Protein AF-A0A7C5YUN8-F1 (afdb_monomer_lite)

Foldseek 3Di:
DVVVVVVPPDDDDDDDDPDPDPDPDDDDDPPQAAAEEEELQVQQPDFFAQDAFFPLPAFDPPDALLSLLLSQQVLQLVLLLLLQVLLVAHHYDYHHDPPQSVVVVCVQCPPPHPCVSYDYHYQHDPVSVLVVCLVSAQAAEEAELQAQFSQLLRLLCCLLPRHGYGYDPHPCCCVRCVRGPHPHYCPVVDDYNLVSLVVSLVPPLLVVRAQLQEAEAFDTNVSSVCSVVSNDRGHHWGRALSSNCSSRSHRYGHFACFQAADKPSCNPDHGCSRNVSVLSSLVSSLVVCPLAAHEYEEAHPQCQIRDPHSNNPHDHHSLLRRLSVQLSLQLSRYFYEAFHIPSGSFTDHCLSHQLPGDADLADQADFQDFPVVCVVVVLDPVLAGDAFAEEAEEAADQLYCRCLSRLCVPQVVFPCQQVFAHEYAHQLLCCNRRVVSVVCCSVSHHPRYHYEHYEQANGHHQQVSHDPSNLVNSLVSRQSSCRRYVYQAYLEYENRPVFADDLVSVVSSCSRNVQEYEYAPRHHPDDPQADDQQYTYHYAAPDAPPPDPDLVVNLVVVVVSQVVQCVRPPGGHHAHYHYDYSHHPVSVVVSQVVNCVVCVVRNYDHDHSSVRSVNSSSNNVHDQAWDKDWRDKPDAQEDEAFDKDKTKIKMAGQTRDWAAWQQKWKKKDKDAPVPPDLDARCPVPGIDTDTHRHTAHGSGMDMDIDIDTHHNDFHKMKMWMDMAGPPGHGSDNDDNDIDIGIYGYHYDDDDDDDDDDDDDDDDDDYDDDDDDDDDDDDDDDDDDDDDDDDDDDDDDDDDDDDDDDDPDDDAFAFDPDWDFAFFFQEWDAELQGWIKTFGQQAIKTWDQDPPRDPPDIDMDGDAVVQAALHSHFNEWDYDNQRKIKTAGAQSAIWIQDPVGIDGDAVVNADQHSHFQYWDAFPLRWIWTQGQQAIWIHPVHDIDGDHPVHDPQPHRHWAYWEAFPQGWIWTQHAQFAIWIAHNVRPDIDHDAVVQVQQHSGWAYWDAEPLGWIWTFGQQRAIWIDPPPGIDGDAPRRAQQQHRHFHEWDAEPQGKIWTQHDDDPRAAIWIAPPVVSDIDGDAVVSPDQHSRFNYWDHSDHQWIWTGGRGIIIIGGDPPPPDDDDDDDDDDDDDDDDDDDDDDDDDPPDDDPDDPPPPPDDDDDDDDDDDDDDDDDDDDDDDDDDDDDDDDDDDDDDDDDDDDDDDDDDDDDDDDDDDDYDDDDDDDDDDDDDDDDDDDDDDDDDDDDDDYDDDDDDDDDDDDD

Sequence (1262 aa):
MALLLAALIAWPALGETPTPGPTPSPSPTPEEKVLYTFDLQGAFLDHGTFAAPLSPEQPVPGKTYGDLLDDYDLTLFVATLQGIVNRAGPRLYVYHAAGVDDFWLQTFQSPGEWLSDYTLVPLPDLNALLETFRTEVSGTVVWDERVPATLNVATTIAGVENLAVVRRGSALYETITRVLPVRVDLSDRFSGKAEAYRWAIQEYLQAGRCNPRLLAYIEDGWPAVLYGRRELTRGVPSVFSRDYLVQNRAFVFDLSPWADEAPVDDPSQPLGQDRAVLEEILAAARQQAGTEMIAIWGFVPWWQKYSNSTGAGGNHEPVEGEWEVVWLASSYGAYFTGSMGDIFGLDMANASVHRFAPFPESVPRPASPTPDELQERGYLEGSRVAPKTYLLYYMGDFDFAQPLYTLMPELWSSEKRGELPLAWGINPETIETFPDIVSYLLRTRSRNDFFVAPDSGAGYLNPEALPSELRESWRRHNLEYYRRLGLSITGFLLNGKGGEVPDEVVDLYRTFSPDGITFNWHHLVGPWPRLQGNTPLTAFPHYGLGQSDALEVWVEQVDRAYGEYREAHGEGPVFLTLRCVYTSPDFLVELTEALRQAHPERDYQVVDPYTFFALMRRELGGKDEPRATFLRPMLPGQATSGETLPLTLAVRNDGWEVWPAHEVGLGFNILPEDQAGEDPPGATGEALFLPLFEDVPPGGVYTFTFLLGAPVRPGTYVLRYDLLRQPWQWFYQEGNFWKVERMEVRAVPAPGMSIEPPTLPSWPTPAPFGPQGLPMPPQQPSPETPAAGTPSPTPSPTPPMTATLPTGWDLPPLVRQGLAGRAVWAIARDALGRIWFGGEQGAAAFIPHSDFTPADDEWRIYTPDDGLPNQWITAIAADERGGVWFGSQGGGAAYLDENGWTLYTERDGLASNWIRDIAIDPQGLVWFATSKGVSVFSGSAWQTFSSSNSPLPRDVVSAIAIDKAGNRWLATEGGGVVFLSADEREWRTYTTADGLGDDFVLALAVDPAGRVWAGTWRGGLSVFDGSGWTTYRSENSGLAANWVQALAADSQGRIWCGTYGLPGAGLSVLTPETGQWLRFGLADGLPSENISALAAIRPGEVWVGTEMGAIRYLEPLLLFAPPVSPTAMPTPHPTTDREHIISYRGGGEFAPALSAGQGFAPPLQATSTPTRLPSPTRGTPTPTPSRLPSPTPPVTASPTPPPSTTPTPSPTPSPTRTPTATPTHTSTPTPSPTGTPPTATPTRTNTPTGTPPTATPTRTNT

pLDDT: mean 77.44, std 23.94, range [22.16, 98.69]

Structure (mmCIF, N/CA/C/O backbone):
data_AF-A0A7C5YUN8-F1
#
_entry.id   AF-A0A7C5YUN8-F1
#
loop_
_atom_site.group_PDB
_atom_site.id
_atom_site.type_symbol
_atom_site.label_atom_id
_atom_site.label_alt_id
_atom_site.label_comp_id
_atom_site.label_asym_id
_atom_site.label_entity_id
_atom_site.label_seq_id
_atom_site.pdbx_PDB_ins_code
_atom_site.Cartn_x
_atom_site.Cartn_y
_atom_site.Cartn_z
_atom_site.occupancy
_atom_site.B_iso_or_equiv
_atom_site.auth_seq_id
_atom_site.auth_comp_id
_atom_site.auth_asym_id
_atom_site.auth_atom_id
_atom_site.pdbx_PDB_model_num
ATOM 1 N N . MET A 1 1 ? -42.443 -46.861 5.199 1.00 44.38 1 MET A N 1
ATOM 2 C CA . MET A 1 1 ? -43.396 -45.910 4.578 1.00 44.38 1 MET A CA 1
ATOM 3 C C . MET A 1 1 ? -44.221 -45.133 5.600 1.00 44.38 1 MET A C 1
ATOM 5 O O . MET A 1 1 ? -44.099 -43.923 5.576 1.00 44.38 1 MET A O 1
ATOM 9 N N . ALA A 1 2 ? -44.981 -45.745 6.523 1.00 29.80 2 ALA A N 1
ATOM 10 C CA . ALA A 1 2 ? -45.785 -44.976 7.499 1.00 29.80 2 ALA A CA 1
ATOM 11 C C . ALA A 1 2 ? -44.978 -43.954 8.342 1.00 29.80 2 ALA A C 1
ATOM 13 O O . ALA A 1 2 ? -45.456 -42.855 8.591 1.00 29.80 2 ALA A O 1
ATOM 14 N N . LEU A 1 3 ? -43.726 -44.271 8.697 1.00 31.55 3 LEU A N 1
ATOM 15 C CA . LEU A 1 3 ? -42.807 -43.355 9.399 1.00 31.55 3 LEU A CA 1
ATOM 16 C C . LEU A 1 3 ? -42.212 -42.225 8.531 1.00 31.55 3 LEU A C 1
ATOM 18 O O . LEU A 1 3 ? -41.578 -41.331 9.071 1.00 31.55 3 LEU A O 1
ATOM 22 N N . LEU A 1 4 ? -42.416 -42.240 7.209 1.00 32.12 4 LEU A N 1
ATOM 23 C CA . LEU A 1 4 ? -41.872 -41.239 6.276 1.00 32.12 4 LEU A CA 1
ATOM 24 C C . LEU A 1 4 ? -42.876 -40.123 5.925 1.00 32.12 4 LEU A C 1
ATOM 26 O O . LEU A 1 4 ? -42.485 -39.135 5.318 1.00 32.12 4 LEU A O 1
ATOM 30 N N . LEU A 1 5 ? -44.146 -40.241 6.342 1.00 33.75 5 LEU A N 1
ATOM 31 C CA . LEU A 1 5 ? -45.125 -39.142 6.275 1.00 33.75 5 LEU A CA 1
ATOM 32 C C . LEU A 1 5 ? -45.172 -38.288 7.558 1.00 33.75 5 LEU A C 1
ATOM 34 O O . LEU A 1 5 ? -45.787 -37.228 7.557 1.00 33.75 5 LEU A O 1
ATOM 38 N N . ALA A 1 6 ? -44.525 -38.720 8.646 1.00 30.25 6 ALA A N 1
ATOM 39 C CA . ALA A 1 6 ? -44.546 -38.001 9.924 1.00 30.25 6 ALA A CA 1
ATOM 40 C C . ALA A 1 6 ? -43.621 -36.765 9.957 1.00 30.25 6 ALA A C 1
ATOM 42 O O . ALA A 1 6 ? -43.833 -35.867 10.764 1.00 30.25 6 ALA A O 1
ATOM 43 N N . ALA A 1 7 ? -42.615 -36.701 9.077 1.00 32.97 7 ALA A N 1
ATOM 44 C CA . ALA A 1 7 ? -41.585 -35.656 9.070 1.00 32.97 7 ALA A CA 1
ATOM 45 C C . ALA A 1 7 ? -41.937 -34.406 8.229 1.00 32.97 7 ALA A C 1
ATOM 47 O O . ALA A 1 7 ? -41.096 -33.531 8.062 1.00 32.97 7 ALA A O 1
ATOM 48 N N . LEU A 1 8 ? -43.156 -34.324 7.679 1.00 34.03 8 LEU A N 1
ATOM 49 C CA . LEU A 1 8 ? -43.574 -33.280 6.725 1.00 34.03 8 LEU A CA 1
ATOM 50 C C . LEU A 1 8 ? -44.776 -32.435 7.192 1.00 34.03 8 LEU A C 1
ATOM 52 O O . LEU A 1 8 ? -45.302 -31.640 6.419 1.00 34.03 8 LEU A O 1
ATOM 56 N N . ILE A 1 9 ? -45.234 -32.601 8.441 1.00 37.66 9 ILE A N 1
ATOM 57 C CA . ILE A 1 9 ? -46.443 -31.937 8.974 1.00 37.66 9 ILE A CA 1
ATOM 58 C C . ILE A 1 9 ? -46.185 -31.390 10.394 1.00 37.66 9 ILE A C 1
ATOM 60 O O . ILE A 1 9 ? -46.927 -31.668 11.333 1.00 37.66 9 ILE A O 1
ATOM 64 N N . ALA A 1 10 ? -45.092 -30.639 10.567 1.00 30.14 10 ALA A N 1
ATOM 65 C CA . ALA A 1 10 ? -44.695 -30.067 11.860 1.00 30.14 10 ALA A CA 1
ATOM 66 C C . ALA A 1 10 ? -43.955 -28.717 11.726 1.00 30.14 10 ALA A C 1
ATOM 68 O O . ALA A 1 10 ? -42.858 -28.556 12.250 1.00 30.14 10 ALA A O 1
ATOM 69 N N . TRP A 1 11 ? -44.551 -27.740 11.029 1.00 28.27 11 TRP A N 1
ATOM 70 C CA . TRP A 1 11 ? -44.032 -26.363 10.989 1.00 28.27 11 TRP A CA 1
ATOM 71 C C . TRP A 1 11 ? -45.154 -25.304 11.028 1.00 28.27 11 TRP A C 1
ATOM 73 O O . TRP A 1 11 ? -45.611 -24.844 9.981 1.00 28.27 11 TRP A O 1
ATOM 83 N N . PRO A 1 12 ? -45.626 -24.900 12.223 1.00 35.53 12 PRO A N 1
ATOM 84 C CA . PRO A 1 12 ? -46.302 -23.621 12.416 1.00 35.53 12 PRO A CA 1
ATOM 85 C C . PRO A 1 12 ? -45.226 -22.521 12.538 1.00 35.53 12 PRO A C 1
ATOM 87 O O . PRO A 1 12 ? -44.374 -22.571 13.414 1.00 35.53 12 PRO A O 1
ATOM 90 N N . ALA A 1 13 ? -45.120 -21.584 11.599 1.00 28.77 13 ALA A N 1
ATOM 91 C CA . ALA A 1 13 ? -46.024 -20.438 11.471 1.00 28.77 13 ALA A CA 1
ATOM 92 C C . ALA A 1 13 ? -45.892 -19.416 12.623 1.00 28.77 13 ALA A C 1
ATOM 94 O O . ALA A 1 13 ? -46.842 -19.169 13.361 1.00 28.77 13 ALA A O 1
ATOM 95 N N . LEU A 1 14 ? -44.729 -18.762 12.705 1.00 28.94 14 LEU A N 1
ATOM 96 C CA . LEU A 1 14 ? -44.677 -17.336 13.031 1.00 28.94 14 LEU A CA 1
ATOM 97 C C . LEU A 1 14 ? -44.489 -16.584 11.715 1.00 28.94 14 LEU A C 1
ATOM 99 O O . LEU A 1 14 ? -43.434 -16.665 11.093 1.00 28.94 14 LEU A O 1
ATOM 103 N N . GLY A 1 15 ? -45.549 -15.918 11.268 1.00 27.45 15 GLY A N 1
ATOM 104 C CA . GLY A 1 15 ? -45.495 -14.990 10.152 1.00 27.45 15 GLY A CA 1
ATOM 105 C C . GLY A 1 15 ? -45.781 -13.595 10.669 1.00 27.45 15 GLY A C 1
ATOM 106 O O . GLY A 1 15 ? -46.930 -13.297 10.987 1.00 27.45 15 GLY A O 1
ATOM 107 N N . GLU A 1 16 ? -44.762 -12.746 10.710 1.00 30.27 16 GLU A N 1
ATOM 108 C CA . GLU A 1 16 ? -44.980 -11.309 10.591 1.00 30.27 16 GLU A CA 1
ATOM 109 C C . GLU A 1 16 ? -44.769 -10.932 9.126 1.00 30.27 16 GLU A C 1
ATOM 111 O O . GLU A 1 16 ? -43.847 -11.406 8.459 1.00 30.27 16 GLU A O 1
ATOM 116 N N . THR A 1 17 ? -45.696 -10.146 8.587 1.00 30.98 17 THR A N 1
ATOM 117 C CA . THR A 1 17 ? -45.611 -9.647 7.215 1.00 30.98 17 THR A CA 1
ATOM 118 C C . THR A 1 17 ? -44.390 -8.746 7.073 1.00 30.98 17 THR A C 1
ATOM 120 O O . THR A 1 17 ? -44.207 -7.900 7.952 1.00 30.98 17 THR A O 1
ATOM 123 N N . PRO A 1 18 ? -43.624 -8.813 5.967 1.00 32.72 18 PRO A N 1
ATOM 124 C CA . PRO A 1 18 ? -42.700 -7.733 5.661 1.00 32.72 18 PRO A CA 1
ATOM 125 C C . PRO A 1 18 ? -43.510 -6.436 5.600 1.00 32.72 18 PRO A C 1
ATOM 127 O O . PRO A 1 18 ? -44.479 -6.328 4.840 1.00 32.72 18 PRO A O 1
ATOM 130 N N . THR A 1 19 ? -43.143 -5.464 6.431 1.00 30.58 19 THR A N 1
ATOM 131 C CA . THR A 1 19 ? -43.605 -4.090 6.259 1.00 30.58 19 THR A CA 1
ATOM 132 C C . THR A 1 19 ? -43.270 -3.645 4.835 1.00 30.58 19 THR A C 1
ATOM 134 O O . THR A 1 19 ? -42.242 -4.063 4.293 1.00 30.58 19 THR A O 1
ATOM 137 N N . PRO A 1 20 ? -44.100 -2.797 4.200 1.00 32.53 20 PRO A N 1
ATOM 138 C CA . PRO A 1 20 ? -43.671 -2.119 2.990 1.00 32.53 20 PRO A CA 1
ATOM 139 C C . PRO A 1 20 ? -42.342 -1.428 3.295 1.00 32.53 20 PRO A C 1
ATOM 141 O O . PRO A 1 20 ? -42.271 -0.628 4.233 1.00 32.53 20 PRO A O 1
ATOM 144 N N . GLY A 1 21 ? -41.293 -1.766 2.539 1.00 35.16 21 GLY A N 1
ATOM 145 C CA . GLY A 1 21 ? -40.048 -1.008 2.593 1.00 35.16 21 GLY A CA 1
ATOM 146 C C . GLY A 1 21 ? -40.360 0.471 2.351 1.00 35.16 21 GLY A C 1
ATOM 147 O O . GLY A 1 21 ? -41.340 0.762 1.651 1.00 35.16 21 GLY A O 1
ATOM 148 N N . PRO A 1 22 ? -39.594 1.406 2.941 1.00 31.12 22 PRO A N 1
ATOM 149 C CA . PRO A 1 22 ? -39.848 2.824 2.746 1.00 31.12 22 PRO A CA 1
ATOM 150 C C . PRO A 1 22 ? -39.942 3.106 1.247 1.00 31.12 22 PRO A C 1
ATOM 152 O O . PRO A 1 22 ? -39.036 2.758 0.488 1.00 31.12 22 PRO A O 1
ATOM 155 N N . THR A 1 23 ? -41.070 3.690 0.823 1.00 31.70 23 THR A N 1
ATOM 156 C CA . THR A 1 23 ? -41.245 4.208 -0.540 1.00 31.70 23 THR A CA 1
ATOM 157 C C . THR A 1 23 ? -39.982 4.981 -0.898 1.00 31.70 23 THR A C 1
ATOM 159 O O . THR A 1 23 ? -39.580 5.796 -0.062 1.00 31.70 23 THR A O 1
ATOM 162 N N . PRO A 1 24 ? -39.349 4.753 -2.065 1.00 30.81 24 PRO A N 1
ATOM 163 C CA . PRO A 1 24 ? -38.146 5.490 -2.419 1.00 30.81 24 PRO A CA 1
ATOM 164 C C . PRO A 1 24 ? -38.450 6.981 -2.306 1.00 30.81 24 PRO A C 1
ATOM 166 O O . PRO A 1 24 ? -39.345 7.491 -2.988 1.00 30.81 24 PRO A O 1
ATOM 169 N N . SER A 1 25 ? -37.750 7.653 -1.389 1.00 31.17 25 SER A N 1
ATOM 170 C CA . SER A 1 25 ? -37.807 9.106 -1.277 1.00 31.17 25 SER A CA 1
ATOM 171 C C . SER A 1 25 ? -37.494 9.714 -2.646 1.00 31.17 25 SER A C 1
ATOM 173 O O . SER A 1 25 ? -36.729 9.113 -3.409 1.00 31.17 25 SER A O 1
ATOM 175 N N . PRO A 1 26 ? -38.055 10.892 -2.982 1.00 31.31 26 PRO A N 1
ATOM 176 C CA . PRO A 1 26 ? -37.576 11.631 -4.144 1.00 31.31 26 PRO A CA 1
ATOM 177 C C . PRO A 1 26 ? -36.053 11.753 -4.043 1.00 31.31 26 PRO A C 1
ATOM 179 O O . PRO A 1 26 ? -35.548 12.001 -2.946 1.00 31.31 26 PRO A O 1
ATOM 182 N N . SER A 1 27 ? -35.355 11.514 -5.160 1.00 28.34 27 SER A N 1
ATOM 183 C CA . SER A 1 27 ? -33.894 11.411 -5.213 1.00 28.34 27 SER A CA 1
ATOM 184 C C . SER A 1 27 ? -33.249 12.507 -4.365 1.00 28.34 27 SER A C 1
ATOM 186 O O . SER A 1 27 ? -33.599 13.675 -4.576 1.00 28.34 27 SER A O 1
ATOM 188 N N . PRO A 1 28 ? -32.369 12.168 -3.404 1.00 33.22 28 PRO A N 1
ATOM 189 C CA . PRO A 1 28 ? -31.820 13.168 -2.508 1.00 33.22 28 PRO A CA 1
ATOM 190 C C . PRO A 1 28 ? -31.133 14.258 -3.329 1.00 33.22 28 PRO A C 1
ATOM 192 O O . PRO A 1 28 ? -30.323 13.983 -4.216 1.00 33.22 28 PRO A O 1
ATOM 195 N N . THR A 1 29 ? -31.464 15.512 -3.018 1.00 37.72 29 THR A N 1
ATOM 196 C CA . THR A 1 29 ? -30.542 16.625 -3.266 1.00 37.72 29 THR A CA 1
ATOM 197 C C . THR A 1 29 ? -29.178 16.231 -2.705 1.00 37.72 29 THR A C 1
ATOM 199 O O . THR A 1 29 ? -29.185 15.645 -1.621 1.00 37.72 29 THR A O 1
ATOM 202 N N . PRO A 1 30 ? -28.050 16.527 -3.383 1.00 43.78 30 PRO A N 1
ATOM 203 C CA . PRO A 1 30 ? -26.729 16.092 -2.935 1.00 43.78 30 PRO A CA 1
ATOM 204 C C . PRO A 1 30 ? -26.551 16.369 -1.444 1.00 43.78 30 PRO A C 1
ATOM 206 O O . PRO A 1 30 ? -26.612 17.527 -1.028 1.00 43.78 30 PRO A O 1
ATOM 209 N N . GLU A 1 31 ? -26.436 15.308 -0.642 1.00 56.66 31 GLU A N 1
ATOM 210 C CA . GLU A 1 31 ? -26.288 15.468 0.799 1.00 56.66 31 GLU A CA 1
ATOM 211 C C . GLU A 1 31 ? -24.934 16.124 1.057 1.00 56.66 31 GLU A C 1
ATOM 213 O O . GLU A 1 31 ? -23.894 15.659 0.585 1.00 56.66 31 GLU A O 1
ATOM 218 N N . GLU A 1 32 ? -24.974 17.255 1.755 1.00 70.62 32 GLU A N 1
ATOM 219 C CA . GLU A 1 32 ? -23.793 18.016 2.132 1.00 70.62 32 GLU A CA 1
ATOM 220 C C . GLU A 1 32 ? -22.887 17.103 2.966 1.00 70.62 32 GLU A C 1
ATOM 222 O O . GLU A 1 32 ? -23.286 16.619 4.029 1.00 70.62 32 GLU A O 1
ATOM 227 N N . LYS A 1 33 ? -21.684 16.805 2.458 1.00 90.56 33 LYS A N 1
ATOM 228 C CA . LYS A 1 33 ? -20.722 15.942 3.148 1.00 90.56 33 LYS A CA 1
ATOM 229 C C . LYS A 1 33 ? -20.240 16.667 4.406 1.00 90.56 33 LYS A C 1
ATOM 231 O O . LYS A 1 33 ? -19.332 17.488 4.343 1.00 90.56 33 LYS A O 1
ATOM 236 N N . VAL A 1 34 ? -20.864 16.393 5.547 1.00 95.62 34 VAL A N 1
ATOM 237 C CA . VAL A 1 34 ? -20.498 17.003 6.832 1.00 95.62 34 VAL A CA 1
ATOM 238 C C . VAL A 1 34 ? -19.637 16.042 7.640 1.00 95.62 34 VAL A C 1
ATOM 240 O O . VAL A 1 34 ? -20.075 14.943 7.985 1.00 95.62 34 VAL A O 1
ATOM 243 N N . LEU A 1 35 ? -18.432 16.495 7.987 1.00 97.62 35 LEU A N 1
ATOM 244 C CA . LEU A 1 35 ? -17.575 15.853 8.977 1.00 97.62 35 LEU A CA 1
ATOM 245 C C . LEU A 1 35 ? -17.609 16.711 10.242 1.00 97.62 35 LEU A C 1
ATOM 247 O O . LEU A 1 35 ? -17.059 17.812 10.286 1.00 97.62 35 LEU A O 1
ATOM 251 N N . TYR A 1 36 ? -18.298 16.229 11.272 1.00 98.50 36 TYR A N 1
ATOM 252 C CA . TYR A 1 36 ? -18.296 16.902 12.563 1.00 98.50 36 TYR A CA 1
ATOM 253 C C . TYR A 1 36 ? -16.930 16.731 13.227 1.00 98.50 36 TYR A C 1
ATOM 255 O O . TYR A 1 36 ? -16.348 15.649 13.157 1.00 98.50 36 TYR A O 1
ATOM 263 N N . THR A 1 37 ? -16.428 17.770 13.890 1.00 98.12 37 THR A N 1
ATOM 264 C CA . THR A 1 37 ? -15.172 17.705 14.650 1.00 98.12 37 THR A CA 1
ATOM 265 C C . THR A 1 37 ? -15.428 17.929 16.139 1.00 98.12 37 THR A C 1
ATOM 267 O O . THR A 1 37 ? -16.293 18.722 16.513 1.00 98.12 37 THR A O 1
ATOM 270 N N . PHE A 1 38 ? -14.709 17.210 17.000 1.00 97.25 38 PHE A N 1
ATOM 271 C CA . PHE A 1 38 ? -14.805 17.330 18.458 1.00 97.25 38 PHE A CA 1
ATOM 272 C C . PHE A 1 38 ? -13.402 17.383 19.072 1.00 97.25 38 PHE A C 1
ATOM 274 O O . PHE A 1 38 ? -12.520 16.637 18.650 1.00 97.25 38 PHE A O 1
ATOM 281 N N . ASP A 1 39 ? -13.185 18.276 20.036 1.00 93.94 39 ASP A N 1
ATOM 282 C CA . ASP A 1 39 ? -11.865 18.549 20.615 1.00 93.94 39 ASP A CA 1
ATOM 283 C C . ASP A 1 39 ? -11.693 17.871 21.985 1.00 93.94 39 ASP A C 1
ATOM 285 O O . ASP A 1 39 ? -12.474 18.095 22.913 1.00 93.94 39 ASP A O 1
ATOM 289 N N . LEU A 1 40 ? -10.660 17.033 22.088 1.00 90.62 40 LEU A N 1
ATOM 290 C CA . LEU A 1 40 ? -10.177 16.368 23.296 1.00 90.62 40 LEU A CA 1
ATOM 291 C C . LEU A 1 40 ? -8.681 16.630 23.557 1.00 90.62 40 LEU A C 1
ATOM 293 O O . LEU A 1 40 ? -8.128 16.037 24.481 1.00 90.62 40 LEU A O 1
ATOM 297 N N . GLN A 1 41 ? -8.020 17.555 22.846 1.00 84.88 41 GLN A N 1
ATOM 298 C CA . GLN A 1 41 ? -6.612 17.903 23.115 1.00 84.88 41 GLN A CA 1
ATOM 299 C C . GLN A 1 41 ? -6.439 18.410 24.563 1.00 84.88 41 GLN A C 1
ATOM 301 O O . GLN A 1 41 ? -5.472 18.092 25.248 1.00 84.88 41 GLN A O 1
ATOM 306 N N . GLY A 1 42 ? -7.444 19.112 25.103 1.00 76.69 42 GLY A N 1
ATOM 307 C CA . GLY A 1 42 ? -7.487 19.527 26.513 1.00 76.69 42 GLY A CA 1
ATOM 308 C C . GLY A 1 42 ? -7.652 18.393 27.546 1.00 76.69 42 GLY A C 1
ATOM 309 O O . GLY A 1 42 ? -7.506 18.646 28.747 1.00 76.69 42 GLY A O 1
ATOM 310 N N . ALA A 1 43 ? -7.958 17.166 27.115 1.00 72.88 43 ALA A N 1
ATOM 311 C CA . ALA A 1 43 ? -8.004 15.960 27.948 1.00 72.88 43 ALA A CA 1
ATOM 312 C C . ALA A 1 43 ? -6.665 15.192 27.948 1.00 72.88 43 ALA A C 1
ATOM 314 O O . ALA A 1 43 ? -6.388 14.445 28.887 1.00 72.88 43 ALA A O 1
ATOM 315 N N . PHE A 1 44 ? -5.808 15.411 26.943 1.00 68.12 44 PHE A N 1
ATOM 316 C CA . PHE A 1 44 ? -4.553 14.684 26.753 1.00 68.12 44 PHE A CA 1
ATOM 317 C C . PHE A 1 44 ? -3.351 15.647 26.721 1.00 68.12 44 PHE A C 1
ATOM 319 O O . PHE A 1 44 ? -2.989 16.192 25.686 1.00 68.12 44 PHE A O 1
ATOM 326 N N . LEU A 1 45 ? -2.724 15.876 27.882 1.00 59.12 45 LEU A N 1
ATOM 327 C CA . LEU A 1 45 ? -1.741 16.960 28.081 1.00 59.12 45 LEU A CA 1
ATOM 328 C C . LEU A 1 45 ? -0.256 16.526 28.102 1.00 59.12 45 LEU A C 1
ATOM 330 O O . LEU A 1 45 ? 0.600 17.344 28.433 1.00 59.12 45 LEU A O 1
ATOM 334 N N . ASP A 1 46 ? 0.060 15.262 27.804 1.00 58.41 46 ASP A N 1
ATOM 335 C CA . ASP A 1 46 ? 1.411 14.677 27.932 1.00 58.41 46 ASP A CA 1
ATOM 336 C C . ASP A 1 46 ? 1.826 13.924 26.654 1.00 58.41 46 ASP A C 1
ATOM 338 O O . ASP A 1 46 ? 1.960 12.703 26.640 1.00 58.41 46 ASP A O 1
ATOM 342 N N . HIS A 1 47 ? 1.980 14.664 25.553 1.00 53.91 47 HIS A N 1
ATOM 343 C CA . HIS A 1 47 ? 2.478 14.116 24.289 1.00 53.91 47 HIS A CA 1
ATOM 344 C C . HIS A 1 47 ? 3.992 13.859 24.342 1.00 53.91 47 HIS A C 1
ATOM 346 O O . HIS A 1 47 ? 4.765 14.738 24.729 1.00 53.91 47 HIS A O 1
ATOM 352 N N . GLY A 1 48 ? 4.427 12.695 23.853 1.00 49.34 48 GLY A N 1
ATOM 353 C CA . GLY A 1 48 ? 5.817 12.462 23.437 1.00 49.34 48 GLY A CA 1
ATOM 354 C C . GLY A 1 48 ? 6.847 12.262 24.555 1.00 49.34 48 GLY A C 1
ATOM 355 O O . GLY A 1 48 ? 8.047 12.260 24.281 1.00 49.34 48 GLY A O 1
ATOM 356 N N . THR A 1 49 ? 6.429 12.068 25.808 1.00 49.84 49 THR A N 1
ATOM 357 C CA . THR A 1 49 ? 7.339 11.597 26.860 1.00 49.84 49 THR A CA 1
ATOM 358 C C . THR A 1 49 ? 7.440 10.067 26.814 1.00 49.84 49 THR A C 1
ATOM 360 O O . THR A 1 49 ? 6.459 9.349 27.013 1.00 49.84 49 THR A O 1
ATOM 363 N N . PHE A 1 50 ? 8.638 9.521 26.574 1.00 46.06 50 PHE A N 1
ATOM 364 C CA . PHE A 1 50 ? 8.867 8.083 26.778 1.00 46.06 50 PHE A CA 1
ATOM 365 C C . PHE A 1 50 ? 8.560 7.740 28.243 1.00 46.06 50 PHE A C 1
ATOM 367 O O . PHE A 1 50 ? 8.994 8.479 29.128 1.00 46.06 50 PHE A O 1
ATOM 374 N N . ALA A 1 51 ? 7.805 6.661 28.486 1.00 50.91 51 ALA A N 1
ATOM 375 C CA . ALA A 1 51 ? 7.127 6.372 29.755 1.00 50.91 51 ALA A CA 1
ATOM 376 C C . ALA A 1 51 ? 8.023 6.547 31.002 1.00 50.91 51 ALA A C 1
ATOM 378 O O . ALA A 1 51 ? 8.749 5.642 31.420 1.00 50.91 51 ALA A O 1
ATOM 379 N N . ALA A 1 52 ? 7.964 7.736 31.607 1.00 46.78 52 ALA A N 1
ATOM 380 C CA . ALA A 1 52 ? 8.753 8.073 32.781 1.00 46.78 52 ALA A CA 1
ATOM 381 C C . ALA A 1 52 ? 8.178 7.356 34.016 1.00 46.78 52 ALA A C 1
ATOM 383 O O . ALA A 1 52 ? 6.956 7.316 34.180 1.00 46.78 52 ALA A O 1
ATOM 384 N N . PRO A 1 53 ? 9.022 6.805 34.911 1.00 45.06 53 PRO A N 1
ATOM 385 C CA . PRO A 1 53 ? 8.546 6.041 36.058 1.00 45.06 53 PRO A CA 1
ATOM 386 C C . PRO A 1 53 ? 7.627 6.881 36.946 1.00 45.06 53 PRO A C 1
ATOM 388 O O . PRO A 1 53 ? 7.969 8.006 37.322 1.00 45.06 53 PRO A O 1
ATOM 391 N N . LEU A 1 54 ? 6.467 6.305 37.279 1.00 50.62 54 LEU A N 1
ATOM 392 C CA . LEU A 1 54 ? 5.381 6.947 38.018 1.00 50.62 54 LEU A CA 1
ATOM 393 C C . LEU A 1 54 ? 5.890 7.568 39.327 1.00 50.62 54 LEU A C 1
ATOM 395 O O . LEU A 1 54 ? 6.097 6.877 40.323 1.00 50.62 54 LEU A O 1
ATOM 399 N N . SER A 1 55 ? 6.065 8.891 39.336 1.00 51.22 55 SER A N 1
ATOM 400 C CA . SER A 1 55 ? 6.280 9.665 40.559 1.00 51.22 55 SER A CA 1
ATOM 401 C C . SER A 1 55 ? 4.926 9.815 41.266 1.00 51.22 55 SER A C 1
ATOM 403 O O . SER A 1 55 ? 4.100 10.585 40.772 1.00 51.22 55 SER A O 1
ATOM 405 N N . PRO A 1 56 ? 4.641 9.127 42.393 1.00 56.00 56 PRO A N 1
ATOM 406 C CA . PRO A 1 56 ? 3.263 8.971 42.891 1.00 56.00 56 PRO A CA 1
ATOM 407 C C . PRO A 1 56 ? 2.632 10.245 43.483 1.00 56.00 56 PRO A C 1
ATOM 409 O O . PRO A 1 56 ? 1.556 10.206 44.078 1.00 56.00 56 PRO A O 1
ATOM 412 N N . GLU A 1 57 ? 3.328 11.379 43.403 1.00 60.50 57 GLU A N 1
ATOM 413 C CA . GLU A 1 57 ? 3.051 12.564 44.212 1.00 60.50 57 GLU A CA 1
ATOM 414 C C . GLU A 1 57 ? 2.336 13.688 43.446 1.00 60.50 57 GLU A C 1
ATOM 416 O O . GLU A 1 57 ? 1.681 14.512 44.090 1.00 60.50 57 GLU A O 1
ATOM 421 N N . GLN A 1 58 ? 2.416 13.742 42.104 1.00 69.06 58 GLN A N 1
ATOM 422 C CA . GLN A 1 58 ? 1.763 14.785 41.290 1.00 69.06 58 GLN A CA 1
ATOM 423 C C . GLN A 1 58 ? 1.268 14.256 39.922 1.00 69.06 58 GLN A C 1
ATOM 425 O O . GLN A 1 58 ? 2.074 13.698 39.178 1.00 69.06 58 GLN A O 1
ATOM 430 N N . PRO A 1 59 ? -0.019 14.456 39.558 1.00 73.50 59 PRO A N 1
ATOM 431 C CA . PRO A 1 59 ? -0.518 14.249 38.193 1.00 73.50 59 PRO A CA 1
ATOM 432 C C . PRO A 1 59 ? 0.020 15.315 37.220 1.00 73.50 59 PRO A C 1
ATOM 434 O O . PRO A 1 59 ? 0.637 16.294 37.650 1.00 73.50 59 PRO A O 1
ATOM 437 N N . VAL A 1 60 ? -0.242 15.148 35.915 1.00 74.12 60 VAL A N 1
ATOM 438 C CA . VAL A 1 60 ? 0.168 16.112 34.871 1.00 74.12 60 VAL A CA 1
ATOM 439 C C . VAL A 1 60 ? -0.198 17.573 35.221 1.00 74.12 60 VAL A C 1
ATOM 441 O O . VAL A 1 60 ? -1.286 17.827 35.756 1.00 74.12 60 VAL A O 1
ATOM 444 N N . PRO A 1 61 ? 0.685 18.559 34.943 1.00 72.81 61 PRO A N 1
ATOM 445 C CA . PRO A 1 61 ? 0.524 19.927 35.434 1.00 72.81 61 PRO A CA 1
ATOM 446 C C . PRO A 1 61 ? -0.819 20.576 35.068 1.00 72.81 61 PRO A C 1
ATOM 448 O O . PRO A 1 61 ? -1.112 20.835 33.906 1.00 72.81 61 PRO A O 1
ATOM 451 N N . GLY A 1 62 ? -1.612 20.905 36.091 1.00 76.50 62 GLY A N 1
ATOM 452 C CA . GLY A 1 62 ? -2.892 21.608 35.948 1.00 76.50 62 GLY A CA 1
ATOM 453 C C . GLY A 1 62 ? -4.141 20.726 36.047 1.00 76.50 62 GLY A C 1
ATOM 454 O O . GLY A 1 62 ? -5.225 21.279 36.221 1.00 76.50 62 GLY A O 1
ATOM 455 N N . LYS A 1 63 ? -4.008 19.393 36.018 1.00 83.62 63 LYS A N 1
ATOM 456 C CA . LYS A 1 63 ? -5.103 18.443 36.293 1.00 83.62 63 LYS A CA 1
ATOM 457 C C . LYS A 1 63 ? -5.040 17.938 37.738 1.00 83.62 63 LYS A C 1
ATOM 459 O O . LYS A 1 63 ? -3.989 17.948 38.378 1.00 83.62 63 LYS A O 1
ATOM 464 N N . THR A 1 64 ? -6.158 17.444 38.259 1.00 88.69 64 THR A N 1
ATOM 465 C CA . THR A 1 64 ? -6.206 16.554 39.426 1.00 88.69 64 THR A CA 1
ATOM 466 C C . THR A 1 64 ? -6.563 15.133 38.988 1.00 88.69 64 THR A C 1
ATOM 468 O O . THR A 1 64 ? -7.082 14.923 37.897 1.00 88.69 64 THR A O 1
ATOM 471 N N . TYR A 1 65 ? -6.370 14.145 39.867 1.00 87.56 65 TYR A N 1
ATOM 472 C CA . TYR A 1 65 ? -6.846 12.772 39.639 1.00 87.56 65 TYR A CA 1
ATOM 473 C C . TYR A 1 65 ? -8.371 12.659 39.415 1.00 87.56 65 TYR A C 1
ATOM 475 O O . TYR A 1 65 ? -8.829 11.637 38.919 1.00 87.56 65 TYR A O 1
ATOM 483 N N . GLY A 1 66 ? -9.159 13.676 39.795 1.00 90.88 66 GLY A N 1
ATOM 484 C CA . GLY A 1 66 ? -10.581 13.748 39.450 1.00 90.88 66 GLY A CA 1
ATOM 485 C C . GLY A 1 66 ? -10.786 14.161 37.994 1.00 90.88 66 GLY A C 1
ATOM 486 O O . GLY A 1 66 ? -11.494 13.474 37.268 1.00 90.88 66 GLY A O 1
ATOM 487 N N . ASP A 1 67 ? -10.095 15.217 37.555 1.00 89.88 67 ASP A N 1
ATOM 488 C CA . ASP A 1 67 ? -10.160 15.690 36.168 1.00 89.88 67 ASP A CA 1
ATOM 489 C C . ASP A 1 67 ? -9.690 14.597 35.194 1.00 89.88 67 ASP A C 1
ATOM 491 O O . ASP A 1 67 ? -10.378 14.335 34.219 1.00 89.88 67 ASP A O 1
ATOM 495 N N . LEU A 1 68 ? -8.601 13.877 35.510 1.00 88.38 68 LEU A N 1
ATOM 496 C CA . LEU A 1 68 ? -8.103 12.757 34.691 1.00 88.38 68 LEU A CA 1
ATOM 497 C C . LEU A 1 68 ? -9.106 11.597 34.553 1.00 88.38 68 LEU A C 1
ATOM 499 O O . LEU A 1 68 ? -9.129 10.913 33.531 1.00 88.38 68 LEU A O 1
ATOM 503 N N . LEU A 1 69 ? -9.941 11.369 35.571 1.00 91.81 69 LEU A N 1
ATOM 504 C CA . LEU A 1 69 ? -10.974 10.334 35.546 1.00 91.81 69 LEU A CA 1
ATOM 505 C C . LEU A 1 69 ? -12.204 10.776 34.732 1.00 91.81 69 LEU A C 1
ATOM 507 O O . LEU A 1 69 ? -12.776 9.965 34.003 1.00 91.81 69 LEU A O 1
ATOM 511 N N . ASP A 1 70 ? -12.583 12.054 34.819 1.00 92.06 70 ASP A N 1
ATOM 512 C CA . ASP A 1 70 ? -13.649 12.636 33.995 1.00 92.06 70 ASP A CA 1
ATOM 513 C C . ASP A 1 70 ? -13.209 12.782 32.516 1.00 92.06 70 ASP A C 1
ATOM 515 O O . ASP A 1 70 ? -14.009 12.523 31.615 1.00 92.06 70 ASP A O 1
ATOM 519 N N . ASP A 1 71 ? -11.933 13.100 32.254 1.00 91.12 71 ASP A N 1
ATOM 520 C CA . ASP A 1 71 ? -11.290 13.085 30.926 1.00 91.12 71 ASP A CA 1
ATOM 521 C C . ASP A 1 71 ? -11.335 11.678 30.294 1.00 91.12 71 ASP A C 1
ATOM 523 O O . ASP A 1 71 ? -11.670 11.522 29.114 1.00 91.12 71 ASP A O 1
ATOM 527 N N . TYR A 1 72 ? -11.024 10.640 31.083 1.00 91.62 72 TYR A N 1
ATOM 528 C CA . TYR A 1 72 ? -11.064 9.236 30.659 1.00 91.62 72 TYR A CA 1
ATOM 529 C C . TYR A 1 72 ? -12.492 8.782 30.321 1.00 91.62 72 TYR A C 1
ATOM 531 O O . TYR A 1 72 ? -12.724 8.215 29.251 1.00 91.62 72 TYR A O 1
ATOM 539 N N . ASP A 1 73 ? -13.468 9.085 31.184 1.00 94.75 73 ASP A N 1
ATOM 540 C CA . ASP A 1 73 ? -14.882 8.782 30.931 1.00 94.75 73 ASP A CA 1
ATOM 541 C C . ASP A 1 73 ? -15.427 9.508 29.692 1.00 94.75 73 ASP A C 1
ATOM 543 O O . ASP A 1 73 ? -16.180 8.913 28.913 1.00 94.75 73 ASP A O 1
ATOM 547 N N . LEU A 1 74 ? -15.059 10.783 29.502 1.00 95.19 74 LEU A N 1
ATOM 548 C CA . LEU A 1 74 ? -15.465 11.564 28.336 1.00 95.19 74 LEU A CA 1
ATOM 549 C C . LEU A 1 74 ? -14.907 10.935 27.063 1.00 95.19 74 LEU A C 1
ATOM 551 O O . LEU A 1 74 ? -15.665 10.639 26.142 1.00 95.19 74 LEU A O 1
ATOM 555 N N . THR A 1 75 ? -13.600 10.681 27.031 1.00 93.75 75 THR A N 1
ATOM 556 C CA . THR A 1 75 ? -12.920 10.105 25.867 1.00 93.75 75 THR A CA 1
ATOM 557 C C . THR A 1 75 ? -13.487 8.736 25.506 1.00 93.75 75 THR A C 1
ATOM 559 O O . THR A 1 75 ? -13.753 8.467 24.336 1.00 93.75 75 THR A O 1
ATOM 562 N N . LEU A 1 76 ? -13.756 7.887 26.500 1.00 95.56 76 LEU A N 1
ATOM 563 C CA . LEU A 1 76 ? -14.353 6.568 26.295 1.00 95.56 76 LEU A CA 1
ATOM 564 C C . LEU A 1 76 ? -15.748 6.657 25.664 1.00 95.56 76 LEU A C 1
ATOM 566 O O . LEU A 1 76 ? -16.070 5.898 24.740 1.00 95.56 76 LEU A O 1
ATOM 570 N N . PHE A 1 77 ? -16.572 7.595 26.132 1.00 97.56 77 PHE A N 1
ATOM 571 C CA . PHE A 1 77 ? -17.865 7.859 25.515 1.00 97.56 77 PHE A CA 1
ATOM 572 C C . PHE A 1 77 ? -17.702 8.364 24.071 1.00 97.56 77 PHE A C 1
ATOM 574 O O . PHE A 1 77 ? -18.378 7.856 23.177 1.00 97.56 77 PHE A O 1
ATOM 581 N N . VAL A 1 78 ? -16.786 9.307 23.819 1.00 97.56 78 VAL A N 1
ATOM 582 C CA . VAL A 1 78 ? -16.555 9.886 22.483 1.00 97.56 78 VAL A CA 1
ATOM 583 C C . VAL A 1 78 ? -16.015 8.855 21.488 1.00 97.56 78 VAL A C 1
ATOM 585 O O . VAL A 1 78 ? -16.584 8.731 20.409 1.00 97.56 78 VAL A O 1
ATOM 588 N N . ALA A 1 79 ? -14.993 8.069 21.833 1.00 96.38 79 ALA A N 1
ATOM 589 C CA . ALA A 1 79 ? -14.415 7.059 20.940 1.00 96.38 79 ALA A CA 1
ATOM 590 C C . ALA A 1 79 ? -15.425 5.946 20.600 1.00 96.38 79 ALA A C 1
ATOM 592 O O . ALA A 1 79 ? -15.568 5.536 19.445 1.00 96.38 79 ALA A O 1
ATOM 593 N N . THR A 1 80 ? -16.204 5.486 21.588 1.00 98.12 80 THR A N 1
ATOM 594 C CA . THR A 1 80 ? -17.236 4.461 21.344 1.00 98.12 80 THR A CA 1
ATOM 595 C C . THR A 1 80 ? -18.446 5.020 20.587 1.00 98.12 80 THR A C 1
ATOM 597 O O . THR A 1 80 ? -19.024 4.312 19.764 1.00 98.12 80 THR A O 1
ATOM 600 N N . LEU A 1 81 ? -18.791 6.300 20.765 1.00 98.38 81 LEU A N 1
ATOM 601 C CA . LEU A 1 81 ? -19.745 7.016 19.911 1.00 98.38 81 LEU A CA 1
ATOM 602 C C . LEU A 1 81 ? -19.232 7.139 18.466 1.00 98.38 81 LEU A C 1
ATOM 604 O O . LEU A 1 81 ? -19.967 6.811 17.532 1.00 98.38 81 LEU A O 1
ATOM 608 N N . GLN A 1 82 ? -17.979 7.565 18.284 1.00 98.31 82 GLN A N 1
ATOM 609 C CA . GLN A 1 82 ? -17.318 7.754 16.990 1.00 98.31 82 GLN A CA 1
ATOM 610 C C . GLN A 1 82 ? -17.382 6.473 16.151 1.00 98.31 82 GLN A C 1
ATOM 612 O O . GLN A 1 82 ? -17.862 6.503 15.017 1.00 98.31 82 GLN A O 1
ATOM 617 N N . GLY A 1 83 ? -17.031 5.327 16.741 1.00 98.00 83 GLY A N 1
ATOM 618 C CA . GLY A 1 83 ? -17.127 4.025 16.079 1.00 98.00 83 GLY A CA 1
ATOM 619 C C . GLY A 1 83 ? -18.545 3.612 15.657 1.00 98.00 83 GLY A C 1
ATOM 620 O O . GLY A 1 83 ? -18.709 2.879 14.681 1.00 98.00 83 GLY A O 1
ATOM 621 N N . ILE A 1 84 ? -19.593 4.080 16.347 1.00 98.50 84 ILE A N 1
ATOM 622 C CA . ILE A 1 84 ? -20.988 3.821 15.949 1.00 98.50 84 ILE A CA 1
ATOM 623 C C . ILE A 1 84 ? -21.368 4.688 14.745 1.00 98.50 84 ILE A C 1
ATOM 625 O O . ILE A 1 84 ? -21.866 4.153 13.751 1.00 98.50 84 ILE A O 1
ATOM 629 N N . VAL A 1 85 ? -21.129 6.002 14.823 1.00 98.06 85 VAL A N 1
ATOM 630 C CA . VAL A 1 85 ? -21.601 6.974 13.818 1.00 98.06 85 VAL A CA 1
ATOM 631 C C . VAL A 1 85 ? -20.781 6.933 12.529 1.00 98.06 85 VAL A C 1
ATOM 633 O O . VAL A 1 85 ? -21.338 7.089 11.445 1.00 98.06 85 VAL A O 1
ATOM 636 N N . ASN A 1 86 ? -19.487 6.605 12.614 1.00 97.94 86 ASN A N 1
ATOM 637 C CA . ASN A 1 86 ? -18.626 6.435 11.443 1.00 97.94 86 ASN A CA 1
ATOM 638 C C . ASN A 1 86 ? -18.857 5.109 10.699 1.00 97.94 86 ASN A C 1
ATOM 640 O O . ASN A 1 86 ? -18.158 4.819 9.734 1.00 97.94 86 ASN A O 1
ATOM 644 N N . ARG A 1 87 ? -19.789 4.234 11.107 1.00 95.12 87 ARG A N 1
ATOM 645 C CA . ARG A 1 87 ? -19.874 2.876 10.526 1.00 95.12 87 ARG A CA 1
ATOM 646 C C . ARG A 1 87 ? -20.256 2.828 9.039 1.00 95.12 87 ARG A C 1
ATOM 648 O O . ARG A 1 87 ? -19.952 1.835 8.385 1.00 95.12 87 ARG A O 1
ATOM 655 N N . ALA A 1 88 ? -20.885 3.872 8.503 1.00 91.81 88 ALA A N 1
ATOM 656 C CA . ALA A 1 88 ? -21.258 3.963 7.086 1.00 91.81 88 ALA A CA 1
ATOM 657 C C . ALA A 1 88 ? -20.369 4.914 6.253 1.00 91.81 88 ALA A C 1
ATOM 659 O O . ALA A 1 88 ? -20.549 4.996 5.042 1.00 91.81 88 ALA A O 1
ATOM 660 N N . GLY A 1 89 ? -19.443 5.637 6.888 1.00 94.50 89 GLY A N 1
ATOM 661 C CA . GLY A 1 89 ? -18.599 6.664 6.271 1.00 94.50 89 GLY A CA 1
ATOM 662 C C . GLY A 1 89 ? -18.149 7.710 7.303 1.00 94.50 89 GLY A C 1
ATOM 663 O O . GLY A 1 89 ? -18.669 7.706 8.421 1.00 94.50 89 GLY A O 1
ATOM 664 N N . PRO A 1 90 ? -17.222 8.624 6.960 1.00 96.19 90 PRO A N 1
ATOM 665 C CA . PRO A 1 90 ? -16.783 9.698 7.854 1.00 96.19 90 PRO A CA 1
ATOM 666 C C . PRO A 1 90 ? -17.940 10.594 8.315 1.00 96.19 90 PRO A C 1
ATOM 668 O O . PRO A 1 90 ? -18.658 11.159 7.487 1.00 96.19 90 PRO A O 1
ATOM 671 N N . ARG A 1 91 ? -18.113 10.732 9.635 1.00 96.50 91 ARG A N 1
ATOM 672 C CA . ARG A 1 91 ? -19.152 11.562 10.271 1.00 96.50 91 ARG A CA 1
ATOM 673 C C . ARG A 1 91 ? -18.653 12.331 11.492 1.00 96.50 91 ARG A C 1
ATOM 675 O O . ARG A 1 91 ? -19.080 13.465 11.681 1.00 96.50 91 ARG A O 1
ATOM 682 N N . LEU A 1 92 ? -17.761 11.750 12.292 1.00 98.19 92 LEU A N 1
ATOM 683 C CA . LEU A 1 92 ? -17.130 12.369 13.458 1.00 98.19 92 LEU A CA 1
ATOM 684 C C . LEU A 1 92 ? -15.609 12.161 13.423 1.00 98.19 92 LEU A C 1
ATOM 686 O O . LEU A 1 92 ? -15.133 11.025 13.368 1.00 98.19 92 LEU A O 1
ATOM 690 N N . TYR A 1 93 ? -14.865 13.259 13.496 1.00 97.75 93 TYR A N 1
ATOM 691 C CA . TYR A 1 93 ? -13.416 13.315 13.680 1.00 97.75 93 TYR A CA 1
ATOM 692 C C . TYR A 1 93 ? -13.098 13.890 15.067 1.00 97.75 93 TYR A C 1
ATOM 694 O O . TYR A 1 93 ? -13.816 14.766 15.558 1.00 97.75 93 TYR A O 1
ATOM 702 N N . VAL A 1 94 ? -12.039 13.401 15.701 1.00 95.69 94 VAL A N 1
ATOM 703 C CA . VAL A 1 94 ? -11.637 13.768 17.063 1.00 95.69 94 VAL A CA 1
ATOM 704 C C . VAL A 1 94 ? -10.232 14.353 17.024 1.00 95.69 94 VAL A C 1
ATOM 706 O O . VAL A 1 94 ? -9.316 13.707 16.527 1.00 95.69 94 VAL A O 1
ATOM 709 N N . TYR A 1 95 ? -10.056 15.550 17.576 1.00 91.94 95 TYR A N 1
ATOM 710 C CA . TYR A 1 95 ? -8.730 16.081 17.878 1.00 91.94 95 TYR A CA 1
ATOM 711 C C . TYR A 1 95 ? -8.290 15.555 19.249 1.00 91.94 95 TYR A C 1
ATOM 713 O O . TYR A 1 95 ? -9.005 15.722 20.235 1.00 91.94 95 TYR A O 1
ATOM 721 N N . HIS A 1 96 ? -7.132 14.912 19.304 1.00 84.88 96 HIS A N 1
ATOM 722 C CA . HIS A 1 96 ? -6.572 14.201 20.453 1.00 84.88 96 HIS A CA 1
ATOM 723 C C . HIS A 1 96 ? -5.112 14.613 20.692 1.00 84.88 96 HIS A C 1
ATOM 725 O O . HIS A 1 96 ? -4.767 15.053 21.786 1.00 84.88 96 HIS A O 1
ATOM 731 N N . ALA A 1 97 ? -4.277 14.496 19.660 1.00 81.25 97 ALA A N 1
ATOM 732 C CA . ALA A 1 97 ? -2.855 14.785 19.668 1.00 81.25 97 ALA A CA 1
ATOM 733 C C . ALA A 1 97 ? -2.570 16.047 18.842 1.00 81.25 97 ALA A C 1
ATOM 735 O O . ALA A 1 97 ? -2.672 16.056 17.610 1.00 81.25 97 ALA A O 1
ATOM 736 N N . ALA A 1 98 ? -2.216 17.130 19.537 1.00 80.75 98 ALA A N 1
ATOM 737 C CA . ALA A 1 98 ? -2.019 18.442 18.930 1.00 80.75 98 ALA A CA 1
ATOM 738 C C . ALA A 1 98 ? -0.912 18.415 17.868 1.00 80.75 98 ALA A C 1
ATOM 740 O O . ALA A 1 98 ? 0.218 18.014 18.140 1.00 80.75 98 ALA A O 1
ATOM 741 N N . GLY A 1 99 ? -1.240 18.848 16.647 1.00 83.25 99 GLY A N 1
ATOM 742 C CA . GLY A 1 99 ? -0.320 18.798 15.507 1.00 83.25 99 GLY A CA 1
ATOM 743 C C . GLY A 1 99 ? -0.256 17.453 14.770 1.00 83.25 99 GLY A C 1
ATOM 744 O O . GLY A 1 99 ? 0.271 17.431 13.664 1.00 83.25 99 GLY A O 1
ATOM 745 N N . VAL A 1 100 ? -0.830 16.366 15.306 1.00 88.06 100 VAL A N 1
ATOM 746 C CA . VAL A 1 100 ? -0.919 15.058 14.625 1.00 88.06 100 VAL A CA 1
ATOM 747 C C . VAL A 1 100 ? -2.244 14.934 13.875 1.00 88.06 100 VAL A C 1
ATOM 749 O O . VAL A 1 100 ? -2.244 14.858 12.646 1.00 88.06 100 VAL A O 1
ATOM 752 N N . ASP A 1 101 ? -3.385 14.985 14.576 1.00 91.12 101 ASP A N 1
ATOM 753 C CA . ASP A 1 101 ? -4.696 14.907 13.906 1.00 91.12 101 ASP A CA 1
ATOM 754 C C . ASP A 1 101 ? -4.925 16.153 13.029 1.00 91.12 101 ASP A C 1
ATOM 756 O O . ASP A 1 101 ? -5.485 16.080 11.936 1.00 91.12 101 ASP A O 1
ATOM 760 N N . ASP A 1 102 ? -4.412 17.303 13.479 1.00 90.62 102 ASP A N 1
ATOM 761 C CA . ASP A 1 102 ? -4.372 18.550 12.713 1.00 90.62 102 ASP A CA 1
ATOM 762 C C . ASP A 1 102 ? -3.644 18.384 11.373 1.00 90.62 102 ASP A C 1
ATOM 764 O O . ASP A 1 102 ? -4.146 18.838 10.344 1.00 90.62 102 ASP A O 1
ATOM 768 N N . PHE A 1 103 ? -2.481 17.723 11.371 1.00 93.88 103 PHE A N 1
ATOM 769 C CA . PHE A 1 103 ? -1.682 17.489 10.168 1.00 93.88 103 PHE A CA 1
ATOM 770 C C . PHE A 1 103 ? -2.407 16.566 9.190 1.00 93.88 103 PHE A C 1
ATOM 772 O O . PHE A 1 103 ? -2.512 16.896 8.005 1.00 93.88 103 PHE A O 1
ATOM 779 N N . TRP A 1 104 ? -2.957 15.444 9.664 1.00 95.69 104 TRP A N 1
ATOM 780 C CA . TRP A 1 104 ? -3.662 14.505 8.791 1.00 95.69 104 TRP A CA 1
ATOM 781 C C . TRP A 1 104 ? -4.963 15.087 8.240 1.00 95.69 104 TRP A C 1
ATOM 783 O O . TRP A 1 104 ? -5.207 14.990 7.037 1.00 95.69 104 TRP A O 1
ATOM 793 N N . LEU A 1 105 ? -5.774 15.757 9.065 1.00 96.25 105 LEU A N 1
ATOM 794 C CA . LEU A 1 105 ? -7.017 16.369 8.597 1.00 96.25 105 LEU A CA 1
ATOM 795 C C . LEU A 1 105 ? -6.756 17.511 7.605 1.00 96.25 105 LEU A C 1
ATOM 797 O O . LEU A 1 105 ? -7.407 17.561 6.565 1.00 96.25 105 LEU A O 1
ATOM 801 N N . GLN A 1 106 ? -5.787 18.395 7.870 1.00 95.69 106 GLN A N 1
ATOM 802 C CA . GLN A 1 106 ? -5.435 19.473 6.933 1.00 95.69 106 GLN A CA 1
ATOM 803 C C . GLN A 1 106 ? -4.824 18.928 5.633 1.00 95.69 106 GLN A C 1
ATOM 805 O O . GLN A 1 106 ? -5.106 19.454 4.552 1.00 95.69 106 GLN A O 1
ATOM 810 N N . THR A 1 107 ? -4.036 17.849 5.712 1.00 96.38 107 THR A N 1
ATOM 811 C CA . THR A 1 107 ? -3.511 17.153 4.529 1.00 96.38 107 THR A CA 1
ATOM 812 C C . THR A 1 107 ? -4.661 16.628 3.677 1.00 96.38 107 THR A C 1
ATOM 814 O O . THR A 1 107 ? -4.769 17.005 2.515 1.00 96.38 107 THR A O 1
ATOM 817 N N . PHE A 1 108 ? -5.575 15.835 4.241 1.00 97.06 108 PHE A N 1
ATOM 818 C CA . PHE A 1 108 ? -6.624 15.183 3.453 1.00 97.06 108 PHE A CA 1
ATOM 819 C C . PHE A 1 108 ? -7.823 16.079 3.100 1.00 97.06 108 PHE A C 1
ATOM 821 O O . PHE A 1 108 ? -8.581 15.737 2.192 1.00 97.06 108 PHE A O 1
ATOM 828 N N . GLN A 1 109 ? -7.984 17.243 3.743 1.00 95.31 109 GLN A N 1
ATOM 829 C CA . GLN A 1 109 ? -8.943 18.278 3.326 1.00 95.31 109 GLN A CA 1
ATOM 830 C C . GLN A 1 109 ? -8.369 19.245 2.265 1.00 95.31 109 GLN A C 1
ATOM 832 O O . GLN A 1 109 ? -9.101 20.082 1.732 1.00 95.31 109 GLN A O 1
ATOM 837 N N . SER A 1 110 ? -7.072 19.169 1.942 1.00 94.62 110 SER A N 1
ATOM 838 C CA . SER A 1 110 ? -6.451 20.057 0.948 1.00 94.62 110 SER A CA 1
ATOM 839 C C . SER A 1 110 ? -7.044 19.858 -0.462 1.00 94.62 110 SER A C 1
ATOM 841 O O . SER A 1 110 ? -7.487 18.758 -0.787 1.00 94.62 110 SER A O 1
ATOM 843 N N . PRO A 1 111 ? -7.070 20.883 -1.341 1.00 93.12 111 PRO A N 1
ATOM 844 C CA . PRO A 1 111 ? -7.722 20.785 -2.652 1.00 93.12 111 PRO A CA 1
ATOM 845 C C . PRO A 1 111 ? -7.223 19.602 -3.496 1.00 93.12 111 PRO A C 1
ATOM 847 O O . PRO A 1 111 ? -6.033 19.510 -3.794 1.00 93.12 111 PRO A O 1
ATOM 850 N N . GLY A 1 112 ? -8.146 18.721 -3.896 1.00 87.44 112 GLY A N 1
ATOM 851 C CA . GLY A 1 112 ? -7.852 17.495 -4.650 1.00 87.44 112 GLY A CA 1
ATOM 852 C C . GLY A 1 112 ? -7.676 16.232 -3.796 1.00 87.44 112 GLY A C 1
ATOM 853 O O . GLY A 1 112 ? -7.611 15.142 -4.357 1.00 87.44 112 GLY A O 1
ATOM 854 N N . GLU A 1 113 ? -7.636 16.349 -2.466 1.00 93.75 113 GLU A N 1
ATOM 855 C CA . GLU A 1 113 ? -7.575 15.209 -1.542 1.00 93.75 113 GLU A CA 1
ATOM 856 C C . GLU A 1 113 ? -8.972 14.720 -1.119 1.00 93.75 113 GLU A C 1
ATOM 858 O O . GLU A 1 113 ? -9.991 15.388 -1.322 1.00 93.75 113 GLU A O 1
ATOM 863 N N . TRP A 1 114 ? -9.038 13.513 -0.553 1.00 94.56 114 TRP A N 1
ATOM 864 C CA . TRP A 1 114 ? -10.286 12.747 -0.431 1.00 94.56 114 TRP A CA 1
ATOM 865 C C . TRP A 1 114 ? -11.331 13.326 0.546 1.00 94.56 114 TRP A C 1
ATOM 867 O O . TRP A 1 114 ? -12.518 13.019 0.407 1.00 94.56 114 TRP A O 1
ATOM 877 N N . LEU A 1 115 ? -10.926 14.198 1.481 1.00 95.44 115 LEU A N 1
ATOM 878 C CA . LEU A 1 115 ? -11.828 14.950 2.364 1.00 95.44 115 LEU A CA 1
ATOM 879 C C . LEU A 1 115 ? -12.088 16.395 1.893 1.00 95.44 115 LEU A C 1
ATOM 881 O O . LEU A 1 115 ? -12.777 17.135 2.589 1.00 95.44 115 LEU A O 1
ATOM 885 N N . SER A 1 116 ? -11.596 16.823 0.725 1.00 95.25 116 SER A N 1
ATOM 886 C CA . SER A 1 116 ? -11.733 18.223 0.268 1.00 95.25 116 SER A CA 1
ATOM 887 C C . SER A 1 116 ? -13.179 18.686 0.019 1.00 95.25 116 SER A C 1
ATOM 889 O O . SER A 1 116 ? -13.481 19.864 0.201 1.00 95.25 116 SER A O 1
ATOM 891 N N . ASP A 1 117 ? -14.096 17.764 -0.296 1.00 93.38 117 ASP A N 1
ATOM 892 C CA . ASP A 1 117 ? -15.542 18.037 -0.376 1.00 93.38 117 ASP A CA 1
ATOM 893 C C . ASP A 1 117 ? -16.230 18.159 1.005 1.00 93.38 117 ASP A C 1
ATOM 895 O O . ASP A 1 117 ? -17.413 18.504 1.067 1.00 93.38 117 ASP A O 1
ATOM 899 N N . TYR A 1 118 ? -15.561 17.802 2.111 1.00 95.12 118 TYR A N 1
ATOM 900 C CA . TYR A 1 118 ? -16.196 17.758 3.431 1.00 95.12 118 TYR A CA 1
ATOM 901 C C . TYR A 1 118 ? -16.204 19.125 4.124 1.00 95.12 118 TYR A C 1
ATOM 903 O O . TYR A 1 118 ? -15.169 19.745 4.390 1.00 95.12 118 TYR A O 1
ATOM 911 N N . THR A 1 119 ? -17.405 19.551 4.512 1.00 96.12 119 THR A N 1
ATOM 912 C CA . THR A 1 119 ? -17.624 20.707 5.383 1.00 96.12 119 THR A CA 1
ATOM 913 C C . THR A 1 119 ? -17.369 20.301 6.832 1.00 96.12 119 THR A C 1
ATOM 915 O O . THR A 1 119 ? -18.086 19.464 7.387 1.00 96.12 119 THR A O 1
ATOM 918 N N . LEU A 1 120 ? -16.342 20.894 7.449 1.00 97.00 120 LEU A N 1
ATOM 919 C CA . LEU A 1 120 ? -16.017 20.669 8.858 1.00 97.00 120 LEU A CA 1
ATOM 920 C C . LEU A 1 120 ? -16.978 21.448 9.765 1.00 97.00 120 LEU A C 1
ATOM 922 O O . LEU A 1 120 ? -17.119 22.664 9.621 1.00 97.00 120 LEU A O 1
ATOM 926 N N . VAL A 1 121 ? -17.614 20.764 10.719 1.00 98.06 121 VAL A N 1
ATOM 927 C CA . VAL A 1 121 ? -18.565 21.379 11.664 1.00 98.06 121 VAL A CA 1
ATOM 928 C C . VAL A 1 121 ? -18.136 21.104 13.112 1.00 98.06 121 VAL A C 1
ATOM 930 O O . VAL A 1 121 ? -18.363 19.999 13.609 1.00 98.06 121 VAL A O 1
ATOM 933 N N . PRO A 1 122 ? -17.535 22.082 13.818 1.00 97.94 122 PRO A N 1
ATOM 934 C CA . PRO A 1 122 ? -17.067 21.883 15.185 1.00 97.94 122 PRO A CA 1
ATOM 935 C C . PRO A 1 122 ? -18.226 21.787 16.183 1.00 97.94 122 PRO A C 1
ATOM 937 O O . PRO A 1 122 ? -19.134 22.622 16.203 1.00 97.94 122 PRO A O 1
ATOM 940 N N . LEU A 1 123 ? -18.164 20.775 17.045 1.00 98.25 123 LEU A N 1
ATOM 941 C CA . LEU A 1 123 ? -19.101 20.516 18.135 1.00 98.25 123 LEU A CA 1
ATOM 942 C C . LEU A 1 123 ? -18.463 20.974 19.462 1.00 98.25 123 LEU A C 1
ATOM 944 O O . LEU A 1 123 ? -17.507 20.349 19.913 1.00 98.25 123 LEU A O 1
ATOM 948 N N . PRO A 1 124 ? -18.953 22.058 20.097 1.00 95.69 124 PRO A N 1
ATOM 949 C CA . PRO A 1 124 ? -18.223 22.738 21.174 1.00 95.69 124 PRO A CA 1
ATOM 950 C C . PRO A 1 124 ? -18.301 22.062 22.551 1.00 95.69 124 PRO A C 1
ATOM 952 O O . PRO A 1 124 ? -17.504 22.398 23.422 1.00 95.69 124 PRO A O 1
ATOM 955 N N . ASP A 1 125 ? -19.270 21.171 22.786 1.00 95.25 125 ASP A N 1
ATOM 956 C CA . ASP A 1 125 ? -19.417 20.455 24.058 1.00 95.25 125 ASP A CA 1
ATOM 957 C C . ASP A 1 125 ? -20.226 19.147 23.921 1.00 95.25 125 ASP A C 1
ATOM 959 O O . ASP A 1 125 ? -20.831 18.856 22.884 1.00 95.25 125 ASP A O 1
ATOM 963 N N . LEU A 1 126 ? -20.240 18.347 24.995 1.00 95.56 126 LEU A N 1
ATOM 964 C CA . LEU A 1 126 ? -20.922 17.049 25.070 1.00 95.56 126 LEU A CA 1
ATOM 965 C C . LEU A 1 126 ? -22.438 17.126 24.791 1.00 95.56 126 LEU A C 1
ATOM 967 O O . LEU A 1 126 ? -23.006 16.163 24.281 1.00 95.56 126 LEU A O 1
ATOM 971 N N . ASN A 1 127 ? -23.115 18.238 25.091 1.00 96.25 127 ASN A N 1
ATOM 972 C CA . ASN A 1 127 ? -24.536 18.401 24.768 1.00 96.25 127 ASN A CA 1
ATOM 973 C C . ASN A 1 127 ? -24.727 18.576 23.262 1.00 96.25 127 ASN A C 1
ATOM 975 O O . ASN A 1 127 ? -25.617 17.939 22.711 1.00 96.25 127 ASN A O 1
ATOM 979 N N . ALA A 1 128 ? -23.881 19.361 22.586 1.00 97.88 128 ALA A N 1
ATOM 980 C CA . ALA A 1 128 ? -23.919 19.479 21.126 1.00 97.88 128 ALA A CA 1
ATOM 981 C C . ALA A 1 128 ? -23.656 18.119 20.450 1.00 97.88 128 ALA A C 1
ATOM 983 O O . ALA A 1 128 ? -24.394 17.713 19.553 1.00 97.88 128 ALA A O 1
ATOM 984 N N . LEU A 1 129 ? -22.664 17.374 20.947 1.00 97.62 129 LEU A N 1
ATOM 985 C CA . LEU A 1 129 ? -22.348 16.016 20.498 1.00 97.62 129 LEU A CA 1
ATOM 986 C C . LEU A 1 129 ? -23.535 15.047 20.671 1.00 97.62 129 LEU A C 1
ATOM 988 O O . LEU A 1 129 ? -23.892 14.318 19.742 1.00 97.62 129 LEU A O 1
ATOM 992 N N . LEU A 1 130 ? -24.193 15.079 21.834 1.00 97.69 130 LEU A N 1
ATOM 993 C CA . LEU A 1 130 ? -25.402 14.300 22.108 1.00 97.69 130 LEU A CA 1
ATOM 994 C C . LEU A 1 130 ? -26.592 14.745 21.241 1.00 97.69 130 LEU A C 1
ATOM 996 O O . LEU A 1 130 ? -27.316 13.896 20.728 1.00 97.69 130 LEU A O 1
ATOM 1000 N N . GLU A 1 131 ? -26.822 16.045 21.059 1.00 96.81 131 GLU A N 1
ATOM 1001 C CA . GLU A 1 131 ? -27.951 16.562 20.277 1.00 96.81 131 GLU A CA 1
ATOM 1002 C C . GLU A 1 131 ? -27.856 16.203 18.790 1.00 96.81 131 GLU A C 1
ATOM 1004 O O . GLU A 1 131 ? -28.893 15.854 18.212 1.00 96.81 131 GLU A O 1
ATOM 1009 N N . THR A 1 132 ? -26.642 16.209 18.221 1.00 97.75 132 THR A N 1
ATOM 1010 C CA . THR A 1 132 ? -26.354 15.770 16.846 1.00 97.75 132 THR A CA 1
ATOM 1011 C C . THR A 1 132 ? -26.583 14.266 16.667 1.00 97.75 132 THR A C 1
ATOM 1013 O O . THR A 1 132 ? -27.354 13.875 15.795 1.00 97.75 132 THR A O 1
ATOM 1016 N N . PHE A 1 133 ? -25.972 13.404 17.491 1.00 97.19 133 PHE A N 1
ATOM 1017 C CA . PHE A 1 133 ? -25.904 11.960 17.197 1.00 97.19 133 PHE A CA 1
ATOM 1018 C C . PHE A 1 133 ? -26.926 11.066 17.927 1.00 97.19 133 PHE A C 1
ATOM 1020 O O . PHE A 1 133 ? -27.013 9.869 17.645 1.00 97.19 133 PHE A O 1
ATOM 1027 N N . ARG A 1 134 ? -27.755 11.603 18.835 1.00 95.12 134 ARG A N 1
ATOM 1028 C CA . ARG A 1 134 ? -28.748 10.829 19.627 1.00 95.12 134 ARG A CA 1
ATOM 1029 C C . ARG A 1 134 ? -29.743 9.967 18.841 1.00 95.12 134 ARG A C 1
ATOM 1031 O O . ARG A 1 134 ? -30.358 9.086 19.432 1.00 95.12 134 ARG A O 1
ATOM 1038 N N . THR A 1 135 ? -29.958 10.231 17.553 1.00 94.06 135 THR A N 1
ATOM 1039 C CA . THR A 1 135 ? -30.843 9.426 16.688 1.00 94.06 135 THR A CA 1
ATOM 1040 C C . THR A 1 135 ? -30.128 8.277 15.978 1.00 94.06 135 THR A C 1
ATOM 1042 O O . THR A 1 135 ? -30.794 7.412 15.420 1.00 94.06 135 THR A O 1
ATOM 1045 N N . GLU A 1 136 ? -28.796 8.255 16.007 1.00 93.62 136 GLU A N 1
ATOM 1046 C CA . GLU A 1 136 ? -27.947 7.261 15.333 1.00 93.62 136 GLU A CA 1
ATOM 1047 C C . GLU A 1 136 ? -27.413 6.195 16.313 1.00 93.62 136 GLU A C 1
ATOM 1049 O O . GLU A 1 136 ? -26.941 5.134 15.907 1.00 93.62 136 GLU A O 1
ATOM 1054 N N . VAL A 1 137 ? -27.555 6.444 17.619 1.00 95.00 137 VAL A N 1
ATOM 1055 C CA . VAL A 1 137 ? -27.141 5.562 18.719 1.00 95.00 137 VAL A CA 1
ATOM 1056 C C . VAL A 1 137 ? -28.371 4.955 19.399 1.00 95.00 137 VAL A C 1
ATOM 1058 O O . VAL A 1 137 ? -29.344 5.645 19.693 1.00 95.00 137 VAL A O 1
ATOM 1061 N N . SER A 1 138 ? -28.345 3.652 19.688 1.00 96.88 138 SER A N 1
ATOM 1062 C CA . SER A 1 138 ? -29.511 2.921 20.219 1.00 96.88 138 SER A CA 1
ATOM 1063 C C . SER A 1 138 ? -29.730 3.095 21.732 1.00 96.88 138 SER A C 1
ATOM 1065 O O . SER A 1 138 ? -30.808 2.769 22.249 1.00 96.88 138 SER A O 1
ATOM 1067 N N . GLY A 1 139 ? -28.731 3.626 22.439 1.00 97.88 139 GLY A N 1
ATOM 1068 C CA . GLY A 1 139 ? -28.731 3.916 23.873 1.00 97.88 139 GLY A CA 1
ATOM 1069 C C . GLY A 1 139 ? -27.321 3.814 24.457 1.00 97.88 139 GLY A C 1
ATOM 1070 O O . GLY A 1 139 ? -26.340 4.039 23.750 1.00 97.88 139 GLY A O 1
ATOM 1071 N N . THR A 1 140 ? -27.214 3.446 25.732 1.00 98.50 140 THR A N 1
ATOM 1072 C CA . THR A 1 140 ? -25.927 3.240 26.420 1.00 98.50 140 THR A CA 1
ATOM 1073 C C . THR A 1 140 ? -25.756 1.826 26.973 1.00 98.50 140 THR A C 1
ATOM 1075 O O . THR A 1 140 ? -26.734 1.142 27.300 1.00 98.50 140 THR A O 1
ATOM 1078 N N . VAL A 1 141 ? -24.494 1.405 27.087 1.00 98.62 141 VAL A N 1
ATOM 1079 C CA . VAL A 1 141 ? -24.053 0.238 27.861 1.00 98.62 141 VAL A CA 1
ATOM 1080 C C . VAL A 1 141 ? -23.196 0.714 29.034 1.00 98.62 141 VAL A C 1
ATOM 1082 O O . VAL A 1 141 ? -22.269 1.505 28.861 1.00 98.62 141 VAL A O 1
ATOM 1085 N N . VAL A 1 142 ? -23.534 0.254 30.238 1.00 98.44 142 VAL A N 1
ATOM 1086 C CA . VAL A 1 142 ? -22.883 0.672 31.486 1.00 98.44 142 VAL A CA 1
ATOM 1087 C C . VAL A 1 142 ? -21.902 -0.399 31.957 1.00 98.44 142 VAL A C 1
ATOM 1089 O O . VAL A 1 142 ? -22.269 -1.573 32.029 1.00 98.44 142 VAL A O 1
ATOM 1092 N N . TRP A 1 143 ? -20.676 0.008 32.295 1.00 97.81 143 TRP A N 1
ATOM 1093 C CA . TRP A 1 143 ? -19.623 -0.862 32.839 1.00 97.81 143 TRP A CA 1
ATOM 1094 C C . TRP A 1 143 ? -19.245 -0.497 34.284 1.00 97.81 143 TRP A C 1
ATOM 1096 O O . TRP A 1 143 ? -19.608 0.572 34.780 1.00 97.81 143 TRP A O 1
ATOM 1106 N N . ASP A 1 144 ? -18.541 -1.402 34.964 1.00 93.19 144 ASP A N 1
ATOM 1107 C CA . ASP A 1 144 ? -18.334 -1.403 36.413 1.00 93.19 144 ASP A CA 1
ATOM 1108 C C . ASP A 1 144 ? -16.841 -1.431 36.779 1.00 93.19 144 ASP A C 1
ATOM 1110 O O . ASP A 1 144 ? -16.148 -2.420 36.545 1.00 93.19 144 ASP A O 1
ATOM 1114 N N . GLU A 1 145 ? -16.346 -0.366 37.411 1.00 92.75 145 GLU A N 1
ATOM 1115 C CA . GLU A 1 145 ? -14.946 -0.245 37.851 1.00 92.75 145 GLU A CA 1
ATOM 1116 C C . GLU A 1 145 ? -14.518 -1.293 38.891 1.00 92.75 145 GLU A C 1
ATOM 1118 O O . GLU A 1 145 ? -13.326 -1.525 39.081 1.00 92.75 145 GLU A O 1
ATOM 1123 N N . ARG A 1 146 ? -15.474 -1.970 39.544 1.00 91.38 146 ARG A N 1
ATOM 1124 C CA . ARG A 1 146 ? -15.193 -3.080 40.471 1.00 91.38 146 ARG A CA 1
ATOM 1125 C C . ARG A 1 146 ? -14.760 -4.357 39.752 1.00 91.38 146 ARG A C 1
ATOM 1127 O O . ARG A 1 146 ? -14.146 -5.215 40.378 1.00 91.38 146 ARG A O 1
ATOM 1134 N N . VAL A 1 147 ? -15.078 -4.485 38.461 1.00 94.62 147 VAL A N 1
ATOM 1135 C CA . VAL A 1 147 ? -14.603 -5.556 37.574 1.00 94.62 147 VAL A CA 1
ATOM 1136 C C . VAL A 1 147 ? -14.153 -4.898 36.258 1.00 94.62 147 VAL A C 1
ATOM 1138 O O . VAL A 1 147 ? -14.931 -4.870 35.299 1.00 94.62 147 VAL A O 1
ATOM 1141 N N . PRO A 1 148 ? -12.919 -4.351 36.200 1.00 94.19 148 PRO A N 1
ATOM 1142 C CA . PRO A 1 148 ? -12.404 -3.549 35.081 1.00 94.19 148 PRO A CA 1
ATOM 1143 C C . PRO A 1 148 ? -12.655 -4.124 33.682 1.00 94.19 148 PRO A C 1
ATOM 1145 O O . PRO A 1 148 ? -13.057 -3.392 32.777 1.00 94.19 148 PRO A O 1
ATOM 1148 N N . ALA A 1 149 ? -12.539 -5.444 33.526 1.00 96.12 149 ALA A N 1
ATOM 1149 C CA . ALA A 1 149 ? -12.835 -6.195 32.303 1.00 96.12 149 ALA A CA 1
ATOM 1150 C C . ALA A 1 149 ? -14.235 -5.955 31.709 1.00 96.12 149 ALA A C 1
ATOM 1152 O O . ALA A 1 149 ? -14.444 -6.137 30.506 1.00 96.12 149 ALA A O 1
ATOM 1153 N N . THR A 1 150 ? -15.204 -5.506 32.514 1.00 98.00 150 THR A N 1
ATOM 1154 C CA . THR A 1 150 ? -16.529 -5.119 32.011 1.00 98.00 150 THR A CA 1
ATOM 1155 C C . THR A 1 150 ? -16.472 -3.958 31.018 1.00 98.00 150 THR A C 1
ATOM 1157 O O . THR A 1 150 ? -17.374 -3.863 30.190 1.00 98.00 150 THR A O 1
ATOM 1160 N N . LEU A 1 151 ? -15.408 -3.143 31.005 1.00 97.81 151 LEU A N 1
ATOM 1161 C CA . LEU A 1 151 ? -15.158 -2.138 29.967 1.00 97.81 151 LEU A CA 1
ATOM 1162 C C . LEU A 1 151 ? -14.990 -2.767 28.573 1.00 97.81 151 LEU A C 1
ATOM 1164 O O . LEU A 1 151 ? -15.587 -2.318 27.592 1.00 97.81 151 LEU A O 1
ATOM 1168 N N . ASN A 1 152 ? -14.201 -3.833 28.471 1.00 97.81 152 ASN A N 1
ATOM 1169 C CA . ASN A 1 152 ? -13.933 -4.508 27.202 1.00 97.81 152 ASN A CA 1
ATOM 1170 C C . ASN A 1 152 ? -15.143 -5.331 26.733 1.00 97.81 152 ASN A C 1
ATOM 1172 O O . ASN A 1 152 ? -15.501 -5.311 25.550 1.00 97.81 152 ASN A O 1
ATOM 1176 N N . VAL A 1 153 ? -15.878 -5.926 27.676 1.00 98.56 153 VAL A N 1
ATOM 1177 C CA . VAL A 1 153 ? -17.200 -6.512 27.410 1.00 98.56 153 VAL A CA 1
ATOM 1178 C C . VAL A 1 153 ? -18.188 -5.443 26.911 1.00 98.56 153 VAL A C 1
ATOM 1180 O O . VAL A 1 153 ? -18.851 -5.653 25.896 1.00 98.56 153 VAL A O 1
ATOM 1183 N N . ALA A 1 154 ? -18.243 -4.265 27.542 1.00 98.69 154 ALA A N 1
ATOM 1184 C CA . ALA A 1 154 ? -19.078 -3.144 27.104 1.00 98.69 154 ALA A CA 1
ATOM 1185 C C . ALA A 1 154 ? -18.665 -2.592 25.729 1.00 98.69 154 ALA A C 1
ATOM 1187 O O . ALA A 1 154 ? -19.532 -2.264 24.926 1.00 98.69 154 ALA A O 1
ATOM 1188 N N . THR A 1 155 ? -17.369 -2.557 25.407 1.00 98.56 155 THR A N 1
ATOM 1189 C CA . THR A 1 155 ? -16.867 -2.130 24.086 1.00 98.56 155 THR A CA 1
ATOM 1190 C C . THR A 1 155 ? -17.253 -3.134 22.989 1.00 98.56 155 THR A C 1
ATOM 1192 O O . THR A 1 155 ? -17.677 -2.741 21.902 1.00 98.56 155 THR A O 1
ATOM 1195 N N . THR A 1 156 ? -17.214 -4.436 23.291 1.00 98.69 156 THR A N 1
ATOM 1196 C CA . THR A 1 156 ? -17.728 -5.492 22.398 1.00 98.69 156 THR A CA 1
ATOM 1197 C C . THR A 1 156 ? -19.237 -5.324 22.159 1.00 98.69 156 THR A C 1
ATOM 1199 O O . THR A 1 156 ? -19.706 -5.357 21.018 1.00 98.69 156 THR A O 1
ATOM 1202 N N . ILE A 1 157 ? -20.008 -5.061 23.223 1.00 98.69 157 ILE A N 1
ATOM 1203 C CA . ILE A 1 157 ? -21.449 -4.764 23.145 1.00 98.69 157 ILE A CA 1
ATOM 1204 C C . ILE A 1 157 ? -21.715 -3.496 22.322 1.00 98.69 157 ILE A C 1
ATOM 1206 O O . ILE A 1 157 ? -22.631 -3.492 21.502 1.00 98.69 157 ILE A O 1
ATOM 1210 N N . ALA A 1 158 ? -20.912 -2.442 22.485 1.00 98.56 158 ALA A N 1
ATOM 1211 C CA . ALA A 1 158 ? -21.071 -1.174 21.776 1.00 98.56 158 ALA A CA 1
ATOM 1212 C C . ALA A 1 158 ? -21.052 -1.350 20.251 1.00 98.56 158 ALA A C 1
ATOM 1214 O O . ALA A 1 158 ? -21.903 -0.796 19.547 1.00 98.56 158 ALA A O 1
ATOM 1215 N N . GLY A 1 159 ? -20.136 -2.182 19.740 1.00 97.81 159 GLY A N 1
ATOM 1216 C CA . GLY A 1 159 ? -20.062 -2.490 18.313 1.00 97.81 159 GLY A CA 1
ATOM 1217 C C . GLY A 1 159 ? -21.220 -3.352 17.804 1.00 97.81 159 GLY A C 1
ATOM 1218 O O . GLY A 1 159 ? -21.734 -3.132 16.704 1.00 97.81 159 GLY A O 1
ATOM 1219 N N . VAL A 1 160 ? -21.664 -4.322 18.604 1.00 98.19 160 VAL A N 1
ATOM 1220 C CA . VAL A 1 160 ? -22.726 -5.263 18.215 1.00 98.19 160 VAL A CA 1
ATOM 1221 C C . VAL A 1 160 ? -24.128 -4.651 18.322 1.00 98.19 160 VAL A C 1
ATOM 1223 O O . VAL A 1 160 ? -24.969 -4.913 17.463 1.00 98.19 160 VAL A O 1
ATOM 1226 N N . GLU A 1 161 ? -24.386 -3.831 19.341 1.00 98.06 161 GLU A N 1
ATOM 1227 C CA . GLU A 1 161 ? -25.727 -3.346 19.711 1.00 98.06 161 GLU A CA 1
ATOM 1228 C C . GLU A 1 161 ? -25.919 -1.825 19.525 1.00 98.06 161 GLU A C 1
ATOM 1230 O O . GLU A 1 161 ? -27.001 -1.307 19.797 1.00 98.06 161 GLU A O 1
ATOM 1235 N N . ASN A 1 162 ? -24.910 -1.108 19.010 1.00 97.06 162 ASN A N 1
ATOM 1236 C CA . ASN A 1 162 ? -24.923 0.348 18.782 1.00 97.06 162 ASN A CA 1
ATOM 1237 C C . ASN A 1 162 ? -25.178 1.161 20.063 1.00 97.06 162 ASN A C 1
ATOM 1239 O O . ASN A 1 162 ? -26.012 2.072 20.081 1.00 97.06 162 ASN A O 1
ATOM 1243 N N . LEU A 1 163 ? -24.472 0.813 21.139 1.00 98.12 163 LEU A N 1
ATOM 1244 C CA . LEU A 1 163 ? -24.610 1.420 22.464 1.00 98.12 163 LEU A CA 1
ATOM 1245 C C . LEU A 1 163 ? -23.319 2.144 22.851 1.00 98.12 163 LEU A C 1
ATOM 1247 O O . LEU A 1 163 ? -22.276 1.508 22.915 1.00 98.12 163 LEU A O 1
ATOM 1251 N N . ALA A 1 164 ? -23.369 3.442 23.142 1.00 97.06 164 ALA A N 1
ATOM 1252 C CA . ALA A 1 164 ? -22.181 4.151 23.623 1.00 97.06 164 ALA A CA 1
ATOM 1253 C C . ALA A 1 164 ? -21.827 3.713 25.061 1.00 97.06 164 ALA A C 1
ATOM 1255 O O . ALA A 1 164 ? -22.722 3.407 25.858 1.00 97.06 164 ALA A O 1
ATOM 1256 N N . VAL A 1 165 ? -20.535 3.658 25.393 1.00 98.31 165 VAL A N 1
ATOM 1257 C CA . VAL A 1 165 ? -20.051 3.134 26.682 1.00 98.31 165 VAL A CA 1
ATOM 1258 C C . VAL A 1 165 ? -20.026 4.237 27.746 1.00 98.31 165 VAL A C 1
ATOM 1260 O O . VAL A 1 165 ? -19.594 5.353 27.472 1.00 98.31 165 VAL A O 1
ATOM 1263 N N . VAL A 1 166 ? -20.470 3.928 28.971 1.00 97.56 166 VAL A N 1
ATOM 1264 C CA . VAL A 1 166 ? -20.441 4.852 30.125 1.00 97.56 166 VAL A CA 1
ATOM 1265 C C . VAL A 1 166 ? -20.027 4.108 31.401 1.00 97.56 166 VAL A C 1
ATOM 1267 O O . VAL A 1 166 ? -20.541 3.022 31.675 1.00 97.56 166 VAL A O 1
ATOM 1270 N N . ARG A 1 167 ? -19.132 4.679 32.220 1.00 96.62 167 ARG A N 1
ATOM 1271 C CA . ARG A 1 167 ? -18.759 4.107 33.528 1.00 96.62 167 ARG A CA 1
ATOM 1272 C C . ARG A 1 167 ? -19.849 4.348 34.573 1.00 96.62 167 ARG A C 1
ATOM 1274 O O . ARG A 1 167 ? -20.366 5.461 34.715 1.00 96.62 167 ARG A O 1
ATOM 1281 N N . ARG A 1 168 ? -20.181 3.323 35.361 1.00 93.88 168 ARG A N 1
ATOM 1282 C CA . ARG A 1 168 ? -21.063 3.461 36.525 1.00 93.88 168 ARG A CA 1
ATOM 1283 C C . ARG A 1 168 ? -20.435 4.407 37.552 1.00 93.88 168 ARG A C 1
ATOM 1285 O O . ARG A 1 168 ? -19.355 4.140 38.056 1.00 93.88 168 ARG A O 1
ATOM 1292 N N . GLY A 1 169 ? -21.132 5.493 37.888 1.00 89.44 169 GLY A N 1
ATOM 1293 C CA . GLY A 1 169 ? -20.635 6.495 38.843 1.00 89.44 169 GLY A CA 1
ATOM 1294 C C . GLY A 1 169 ? -19.800 7.626 38.229 1.00 89.44 169 GLY A C 1
ATOM 1295 O O . GLY A 1 169 ? -19.338 8.486 38.974 1.00 89.44 169 GLY A O 1
ATOM 1296 N N . SER A 1 170 ? -19.655 7.668 36.899 1.00 94.00 170 SER A N 1
ATOM 1297 C CA . SER A 1 170 ? -19.113 8.827 36.176 1.00 94.00 170 SER A CA 1
ATOM 1298 C C . SER A 1 170 ? -19.883 10.119 36.480 1.00 94.00 170 SER A C 1
ATOM 1300 O O . SER A 1 170 ? -21.116 10.095 36.558 1.00 94.00 170 SER A O 1
ATOM 1302 N N . ALA A 1 171 ? -19.195 11.266 36.533 1.00 92.56 171 ALA A N 1
ATOM 1303 C CA . ALA A 1 171 ? -19.849 12.578 36.572 1.00 92.56 171 ALA A CA 1
ATOM 1304 C C . ALA A 1 171 ? -20.733 12.832 35.331 1.00 92.56 171 ALA A C 1
ATOM 1306 O O . ALA A 1 171 ? -21.721 13.568 35.398 1.00 92.56 171 ALA A O 1
ATOM 1307 N N . LEU A 1 172 ? -20.424 12.176 34.207 1.00 93.75 172 LEU A N 1
ATOM 1308 C CA . LEU A 1 172 ? -21.160 12.283 32.946 1.00 93.75 172 LEU A CA 1
ATOM 1309 C C . LEU A 1 172 ? -22.417 11.396 32.899 1.00 93.75 172 LEU A C 1
ATOM 1311 O O . LEU A 1 172 ? -23.267 11.591 32.026 1.00 93.75 172 LEU A O 1
ATOM 1315 N N . TYR A 1 173 ? -22.561 10.441 33.828 1.00 95.44 173 TYR A N 1
ATOM 1316 C CA . TYR A 1 173 ? -23.564 9.371 33.775 1.00 95.44 173 TYR A CA 1
ATOM 1317 C C . TYR A 1 173 ? -24.997 9.899 33.616 1.00 95.44 173 TYR A C 1
ATOM 1319 O O . TYR A 1 173 ? -25.695 9.526 32.674 1.00 95.44 173 TYR A O 1
ATOM 1327 N N . GLU A 1 174 ? -25.436 10.805 34.492 1.00 95.44 174 GLU A N 1
ATOM 1328 C CA . GLU A 1 174 ? -26.786 11.394 34.443 1.00 95.44 174 GLU A CA 1
ATOM 1329 C C . GLU A 1 174 ? -26.984 12.294 33.209 1.00 95.44 174 GLU A C 1
ATOM 1331 O O . GLU A 1 174 ? -28.072 12.341 32.635 1.00 95.44 174 GLU A O 1
ATOM 1336 N N . THR A 1 175 ? -25.934 12.989 32.759 1.00 95.38 175 THR A N 1
ATOM 1337 C CA . THR A 1 175 ? -25.985 13.860 31.572 1.00 95.38 175 THR A CA 1
ATOM 1338 C C . THR A 1 175 ? -26.238 13.048 30.306 1.00 95.38 175 THR A C 1
ATOM 1340 O O . THR A 1 175 ? -27.142 13.387 29.537 1.00 95.38 175 THR A O 1
ATOM 1343 N N . ILE A 1 176 ? -25.484 11.958 30.124 1.00 97.12 176 ILE A N 1
ATOM 1344 C CA . ILE A 1 176 ? -25.582 11.068 28.965 1.00 97.12 176 ILE A CA 1
ATOM 1345 C C . ILE A 1 176 ? -26.867 10.236 29.037 1.00 97.12 176 ILE A C 1
ATOM 1347 O O . ILE A 1 176 ? -27.650 10.243 28.089 1.00 97.12 176 ILE A O 1
ATOM 1351 N N . THR A 1 177 ? -27.131 9.541 30.150 1.00 96.06 177 THR A N 1
ATOM 1352 C CA . THR A 1 177 ? -28.236 8.559 30.232 1.00 96.06 177 THR A CA 1
ATOM 1353 C C . THR A 1 177 ? -29.633 9.187 30.188 1.00 96.06 177 THR A C 1
ATOM 1355 O O . THR A 1 177 ? -30.590 8.537 29.764 1.00 96.06 177 THR A O 1
ATOM 1358 N N . ARG A 1 178 ? -29.752 10.480 30.523 1.00 95.62 178 ARG A N 1
ATOM 1359 C CA . ARG A 1 178 ? -30.954 11.305 30.304 1.00 95.62 178 ARG A CA 1
ATOM 1360 C C . ARG A 1 178 ? -31.285 11.521 28.818 1.00 95.62 178 ARG A C 1
ATOM 1362 O O . ARG A 1 178 ? -32.440 11.803 28.502 1.00 95.62 178 ARG A O 1
ATOM 1369 N N . VAL A 1 179 ? -30.302 11.412 27.919 1.00 96.50 179 VAL A N 1
ATOM 1370 C CA . VAL A 1 179 ? -30.473 11.544 26.457 1.00 96.50 179 VAL A CA 1
ATOM 1371 C C . VAL A 1 179 ? -30.438 10.176 25.766 1.00 96.50 179 VAL A C 1
ATOM 1373 O O . VAL A 1 179 ? -31.287 9.896 24.922 1.00 96.50 179 VAL A O 1
ATOM 1376 N N . LEU A 1 180 ? -29.487 9.318 26.144 1.00 97.44 180 LEU A N 1
ATOM 1377 C CA . LEU A 1 180 ? -29.253 7.985 25.588 1.00 97.44 180 LEU A CA 1
ATOM 1378 C C . LEU A 1 180 ? -29.561 6.904 26.642 1.00 97.44 180 LEU A C 1
ATOM 1380 O O . LEU A 1 180 ? -28.698 6.599 27.471 1.00 97.44 180 LEU A O 1
ATOM 1384 N N . PRO A 1 181 ? -30.763 6.297 26.633 1.00 96.94 181 PRO A N 1
ATOM 1385 C CA . PRO A 1 181 ? -31.207 5.421 27.714 1.00 96.94 181 PRO A CA 1
ATOM 1386 C C . PRO A 1 181 ? -30.321 4.179 27.853 1.00 96.94 181 PRO A C 1
ATOM 1388 O O . PRO A 1 181 ? -29.940 3.565 26.853 1.00 96.94 181 PRO A O 1
ATOM 1391 N N . VAL A 1 182 ? -30.058 3.772 29.097 1.00 98.19 182 VAL A N 1
ATOM 1392 C CA . VAL A 1 182 ? -29.349 2.521 29.404 1.00 98.19 182 VAL A CA 1
ATOM 1393 C C . VAL A 1 182 ? -30.130 1.341 28.827 1.00 98.19 182 VAL A C 1
ATOM 1395 O O . VAL A 1 182 ? -31.319 1.171 29.109 1.00 98.19 182 VAL A O 1
ATOM 1398 N N . ARG A 1 183 ? -29.465 0.532 27.998 1.00 98.31 183 ARG A N 1
ATOM 1399 C CA . ARG A 1 183 ? -30.016 -0.706 27.419 1.00 98.31 183 ARG A CA 1
ATOM 1400 C C . ARG A 1 183 ? -29.439 -1.949 28.074 1.00 98.31 183 ARG A C 1
ATOM 1402 O O . ARG A 1 183 ? -30.169 -2.910 28.293 1.00 98.31 183 ARG A O 1
ATOM 1409 N N . VAL A 1 184 ? -28.152 -1.900 28.407 1.00 98.06 184 VAL A N 1
ATOM 1410 C CA . VAL A 1 184 ? -27.427 -2.958 29.108 1.00 98.06 184 VAL A CA 1
ATOM 1411 C C . VAL A 1 184 ? -26.686 -2.326 30.281 1.00 98.06 184 VAL A C 1
ATOM 1413 O O . VAL A 1 184 ? -25.975 -1.341 30.106 1.00 98.06 184 VAL A O 1
ATOM 1416 N N . ASP A 1 185 ? -26.851 -2.896 31.470 1.00 97.56 185 ASP A N 1
ATOM 1417 C CA . ASP A 1 185 ? -26.070 -2.548 32.655 1.00 97.56 185 ASP A CA 1
ATOM 1418 C C . ASP A 1 185 ? -25.275 -3.792 33.073 1.00 97.56 185 ASP A C 1
ATOM 1420 O O . ASP A 1 185 ? -25.850 -4.873 33.239 1.00 97.56 185 ASP A O 1
ATOM 1424 N N . LEU A 1 186 ? -23.949 -3.664 33.157 1.00 97.69 186 LEU A N 1
ATOM 1425 C CA . LEU A 1 186 ? -23.046 -4.713 33.639 1.00 97.69 186 LEU A CA 1
ATOM 1426 C C . LEU A 1 186 ? -22.700 -4.533 35.129 1.00 97.69 186 LEU A C 1
ATOM 1428 O O . LEU A 1 186 ? -22.009 -5.386 35.687 1.00 97.69 186 LEU A O 1
ATOM 1432 N N . SER A 1 187 ? -23.198 -3.469 35.777 1.00 92.19 187 SER A N 1
ATOM 1433 C CA . SER A 1 187 ? -23.013 -3.231 37.214 1.00 92.19 187 SER A CA 1
ATOM 1434 C C . SER A 1 187 ? -23.510 -4.418 38.039 1.00 92.19 187 SER A C 1
ATOM 1436 O O . SER A 1 187 ? -24.613 -4.912 37.806 1.00 92.19 187 SER A O 1
ATOM 1438 N N . ASP A 1 188 ? -22.709 -4.868 39.009 1.00 90.50 188 ASP A N 1
ATOM 1439 C CA . ASP A 1 188 ? -23.021 -6.003 39.900 1.00 90.50 188 ASP A CA 1
ATOM 1440 C C . ASP A 1 188 ? -23.288 -7.348 39.176 1.00 90.50 188 ASP A C 1
ATOM 1442 O O . ASP A 1 188 ? -23.725 -8.314 39.807 1.00 90.50 188 ASP A O 1
ATOM 1446 N N . ARG A 1 189 ? -23.033 -7.447 37.860 1.00 95.56 189 ARG A N 1
ATOM 1447 C CA . ARG A 1 189 ? -23.364 -8.636 37.053 1.00 95.56 189 ARG A CA 1
ATOM 1448 C C . ARG A 1 189 ? -22.380 -9.795 37.226 1.00 95.56 189 ARG A C 1
ATOM 1450 O O . ARG A 1 189 ? -22.778 -10.947 37.063 1.00 95.56 189 ARG A O 1
ATOM 1457 N N . PHE A 1 190 ? -21.120 -9.487 37.523 1.00 96.00 190 PHE A N 1
ATOM 1458 C CA . PHE A 1 190 ? -20.018 -10.444 37.609 1.00 96.00 190 PHE A CA 1
ATOM 1459 C C . PHE A 1 190 ? -19.221 -10.249 38.897 1.00 96.00 190 PHE A C 1
ATOM 1461 O O . PHE A 1 190 ? -19.146 -9.150 39.443 1.00 96.00 190 PHE A O 1
ATOM 1468 N N . SER A 1 191 ? -18.604 -11.332 39.355 1.00 91.06 191 SER A N 1
ATOM 1469 C CA . SER A 1 191 ? -17.757 -11.390 40.549 1.00 91.06 191 SER A CA 1
ATOM 1470 C C . SER A 1 191 ? -16.261 -11.230 40.263 1.00 91.06 191 SER A C 1
ATOM 1472 O O . SER A 1 191 ? -15.500 -10.940 41.184 1.00 91.06 191 SER A O 1
ATOM 1474 N N . GLY A 1 192 ? -15.841 -11.380 39.003 1.00 92.62 192 GLY A N 1
ATOM 1475 C CA . GLY A 1 192 ? -14.446 -11.234 38.593 1.00 92.62 192 GLY A CA 1
ATOM 1476 C C . GLY A 1 192 ? -14.214 -11.313 37.082 1.00 92.62 192 GLY A C 1
ATOM 1477 O O . GLY A 1 192 ? -15.111 -11.635 36.295 1.00 92.62 192 GLY A O 1
ATOM 1478 N N . LYS A 1 193 ? -12.969 -11.025 36.692 1.00 94.50 193 LYS A N 1
ATOM 1479 C CA . LYS A 1 193 ? -12.484 -10.856 35.310 1.00 94.50 193 LYS A CA 1
ATOM 1480 C C . LYS A 1 193 ? -12.834 -12.032 34.391 1.00 94.50 193 LYS A C 1
ATOM 1482 O O . LYS A 1 193 ? -13.474 -11.864 33.351 1.00 94.50 193 LYS A O 1
ATOM 1487 N N . ALA A 1 194 ? -12.494 -13.241 34.829 1.00 95.69 194 ALA A N 1
ATOM 1488 C CA . ALA A 1 194 ? -12.702 -14.474 34.075 1.00 95.69 194 ALA A CA 1
ATOM 1489 C C . ALA A 1 194 ? -14.182 -14.882 33.901 1.00 95.69 194 ALA A C 1
ATOM 1491 O O . ALA A 1 194 ? -14.495 -15.677 33.014 1.00 95.69 194 ALA A O 1
ATOM 1492 N N . GLU A 1 195 ? -15.098 -14.369 34.730 1.00 96.62 195 GLU A N 1
ATOM 1493 C CA . GLU A 1 195 ? -16.543 -14.600 34.592 1.00 96.62 195 GLU A CA 1
ATOM 1494 C C . GLU A 1 195 ? -17.126 -13.713 33.481 1.00 96.62 195 GLU A C 1
ATOM 1496 O O . GLU A 1 195 ? -17.823 -14.205 32.590 1.00 96.62 195 GLU A O 1
ATOM 1501 N N . ALA A 1 196 ? -16.763 -12.425 33.488 1.00 97.88 196 ALA A N 1
ATOM 1502 C CA . ALA A 1 196 ? -17.220 -11.441 32.509 1.00 97.88 196 ALA A CA 1
ATOM 1503 C C . ALA A 1 196 ? -16.809 -11.820 31.075 1.00 97.88 196 ALA A C 1
ATOM 1505 O O . ALA A 1 196 ? -17.646 -11.819 30.167 1.00 97.88 196 ALA A O 1
ATOM 1506 N N . TYR A 1 197 ? -15.545 -12.214 30.872 1.00 98.44 197 TYR A N 1
ATOM 1507 C CA . TYR A 1 197 ? -15.068 -12.630 29.551 1.00 98.44 197 TYR A CA 1
ATOM 1508 C C . TYR A 1 197 ? -15.678 -13.957 29.086 1.00 98.44 197 TYR A C 1
ATOM 1510 O O . TYR A 1 197 ? -16.101 -14.036 27.935 1.00 98.44 197 TYR A O 1
ATOM 1518 N N . ARG A 1 198 ? -15.825 -14.979 29.946 1.00 98.38 198 ARG A N 1
ATOM 1519 C CA . ARG A 1 198 ? -16.486 -16.240 29.546 1.00 98.38 198 ARG A CA 1
ATOM 1520 C C . ARG A 1 198 ? -17.945 -16.046 29.142 1.00 98.38 198 ARG A C 1
ATOM 1522 O O . ARG A 1 198 ? -18.396 -16.680 28.188 1.00 98.38 198 ARG A O 1
ATOM 1529 N N . TRP A 1 199 ? -18.667 -15.147 29.813 1.00 98.38 199 TRP A N 1
ATOM 1530 C CA . TRP A 1 199 ? -20.006 -14.746 29.380 1.00 98.38 199 TRP A CA 1
ATOM 1531 C C . TRP A 1 199 ? -19.973 -14.078 27.994 1.00 98.38 199 TRP A C 1
ATOM 1533 O O . TRP A 1 199 ? -20.730 -14.467 27.104 1.00 98.38 199 TRP A O 1
ATOM 1543 N N . ALA A 1 200 ? -19.048 -13.139 27.766 1.00 98.44 200 ALA A N 1
ATOM 1544 C CA . ALA A 1 200 ? -18.912 -12.462 26.477 1.00 98.44 200 ALA A CA 1
ATOM 1545 C C . ALA A 1 200 ? -18.537 -13.422 25.325 1.00 98.44 200 ALA A C 1
ATOM 1547 O O . ALA A 1 200 ? -19.097 -13.312 24.231 1.00 98.44 200 ALA A O 1
ATOM 1548 N N . ILE A 1 201 ? -17.643 -14.391 25.568 1.00 98.50 201 ILE A N 1
ATOM 1549 C CA . ILE A 1 201 ? -17.272 -15.438 24.600 1.00 98.50 201 ILE A CA 1
ATOM 1550 C C . ILE A 1 201 ? -18.522 -16.186 24.128 1.00 98.50 201 ILE A C 1
ATOM 1552 O O . ILE A 1 201 ? -18.715 -16.348 22.925 1.00 98.50 201 ILE A O 1
ATOM 1556 N N . GLN A 1 202 ? -19.389 -16.611 25.051 1.00 98.31 202 GLN A N 1
ATOM 1557 C CA . GLN A 1 202 ? -20.604 -17.361 24.718 1.00 98.31 202 GLN A CA 1
ATOM 1558 C C . GLN A 1 202 ? -21.614 -16.498 23.946 1.00 98.31 202 GLN A C 1
ATOM 1560 O O . GLN A 1 202 ? -22.134 -16.919 22.914 1.00 98.31 202 GLN A O 1
ATOM 1565 N N . GLU A 1 203 ? -21.864 -15.275 24.414 1.00 98.06 203 GLU A N 1
ATOM 1566 C CA . GLU A 1 203 ? -22.992 -14.447 23.957 1.00 98.06 203 GLU A CA 1
ATOM 1567 C C . GLU A 1 203 ? -22.700 -13.598 22.720 1.00 98.06 203 GLU A C 1
ATOM 1569 O O . GLU A 1 203 ? -23.641 -13.098 22.102 1.00 98.06 203 GLU A O 1
ATOM 1574 N N . TYR A 1 204 ? -21.425 -13.429 22.349 1.00 97.88 204 TYR A N 1
ATOM 1575 C CA . TYR A 1 204 ? -21.014 -12.604 21.207 1.00 97.88 204 TYR A CA 1
ATOM 1576 C C . TYR A 1 204 ? -20.121 -13.355 20.215 1.00 97.88 204 TYR A C 1
ATOM 1578 O O . TYR A 1 204 ? -20.430 -13.344 19.022 1.00 97.88 204 TYR A O 1
ATOM 1586 N N . LEU A 1 205 ? -19.067 -14.036 20.679 1.00 96.12 205 LEU A N 1
ATOM 1587 C CA . LEU A 1 205 ? -18.072 -14.676 19.804 1.00 96.12 205 LEU A CA 1
ATOM 1588 C C . LEU A 1 205 ? -18.541 -16.047 19.295 1.00 96.12 205 LEU A C 1
ATOM 1590 O O . LEU A 1 205 ? -18.680 -16.259 18.091 1.00 96.12 205 LEU A O 1
ATOM 1594 N N . GLN A 1 206 ? -18.893 -16.961 20.199 1.00 97.12 206 GLN A N 1
ATOM 1595 C CA . GLN A 1 206 ? -19.471 -18.265 19.855 1.00 97.12 206 GLN A CA 1
ATOM 1596 C C . GLN A 1 206 ? -20.868 -18.125 19.228 1.00 97.12 206 GLN A C 1
ATOM 1598 O O . GLN A 1 206 ? -21.220 -18.905 18.347 1.00 97.12 206 GLN A O 1
ATOM 1603 N N . ALA A 1 207 ? -21.627 -17.090 19.604 1.00 96.31 207 ALA A N 1
ATOM 1604 C CA . ALA A 1 207 ? -22.901 -16.736 18.977 1.00 96.31 207 ALA A CA 1
ATOM 1605 C C . ALA A 1 207 ? -22.774 -16.086 17.578 1.00 96.31 207 ALA A C 1
ATOM 1607 O O . ALA A 1 207 ? -23.795 -15.873 16.927 1.00 96.31 207 ALA A O 1
ATOM 1608 N N . GLY A 1 208 ? -21.562 -15.745 17.113 1.00 95.12 208 GLY A N 1
ATOM 1609 C CA . GLY A 1 208 ? -21.333 -15.146 15.790 1.00 95.12 208 GLY A CA 1
ATOM 1610 C C . GLY A 1 208 ? -21.916 -13.735 15.612 1.00 95.12 208 GLY A C 1
ATOM 1611 O O . GLY A 1 208 ? -22.320 -13.371 14.509 1.00 95.12 208 GLY A O 1
ATOM 1612 N N . ARG A 1 209 ? -22.014 -12.951 16.696 1.00 97.00 209 ARG A N 1
ATOM 1613 C CA . ARG A 1 209 ? -22.575 -11.584 16.693 1.00 97.00 209 ARG A CA 1
ATOM 1614 C C . ARG A 1 209 ? -21.509 -10.495 16.533 1.00 97.00 209 ARG A C 1
ATOM 1616 O O . ARG A 1 209 ? -21.818 -9.432 15.996 1.00 97.00 209 ARG A O 1
ATOM 1623 N N . CYS A 1 210 ? -20.285 -10.745 16.996 1.00 96.12 210 CYS A N 1
ATOM 1624 C CA . CYS A 1 210 ? -19.102 -9.924 16.712 1.00 96.12 210 CYS A CA 1
ATOM 1625 C C . CYS A 1 210 ? -18.307 -10.492 15.515 1.00 96.12 210 CYS A C 1
ATOM 1627 O O . CYS A 1 210 ? -18.629 -11.560 14.995 1.00 96.12 210 CYS A O 1
ATOM 1629 N N . ASN A 1 211 ? -17.287 -9.769 15.049 1.00 96.44 211 ASN A N 1
ATOM 1630 C CA . ASN A 1 211 ? -16.408 -10.198 13.961 1.00 96.44 211 ASN A CA 1
ATOM 1631 C C . ASN A 1 211 ? -15.358 -11.209 14.477 1.00 96.44 211 ASN A C 1
ATOM 1633 O O . ASN A 1 211 ? -14.452 -10.804 15.204 1.00 96.44 211 ASN A O 1
ATOM 1637 N N . PRO A 1 212 ? -15.401 -12.497 14.083 1.00 93.19 212 PRO A N 1
ATOM 1638 C CA . PRO A 1 212 ? -14.474 -13.509 14.598 1.00 93.19 212 PRO A CA 1
ATOM 1639 C C . PRO A 1 212 ? -13.045 -13.390 14.046 1.00 93.19 212 PRO A C 1
ATOM 1641 O O . PRO A 1 212 ? -12.155 -14.086 14.525 1.00 93.19 212 PRO A O 1
ATOM 1644 N N . ARG A 1 213 ? -12.818 -12.539 13.033 1.00 96.12 213 ARG A N 1
ATOM 1645 C CA . ARG A 1 213 ? -11.491 -12.272 12.452 1.00 96.12 213 ARG A CA 1
ATOM 1646 C C . ARG A 1 213 ? -10.839 -10.993 12.985 1.00 96.12 213 ARG A C 1
ATOM 1648 O O . ARG A 1 213 ? -9.737 -10.679 12.550 1.00 96.12 213 ARG A O 1
ATOM 1655 N N . LEU A 1 214 ? -11.502 -10.263 13.888 1.00 97.25 214 LEU A N 1
ATOM 1656 C CA . LEU A 1 214 ? -10.947 -9.084 14.553 1.00 97.25 214 LEU A CA 1
ATOM 1657 C C . LEU A 1 214 ? -11.166 -9.191 16.064 1.00 97.25 214 LEU A C 1
ATOM 1659 O O . LEU A 1 214 ? -12.246 -8.903 16.588 1.00 97.25 214 LEU A O 1
ATOM 1663 N N . LEU A 1 215 ? -10.110 -9.597 16.754 1.00 98.06 215 LEU A N 1
ATOM 1664 C CA . LEU A 1 215 ? -9.997 -9.488 18.200 1.00 98.06 215 LEU A CA 1
ATOM 1665 C C . LEU A 1 215 ? -9.273 -8.184 18.546 1.00 98.06 215 LEU A C 1
ATOM 1667 O O . LEU A 1 215 ? -8.654 -7.561 17.682 1.00 98.06 215 LEU A O 1
ATOM 1671 N N . ALA A 1 216 ? -9.318 -7.778 19.810 1.00 95.56 216 ALA A N 1
ATOM 1672 C CA . ALA A 1 216 ? -8.520 -6.659 20.278 1.00 95.56 216 ALA A CA 1
ATOM 1673 C C . ALA A 1 216 ? -8.006 -6.856 21.702 1.00 95.56 216 ALA A C 1
ATOM 1675 O O . ALA A 1 216 ? -8.807 -7.074 22.610 1.00 95.56 216 ALA A O 1
ATOM 1676 N N . TYR A 1 217 ? -6.691 -6.735 21.876 1.00 93.81 217 TYR A N 1
ATOM 1677 C CA . TYR A 1 217 ? -6.025 -6.677 23.172 1.00 93.81 217 TYR A CA 1
ATOM 1678 C C . TYR A 1 217 ? -5.830 -5.194 23.518 1.00 93.81 217 TYR A C 1
ATOM 1680 O O . TYR A 1 217 ? -4.858 -4.578 23.096 1.00 93.81 217 TYR A O 1
ATOM 1688 N N . ILE A 1 218 ? -6.758 -4.598 24.267 1.00 90.88 218 ILE A N 1
ATOM 1689 C CA . ILE A 1 218 ? -6.627 -3.216 24.764 1.00 90.88 218 ILE A CA 1
ATOM 1690 C C . ILE A 1 218 ? -6.931 -3.212 26.255 1.00 90.88 218 ILE A C 1
ATOM 1692 O O . ILE A 1 218 ? -7.931 -3.803 26.6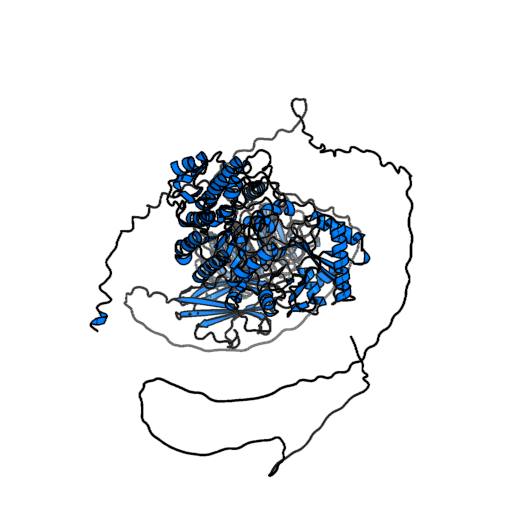62 1.00 90.88 218 ILE A O 1
ATOM 1696 N N . GLU A 1 219 ? -6.105 -2.514 27.039 1.00 88.75 219 GLU A N 1
ATOM 1697 C CA . GLU A 1 219 ? -6.251 -2.390 28.493 1.00 88.75 219 GLU A CA 1
ATOM 1698 C C . GLU A 1 219 ? -7.706 -2.135 28.923 1.00 88.75 219 GLU A C 1
ATOM 1700 O O . GLU A 1 219 ? -8.404 -1.299 28.349 1.00 88.75 219 GLU A O 1
ATOM 1705 N N . ASP A 1 220 ? -8.179 -2.882 29.916 1.00 92.44 220 ASP A N 1
ATOM 1706 C CA . ASP A 1 220 ? -9.517 -2.730 30.477 1.00 92.44 220 ASP A CA 1
ATOM 1707 C C . ASP A 1 220 ? -9.656 -1.496 31.397 1.00 92.44 220 ASP A C 1
ATOM 1709 O O . ASP A 1 220 ? -8.886 -0.543 31.325 1.00 92.44 220 ASP A O 1
ATOM 1713 N N . GLY A 1 221 ? -10.691 -1.453 32.244 1.00 92.81 221 GLY A N 1
ATOM 1714 C CA . GLY A 1 221 ? -10.991 -0.296 33.098 1.00 92.81 221 GLY A CA 1
ATOM 1715 C C . GLY A 1 221 ? -9.973 0.019 34.206 1.00 92.81 221 GLY A C 1
ATOM 1716 O O . GLY A 1 221 ? -10.288 0.797 35.108 1.00 92.81 221 GLY A O 1
ATOM 1717 N N . TRP A 1 222 ? -8.788 -0.594 34.196 1.00 91.38 222 TRP A N 1
ATOM 1718 C CA . TRP A 1 222 ? -7.761 -0.438 35.225 1.00 91.38 222 TRP A CA 1
ATOM 1719 C C . TRP A 1 222 ? -7.253 1.007 35.421 1.00 91.38 222 TRP A C 1
ATOM 1721 O O . TRP A 1 222 ? -7.123 1.404 36.583 1.00 91.38 222 TRP A O 1
ATOM 1731 N N . PRO A 1 223 ? -7.079 1.860 34.385 1.00 89.06 223 PRO A N 1
ATOM 1732 C CA . PRO A 1 223 ? -6.701 3.265 34.573 1.00 89.06 223 PRO A CA 1
ATOM 1733 C C . PRO A 1 223 ? -7.669 4.031 35.475 1.00 89.06 223 PRO A C 1
ATOM 1735 O O . PRO A 1 223 ? -7.233 4.767 36.356 1.00 89.06 223 PRO A O 1
ATOM 1738 N N . ALA A 1 224 ? -8.980 3.793 35.339 1.00 91.88 224 ALA A N 1
ATOM 1739 C CA . ALA A 1 224 ? -9.993 4.410 36.194 1.00 91.88 224 ALA A CA 1
ATOM 1740 C C . ALA A 1 224 ? -9.815 4.027 37.676 1.00 91.88 224 ALA A C 1
ATOM 1742 O O . ALA A 1 224 ? -9.944 4.874 38.565 1.00 91.88 224 ALA A O 1
ATOM 1743 N N . VAL A 1 225 ? -9.443 2.770 37.945 1.00 91.44 225 VAL A N 1
ATOM 1744 C CA . VAL A 1 225 ? -9.114 2.288 39.295 1.00 91.44 225 VAL A CA 1
ATOM 1745 C C . VAL A 1 225 ? -7.857 2.983 39.827 1.00 91.44 225 VAL A C 1
ATOM 1747 O O . VAL A 1 225 ? -7.854 3.443 40.971 1.00 91.44 225 VAL A O 1
ATOM 1750 N N . LEU A 1 226 ? -6.808 3.116 39.008 1.00 88.31 226 LEU A N 1
ATOM 1751 C CA . LEU A 1 226 ? -5.570 3.797 39.398 1.00 88.31 226 LEU A CA 1
ATOM 1752 C C . LEU A 1 226 ? -5.775 5.305 39.631 1.00 88.31 226 LEU A C 1
ATOM 1754 O O . LEU A 1 226 ? -5.226 5.841 40.594 1.00 88.31 226 LEU A O 1
ATOM 1758 N N . TYR A 1 227 ? -6.606 5.995 38.841 1.00 88.88 227 TYR A N 1
ATOM 1759 C CA . TYR A 1 227 ? -6.995 7.387 39.110 1.00 88.88 227 TYR A CA 1
ATOM 1760 C C . TYR A 1 227 ? -7.752 7.515 40.437 1.00 88.88 227 TYR A C 1
ATOM 1762 O O . TYR A 1 227 ? -7.412 8.363 41.266 1.00 88.88 227 TYR A O 1
ATOM 1770 N N . GLY A 1 228 ? -8.717 6.623 40.694 1.00 88.69 228 GLY A N 1
ATOM 1771 C CA . GLY A 1 228 ? -9.455 6.573 41.959 1.00 88.69 228 GLY A CA 1
ATOM 1772 C C . GLY A 1 228 ? -8.555 6.353 43.184 1.00 88.69 228 GLY A C 1
ATOM 1773 O O . GLY A 1 228 ? -8.790 6.944 44.242 1.00 88.69 228 GLY A O 1
ATOM 1774 N N . ARG A 1 229 ? -7.488 5.556 43.036 1.00 89.12 229 ARG A N 1
ATOM 1775 C CA . ARG A 1 229 ? -6.467 5.327 44.076 1.00 89.12 229 ARG A CA 1
ATOM 1776 C C . ARG A 1 229 ? -5.398 6.417 44.171 1.00 89.12 229 ARG A C 1
ATOM 1778 O O . ARG A 1 229 ? -4.789 6.542 45.231 1.00 89.12 229 ARG A O 1
ATOM 1785 N N . ARG A 1 230 ? -5.232 7.237 43.124 1.00 87.50 230 ARG A N 1
ATOM 1786 C CA . ARG A 1 230 ? -4.155 8.235 42.939 1.00 87.50 230 ARG A CA 1
ATOM 1787 C C . ARG A 1 230 ? -2.781 7.615 42.662 1.00 87.50 230 ARG A C 1
ATOM 1789 O O . ARG A 1 230 ? -1.773 8.061 43.198 1.00 87.50 230 ARG A O 1
ATOM 1796 N N . GLU A 1 231 ? -2.777 6.573 41.836 1.00 82.69 231 GLU A N 1
ATOM 1797 C CA . GLU A 1 231 ? -1.604 5.765 41.474 1.00 82.69 231 GLU A CA 1
ATOM 1798 C C . GLU A 1 231 ? -1.132 6.015 40.022 1.00 82.69 231 GLU A C 1
ATOM 1800 O O . GLU A 1 231 ? 0.049 5.846 39.736 1.00 82.69 231 GLU A O 1
ATOM 1805 N N . LEU A 1 232 ? -2.013 6.483 39.120 1.00 80.94 232 LEU A N 1
ATOM 1806 C CA . LEU A 1 232 ? -1.691 6.821 37.721 1.00 80.94 232 LEU A CA 1
ATOM 1807 C C . LEU A 1 232 ? -1.736 8.338 37.489 1.00 80.94 232 LEU A C 1
ATOM 1809 O O . LEU A 1 232 ? -2.779 8.966 37.662 1.00 80.94 232 LEU A O 1
ATOM 1813 N N . THR A 1 233 ? -0.612 8.926 37.078 1.00 76.44 233 THR A N 1
ATOM 1814 C CA . THR A 1 233 ? -0.436 10.385 36.935 1.00 76.44 233 THR A CA 1
ATOM 1815 C C . THR A 1 233 ? -0.682 10.932 35.524 1.00 76.44 233 THR A C 1
ATOM 1817 O O . THR A 1 233 ? -0.825 12.149 35.379 1.00 76.44 233 THR A O 1
ATOM 1820 N N . ARG A 1 234 ? -0.732 10.058 34.507 1.00 72.75 234 ARG A N 1
ATOM 1821 C CA . ARG A 1 234 ? -0.847 10.389 33.073 1.00 72.75 234 ARG A CA 1
ATOM 1822 C C . ARG A 1 234 ? -2.289 10.613 32.606 1.00 72.75 234 ARG A C 1
ATOM 1824 O O . ARG A 1 234 ? -3.218 10.126 33.242 1.00 72.75 234 ARG A O 1
ATOM 1831 N N . GLY A 1 235 ? -2.481 11.286 31.471 1.00 66.38 235 GLY A N 1
ATOM 1832 C CA . GLY A 1 235 ? -3.776 11.384 30.787 1.00 66.38 235 GLY A CA 1
ATOM 1833 C C . GLY A 1 235 ? -4.127 10.146 29.952 1.00 66.38 235 GLY A C 1
ATOM 1834 O O . GLY A 1 235 ? -3.292 9.648 29.210 1.00 66.38 235 GLY A O 1
ATOM 1835 N N . VAL A 1 236 ? -5.371 9.685 30.099 1.00 68.69 236 VAL A N 1
ATOM 1836 C CA . VAL A 1 236 ? -6.170 8.844 29.183 1.00 68.69 236 VAL A CA 1
ATOM 1837 C C . VAL A 1 236 ? -5.408 7.816 28.307 1.00 68.69 236 VAL A C 1
ATOM 1839 O O . VAL A 1 236 ? -5.408 7.936 27.082 1.00 68.69 236 VAL A O 1
ATOM 1842 N N . PRO A 1 237 ? -4.808 6.759 28.887 1.00 73.31 237 PRO A N 1
ATOM 1843 C CA . PRO A 1 237 ? -4.185 5.690 28.107 1.00 73.31 237 PRO A CA 1
ATOM 1844 C C . PRO A 1 237 ? -5.220 4.720 27.505 1.00 73.31 237 PRO A C 1
ATOM 1846 O O . PRO A 1 237 ? -6.178 4.328 28.174 1.00 73.31 237 PRO A O 1
ATOM 1849 N N . SER A 1 238 ? -4.970 4.252 26.276 1.00 74.75 238 SER A N 1
ATOM 1850 C CA . SER A 1 238 ? -5.622 3.071 25.671 1.00 74.75 238 SER A CA 1
ATOM 1851 C C . SER A 1 238 ? -7.157 3.174 25.481 1.00 74.75 238 SER A C 1
ATOM 1853 O O . SER A 1 238 ? -7.913 2.233 25.767 1.00 74.75 238 SER A O 1
ATOM 1855 N N . VAL A 1 239 ? -7.644 4.315 24.976 1.00 86.50 239 VAL A N 1
ATOM 1856 C CA . VAL A 1 239 ? -9.082 4.612 24.807 1.00 86.50 239 VAL A CA 1
ATOM 1857 C C . VAL A 1 239 ? -9.479 4.997 23.378 1.00 86.50 239 VAL A C 1
ATOM 1859 O O . VAL A 1 239 ? -10.533 4.551 22.917 1.00 86.50 239 VAL A O 1
ATOM 1862 N N . PHE A 1 240 ? -8.686 5.804 22.671 1.00 86.50 240 PHE A N 1
ATOM 1863 C CA . PHE A 1 240 ? -9.086 6.427 21.401 1.00 86.50 240 PHE A CA 1
ATOM 1864 C C . PHE A 1 240 ? -9.288 5.399 20.287 1.00 86.50 240 PHE A C 1
ATOM 1866 O O . PHE A 1 240 ? -10.311 5.422 19.601 1.00 86.50 240 PHE A O 1
ATOM 1873 N N . SER A 1 241 ? -8.390 4.417 20.193 1.00 87.62 241 SER A N 1
ATOM 1874 C CA . SER A 1 241 ? -8.420 3.371 19.162 1.00 87.62 241 SER A CA 1
ATOM 1875 C C . SER A 1 241 ? -9.595 2.380 19.281 1.00 87.62 241 SER A C 1
ATOM 1877 O O . SER A 1 241 ? -9.738 1.463 18.467 1.00 87.62 241 SER A O 1
ATOM 1879 N N . ARG A 1 242 ? -10.496 2.575 20.259 1.00 94.12 242 ARG A N 1
ATOM 1880 C CA . ARG A 1 242 ? -11.784 1.865 20.368 1.00 94.12 242 ARG A CA 1
ATOM 1881 C C . ARG A 1 242 ? -12.784 2.271 19.281 1.00 94.12 242 ARG A C 1
ATOM 1883 O O . ARG A 1 242 ? -13.743 1.527 19.063 1.00 94.12 242 ARG A O 1
ATOM 1890 N N . ASP A 1 243 ? -12.569 3.383 18.576 1.00 96.25 243 ASP A N 1
ATOM 1891 C CA . ASP A 1 243 ? -13.429 3.827 17.473 1.00 96.25 243 ASP A CA 1
ATOM 1892 C C . ASP A 1 243 ? -13.515 2.765 16.355 1.00 96.25 243 ASP A C 1
ATOM 1894 O O . ASP A 1 243 ? -14.603 2.286 16.019 1.00 96.25 243 ASP A O 1
ATOM 1898 N N . TYR A 1 244 ? -12.373 2.288 15.860 1.00 95.38 244 TYR A N 1
ATOM 1899 C CA . TYR A 1 244 ? -12.273 1.232 14.854 1.00 95.38 244 TYR A CA 1
ATOM 1900 C C . TYR A 1 244 ? -12.833 -0.105 15.360 1.00 95.38 244 TYR A C 1
ATOM 1902 O O . TYR A 1 244 ? -13.507 -0.825 14.616 1.00 95.38 244 TYR A O 1
ATOM 1910 N N . LEU A 1 245 ? -12.630 -0.432 16.639 1.00 95.88 245 LEU A N 1
ATOM 1911 C CA . LEU A 1 245 ? -13.140 -1.669 17.243 1.00 95.88 245 LEU A CA 1
ATOM 1912 C C . LEU A 1 245 ? -14.667 -1.713 17.279 1.00 95.88 245 LEU A C 1
ATOM 1914 O O . LEU A 1 245 ? -15.280 -2.700 16.862 1.00 95.88 245 LEU A O 1
ATOM 1918 N N . VAL A 1 246 ? -15.290 -0.628 17.739 1.00 98.19 246 VAL A N 1
ATOM 1919 C CA . VAL A 1 246 ? -16.748 -0.493 17.800 1.00 98.19 246 VAL A CA 1
ATOM 1920 C C . VAL A 1 246 ? -17.342 -0.434 16.392 1.00 98.19 246 VAL A C 1
ATOM 1922 O O . VAL A 1 246 ? -18.370 -1.065 16.125 1.00 98.19 246 VAL A O 1
ATOM 1925 N N . GLN A 1 247 ? -16.671 0.229 15.452 1.00 97.62 247 GLN A N 1
ATOM 1926 C CA . GLN A 1 247 ? -17.081 0.258 14.052 1.00 97.62 247 GLN A CA 1
ATOM 1927 C C . GLN A 1 247 ? -17.119 -1.151 13.433 1.00 97.62 247 GLN A C 1
ATOM 1929 O O . GLN A 1 247 ? -18.144 -1.543 12.870 1.00 97.62 247 GLN A O 1
ATOM 1934 N N . ASN A 1 248 ? -16.052 -1.939 13.606 1.00 96.75 248 ASN A N 1
ATOM 1935 C CA . ASN A 1 248 ? -15.896 -3.283 13.031 1.00 96.75 248 ASN A CA 1
ATOM 1936 C C . ASN A 1 248 ? -16.534 -4.422 13.843 1.00 96.75 248 ASN A C 1
ATOM 1938 O O . ASN A 1 248 ? -16.511 -5.569 13.392 1.00 96.75 248 ASN A O 1
ATOM 1942 N N . ARG A 1 249 ? -17.109 -4.130 15.017 1.00 97.81 249 ARG A N 1
ATOM 1943 C CA . ARG A 1 249 ? -17.645 -5.128 15.962 1.00 97.81 249 ARG A CA 1
ATOM 1944 C C . ARG A 1 249 ? -16.583 -6.126 16.438 1.00 97.81 249 ARG A C 1
ATOM 1946 O O . ARG A 1 249 ? -16.828 -7.331 16.422 1.00 97.81 249 ARG A O 1
ATOM 1953 N N . ALA A 1 250 ? -15.407 -5.639 16.819 1.00 97.88 250 ALA A N 1
ATOM 1954 C CA . ALA A 1 250 ? -14.342 -6.478 17.364 1.00 97.88 250 ALA A CA 1
ATOM 1955 C C . ALA A 1 250 ? -14.758 -7.175 18.674 1.00 97.88 250 ALA A C 1
ATOM 1957 O O . ALA A 1 250 ? -15.632 -6.686 19.396 1.00 97.88 250 ALA A O 1
ATOM 1958 N N . PHE A 1 251 ? -14.102 -8.289 19.006 1.00 98.50 251 PHE A N 1
ATOM 1959 C CA . PHE A 1 251 ? -14.155 -8.863 20.354 1.00 98.50 251 PHE A CA 1
ATOM 1960 C C . PHE A 1 251 ? -12.977 -8.343 21.185 1.00 98.50 251 PHE A C 1
ATOM 1962 O O . PHE A 1 251 ? -11.826 -8.658 20.885 1.00 98.50 251 PHE A O 1
ATOM 1969 N N . VAL A 1 252 ? -13.257 -7.541 22.212 1.00 97.69 252 VAL A N 1
ATOM 1970 C CA . VAL A 1 252 ? -12.231 -6.827 22.992 1.00 97.69 252 VAL A CA 1
ATOM 1971 C C . VAL A 1 252 ? -11.943 -7.555 24.303 1.00 97.69 252 VAL A C 1
ATOM 1973 O O . VAL A 1 252 ? -12.871 -7.964 25.005 1.00 97.69 252 VAL A O 1
ATOM 1976 N N . PHE A 1 253 ? -10.665 -7.694 24.646 1.00 96.44 253 PHE A N 1
ATOM 1977 C CA . PHE A 1 253 ? -10.184 -8.369 25.845 1.00 96.44 253 PHE A CA 1
ATOM 1978 C C . PHE A 1 253 ? -8.878 -7.758 26.375 1.00 96.44 253 PHE A C 1
ATOM 1980 O O . PHE A 1 253 ? -8.240 -6.936 25.725 1.00 96.44 253 PHE A O 1
ATOM 1987 N N . ASP A 1 254 ? -8.514 -8.175 27.585 1.00 94.38 254 ASP A N 1
ATOM 1988 C CA . ASP A 1 254 ? -7.279 -7.835 28.289 1.00 94.38 254 ASP A CA 1
ATOM 1989 C C . ASP A 1 254 ? -7.055 -8.905 29.364 1.00 94.38 254 ASP A C 1
ATOM 1991 O O . ASP A 1 254 ? -7.895 -9.046 30.258 1.00 94.38 254 ASP A O 1
ATOM 1995 N N . LEU A 1 255 ? -6.014 -9.730 29.225 1.00 94.94 255 LEU A N 1
ATOM 1996 C CA . LEU A 1 255 ? -5.800 -10.956 30.005 1.00 94.94 255 LEU A CA 1
ATOM 1997 C C . LEU A 1 255 ? -4.309 -11.289 30.080 1.00 94.94 255 LEU A C 1
ATOM 1999 O O . LEU A 1 255 ? -3.675 -11.419 29.036 1.00 94.94 255 LEU A O 1
ATOM 2003 N N . SER A 1 256 ? -3.773 -11.508 31.284 1.00 94.38 256 SER A N 1
ATOM 2004 C CA . SER A 1 256 ? -2.368 -11.906 31.451 1.00 94.38 256 SER A CA 1
ATOM 2005 C C . SER A 1 256 ? -2.019 -13.152 30.620 1.00 94.38 256 SER A C 1
ATOM 2007 O O . SER A 1 256 ? -2.737 -14.157 30.697 1.00 94.38 256 SER A O 1
ATOM 2009 N N . PRO A 1 257 ? -0.903 -13.141 29.865 1.00 93.38 257 PRO A N 1
ATOM 2010 C CA . PRO A 1 257 ? -0.435 -14.318 29.147 1.00 93.38 257 PRO A CA 1
ATOM 2011 C C . PRO A 1 257 ? 0.203 -15.363 30.081 1.00 93.38 257 PRO A C 1
ATOM 2013 O O . PRO A 1 257 ? 0.423 -16.495 29.649 1.00 93.38 257 PRO A O 1
ATOM 2016 N N . TRP A 1 258 ? 0.502 -15.025 31.338 1.00 94.56 258 TRP A N 1
ATOM 2017 C CA . TRP A 1 258 ? 1.291 -15.864 32.244 1.00 94.56 258 TRP A CA 1
ATOM 2018 C C . TRP A 1 258 ? 0.481 -16.964 32.943 1.00 94.56 258 TRP A C 1
ATOM 2020 O O . TRP A 1 258 ? -0.717 -16.829 33.201 1.00 94.56 258 TRP A O 1
ATOM 2030 N N . ALA A 1 259 ? 1.154 -18.075 33.260 1.00 94.06 259 ALA A N 1
ATOM 2031 C CA . ALA A 1 259 ? 0.551 -19.256 33.890 1.00 94.06 259 ALA A CA 1
ATOM 2032 C C . ALA A 1 259 ? 1.006 -19.478 35.346 1.00 94.06 259 ALA A C 1
ATOM 2034 O O . ALA A 1 259 ? 0.394 -20.252 36.084 1.00 94.06 259 ALA A O 1
ATOM 2035 N N . ASP A 1 260 ? 2.087 -18.814 35.743 1.00 94.81 260 ASP A N 1
ATOM 2036 C CA . ASP A 1 260 ? 2.851 -19.002 36.973 1.00 94.81 260 ASP A CA 1
ATOM 2037 C C . ASP A 1 260 ? 2.792 -17.801 37.934 1.00 94.81 260 ASP A C 1
ATOM 2039 O O . ASP A 1 260 ? 2.998 -17.987 39.137 1.00 94.81 260 ASP A O 1
ATOM 2043 N N . GLU A 1 261 ? 2.398 -16.615 37.456 1.00 93.31 261 GLU A N 1
ATOM 2044 C CA . GLU A 1 261 ? 1.992 -15.476 38.292 1.00 93.31 261 GLU A CA 1
ATOM 2045 C C . GLU A 1 261 ? 0.470 -15.229 38.290 1.00 93.31 261 GLU A C 1
ATOM 2047 O O . GLU A 1 261 ? -0.285 -15.788 37.489 1.00 93.31 261 GLU A O 1
ATOM 2052 N N . ALA A 1 262 ? 0.011 -14.400 39.233 1.00 91.44 262 ALA A N 1
ATOM 2053 C CA . ALA A 1 262 ? -1.333 -13.829 39.224 1.00 91.44 262 ALA A CA 1
ATOM 2054 C C . ALA A 1 262 ? -1.261 -12.388 38.681 1.00 91.44 262 ALA A C 1
ATOM 2056 O O . ALA A 1 262 ? -0.337 -11.662 39.055 1.00 91.44 262 ALA A O 1
ATOM 2057 N N . PRO A 1 263 ? -2.212 -11.957 37.833 1.00 91.81 263 PRO A N 1
ATOM 2058 C CA . PRO A 1 263 ? -2.242 -10.608 37.274 1.00 91.81 263 PRO A CA 1
ATOM 2059 C C . PRO A 1 263 ? -2.327 -9.512 38.346 1.00 91.81 263 PRO A C 1
ATOM 2061 O O . PRO A 1 263 ? -2.989 -9.666 39.368 1.00 91.81 263 PRO A O 1
ATOM 2064 N N . VAL A 1 264 ? -1.702 -8.362 38.086 1.00 86.88 264 VAL A N 1
ATOM 2065 C CA . VAL A 1 264 ? -1.609 -7.239 39.044 1.00 86.88 264 VAL A CA 1
ATOM 2066 C C . VAL A 1 264 ? -2.950 -6.513 39.240 1.00 86.88 264 VAL A C 1
ATOM 2068 O O . VAL A 1 264 ? -3.209 -5.966 40.313 1.00 86.88 264 VAL A O 1
ATOM 2071 N N . ASP A 1 265 ? -3.832 -6.559 38.239 1.00 88.50 265 ASP A N 1
ATOM 2072 C CA . ASP A 1 265 ? -5.210 -6.060 38.306 1.00 88.50 265 ASP A CA 1
ATOM 2073 C C . ASP A 1 265 ? -6.194 -7.016 39.001 1.00 88.50 265 ASP A C 1
ATOM 2075 O O . ASP A 1 265 ? -7.222 -6.568 39.511 1.00 88.50 265 ASP A O 1
ATOM 2079 N N . ASP A 1 266 ? -5.860 -8.305 39.102 1.00 91.44 266 ASP A N 1
ATOM 2080 C CA . ASP A 1 266 ? -6.596 -9.291 39.901 1.00 91.44 266 ASP A CA 1
ATOM 2081 C C . ASP A 1 266 ? -5.631 -10.261 40.615 1.00 91.44 266 ASP A C 1
ATOM 2083 O O . ASP A 1 266 ? -5.543 -11.441 40.269 1.00 91.44 266 ASP A O 1
ATOM 2087 N N . PRO A 1 267 ? -4.926 -9.811 41.671 1.00 90.88 267 PRO A N 1
ATOM 2088 C CA . PRO A 1 267 ? -3.986 -10.649 42.418 1.00 90.88 267 PRO A CA 1
ATOM 2089 C C . PRO A 1 267 ? -4.698 -11.690 43.306 1.00 90.88 267 PRO A C 1
ATOM 2091 O O . PRO A 1 267 ? -4.079 -12.287 44.190 1.00 90.88 267 PRO A O 1
ATOM 2094 N N . SER A 1 268 ? -6.013 -11.874 43.127 1.00 90.81 268 SER A N 1
ATOM 2095 C CA . SER A 1 268 ? -6.852 -12.806 43.881 1.00 90.81 268 SER A CA 1
ATOM 2096 C C . SER A 1 268 ? -7.229 -14.066 43.095 1.00 90.81 268 SER A C 1
ATOM 2098 O O . SER A 1 268 ? -7.631 -15.060 43.709 1.00 90.81 268 SER A O 1
ATOM 2100 N N . GLN A 1 269 ? -7.084 -14.054 41.764 1.00 92.00 269 GLN A N 1
ATOM 2101 C CA . GLN A 1 269 ? -7.426 -15.203 40.927 1.00 92.00 269 GLN A CA 1
ATOM 2102 C C . GLN A 1 269 ? -6.448 -16.386 41.091 1.00 92.00 269 GLN A C 1
ATOM 2104 O O . GLN A 1 269 ? -5.296 -16.212 41.497 1.00 92.00 269 GLN A O 1
ATOM 2109 N N . PRO A 1 270 ? -6.870 -17.617 40.744 1.00 95.06 270 PRO A N 1
ATOM 2110 C CA . PRO A 1 270 ? -5.958 -18.747 40.591 1.00 95.06 270 PRO A CA 1
ATOM 2111 C C . PRO A 1 270 ? -4.912 -18.488 39.496 1.00 95.06 270 PRO A C 1
ATOM 2113 O O . PRO A 1 270 ? -5.252 -17.962 38.438 1.00 95.06 270 PRO A O 1
ATOM 2116 N N . LEU A 1 271 ? -3.668 -18.926 39.723 1.00 96.00 271 LEU A N 1
ATOM 2117 C CA . LEU A 1 271 ? -2.573 -18.828 38.745 1.00 96.00 271 LEU A CA 1
ATOM 2118 C C . LEU A 1 271 ? -2.987 -19.402 37.379 1.00 96.00 271 LEU A C 1
ATOM 2120 O O . LEU A 1 271 ? -3.606 -20.470 37.313 1.00 96.00 271 LEU A O 1
ATOM 2124 N N . GLY A 1 272 ? -2.666 -18.675 36.306 1.00 94.94 272 GLY A N 1
ATOM 2125 C CA . GLY A 1 272 ? -3.003 -19.042 34.930 1.00 94.94 272 GLY A CA 1
ATOM 2126 C C . GLY A 1 272 ? -4.490 -18.987 34.562 1.00 94.94 272 GLY A C 1
ATOM 2127 O O . GLY A 1 272 ? -4.857 -19.471 33.490 1.00 94.94 272 GLY A O 1
ATOM 2128 N N . GLN A 1 273 ? -5.366 -18.416 35.400 1.00 96.62 273 GLN A N 1
ATOM 2129 C CA . GLN A 1 273 ? -6.784 -18.275 35.057 1.00 96.62 273 GLN A CA 1
ATOM 2130 C C . GLN A 1 273 ? -7.001 -17.319 33.872 1.00 96.62 273 GLN A C 1
ATOM 2132 O O . GLN A 1 273 ? -7.755 -17.680 32.966 1.00 96.62 273 GLN A O 1
ATOM 2137 N N . ASP A 1 274 ? -6.336 -16.161 33.843 1.00 96.38 274 ASP A N 1
ATOM 2138 C CA . ASP A 1 274 ? -6.381 -15.229 32.708 1.00 96.38 274 ASP A CA 1
ATOM 2139 C C . ASP A 1 274 ? -5.893 -15.898 31.409 1.00 96.38 274 ASP A C 1
ATOM 2141 O O . ASP A 1 274 ? -6.612 -15.891 30.408 1.00 96.38 274 ASP A O 1
ATOM 2145 N N . ARG A 1 275 ? -4.735 -16.575 31.448 1.00 96.19 275 ARG A N 1
ATOM 2146 C CA . ARG A 1 275 ? -4.168 -17.330 30.316 1.00 96.19 275 ARG A CA 1
ATOM 2147 C C . ARG A 1 275 ? -5.133 -18.389 29.772 1.00 96.19 275 ARG A C 1
ATOM 2149 O O . ARG A 1 275 ? -5.322 -18.479 28.561 1.00 96.19 275 ARG A O 1
ATOM 2156 N N . ALA A 1 276 ? -5.807 -19.139 30.644 1.00 97.75 276 ALA A N 1
ATOM 2157 C CA . ALA A 1 276 ? -6.813 -20.114 30.219 1.00 97.75 276 ALA A CA 1
ATOM 2158 C C . ALA A 1 276 ? -8.026 -19.455 29.526 1.00 97.75 276 ALA A C 1
ATOM 2160 O O . ALA A 1 276 ? -8.551 -20.003 28.559 1.00 97.75 276 ALA A O 1
ATOM 2161 N N . VAL A 1 277 ? -8.460 -18.269 29.972 1.00 98.25 277 VAL A N 1
ATOM 2162 C CA . VAL A 1 277 ? -9.533 -17.516 29.292 1.00 98.25 277 VAL A CA 1
ATOM 2163 C C . VAL A 1 277 ? -9.050 -16.943 27.955 1.00 98.25 277 VAL A C 1
ATOM 2165 O O . VAL A 1 277 ? -9.821 -16.910 26.999 1.00 98.25 277 VAL A O 1
ATOM 2168 N N . LEU A 1 278 ? -7.781 -16.547 27.848 1.00 98.06 278 LEU A N 1
ATOM 2169 C CA . LEU A 1 278 ? -7.192 -16.064 26.598 1.00 98.06 278 LEU A CA 1
ATOM 2170 C C . LEU A 1 278 ? -7.143 -17.180 25.540 1.00 98.06 278 LEU A C 1
ATOM 2172 O O . LEU A 1 278 ? -7.530 -16.968 24.391 1.00 98.06 278 LEU A O 1
ATOM 2176 N N . GLU A 1 279 ? -6.783 -18.397 25.950 1.00 98.44 279 GLU A N 1
ATOM 2177 C CA . GLU A 1 279 ? -6.884 -19.605 25.121 1.00 98.44 279 GLU A CA 1
ATOM 2178 C C . GLU A 1 279 ? -8.344 -19.933 24.736 1.00 98.44 279 GLU A C 1
ATOM 2180 O O . GLU A 1 279 ? -8.600 -20.305 23.590 1.00 98.44 279 GLU A O 1
ATOM 2185 N N . GLU A 1 280 ? -9.328 -19.725 25.625 1.00 98.56 280 GLU A N 1
ATOM 2186 C CA . GLU A 1 280 ? -10.760 -19.860 25.293 1.00 98.56 280 GLU A CA 1
ATOM 2187 C C . GLU A 1 280 ? -11.231 -18.836 24.236 1.00 98.56 280 GLU A C 1
ATOM 2189 O O . GLU A 1 280 ? -12.006 -19.200 23.346 1.00 98.56 280 GLU A O 1
ATOM 2194 N N . ILE A 1 281 ? -10.754 -17.582 24.284 1.00 98.62 281 ILE A N 1
ATOM 2195 C CA . ILE A 1 281 ? -11.054 -16.548 23.272 1.00 98.62 281 ILE A CA 1
ATOM 2196 C C . ILE A 1 281 ? -10.450 -16.938 21.922 1.00 98.62 281 ILE A C 1
ATOM 2198 O O . ILE A 1 281 ? -11.161 -16.975 20.916 1.00 98.62 281 ILE A O 1
ATOM 2202 N N . LEU A 1 282 ? -9.152 -17.254 21.895 1.00 98.50 282 LEU A N 1
ATOM 2203 C CA . LEU A 1 282 ? -8.430 -17.595 20.668 1.00 98.50 282 LEU A CA 1
ATOM 2204 C C . LEU A 1 282 ? -8.995 -18.864 20.014 1.00 98.50 282 LEU A C 1
ATOM 2206 O O . LEU A 1 282 ? -9.189 -18.892 18.797 1.00 98.50 282 LEU A O 1
ATOM 2210 N N . ALA A 1 283 ? -9.359 -19.878 20.805 1.00 98.25 283 ALA A N 1
ATOM 2211 C CA . ALA A 1 283 ? -10.026 -21.080 20.311 1.00 98.25 283 ALA A CA 1
ATOM 2212 C C . ALA A 1 283 ? -11.416 -20.784 19.718 1.00 98.25 283 ALA A C 1
ATOM 2214 O O . ALA A 1 283 ? -11.737 -21.280 18.635 1.00 98.25 283 ALA A O 1
ATOM 2215 N N . ALA A 1 284 ? -12.234 -19.959 20.383 1.00 98.25 284 ALA A N 1
ATOM 2216 C CA . ALA A 1 284 ? -13.560 -19.582 19.890 1.00 98.25 284 ALA A CA 1
ATOM 2217 C C . ALA A 1 284 ? -13.487 -18.741 18.600 1.00 98.25 284 ALA A C 1
ATOM 2219 O O . ALA A 1 284 ? -14.265 -18.965 17.670 1.00 98.25 284 ALA A O 1
ATOM 2220 N N . ALA A 1 285 ? -12.521 -17.824 18.512 1.00 98.06 285 ALA A N 1
ATOM 2221 C CA . ALA A 1 285 ? -12.246 -17.044 17.310 1.00 98.06 285 ALA A CA 1
ATOM 2222 C C . ALA A 1 285 ? -11.776 -17.941 16.155 1.00 98.06 285 ALA A C 1
ATOM 2224 O O . ALA A 1 285 ? -12.366 -17.916 15.074 1.00 98.06 285 ALA A O 1
ATOM 2225 N N . ARG A 1 286 ? -10.789 -18.816 16.402 1.00 96.00 286 ARG A N 1
ATOM 2226 C CA . ARG A 1 286 ? -10.271 -19.793 15.428 1.00 96.00 286 ARG A CA 1
ATOM 2227 C C . ARG A 1 286 ? -11.362 -20.716 14.891 1.00 96.00 286 ARG A C 1
ATOM 2229 O O . ARG A 1 286 ? -11.394 -20.973 13.687 1.00 96.00 286 ARG A O 1
ATOM 2236 N N . GLN A 1 287 ? -12.270 -21.178 15.754 1.00 96.19 287 GLN A N 1
ATOM 2237 C CA . GLN A 1 287 ? -13.402 -22.022 15.365 1.00 96.19 287 GLN A CA 1
ATOM 2238 C C . GLN A 1 287 ? -14.340 -21.314 14.373 1.00 96.19 287 GLN A C 1
ATOM 2240 O O . GLN A 1 287 ? -14.789 -21.941 13.415 1.00 96.19 287 GLN A O 1
ATOM 2245 N N . GLN A 1 288 ? -14.622 -20.026 14.583 1.00 94.19 288 GLN A N 1
ATOM 2246 C CA . GLN A 1 288 ? -15.506 -19.234 13.720 1.00 94.19 288 GLN A CA 1
ATOM 2247 C C . GLN A 1 288 ? -14.807 -18.724 12.446 1.00 94.19 288 GLN A C 1
ATOM 2249 O O . GLN A 1 288 ? -15.423 -18.655 11.385 1.00 94.19 288 GLN A O 1
ATOM 2254 N N . ALA A 1 289 ? -13.517 -18.388 12.523 1.00 93.94 289 ALA A N 1
ATOM 2255 C CA . ALA A 1 289 ? -12.722 -17.885 11.400 1.00 93.94 289 ALA A CA 1
ATOM 2256 C C . ALA A 1 289 ? -12.217 -18.989 10.442 1.00 93.94 289 ALA A C 1
ATOM 2258 O O . ALA A 1 289 ? -11.621 -18.686 9.408 1.00 93.94 289 ALA A O 1
ATOM 2259 N N . GLY A 1 290 ? -12.427 -20.273 10.759 1.00 93.75 290 GLY A N 1
ATOM 2260 C CA . GLY A 1 290 ? -12.070 -21.393 9.882 1.00 93.75 290 GLY A CA 1
ATOM 2261 C C . GLY A 1 290 ? -10.564 -21.455 9.620 1.00 93.75 290 GLY A C 1
ATOM 2262 O O . GLY A 1 290 ? -9.787 -21.580 10.562 1.00 93.75 290 GLY A O 1
ATOM 2263 N N . THR A 1 291 ? -10.147 -21.326 8.359 1.00 90.56 291 THR A N 1
ATOM 2264 C CA . THR A 1 291 ? -8.733 -21.279 7.937 1.00 90.56 291 THR A CA 1
ATOM 2265 C C . THR A 1 291 ? -8.157 -19.867 7.799 1.00 90.56 291 THR A C 1
ATOM 2267 O O . THR A 1 291 ? -6.975 -19.740 7.502 1.00 90.56 291 THR A O 1
ATOM 2270 N N . GLU A 1 292 ? -8.953 -18.807 7.948 1.00 93.69 292 GLU A N 1
ATOM 2271 C CA . GLU A 1 292 ? -8.524 -17.433 7.645 1.00 93.69 292 GLU A CA 1
ATOM 2272 C C . GLU A 1 292 ? -7.685 -16.816 8.774 1.00 93.69 292 GLU A C 1
ATOM 2274 O O . GLU A 1 292 ? -7.865 -17.155 9.945 1.00 93.69 292 GLU A O 1
ATOM 2279 N N . MET A 1 293 ? -6.778 -15.892 8.452 1.00 97.38 293 MET A N 1
ATOM 2280 C CA . MET A 1 293 ? -5.992 -15.206 9.484 1.00 97.38 293 MET A CA 1
ATOM 2281 C C . MET A 1 293 ? -6.889 -14.320 10.368 1.00 97.38 293 MET A C 1
ATOM 2283 O O . MET A 1 293 ? -7.906 -13.792 9.910 1.00 97.38 293 MET A O 1
ATOM 2287 N N . ILE A 1 294 ? -6.516 -14.176 11.641 1.00 98.25 294 ILE A N 1
ATOM 2288 C CA . ILE A 1 294 ? -7.220 -13.347 12.631 1.00 98.25 294 ILE A CA 1
ATOM 2289 C C . ILE A 1 294 ? -6.341 -12.142 12.979 1.00 98.25 294 ILE A C 1
ATOM 2291 O O . ILE A 1 294 ? -5.202 -12.322 13.398 1.00 98.25 294 ILE A O 1
ATOM 2295 N N . ALA A 1 295 ? -6.874 -10.931 12.849 1.00 97.12 295 ALA A N 1
ATOM 2296 C CA . ALA A 1 295 ? -6.225 -9.733 13.366 1.00 97.12 295 ALA A CA 1
ATOM 2297 C C . ALA A 1 295 ? -6.471 -9.610 14.878 1.00 97.12 295 ALA A C 1
ATOM 2299 O O . ALA A 1 295 ? -7.607 -9.762 15.342 1.00 97.12 295 ALA A O 1
ATOM 2300 N N . ILE A 1 296 ? -5.423 -9.293 15.635 1.00 96.31 296 ILE A N 1
ATOM 2301 C CA . ILE A 1 296 ? -5.495 -8.776 17.000 1.00 96.31 296 ILE A CA 1
ATOM 2302 C C . ILE A 1 296 ? -5.050 -7.319 16.953 1.00 96.31 296 ILE A C 1
ATOM 2304 O O . ILE A 1 296 ? -3.907 -7.012 16.629 1.00 96.31 296 ILE A O 1
ATOM 2308 N N . TRP A 1 297 ? -5.976 -6.422 17.263 1.00 93.38 297 TRP A N 1
ATOM 2309 C CA . TRP A 1 297 ? -5.712 -4.993 17.356 1.00 93.38 297 TRP A CA 1
ATOM 2310 C C . TRP A 1 297 ? -5.311 -4.602 18.781 1.00 93.38 297 TRP A C 1
ATOM 2312 O O . TRP A 1 297 ? -5.974 -5.022 19.729 1.00 93.38 297 TRP A O 1
ATOM 2322 N N . GLY A 1 298 ? -4.299 -3.755 18.955 1.00 89.19 298 GLY A N 1
ATOM 2323 C CA . GLY A 1 298 ? -3.790 -3.431 20.293 1.00 89.19 298 GLY A CA 1
ATOM 2324 C C . GLY A 1 298 ? -2.642 -4.361 20.703 1.00 89.19 298 GLY A C 1
ATOM 2325 O O . GLY A 1 298 ? -2.168 -5.154 19.895 1.00 89.19 298 GLY A O 1
ATOM 2326 N N . PHE A 1 299 ? -2.182 -4.282 21.952 1.00 86.81 299 PHE A N 1
ATOM 2327 C CA . PHE A 1 299 ? -0.991 -4.995 22.423 1.00 86.81 299 PHE A CA 1
ATOM 2328 C C . PHE A 1 299 ? -1.035 -5.249 23.936 1.00 86.81 299 PHE A C 1
ATOM 2330 O O . PHE A 1 299 ? -1.909 -4.739 24.639 1.00 86.81 299 PHE A O 1
ATOM 2337 N N . VAL A 1 300 ? -0.082 -6.030 24.454 1.00 85.88 300 VAL A N 1
ATOM 2338 C CA . VAL A 1 300 ? 0.047 -6.256 25.903 1.00 85.88 300 VAL A CA 1
ATOM 2339 C C . VAL A 1 300 ? 0.476 -4.952 26.607 1.00 85.88 300 VAL A C 1
ATOM 2341 O O . VAL A 1 300 ? 1.501 -4.381 26.230 1.00 85.88 300 VAL A O 1
ATOM 2344 N N . PRO A 1 301 ? -0.260 -4.458 27.628 1.00 83.19 301 PRO A N 1
ATOM 2345 C CA . PRO A 1 301 ? -0.001 -3.166 28.276 1.00 83.19 301 PRO A CA 1
ATOM 2346 C C . PRO A 1 301 ? 1.153 -3.259 29.292 1.00 83.19 301 PRO A C 1
ATOM 2348 O O . PRO A 1 301 ? 0.990 -2.980 30.481 1.00 83.19 301 PRO A O 1
ATOM 2351 N N . TRP A 1 302 ? 2.334 -3.676 28.825 1.00 80.38 302 TRP A N 1
ATOM 2352 C CA . TRP A 1 302 ? 3.471 -4.095 29.654 1.00 80.38 302 TRP A CA 1
ATOM 2353 C C . TRP A 1 302 ? 3.983 -3.029 30.632 1.00 80.38 302 TRP A C 1
ATOM 2355 O O . TRP A 1 302 ? 4.586 -3.381 31.645 1.00 80.38 302 TRP A O 1
ATOM 2365 N N . TRP A 1 303 ? 3.739 -1.743 30.362 1.00 76.75 303 TRP A N 1
ATOM 2366 C CA . TRP A 1 303 ? 4.139 -0.620 31.220 1.00 76.75 303 TRP A CA 1
ATOM 2367 C C . TRP A 1 303 ? 3.170 -0.354 32.392 1.00 76.75 303 TRP A C 1
ATOM 2369 O O . TRP A 1 303 ? 3.527 0.377 33.315 1.00 76.75 303 TRP A O 1
ATOM 2379 N N . GLN A 1 304 ? 1.980 -0.971 32.386 1.00 79.56 304 GLN A N 1
ATOM 2380 C CA . GLN A 1 304 ? 0.977 -0.907 33.462 1.00 79.56 304 GLN A CA 1
ATOM 2381 C C . GLN A 1 304 ? 0.718 -2.265 34.122 1.00 79.56 304 GLN A C 1
ATOM 2383 O O . GLN A 1 304 ? 0.461 -2.308 35.325 1.00 79.56 304 GLN A O 1
ATOM 2388 N N . LYS A 1 305 ? 0.738 -3.363 33.348 1.00 85.62 305 LYS A N 1
ATOM 2389 C CA . LYS A 1 305 ? 0.371 -4.719 33.791 1.00 85.62 305 LYS A CA 1
ATOM 2390 C C . LYS A 1 305 ? 1.223 -5.800 33.101 1.00 85.62 305 LYS A C 1
ATOM 2392 O O . LYS A 1 305 ? 1.736 -5.598 32.009 1.00 85.62 305 LYS A O 1
ATOM 2397 N N . TYR A 1 306 ? 1.335 -6.975 33.725 1.00 89.44 306 TYR A N 1
ATOM 2398 C CA . TYR A 1 306 ? 1.921 -8.221 33.167 1.00 89.44 306 TYR A CA 1
ATOM 2399 C C . TYR A 1 306 ? 3.410 -8.188 32.789 1.00 89.44 306 TYR A C 1
ATOM 2401 O O . TYR A 1 306 ? 3.900 -9.114 32.142 1.00 89.44 306 TYR A O 1
ATOM 2409 N N . SER A 1 307 ? 4.149 -7.171 33.230 1.00 88.38 307 SER A N 1
ATOM 2410 C CA . SER A 1 307 ? 5.611 -7.197 33.248 1.00 88.38 307 SER A CA 1
ATOM 2411 C C . SER A 1 307 ? 6.157 -6.493 34.493 1.00 88.38 307 SER A C 1
ATOM 2413 O O . SER A 1 307 ? 5.412 -5.859 35.244 1.00 88.38 307 SER A O 1
ATOM 2415 N N . ASN A 1 308 ? 7.462 -6.603 34.713 1.00 87.00 308 ASN A N 1
ATOM 2416 C CA . ASN A 1 308 ? 8.203 -5.901 35.754 1.00 87.00 308 ASN A CA 1
ATOM 2417 C C . ASN A 1 308 ? 8.589 -4.454 35.359 1.00 87.00 308 ASN A C 1
ATOM 2419 O O . ASN A 1 308 ? 9.083 -3.694 36.198 1.00 87.00 308 ASN A O 1
ATOM 2423 N N . SER A 1 309 ? 8.326 -4.058 34.106 1.00 80.12 309 SER A N 1
ATOM 2424 C CA . SER A 1 309 ? 8.674 -2.755 33.535 1.00 80.12 309 SER A CA 1
ATOM 2425 C C . SER A 1 309 ? 8.063 -1.596 34.322 1.00 80.12 309 SER A C 1
ATOM 2427 O O . SER A 1 309 ? 6.886 -1.622 34.668 1.00 80.12 309 SER A O 1
ATOM 2429 N N . THR A 1 310 ? 8.861 -0.561 34.600 1.00 65.81 310 THR A N 1
ATOM 2430 C CA . THR A 1 310 ? 8.410 0.774 35.061 1.00 65.81 310 THR A CA 1
ATOM 2431 C C . THR A 1 310 ? 7.515 0.800 36.324 1.00 65.81 310 THR A C 1
ATOM 2433 O O . THR A 1 310 ? 6.958 1.836 36.677 1.00 65.81 310 THR A O 1
ATOM 2436 N N . GLY A 1 311 ? 7.436 -0.305 37.076 1.00 67.75 311 GLY A N 1
ATOM 2437 C CA . GLY A 1 311 ? 6.572 -0.447 38.257 1.00 67.75 311 GLY A CA 1
ATOM 2438 C C . GLY A 1 311 ? 5.227 -1.147 38.013 1.00 67.75 311 GLY A C 1
ATOM 2439 O O . GLY A 1 311 ? 4.430 -1.220 38.944 1.00 67.75 311 GLY A O 1
ATOM 2440 N N . ALA A 1 312 ? 4.999 -1.711 36.821 1.00 78.19 312 ALA A N 1
ATOM 2441 C CA . ALA A 1 312 ? 3.800 -2.468 36.434 1.00 78.19 312 ALA A CA 1
ATOM 2442 C C . ALA A 1 312 ? 3.490 -3.695 37.321 1.00 78.19 312 ALA A C 1
ATOM 2444 O O . ALA A 1 312 ? 2.360 -4.175 37.339 1.00 78.19 312 ALA A O 1
ATOM 2445 N N . GLY A 1 313 ? 4.470 -4.189 38.087 1.00 81.75 313 GLY A N 1
ATOM 2446 C CA . GLY A 1 313 ? 4.260 -5.099 39.220 1.00 81.75 313 GLY A CA 1
ATOM 2447 C C . GLY A 1 313 ? 4.204 -6.600 38.910 1.00 81.75 313 GLY A C 1
ATOM 2448 O O . GLY A 1 313 ? 4.075 -7.384 39.850 1.00 81.75 313 GLY A O 1
ATOM 2449 N N . GLY A 1 314 ? 4.313 -7.005 37.641 1.00 87.19 314 GLY A N 1
ATOM 2450 C CA . GLY A 1 314 ? 4.549 -8.399 37.249 1.00 87.19 314 GLY A CA 1
ATOM 2451 C C . GLY A 1 314 ? 6.007 -8.822 37.471 1.00 87.19 314 GLY A C 1
ATOM 2452 O O . GLY A 1 314 ? 6.851 -8.012 37.861 1.00 87.19 314 GLY A O 1
ATOM 2453 N N . ASN A 1 315 ? 6.316 -10.095 37.228 1.00 91.31 315 ASN A N 1
ATOM 2454 C CA . ASN A 1 315 ? 7.650 -10.667 37.458 1.00 91.31 315 ASN A CA 1
ATOM 2455 C C . ASN A 1 315 ? 8.527 -10.726 36.191 1.00 91.31 315 ASN A C 1
ATOM 2457 O O . ASN A 1 315 ? 9.751 -10.628 36.301 1.00 91.31 315 ASN A O 1
ATOM 2461 N N . HIS A 1 316 ? 7.913 -10.866 35.014 1.00 90.88 316 HIS A N 1
ATOM 2462 C CA . HIS A 1 316 ? 8.578 -11.100 33.722 1.00 90.88 316 HIS A CA 1
ATOM 2463 C C . HIS A 1 316 ? 9.030 -9.803 33.035 1.00 90.88 316 HIS A C 1
ATOM 2465 O O . HIS A 1 316 ? 8.441 -8.746 33.262 1.00 90.88 316 HIS A O 1
ATOM 2471 N N . GLU A 1 317 ? 10.038 -9.865 32.165 1.00 89.69 317 GLU A N 1
ATOM 2472 C CA . GLU A 1 317 ? 10.492 -8.689 31.400 1.00 89.69 317 GLU A CA 1
ATOM 2473 C C . GLU A 1 317 ? 9.460 -8.290 30.315 1.00 89.69 317 GLU A C 1
ATOM 2475 O O . GLU A 1 317 ? 8.767 -9.157 29.776 1.00 89.69 317 GLU A O 1
ATOM 2480 N N . PRO A 1 318 ? 9.345 -7.006 29.917 1.00 84.38 318 PRO A N 1
ATOM 2481 C CA . PRO A 1 318 ? 8.337 -6.565 28.939 1.00 84.38 318 PRO A CA 1
ATOM 2482 C C . PRO A 1 318 ? 8.435 -7.282 27.578 1.00 84.38 318 PRO A C 1
ATOM 2484 O O . PRO A 1 318 ? 7.415 -7.699 27.031 1.00 84.38 318 PRO A O 1
ATOM 2487 N N . VAL A 1 319 ? 9.655 -7.511 27.075 1.00 85.62 319 VAL A N 1
ATOM 2488 C CA . VAL A 1 319 ? 9.909 -8.258 25.821 1.00 85.62 319 VAL A CA 1
ATOM 2489 C C . VAL A 1 319 ? 9.584 -9.755 25.968 1.00 85.62 319 VAL A C 1
ATOM 2491 O O . VAL A 1 319 ? 9.200 -10.418 25.009 1.00 85.62 319 VAL A O 1
ATOM 2494 N N . GLU A 1 320 ? 9.680 -10.302 27.182 1.00 88.56 320 GLU A N 1
ATOM 2495 C CA . GLU A 1 320 ? 9.272 -11.680 27.483 1.00 88.56 320 GLU A CA 1
ATOM 2496 C C . GLU A 1 320 ? 7.746 -11.826 27.347 1.00 88.56 320 GLU A C 1
ATOM 2498 O O . GLU A 1 320 ? 7.265 -12.782 26.738 1.00 88.56 320 GLU A O 1
ATOM 2503 N N . GLY A 1 321 ? 6.989 -10.841 27.852 1.00 88.50 321 GLY A N 1
ATOM 2504 C CA . GLY A 1 321 ? 5.524 -10.791 27.766 1.00 88.50 321 GLY A CA 1
ATOM 2505 C C . GLY A 1 321 ? 4.997 -10.573 26.351 1.00 88.50 321 GLY A C 1
ATOM 2506 O O . GLY A 1 321 ? 4.037 -11.233 25.951 1.00 88.50 321 GLY A O 1
ATOM 2507 N N . GLU A 1 322 ? 5.664 -9.718 25.573 1.00 88.44 322 GLU A N 1
ATOM 2508 C CA . GLU A 1 322 ? 5.475 -9.611 24.122 1.00 88.44 322 GLU A CA 1
ATOM 2509 C C . GLU A 1 322 ? 5.642 -10.982 23.451 1.00 88.44 322 GLU A C 1
ATOM 2511 O O . GLU A 1 322 ? 4.725 -11.481 22.795 1.00 88.44 322 GLU A O 1
ATOM 2516 N N . TRP A 1 323 ? 6.790 -11.637 23.639 1.00 90.44 323 TRP A N 1
ATOM 2517 C CA . TRP A 1 323 ? 7.068 -12.896 22.950 1.00 90.44 323 TRP A CA 1
ATOM 2518 C C . TRP A 1 323 ? 6.143 -14.031 23.399 1.00 90.44 323 TRP A C 1
ATOM 2520 O O . TRP A 1 323 ? 5.793 -14.879 22.575 1.00 90.44 323 TRP A O 1
ATOM 2530 N N . GLU A 1 324 ? 5.695 -14.049 24.657 1.00 92.81 324 GLU A N 1
ATOM 2531 C CA . GLU A 1 324 ? 4.698 -15.010 25.133 1.00 92.81 324 GLU A CA 1
ATOM 2532 C C . GLU A 1 324 ? 3.326 -14.785 24.480 1.00 92.81 324 GLU A C 1
ATOM 2534 O O . GLU A 1 324 ? 2.754 -15.743 23.948 1.00 92.81 324 GLU A O 1
ATOM 2539 N N . VAL A 1 325 ? 2.810 -13.546 24.456 1.00 92.56 325 VAL A N 1
ATOM 2540 C CA . VAL A 1 325 ? 1.483 -13.261 23.882 1.00 92.56 325 VAL A CA 1
ATOM 2541 C C . VAL A 1 325 ? 1.467 -13.417 22.359 1.00 92.56 325 VAL A C 1
ATOM 2543 O O . VAL A 1 325 ? 0.534 -14.015 21.816 1.00 92.56 325 VAL A O 1
ATOM 2546 N N . VAL A 1 326 ? 2.519 -12.972 21.663 1.00 93.94 326 VAL A N 1
ATOM 2547 C CA . VAL A 1 326 ? 2.642 -13.116 20.205 1.00 93.94 326 VAL A CA 1
ATOM 2548 C C . VAL A 1 326 ? 2.753 -14.590 19.826 1.00 93.94 326 VAL A C 1
ATOM 2550 O O . VAL A 1 326 ? 2.078 -15.032 18.897 1.00 93.94 326 VAL A O 1
ATOM 2553 N N . TRP A 1 327 ? 3.521 -15.395 20.570 1.00 94.81 327 TRP A N 1
ATOM 2554 C CA . TRP A 1 327 ? 3.582 -16.846 20.362 1.00 94.81 327 TRP A CA 1
ATOM 2555 C C . TRP A 1 327 ? 2.223 -17.521 20.562 1.00 94.81 327 TRP A C 1
ATOM 2557 O O . TRP A 1 327 ? 1.813 -18.345 19.742 1.00 94.81 327 TRP A O 1
ATOM 2567 N N . LEU A 1 328 ? 1.506 -17.162 21.632 1.00 95.25 328 LEU A N 1
ATOM 2568 C CA . LEU A 1 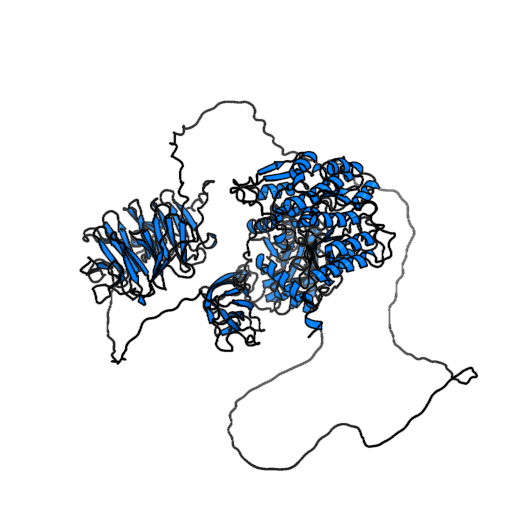328 ? 0.179 -17.703 21.901 1.00 95.25 328 LEU A CA 1
ATOM 2569 C C . LEU A 1 328 ? -0.796 -17.367 20.760 1.00 95.25 328 LEU A C 1
ATOM 2571 O O . LEU A 1 328 ? -1.411 -18.280 20.212 1.00 95.25 328 LEU A O 1
ATOM 2575 N N . ALA A 1 329 ? -0.889 -16.101 20.344 1.00 96.75 329 ALA A N 1
ATOM 2576 C CA . ALA A 1 329 ? -1.737 -15.667 19.230 1.00 96.75 329 ALA A CA 1
ATOM 2577 C C . ALA A 1 329 ? -1.396 -16.400 17.918 1.00 96.75 329 ALA A C 1
ATOM 2579 O O . ALA A 1 329 ? -2.280 -16.942 17.246 1.00 96.75 329 ALA A O 1
ATOM 2580 N N . SER A 1 330 ? -0.101 -16.503 17.610 1.00 96.69 330 SER A N 1
ATOM 2581 C CA . SER A 1 330 ? 0.413 -17.190 16.419 1.00 96.69 330 SER A CA 1
ATOM 2582 C C . SER A 1 330 ? -0.009 -18.662 16.375 1.00 96.69 330 SER A C 1
ATOM 2584 O O . SER A 1 330 ? -0.379 -19.160 15.311 1.00 96.69 330 SER A O 1
ATOM 2586 N N . SER A 1 331 ? -0.062 -19.341 17.530 1.00 96.69 331 SER A N 1
ATOM 2587 C CA . SER A 1 331 ? -0.510 -20.742 17.625 1.00 96.69 331 SER A CA 1
ATOM 2588 C C . SER A 1 331 ? -1.984 -20.975 17.249 1.00 96.69 331 SER A C 1
ATOM 2590 O O . SER A 1 331 ? -2.367 -22.097 16.923 1.00 96.69 331 SER A O 1
ATOM 2592 N N . TYR A 1 332 ? -2.793 -19.912 17.181 1.00 97.62 332 TYR A N 1
ATOM 2593 C CA . TYR A 1 332 ? -4.167 -19.926 16.664 1.00 97.62 332 TYR A CA 1
ATOM 2594 C C . TYR A 1 332 ? -4.298 -19.229 15.297 1.00 97.62 332 TYR A C 1
ATOM 2596 O O . TYR A 1 332 ? -5.411 -18.940 14.854 1.00 97.62 332 TYR A O 1
ATOM 2604 N N . GLY A 1 333 ? -3.193 -18.955 14.596 1.00 97.00 333 GLY A N 1
ATOM 2605 C CA . GLY A 1 333 ? -3.206 -18.213 13.332 1.00 97.00 333 GLY A CA 1
ATOM 2606 C C . GLY A 1 333 ? -3.778 -16.805 13.481 1.00 97.00 333 GLY A C 1
ATOM 2607 O O . GLY A 1 333 ? -4.600 -16.380 12.661 1.00 97.00 333 GLY A O 1
ATOM 2608 N N . ALA A 1 334 ? -3.373 -16.118 14.546 1.00 97.62 334 ALA A N 1
ATOM 2609 C CA . ALA A 1 334 ? -3.646 -14.710 14.772 1.00 97.62 334 ALA A CA 1
ATOM 2610 C C . ALA A 1 334 ? -2.341 -13.893 14.748 1.00 97.62 334 ALA A C 1
ATOM 2612 O O . ALA A 1 334 ? -1.293 -14.392 15.157 1.00 97.62 334 ALA A O 1
ATOM 2613 N N . TYR A 1 335 ? -2.418 -12.658 14.255 1.00 96.12 335 TYR A N 1
ATOM 2614 C CA . TYR A 1 335 ? -1.306 -11.706 14.144 1.00 96.12 335 TYR A CA 1
ATOM 2615 C C . TYR A 1 335 ? -1.691 -10.365 14.779 1.00 96.12 335 TYR A C 1
ATOM 2617 O O . TYR A 1 335 ? -2.875 -10.047 14.884 1.00 96.12 335 TYR A O 1
ATOM 2625 N N . PHE A 1 336 ? -0.702 -9.578 15.186 1.00 94.44 336 PHE A N 1
ATOM 2626 C CA . PHE A 1 336 ? -0.879 -8.266 15.802 1.00 94.44 336 PHE A CA 1
ATOM 2627 C C . PHE A 1 336 ? -0.801 -7.119 14.779 1.00 94.44 336 PHE A C 1
ATOM 2629 O O . PHE A 1 336 ? -0.049 -7.193 13.804 1.00 94.44 336 PHE A O 1
ATOM 2636 N N . THR A 1 337 ? -1.612 -6.075 14.982 1.00 92.88 337 THR A N 1
ATOM 2637 C CA . THR A 1 337 ? -1.674 -4.859 14.146 1.00 92.88 337 THR A CA 1
ATOM 2638 C C . THR A 1 337 ? -2.348 -3.693 14.901 1.00 92.88 337 THR A C 1
ATOM 2640 O O . THR A 1 337 ? -2.808 -3.838 16.037 1.00 92.88 337 THR A O 1
ATOM 2643 N N . GLY A 1 338 ? -2.467 -2.524 14.265 1.00 87.38 338 GLY A N 1
ATOM 2644 C CA . GLY A 1 338 ? -3.254 -1.394 14.768 1.00 87.38 338 GLY A CA 1
ATOM 2645 C C . GLY A 1 338 ? -2.508 -0.521 15.777 1.00 87.38 338 GLY A C 1
ATOM 2646 O O . GLY A 1 338 ? -1.526 0.127 15.426 1.00 87.38 338 GLY A O 1
ATOM 2647 N N . SER A 1 339 ? -2.997 -0.463 17.016 1.00 82.56 339 SER A N 1
ATOM 2648 C CA . SER A 1 339 ? -2.359 0.266 18.123 1.00 82.56 339 SER A CA 1
ATOM 2649 C C . SER A 1 339 ? -1.378 -0.625 18.899 1.00 82.56 339 SER A C 1
ATOM 2651 O O . SER A 1 339 ? -1.605 -1.823 19.020 1.00 82.56 339 SER A O 1
ATOM 2653 N N . MET A 1 340 ? -0.320 -0.039 19.463 1.00 75.44 340 MET A N 1
ATOM 2654 C CA . MET A 1 340 ? 0.589 -0.677 20.429 1.00 75.44 340 MET A CA 1
ATOM 2655 C C . MET A 1 340 ? 0.193 -0.397 21.896 1.00 75.44 340 MET A C 1
ATOM 2657 O O . MET A 1 340 ? 0.906 -0.791 22.817 1.00 75.44 340 MET A O 1
ATOM 2661 N N . GLY A 1 341 ? -0.912 0.318 22.136 1.00 68.38 341 GLY A N 1
ATOM 2662 C CA . GLY A 1 341 ? -1.214 0.934 23.432 1.00 68.38 341 GLY A CA 1
ATOM 2663 C C . GLY A 1 341 ? -0.327 2.153 23.728 1.00 68.38 341 GLY A C 1
ATOM 2664 O O . GLY A 1 341 ? 0.445 2.603 22.881 1.00 68.38 341 GLY A O 1
ATOM 2665 N N . ASP A 1 342 ? -0.431 2.716 24.933 1.00 64.31 342 ASP A N 1
ATOM 2666 C CA . ASP A 1 342 ? 0.240 3.978 25.295 1.00 64.31 342 ASP A CA 1
ATOM 2667 C C . ASP A 1 342 ? 1.748 3.848 25.635 1.00 64.31 342 ASP A C 1
ATOM 2669 O O . ASP A 1 342 ? 2.224 4.255 26.693 1.00 64.31 342 ASP A O 1
ATOM 2673 N N . ILE A 1 343 ? 2.539 3.285 24.720 1.00 57.56 343 ILE A N 1
ATOM 2674 C CA . ILE A 1 343 ? 3.992 3.110 24.908 1.00 57.56 343 ILE A CA 1
ATOM 2675 C C . ILE A 1 343 ? 4.758 4.460 24.888 1.00 57.56 343 ILE A C 1
ATOM 2677 O O . ILE A 1 343 ? 5.850 4.557 25.449 1.00 57.56 343 ILE A O 1
ATOM 2681 N N . PHE A 1 344 ? 4.178 5.528 24.315 1.00 56.50 344 PHE A N 1
ATOM 2682 C CA . PHE A 1 344 ? 4.870 6.808 24.056 1.00 56.50 344 PHE A CA 1
ATOM 2683 C C . PHE A 1 344 ? 4.153 8.092 24.532 1.00 56.50 344 PHE A C 1
ATOM 2685 O O . PHE A 1 344 ? 4.655 9.185 24.275 1.00 56.50 344 PHE A O 1
ATOM 2692 N N . GLY A 1 345 ? 2.999 8.010 25.205 1.00 56.78 345 GLY A N 1
ATOM 2693 C CA . GLY A 1 345 ? 2.156 9.191 25.473 1.00 56.78 345 GLY A CA 1
ATOM 2694 C C . GLY A 1 345 ? 1.366 9.606 24.235 1.00 56.78 345 GLY A C 1
ATOM 2695 O O . GLY A 1 345 ? 1.275 10.793 23.929 1.00 56.78 345 GLY A O 1
ATOM 2696 N N . LEU A 1 346 ? 0.916 8.621 23.452 1.00 60.78 346 LEU A N 1
ATOM 2697 C CA . LEU A 1 346 ? 0.456 8.776 22.067 1.00 60.78 346 LEU A CA 1
ATOM 2698 C C . LEU A 1 346 ? -0.456 7.600 21.653 1.00 60.78 346 LEU A C 1
ATOM 2700 O O . LEU A 1 346 ? -0.015 6.709 20.927 1.00 60.78 346 LEU A O 1
ATOM 2704 N N . ASP A 1 347 ? -1.716 7.579 22.100 1.00 74.00 347 ASP A N 1
ATOM 2705 C CA . ASP A 1 347 ? -2.757 6.687 21.544 1.00 74.00 347 ASP A CA 1
ATOM 2706 C C . ASP A 1 347 ? -3.140 7.118 20.105 1.00 74.00 347 ASP A C 1
ATOM 2708 O O . ASP A 1 347 ? -2.732 8.175 19.618 1.00 74.00 347 ASP A O 1
ATOM 2712 N N . MET A 1 348 ? -3.920 6.304 19.398 1.00 83.75 348 MET A N 1
ATOM 2713 C CA . MET A 1 348 ? -4.297 6.518 18.000 1.00 83.75 348 MET A CA 1
ATOM 2714 C C . MET A 1 348 ? -5.810 6.715 17.861 1.00 83.75 348 MET A C 1
ATOM 2716 O O . MET A 1 348 ? -6.591 5.825 18.190 1.00 83.75 348 MET A O 1
ATOM 2720 N N . ALA A 1 349 ? -6.220 7.868 17.335 1.00 86.75 349 ALA A N 1
ATOM 2721 C CA . ALA A 1 349 ? -7.616 8.205 17.066 1.00 86.75 349 ALA A CA 1
ATOM 2722 C C . ALA A 1 349 ? -7.977 8.011 15.579 1.00 86.75 349 ALA A C 1
ATOM 2724 O O . ALA A 1 349 ? -7.126 7.712 14.742 1.00 86.75 349 ALA A O 1
ATOM 2725 N N . ASN A 1 350 ? -9.252 8.222 15.242 1.00 94.94 350 ASN A N 1
ATOM 2726 C CA . ASN A 1 350 ? -9.743 8.438 13.874 1.00 94.94 350 ASN A CA 1
ATOM 2727 C C . ASN A 1 350 ? -9.548 7.288 12.862 1.00 94.94 350 ASN A C 1
ATOM 2729 O O . ASN A 1 350 ? -9.872 7.461 11.685 1.00 94.94 350 ASN A O 1
ATOM 2733 N N . ALA A 1 351 ? -9.107 6.098 13.277 1.00 95.38 351 ALA A N 1
ATOM 2734 C CA . ALA A 1 351 ? -9.001 4.917 12.412 1.00 95.38 351 ALA A CA 1
ATOM 2735 C C . ALA A 1 351 ? -10.359 4.513 11.792 1.00 95.38 351 ALA A C 1
ATOM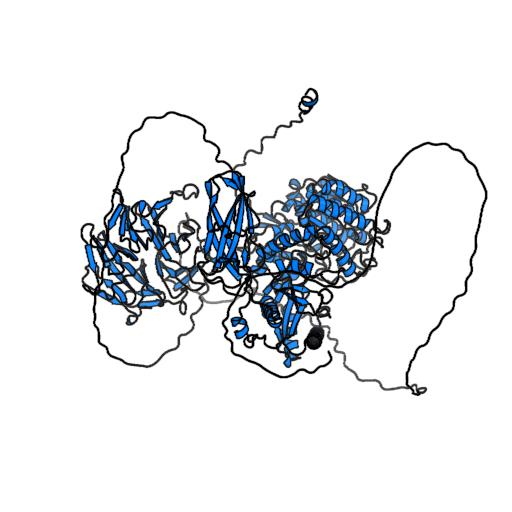 2737 O O . ALA A 1 351 ? -10.423 3.942 10.701 1.00 95.38 351 ALA A O 1
ATOM 2738 N N . SER A 1 352 ? -11.475 4.860 12.444 1.00 96.69 352 SER A N 1
ATOM 2739 C CA . SER A 1 352 ? -12.823 4.725 11.878 1.00 96.69 352 SER A CA 1
ATOM 2740 C C . SER A 1 352 ? -13.132 5.713 10.740 1.00 96.69 352 SER A C 1
ATOM 2742 O O . SER A 1 352 ? -14.067 5.461 9.982 1.00 96.69 352 SER A O 1
ATOM 2744 N N . VAL A 1 353 ? -12.366 6.798 10.587 1.00 97.31 353 VAL A N 1
ATOM 2745 C CA . VAL A 1 353 ? -12.443 7.746 9.459 1.00 97.31 353 VAL A CA 1
ATOM 2746 C C . VAL A 1 353 ? -11.490 7.332 8.338 1.00 97.31 353 VAL A C 1
ATOM 2748 O O . VAL A 1 353 ? -11.948 7.077 7.226 1.00 97.31 353 VAL A O 1
ATOM 2751 N N . HIS A 1 354 ? -10.189 7.236 8.632 1.00 96.81 354 HIS A N 1
ATOM 2752 C CA . HIS A 1 354 ? -9.115 7.094 7.634 1.00 96.81 354 HIS A CA 1
ATOM 2753 C C . HIS A 1 354 ? -9.292 5.893 6.691 1.00 96.81 354 HIS A C 1
ATOM 2755 O O . HIS A 1 354 ? -9.077 5.993 5.483 1.00 96.81 354 HIS A O 1
ATOM 2761 N N . ARG A 1 355 ? -9.822 4.781 7.207 1.00 95.06 355 ARG A N 1
ATOM 2762 C CA . ARG A 1 355 ? -10.128 3.562 6.443 1.00 95.06 355 ARG A CA 1
ATOM 2763 C C . ARG A 1 355 ? -11.065 3.720 5.236 1.00 95.06 355 ARG A C 1
ATOM 2765 O O . ARG A 1 355 ? -11.188 2.782 4.455 1.00 95.06 355 ARG A O 1
ATOM 2772 N N . PHE A 1 356 ? -11.809 4.825 5.134 1.00 95.75 356 PHE A N 1
ATOM 2773 C CA . PHE A 1 356 ? -12.724 5.075 4.012 1.00 95.75 356 PHE A CA 1
ATOM 2774 C C . PHE A 1 356 ? -12.042 5.735 2.813 1.00 95.75 356 PHE A C 1
ATOM 2776 O O . PHE A 1 356 ? -12.680 5.885 1.768 1.00 95.75 356 PHE A O 1
ATOM 2783 N N . ALA A 1 357 ? -10.774 6.128 2.942 1.00 95.69 357 ALA A N 1
ATOM 2784 C CA . ALA A 1 357 ? -10.037 6.703 1.835 1.00 95.69 357 ALA A CA 1
ATOM 2785 C C . ALA A 1 357 ? -9.825 5.685 0.697 1.00 95.69 357 ALA A C 1
ATOM 2787 O O . ALA A 1 357 ? -9.632 4.492 0.951 1.00 95.69 357 ALA A O 1
ATOM 2788 N N . PRO A 1 358 ? -9.830 6.132 -0.570 1.00 90.19 358 PRO A N 1
ATOM 2789 C CA . PRO A 1 358 ? -9.559 5.256 -1.700 1.00 90.19 358 PRO A CA 1
ATOM 2790 C C . PRO A 1 358 ? -8.093 4.796 -1.709 1.00 90.19 358 PRO A C 1
ATOM 2792 O O . PRO A 1 358 ? -7.182 5.602 -1.542 1.00 90.19 358 PRO A O 1
ATOM 2795 N N . PHE A 1 359 ? -7.867 3.510 -1.991 1.00 86.81 359 PHE A N 1
ATOM 2796 C CA . PHE A 1 359 ? -6.538 2.939 -2.234 1.00 86.81 359 PHE A CA 1
ATOM 2797 C C . PHE A 1 359 ? -6.483 2.292 -3.632 1.00 86.81 359 PHE A C 1
ATOM 2799 O O . PHE A 1 359 ? -7.455 1.637 -4.022 1.00 86.81 359 PHE A O 1
ATOM 2806 N N . PRO A 1 360 ? -5.390 2.439 -4.408 1.00 73.62 360 PRO A N 1
ATOM 2807 C CA . PRO A 1 360 ? -5.255 1.784 -5.711 1.00 73.62 360 PRO A CA 1
ATOM 2808 C C . PRO A 1 360 ? -5.169 0.253 -5.588 1.00 73.62 360 PRO A C 1
ATOM 2810 O O . PRO A 1 360 ? -4.615 -0.284 -4.633 1.00 73.62 360 PRO A O 1
ATOM 2813 N N . GLU A 1 361 ? -5.666 -0.477 -6.591 1.00 66.56 361 GLU A N 1
ATOM 2814 C CA . GLU A 1 361 ? -5.661 -1.952 -6.571 1.00 66.56 361 GLU A CA 1
ATOM 2815 C C . GLU A 1 361 ? -4.243 -2.557 -6.583 1.00 66.56 361 GLU A C 1
ATOM 2817 O O . GLU A 1 361 ? -4.020 -3.632 -6.027 1.00 66.56 361 GLU A O 1
ATOM 2822 N N . SER A 1 362 ? -3.266 -1.864 -7.173 1.00 67.88 362 SER A N 1
ATOM 2823 C CA . SER A 1 362 ? -1.846 -2.167 -6.972 1.00 67.88 362 SER A CA 1
ATOM 2824 C C . SER A 1 362 ? -0.959 -0.945 -7.209 1.00 67.88 362 SER A C 1
ATOM 2826 O O . SER A 1 362 ? -1.355 0.011 -7.878 1.00 67.88 362 SER A O 1
ATOM 2828 N N . VAL A 1 363 ? 0.249 -0.991 -6.650 1.00 72.62 363 VAL A N 1
ATOM 2829 C CA . VAL A 1 363 ? 1.248 0.080 -6.675 1.00 72.62 363 VAL A CA 1
ATOM 2830 C C . VAL A 1 363 ? 2.495 -0.386 -7.444 1.00 72.62 363 VAL A C 1
ATOM 2832 O O . VAL A 1 363 ? 2.947 -1.519 -7.242 1.00 72.62 363 VAL A O 1
ATOM 2835 N N . PRO A 1 364 ? 3.103 0.459 -8.303 1.00 66.88 364 PRO A N 1
ATOM 2836 C CA . PRO A 1 364 ? 4.366 0.138 -8.962 1.00 66.88 364 PRO A CA 1
ATOM 2837 C C . PRO A 1 364 ? 5.509 -0.106 -7.966 1.00 66.88 364 PRO A C 1
ATOM 2839 O O . PRO A 1 364 ? 5.904 0.778 -7.192 1.00 66.88 364 PRO A O 1
ATOM 2842 N N . ARG A 1 365 ? 6.061 -1.321 -8.031 1.00 71.94 365 ARG A N 1
ATOM 2843 C CA . ARG A 1 365 ? 7.252 -1.757 -7.299 1.00 71.94 365 ARG A CA 1
ATOM 2844 C C . ARG A 1 365 ? 8.509 -1.029 -7.828 1.00 71.94 365 ARG A C 1
ATOM 2846 O O . ARG A 1 365 ? 8.646 -0.909 -9.044 1.00 71.94 365 ARG A O 1
ATOM 2853 N N . PRO A 1 366 ? 9.470 -0.630 -6.969 1.00 70.12 366 PRO A N 1
ATOM 2854 C CA . PRO A 1 366 ? 10.803 -0.208 -7.409 1.00 70.12 366 PRO A CA 1
ATOM 2855 C C . PRO A 1 366 ? 11.544 -1.320 -8.170 1.00 70.12 366 PRO A C 1
ATOM 2857 O O . PRO A 1 366 ? 11.646 -2.452 -7.688 1.00 70.12 366 PRO A O 1
ATOM 2860 N N . ALA A 1 367 ? 12.073 -0.993 -9.350 1.00 69.31 367 ALA A N 1
ATOM 2861 C CA . ALA A 1 367 ? 12.828 -1.933 -10.173 1.00 69.31 367 ALA A CA 1
ATOM 2862 C C . ALA A 1 367 ? 14.062 -2.478 -9.431 1.00 69.31 367 ALA A C 1
ATOM 2864 O O . ALA A 1 367 ? 14.756 -1.748 -8.722 1.00 69.31 367 ALA A O 1
ATOM 2865 N N . SER A 1 368 ? 14.348 -3.766 -9.619 1.00 76.94 368 SER A N 1
ATOM 2866 C CA . SER A 1 368 ? 15.611 -4.356 -9.171 1.00 76.94 368 SER A CA 1
ATOM 2867 C C . SER A 1 368 ? 16.758 -3.860 -10.064 1.00 76.94 368 SER A C 1
ATOM 2869 O O . SER A 1 368 ? 16.594 -3.881 -11.284 1.00 76.94 368 SER A O 1
ATOM 2871 N N . PRO A 1 369 ? 17.922 -3.474 -9.512 1.00 83.50 369 PRO A N 1
ATOM 2872 C CA . PRO A 1 369 ? 19.007 -2.904 -10.306 1.00 83.50 369 PRO A CA 1
ATOM 2873 C C . PRO A 1 369 ? 19.663 -3.947 -11.216 1.00 83.50 369 PRO A C 1
ATOM 2875 O O . PRO A 1 369 ? 20.004 -5.064 -10.797 1.00 83.50 369 PRO A O 1
ATOM 2878 N N . THR A 1 370 ? 19.871 -3.546 -12.465 1.00 82.62 370 THR A N 1
ATOM 2879 C CA . THR A 1 370 ? 20.529 -4.338 -13.504 1.00 82.62 370 THR A CA 1
ATOM 2880 C C . THR A 1 370 ? 22.041 -4.462 -13.253 1.00 82.62 370 THR A C 1
ATOM 2882 O O . THR A 1 370 ? 22.630 -3.649 -12.532 1.00 82.62 370 THR A O 1
ATOM 2885 N N . PRO A 1 371 ? 22.719 -5.463 -13.848 1.00 83.19 371 PRO A N 1
ATOM 2886 C CA . PRO A 1 371 ? 24.177 -5.569 -13.774 1.00 83.19 371 PRO A CA 1
ATOM 2887 C C . PRO A 1 371 ? 24.905 -4.322 -14.299 1.00 83.19 371 PRO A C 1
ATOM 2889 O O . PRO A 1 371 ? 25.903 -3.914 -13.708 1.00 83.19 371 PRO A O 1
ATOM 2892 N N . ASP A 1 372 ? 24.389 -3.689 -15.357 1.00 84.69 372 ASP A N 1
ATOM 2893 C CA . ASP A 1 372 ? 25.019 -2.518 -15.972 1.00 84.69 372 ASP A CA 1
ATOM 2894 C C . ASP A 1 372 ? 24.931 -1.282 -15.060 1.00 84.69 372 ASP A C 1
ATOM 2896 O O . ASP A 1 372 ? 25.954 -0.651 -14.803 1.00 84.69 372 ASP A O 1
ATOM 2900 N N . GLU A 1 373 ? 23.775 -0.997 -14.446 1.00 87.62 373 GLU A N 1
ATOM 2901 C CA . GLU A 1 373 ? 23.635 0.091 -13.456 1.00 87.62 373 GLU A CA 1
ATOM 2902 C C . GLU A 1 373 ? 24.563 -0.095 -12.244 1.00 87.62 373 GLU A C 1
ATOM 2904 O O . GLU A 1 373 ? 25.107 0.869 -11.701 1.00 87.62 373 GLU A O 1
ATOM 2909 N N . LEU A 1 374 ? 24.774 -1.339 -11.804 1.00 91.56 374 LEU A N 1
ATOM 2910 C CA . LEU A 1 374 ? 25.688 -1.654 -10.701 1.00 91.56 374 LEU A CA 1
ATOM 2911 C C . LEU A 1 374 ? 27.160 -1.547 -11.128 1.00 91.56 374 LEU A C 1
ATOM 2913 O O . LEU A 1 374 ? 28.013 -1.187 -10.310 1.00 91.56 374 LEU A O 1
ATOM 2917 N N . GLN A 1 375 ? 27.466 -1.798 -12.403 1.00 91.69 375 GLN A N 1
ATOM 2918 C CA . GLN A 1 375 ? 28.786 -1.552 -12.971 1.00 91.69 375 GLN A CA 1
ATOM 2919 C C . GLN A 1 375 ? 29.051 -0.044 -13.148 1.00 91.69 375 GLN A C 1
ATOM 2921 O O . GLN A 1 375 ? 30.157 0.401 -12.832 1.00 91.69 375 GLN A O 1
ATOM 2926 N N . GLU A 1 376 ? 28.058 0.753 -13.553 1.00 92.69 376 GLU A N 1
ATOM 2927 C CA . GLU A 1 376 ? 28.149 2.221 -13.637 1.00 92.69 376 GLU A CA 1
ATOM 2928 C C . GLU A 1 376 ? 28.277 2.885 -12.256 1.00 92.69 376 GLU A C 1
ATOM 2930 O O . GLU A 1 376 ? 29.114 3.771 -12.076 1.00 92.69 376 GLU A O 1
ATOM 2935 N N . ARG A 1 377 ? 27.536 2.404 -11.243 1.00 93.75 377 ARG A N 1
ATOM 2936 C CA . ARG A 1 377 ? 27.683 2.825 -9.831 1.00 93.75 377 ARG A CA 1
ATOM 2937 C C . ARG A 1 377 ? 29.031 2.412 -9.212 1.00 93.75 377 ARG A C 1
ATOM 2939 O O . ARG A 1 377 ? 29.338 2.815 -8.092 1.00 93.75 377 ARG A O 1
ATOM 2946 N N . GLY A 1 378 ? 29.847 1.617 -9.913 1.00 95.56 378 GLY A N 1
ATOM 2947 C CA . GLY A 1 378 ? 31.135 1.123 -9.417 1.00 95.56 378 GLY A CA 1
ATOM 2948 C C . GLY A 1 378 ? 31.000 0.114 -8.272 1.00 95.56 378 GLY A C 1
ATOM 2949 O O . GLY A 1 378 ? 31.904 0.001 -7.442 1.00 95.56 378 GLY A O 1
ATOM 2950 N N . TYR A 1 379 ? 29.865 -0.587 -8.199 1.00 96.94 379 TYR A N 1
ATOM 2951 C CA . TYR A 1 379 ? 29.590 -1.648 -7.224 1.00 96.94 379 TYR A CA 1
ATOM 2952 C C . TYR A 1 379 ? 29.934 -3.043 -7.765 1.00 96.94 379 TYR A C 1
ATOM 2954 O O . TYR A 1 379 ? 29.960 -4.004 -6.998 1.00 96.94 379 TYR A O 1
ATOM 2962 N N . LEU A 1 380 ? 30.253 -3.155 -9.060 1.00 94.81 380 LEU A N 1
ATOM 2963 C CA . LEU A 1 380 ? 30.836 -4.348 -9.675 1.00 94.81 380 LEU A CA 1
ATOM 2964 C C . LEU A 1 380 ? 32.252 -4.084 -10.215 1.00 94.81 380 LEU A C 1
ATOM 2966 O O . LEU A 1 380 ? 32.572 -2.998 -10.697 1.00 94.81 380 LEU A O 1
ATOM 2970 N N . GLU A 1 381 ? 33.089 -5.118 -10.179 1.00 90.31 381 GLU A N 1
ATOM 2971 C CA . GLU A 1 381 ? 34.382 -5.210 -10.863 1.00 90.31 381 GLU A CA 1
ATOM 2972 C C . GLU A 1 381 ? 34.299 -6.313 -11.933 1.00 90.31 381 GLU A C 1
ATOM 2974 O O . GLU A 1 381 ? 34.829 -7.421 -11.768 1.00 90.31 381 GLU A O 1
ATOM 2979 N N . GLY A 1 382 ? 33.568 -6.042 -13.018 1.00 85.31 382 GLY A N 1
ATOM 2980 C CA . GLY A 1 382 ? 33.139 -7.060 -13.973 1.00 85.31 382 GLY A CA 1
ATOM 2981 C C . GLY A 1 382 ? 32.004 -7.896 -13.381 1.00 85.31 382 GLY A C 1
ATOM 2982 O O . GLY A 1 382 ? 30.902 -7.398 -13.197 1.00 85.31 382 GLY A O 1
ATOM 2983 N N . SER A 1 383 ? 32.264 -9.168 -13.065 1.00 82.50 383 SER A N 1
ATOM 2984 C CA . SER A 1 383 ? 31.262 -10.082 -12.487 1.00 82.50 383 SER A CA 1
ATOM 2985 C C . SER A 1 383 ? 31.395 -10.301 -10.972 1.00 82.50 383 SER A C 1
ATOM 2987 O O . SER A 1 383 ? 30.736 -11.185 -10.434 1.00 82.50 383 SER A O 1
ATOM 2989 N N . ARG A 1 384 ? 32.288 -9.572 -10.290 1.00 91.00 384 ARG A N 1
ATOM 2990 C CA . ARG A 1 384 ? 32.465 -9.615 -8.824 1.00 91.00 384 ARG A CA 1
ATOM 2991 C C . ARG A 1 384 ? 31.885 -8.357 -8.195 1.00 91.00 384 ARG A C 1
ATOM 2993 O O . ARG A 1 384 ? 31.943 -7.304 -8.825 1.00 91.00 384 ARG A O 1
ATOM 3000 N N . VAL A 1 385 ? 31.419 -8.434 -6.952 1.00 96.62 385 VAL A N 1
ATOM 3001 C CA . VAL A 1 385 ? 31.070 -7.235 -6.178 1.00 96.62 385 VAL A CA 1
ATOM 3002 C C . VAL A 1 385 ? 32.350 -6.471 -5.818 1.00 96.62 385 VAL A C 1
ATOM 3004 O O . VAL A 1 385 ? 33.375 -7.065 -5.478 1.00 96.62 385 VAL A O 1
ATOM 3007 N N . ALA A 1 386 ? 32.316 -5.142 -5.926 1.00 97.06 386 ALA A N 1
ATOM 3008 C CA . ALA A 1 386 ? 33.432 -4.286 -5.537 1.00 97.06 386 ALA A CA 1
ATOM 3009 C C . ALA A 1 386 ? 33.611 -4.325 -4.002 1.00 97.06 386 ALA A C 1
ATOM 3011 O O . ALA A 1 386 ? 32.605 -4.212 -3.290 1.00 97.06 386 ALA A O 1
ATOM 3012 N N . PRO A 1 387 ? 34.846 -4.457 -3.473 1.00 95.88 387 PRO A N 1
ATOM 3013 C CA . PRO A 1 387 ? 35.118 -4.703 -2.052 1.00 95.88 387 PRO A CA 1
ATOM 3014 C C . PRO A 1 387 ? 34.969 -3.430 -1.197 1.00 95.88 387 PRO A C 1
ATOM 3016 O O . PRO A 1 387 ? 35.942 -2.872 -0.694 1.00 95.88 387 PRO A O 1
ATOM 3019 N N . LYS A 1 388 ? 33.724 -2.969 -1.065 1.00 97.44 388 LYS A N 1
ATOM 3020 C CA . LYS A 1 388 ? 33.284 -1.778 -0.324 1.00 97.44 388 LYS A CA 1
ATOM 3021 C C . LYS A 1 388 ? 32.470 -2.183 0.910 1.00 97.44 388 LYS A C 1
ATOM 3023 O O . LYS A 1 388 ? 32.106 -3.353 1.051 1.00 97.44 388 LYS A O 1
ATOM 3028 N N . THR A 1 389 ? 32.137 -1.222 1.772 1.00 98.00 389 THR A N 1
ATOM 3029 C CA . THR A 1 389 ? 31.214 -1.453 2.896 1.00 98.00 389 THR A CA 1
ATOM 3030 C C . THR A 1 389 ? 29.818 -0.961 2.539 1.00 98.00 389 THR A C 1
ATOM 3032 O O . THR A 1 389 ? 29.546 0.238 2.581 1.00 98.00 389 THR A O 1
ATOM 3035 N N . TYR A 1 390 ? 28.929 -1.883 2.187 1.00 98.38 390 TYR A N 1
ATOM 3036 C CA . TYR A 1 390 ? 27.532 -1.593 1.890 1.00 98.38 390 TYR A CA 1
ATOM 3037 C C . TYR A 1 390 ? 26.725 -1.515 3.189 1.00 98.38 390 TYR A C 1
ATOM 3039 O O . TYR A 1 390 ? 26.748 -2.441 4.004 1.00 98.38 390 TYR A O 1
ATOM 3047 N N . LEU A 1 391 ? 26.013 -0.404 3.371 1.00 97.62 391 LEU A N 1
ATOM 3048 C CA . LEU A 1 391 ? 25.125 -0.146 4.501 1.00 97.62 391 LEU A CA 1
ATOM 3049 C C . LEU A 1 391 ? 23.674 -0.098 4.015 1.00 97.62 391 LEU A C 1
ATOM 3051 O O . LEU A 1 391 ? 23.380 0.563 3.017 1.00 97.62 391 LEU A O 1
ATOM 3055 N N . LEU A 1 392 ? 22.776 -0.745 4.755 1.00 97.06 392 LEU A N 1
ATOM 3056 C CA . LEU A 1 392 ? 21.328 -0.648 4.577 1.00 97.06 392 LEU A CA 1
ATOM 3057 C C . LEU A 1 392 ? 20.692 -0.163 5.882 1.00 97.06 392 LEU A C 1
ATOM 3059 O O . LEU A 1 392 ? 20.704 -0.898 6.868 1.00 97.06 392 LEU A O 1
ATOM 3063 N N . TYR A 1 393 ? 20.123 1.043 5.883 1.00 96.12 393 TYR A N 1
ATOM 3064 C CA . TYR A 1 393 ? 19.311 1.543 6.995 1.00 96.12 393 TYR A CA 1
ATOM 3065 C C . TYR A 1 393 ? 17.878 1.007 6.871 1.00 96.12 393 TYR A C 1
ATOM 3067 O O . TYR A 1 393 ? 17.155 1.367 5.939 1.00 96.12 393 TYR A O 1
ATOM 3075 N N . TYR A 1 394 ? 17.486 0.133 7.799 1.00 95.44 394 TYR A N 1
ATOM 3076 C CA . TYR A 1 394 ? 16.120 -0.368 7.961 1.00 95.44 394 TYR A CA 1
ATOM 3077 C C . TYR A 1 394 ? 15.409 0.472 9.023 1.00 95.44 394 TYR A C 1
ATOM 3079 O O . TYR A 1 394 ? 15.745 0.384 10.205 1.00 95.44 394 TYR A O 1
ATOM 3087 N N . MET A 1 395 ? 14.436 1.277 8.598 1.00 93.50 395 MET A N 1
ATOM 3088 C CA . MET A 1 395 ? 13.570 2.038 9.498 1.00 93.50 395 MET A CA 1
ATOM 3089 C C . MET A 1 395 ? 12.512 1.068 10.031 1.00 93.50 395 MET A C 1
ATOM 3091 O O . MET A 1 395 ? 11.601 0.684 9.293 1.00 93.50 395 MET A O 1
ATOM 3095 N N . GLY A 1 396 ? 12.708 0.602 11.263 1.00 89.25 396 GLY A N 1
ATOM 3096 C CA . GLY A 1 396 ? 11.909 -0.458 11.878 1.00 89.25 396 GLY A CA 1
ATOM 3097 C C . GLY A 1 396 ? 10.724 0.057 12.689 1.00 89.25 396 GLY A C 1
ATOM 3098 O O . GLY A 1 396 ? 10.567 1.262 12.878 1.00 89.25 396 GLY A O 1
ATOM 3099 N N . ASP A 1 397 ? 9.942 -0.894 13.203 1.00 85.62 397 ASP A N 1
ATOM 3100 C CA . ASP A 1 397 ? 8.920 -0.679 14.236 1.00 85.62 397 ASP A CA 1
ATOM 3101 C C . ASP A 1 397 ? 7.695 0.138 13.748 1.00 85.62 397 ASP A C 1
ATOM 3103 O O . ASP A 1 397 ? 6.944 0.716 14.529 1.00 85.62 397 ASP A O 1
ATOM 3107 N N . PHE A 1 398 ? 7.439 0.139 12.431 1.00 89.81 398 PHE A N 1
ATOM 3108 C CA . PHE A 1 398 ? 6.133 0.490 11.841 1.00 89.81 398 PHE A CA 1
ATOM 3109 C C . PHE A 1 398 ? 5.352 -0.778 11.431 1.00 89.81 398 PHE A C 1
ATOM 3111 O O . PHE A 1 398 ? 4.631 -0.805 10.428 1.00 89.81 398 PHE A O 1
ATOM 3118 N N . ASP A 1 399 ? 5.505 -1.852 12.211 1.00 87.75 399 ASP A N 1
ATOM 3119 C CA . ASP A 1 399 ? 4.678 -3.061 12.170 1.00 87.75 399 ASP A CA 1
ATOM 3120 C C . ASP A 1 399 ? 3.247 -2.815 12.698 1.00 87.75 399 ASP A C 1
ATOM 3122 O O . ASP A 1 399 ? 2.301 -3.511 12.319 1.00 87.75 399 ASP A O 1
ATOM 3126 N N . PHE A 1 400 ? 3.062 -1.742 13.470 1.00 88.88 400 PHE A N 1
ATOM 3127 C CA . PHE A 1 400 ? 1.766 -1.212 13.894 1.00 88.88 400 PHE A CA 1
ATOM 3128 C C . PHE A 1 400 ? 1.385 0.077 13.147 1.00 88.88 400 PHE A C 1
ATOM 3130 O O . PHE A 1 400 ? 2.229 0.830 12.661 1.00 88.88 400 PHE A O 1
ATOM 3137 N N . ALA A 1 401 ? 0.083 0.367 13.098 1.00 88.38 401 ALA A N 1
ATOM 3138 C CA . ALA A 1 401 ? -0.460 1.583 12.490 1.00 88.38 401 ALA A CA 1
ATOM 3139 C C . ALA A 1 401 ? -0.254 2.840 13.360 1.00 88.38 401 ALA A C 1
ATOM 3141 O O . ALA A 1 401 ? -0.209 3.950 12.840 1.00 88.38 401 ALA A O 1
ATOM 3142 N N . GLN A 1 402 ? -0.109 2.691 14.678 1.00 88.00 402 GLN A N 1
ATOM 3143 C CA . GLN A 1 402 ? 0.031 3.830 15.591 1.00 88.00 402 GLN A CA 1
ATOM 3144 C C . GLN A 1 402 ? 1.302 4.664 15.353 1.00 88.00 402 GLN A C 1
ATOM 3146 O O . GLN A 1 402 ? 1.146 5.869 15.181 1.00 88.00 402 GLN A O 1
ATOM 3151 N N . PRO A 1 403 ? 2.524 4.104 15.246 1.00 87.69 403 PRO A N 1
ATOM 3152 C CA . PRO A 1 403 ? 3.705 4.901 14.889 1.00 87.69 403 PRO A CA 1
ATOM 3153 C C . PRO A 1 403 ? 3.604 5.555 13.500 1.00 87.69 403 PRO A C 1
ATOM 3155 O O . PRO A 1 403 ? 4.106 6.661 13.291 1.00 87.69 403 PRO A O 1
ATOM 3158 N N . LEU A 1 404 ? 2.901 4.903 12.564 1.00 89.69 404 LEU A N 1
ATOM 3159 C CA . LEU A 1 404 ? 2.583 5.443 11.239 1.00 89.69 404 LEU A CA 1
ATOM 3160 C C . LEU A 1 404 ? 1.628 6.653 11.319 1.00 89.69 404 LEU A C 1
ATOM 3162 O O . LEU A 1 404 ? 1.744 7.574 10.515 1.00 89.69 404 LEU A O 1
ATOM 3166 N N . TYR A 1 405 ? 0.723 6.678 12.301 1.00 90.62 405 TYR A N 1
ATOM 3167 C CA . TYR A 1 405 ? -0.156 7.813 12.588 1.00 90.62 405 TYR A CA 1
ATOM 3168 C C . TYR A 1 405 ? 0.567 8.939 13.339 1.00 90.62 405 TYR A C 1
ATOM 3170 O O . TYR A 1 405 ? 0.456 10.101 12.956 1.00 90.62 405 TYR A O 1
ATOM 3178 N N . THR A 1 406 ? 1.300 8.615 14.409 1.00 86.62 406 THR A N 1
ATOM 3179 C CA . THR A 1 406 ? 1.750 9.603 15.404 1.00 86.62 406 THR A CA 1
ATOM 3180 C C . THR A 1 406 ? 3.154 10.152 15.165 1.00 86.62 406 THR A C 1
ATOM 3182 O O . THR A 1 406 ? 3.366 11.342 15.377 1.00 86.62 406 THR A O 1
ATOM 3185 N N . LEU A 1 407 ? 4.105 9.328 14.708 1.00 87.06 407 LEU A N 1
ATOM 3186 C CA . LEU A 1 407 ? 5.517 9.720 14.549 1.00 87.06 407 LEU A CA 1
ATOM 3187 C C . LEU A 1 407 ? 5.877 10.073 13.100 1.00 87.06 407 LEU A C 1
ATOM 3189 O O . LEU A 1 407 ? 6.782 10.872 12.847 1.00 87.06 407 LEU A O 1
ATOM 3193 N N . MET A 1 408 ? 5.160 9.501 12.129 1.00 91.56 408 MET A N 1
ATOM 3194 C CA . MET A 1 408 ? 5.433 9.735 10.710 1.00 91.56 408 MET A CA 1
ATOM 3195 C C . MET A 1 408 ? 5.324 11.211 10.270 1.00 91.56 408 MET A C 1
ATOM 3197 O O . MET A 1 408 ? 6.165 11.606 9.466 1.00 91.56 408 MET A O 1
ATOM 3201 N N . PRO A 1 409 ? 4.402 12.065 10.772 1.00 91.44 409 PRO A N 1
ATOM 3202 C CA . PRO A 1 409 ? 4.366 13.485 10.394 1.00 91.44 409 PRO A CA 1
ATOM 3203 C C . PRO A 1 409 ? 5.695 14.226 10.615 1.00 91.44 409 PRO A C 1
ATOM 3205 O O . PRO A 1 409 ? 6.078 15.056 9.791 1.00 91.44 409 PRO A O 1
ATOM 3208 N N . GLU A 1 410 ? 6.426 13.897 11.685 1.00 89.69 410 GLU A N 1
ATOM 3209 C CA . GLU A 1 410 ? 7.743 14.468 11.983 1.00 89.69 410 GLU A CA 1
ATOM 3210 C C . GLU A 1 410 ? 8.841 13.818 11.128 1.00 89.69 410 GLU A C 1
ATOM 3212 O O . GLU A 1 410 ? 9.538 14.507 10.380 1.00 89.69 410 GLU A O 1
ATOM 3217 N N . LEU A 1 411 ? 8.950 12.484 11.160 1.00 92.19 411 LEU A N 1
ATOM 3218 C CA . LEU A 1 411 ? 9.997 11.738 10.446 1.00 92.19 411 LEU A CA 1
ATOM 3219 C C . LEU A 1 411 ? 9.939 11.933 8.920 1.00 92.19 411 LEU A C 1
ATOM 3221 O O . LEU A 1 411 ? 10.975 11.963 8.251 1.00 92.19 411 LEU A O 1
ATOM 3225 N N . TRP A 1 412 ? 8.740 12.117 8.366 1.00 95.06 412 TRP A N 1
ATOM 3226 C CA . TRP A 1 412 ? 8.510 12.393 6.946 1.00 95.06 412 TRP A CA 1
ATOM 3227 C C . TRP A 1 412 ? 8.749 13.867 6.567 1.00 95.06 412 TRP A C 1
ATOM 3229 O O . TRP A 1 412 ? 8.902 14.179 5.386 1.00 95.06 412 TRP A O 1
ATOM 3239 N N . SER A 1 413 ? 8.833 14.769 7.551 1.00 92.56 413 SER A N 1
ATOM 3240 C CA . SER A 1 413 ? 9.117 16.202 7.364 1.00 92.56 413 SER A CA 1
ATOM 3241 C C . SER A 1 413 ? 10.590 16.585 7.601 1.00 92.56 413 SER A C 1
ATOM 3243 O O . SER A 1 413 ? 10.946 17.747 7.413 1.00 92.56 413 SER A O 1
ATOM 3245 N N . SER A 1 414 ? 11.441 15.625 7.986 1.00 94.00 414 SER A N 1
ATOM 3246 C CA . SER A 1 414 ? 12.885 15.793 8.249 1.00 94.00 414 SER A CA 1
ATOM 3247 C C . SER A 1 414 ? 13.630 16.450 7.071 1.00 94.00 414 SER A C 1
ATOM 3249 O O . SER A 1 414 ? 13.428 16.049 5.920 1.00 94.00 414 SER A O 1
ATOM 3251 N N . GLU A 1 415 ? 14.499 17.439 7.332 1.00 95.38 415 GLU A N 1
ATOM 3252 C CA . GLU A 1 415 ? 15.056 18.333 6.295 1.00 95.38 415 GLU A CA 1
ATOM 3253 C C . GLU A 1 415 ? 15.920 17.584 5.268 1.00 95.38 415 GLU A C 1
ATOM 3255 O O . GLU A 1 415 ? 15.840 17.862 4.070 1.00 95.38 415 GLU A O 1
ATOM 3260 N N . LYS A 1 416 ? 16.695 16.589 5.716 1.00 95.62 416 LYS A N 1
ATOM 3261 C CA . LYS A 1 416 ? 17.621 15.805 4.881 1.00 95.62 416 LYS A CA 1
ATOM 3262 C C . LYS A 1 416 ? 17.012 14.495 4.364 1.00 95.62 416 LYS A C 1
ATOM 3264 O O . LYS A 1 416 ? 17.716 13.653 3.792 1.00 95.62 416 LYS A O 1
ATOM 3269 N N . ARG A 1 417 ? 15.706 14.267 4.565 1.00 95.88 417 ARG A N 1
ATOM 3270 C CA . ARG A 1 417 ? 15.021 13.066 4.058 1.00 95.88 417 ARG A CA 1
ATOM 3271 C C . ARG A 1 417 ? 15.169 12.985 2.536 1.00 95.88 417 ARG A C 1
ATOM 3273 O O . ARG A 1 417 ? 14.829 13.913 1.804 1.00 95.88 417 ARG A O 1
ATOM 3280 N N . GLY A 1 418 ? 15.647 11.839 2.061 1.00 95.38 418 GLY A N 1
ATOM 3281 C CA . GLY A 1 418 ? 15.918 11.599 0.646 1.00 95.38 418 GLY A CA 1
ATOM 3282 C C . GLY A 1 418 ? 17.346 11.928 0.197 1.00 95.38 418 GLY A C 1
ATOM 3283 O O . GLY A 1 418 ? 17.667 11.675 -0.965 1.00 95.38 418 GLY A O 1
ATOM 3284 N N . GLU A 1 419 ? 18.239 12.407 1.073 1.00 97.25 419 GLU A N 1
ATOM 3285 C CA . GLU A 1 419 ? 19.683 12.449 0.777 1.00 97.25 419 GLU A CA 1
ATOM 3286 C C . GLU A 1 419 ? 20.304 11.041 0.738 1.00 97.25 419 GLU A C 1
ATOM 3288 O O . GLU A 1 419 ? 21.103 10.733 -0.150 1.00 97.25 419 GLU A O 1
ATOM 3293 N N . LEU A 1 420 ? 19.882 10.162 1.653 1.00 97.25 420 LEU A N 1
ATOM 3294 C CA . LEU A 1 420 ? 20.278 8.753 1.724 1.00 97.25 420 LEU A CA 1
ATOM 3295 C C . LEU A 1 420 ? 19.119 7.826 1.340 1.00 97.25 420 LEU A C 1
ATOM 3297 O O . LEU A 1 420 ? 17.973 8.161 1.638 1.00 97.25 420 LEU A O 1
ATOM 3301 N N . PRO A 1 421 ? 19.394 6.653 0.738 1.00 97.25 421 PRO A N 1
ATOM 3302 C CA . PRO A 1 421 ? 18.381 5.628 0.549 1.00 97.25 421 PRO A CA 1
ATOM 3303 C C . PRO A 1 421 ? 18.029 4.957 1.886 1.00 97.25 421 PRO A C 1
ATOM 3305 O O . PRO A 1 421 ? 18.916 4.477 2.595 1.00 97.25 421 PRO A O 1
ATOM 3308 N N . LEU A 1 422 ? 16.735 4.913 2.212 1.00 96.94 422 LEU A N 1
ATOM 3309 C CA . LEU A 1 422 ? 16.183 4.336 3.443 1.00 96.94 422 LEU A CA 1
ATOM 3310 C C . LEU A 1 422 ? 15.185 3.219 3.108 1.00 96.94 422 LEU A C 1
ATOM 3312 O O . LEU A 1 422 ? 14.409 3.341 2.157 1.00 96.94 422 LEU A O 1
ATOM 3316 N N . ALA A 1 423 ? 15.191 2.138 3.893 1.00 96.81 423 ALA A N 1
ATOM 3317 C CA . ALA A 1 423 ? 14.232 1.041 3.787 1.00 96.81 423 ALA A CA 1
ATOM 3318 C C . ALA A 1 423 ? 13.200 1.119 4.919 1.00 96.81 423 ALA A C 1
ATOM 3320 O O . ALA A 1 423 ? 13.434 0.630 6.022 1.00 96.81 423 ALA A O 1
ATOM 3321 N N . TRP A 1 424 ? 12.056 1.732 4.635 1.00 96.31 424 TRP A N 1
ATOM 3322 C CA . TRP A 1 424 ? 10.929 1.873 5.548 1.00 96.31 424 TRP A CA 1
ATOM 3323 C C . TRP A 1 424 ? 10.163 0.550 5.673 1.00 96.31 424 TRP A C 1
ATOM 3325 O O . TRP A 1 424 ? 9.495 0.122 4.728 1.00 96.31 424 TRP A O 1
ATOM 3335 N N . GLY A 1 425 ? 10.274 -0.106 6.831 1.00 94.81 425 GLY A N 1
ATOM 3336 C CA . GLY A 1 425 ? 9.504 -1.296 7.181 1.00 94.81 425 GLY A CA 1
ATOM 3337 C C . GLY A 1 425 ? 8.105 -0.915 7.643 1.00 94.81 425 GLY A C 1
ATOM 3338 O O . GLY A 1 425 ? 7.919 -0.678 8.828 1.00 94.81 425 GLY A O 1
ATOM 3339 N N . ILE A 1 426 ? 7.134 -0.850 6.726 1.00 92.38 426 ILE A N 1
ATOM 3340 C CA . ILE A 1 426 ? 5.747 -0.443 7.022 1.00 92.38 426 ILE A CA 1
ATOM 3341 C C . ILE A 1 426 ? 4.808 -1.628 6.826 1.00 92.38 426 ILE A C 1
ATOM 3343 O O . ILE A 1 426 ? 4.804 -2.236 5.753 1.00 92.38 426 ILE A O 1
ATOM 3347 N N . ASN A 1 427 ? 3.997 -1.948 7.840 1.00 94.44 427 ASN A N 1
ATOM 3348 C CA . ASN A 1 427 ? 3.062 -3.072 7.790 1.00 94.44 427 ASN A CA 1
ATOM 3349 C C . ASN A 1 427 ? 2.095 -2.924 6.604 1.00 94.44 427 ASN A C 1
ATOM 3351 O O . ASN A 1 427 ? 1.278 -1.998 6.586 1.00 94.44 427 ASN A O 1
ATOM 3355 N N . PRO A 1 428 ? 2.133 -3.841 5.623 1.00 93.19 428 PRO A N 1
ATOM 3356 C CA . PRO A 1 428 ? 1.346 -3.712 4.409 1.00 93.19 428 PRO A CA 1
ATOM 3357 C C . PRO A 1 428 ? -0.155 -4.002 4.597 1.00 93.19 428 PRO A C 1
ATOM 3359 O O . PRO A 1 428 ? -0.918 -3.772 3.664 1.00 93.19 428 PRO A O 1
ATOM 3362 N N . GLU A 1 429 ? -0.598 -4.458 5.776 1.00 93.50 429 GLU A N 1
ATOM 3363 C CA . GLU A 1 429 ? -2.020 -4.564 6.158 1.00 93.50 429 GLU A CA 1
ATOM 3364 C C . GLU A 1 429 ? -2.631 -3.205 6.563 1.00 93.50 429 GLU A C 1
ATOM 3366 O O . GLU A 1 429 ? -3.847 -3.025 6.489 1.00 93.50 429 GLU A O 1
ATOM 3371 N N . THR A 1 430 ? -1.806 -2.189 6.861 1.00 91.88 430 THR A N 1
ATOM 3372 C CA . THR A 1 430 ? -2.280 -0.834 7.224 1.00 91.88 430 THR A CA 1
ATOM 3373 C C . THR A 1 430 ? -3.109 -0.144 6.134 1.00 91.88 430 THR A C 1
ATOM 3375 O O . THR A 1 430 ? -3.847 0.792 6.426 1.00 91.88 430 THR A O 1
ATOM 3378 N N . ILE A 1 431 ? -3.096 -0.638 4.892 1.00 92.31 431 ILE A N 1
ATOM 3379 C CA . ILE A 1 431 ? -3.972 -0.150 3.813 1.00 92.31 431 ILE A CA 1
ATOM 3380 C C . ILE A 1 431 ? -5.465 -0.465 4.023 1.00 92.31 431 ILE A C 1
ATOM 3382 O O . ILE A 1 431 ? -6.296 0.078 3.303 1.00 92.31 431 ILE A O 1
ATOM 3386 N N . GLU A 1 432 ? -5.829 -1.292 5.007 1.00 89.12 432 GLU A N 1
ATOM 3387 C CA . GLU A 1 432 ? -7.229 -1.514 5.419 1.00 89.12 432 GLU A CA 1
ATOM 3388 C C . GLU A 1 432 ? -7.708 -0.531 6.510 1.00 89.12 432 GLU A C 1
ATOM 3390 O O . GLU A 1 432 ? -8.893 -0.513 6.865 1.00 89.12 432 GLU A O 1
ATOM 3395 N N . THR A 1 433 ? -6.791 0.265 7.074 1.00 90.25 433 THR A N 1
ATOM 3396 C CA . THR A 1 433 ? -7.008 1.072 8.290 1.00 90.25 433 THR A CA 1
ATOM 3397 C C . THR A 1 433 ? -6.624 2.543 8.100 1.00 90.25 433 THR A C 1
ATOM 3399 O O . THR A 1 433 ? -7.399 3.418 8.478 1.00 90.25 433 THR A O 1
ATOM 3402 N N . PHE A 1 434 ? -5.499 2.811 7.430 1.00 94.31 434 PHE A N 1
ATOM 3403 C CA . PHE A 1 434 ? -5.025 4.135 7.005 1.00 94.31 434 PHE A CA 1
ATOM 3404 C C . PHE A 1 434 ? -4.573 4.153 5.523 1.00 94.31 434 PHE A C 1
ATOM 3406 O O . PHE A 1 434 ? -3.420 4.489 5.219 1.00 94.31 434 PHE A O 1
ATOM 3413 N N . PRO A 1 435 ? -5.453 3.781 4.566 1.00 94.94 435 PRO A N 1
ATOM 3414 C CA . PRO A 1 435 ? -5.145 3.809 3.135 1.00 94.94 435 PRO A CA 1
ATOM 3415 C C . PRO A 1 435 ? -4.716 5.189 2.622 1.00 94.94 435 PRO A C 1
ATOM 3417 O O . PRO A 1 435 ? -3.888 5.264 1.714 1.00 94.94 435 PRO A O 1
ATOM 3420 N N . ASP A 1 436 ? -5.225 6.278 3.197 1.00 95.31 436 ASP A N 1
ATOM 3421 C CA . ASP A 1 436 ? -4.808 7.643 2.868 1.00 95.31 436 ASP A CA 1
ATOM 3422 C C . ASP A 1 436 ? -3.380 7.954 3.313 1.00 95.31 436 ASP A C 1
ATOM 3424 O O . ASP A 1 436 ? -2.611 8.477 2.510 1.00 95.31 436 ASP A O 1
ATOM 3428 N N . ILE A 1 437 ? -2.985 7.583 4.534 1.00 94.94 437 ILE A N 1
ATOM 3429 C CA . ILE A 1 437 ? -1.606 7.768 5.011 1.00 94.94 437 ILE A CA 1
ATOM 3430 C C . ILE A 1 437 ? -0.631 6.980 4.134 1.00 94.94 437 ILE A C 1
ATOM 3432 O O . ILE A 1 437 ? 0.331 7.552 3.623 1.00 94.94 437 ILE A O 1
ATOM 3436 N N . VAL A 1 438 ? -0.897 5.697 3.867 1.00 94.75 438 VAL A N 1
ATOM 3437 C CA . VAL A 1 438 ? -0.019 4.894 2.997 1.00 94.75 438 VAL A CA 1
ATOM 3438 C C . VAL A 1 438 ? 0.022 5.463 1.570 1.00 94.75 438 VAL A C 1
ATOM 3440 O O . VAL A 1 438 ? 1.097 5.544 0.974 1.00 94.75 438 VAL A O 1
ATOM 3443 N N . SER A 1 439 ? -1.107 5.941 1.033 1.00 92.94 439 SER A N 1
ATOM 3444 C CA . SER A 1 439 ? -1.151 6.623 -0.272 1.00 92.94 439 SER A CA 1
ATOM 3445 C C . SER A 1 439 ? -0.356 7.930 -0.277 1.00 92.94 439 SER A C 1
ATOM 3447 O O . SER A 1 439 ? 0.370 8.199 -1.233 1.00 92.94 439 SER A O 1
ATOM 3449 N N . TYR A 1 440 ? -0.440 8.724 0.791 1.00 94.50 440 TYR A N 1
ATOM 3450 C CA . TYR A 1 440 ? 0.329 9.951 0.973 1.00 94.50 440 TYR A CA 1
ATOM 3451 C C . TYR A 1 440 ? 1.833 9.663 0.979 1.00 94.50 440 TYR A C 1
ATOM 3453 O O . TYR A 1 440 ? 2.565 10.305 0.222 1.00 94.50 440 TYR A O 1
ATOM 3461 N N . LEU A 1 441 ? 2.300 8.659 1.733 1.00 94.19 441 LEU A N 1
ATOM 3462 C CA . LEU A 1 441 ? 3.711 8.257 1.721 1.00 94.19 441 LEU A CA 1
ATOM 3463 C C . LEU A 1 441 ? 4.140 7.807 0.316 1.00 94.19 441 LEU A C 1
ATOM 3465 O O . LEU A 1 441 ? 5.122 8.311 -0.224 1.00 94.19 441 LEU A O 1
ATOM 3469 N N . LEU A 1 442 ? 3.370 6.936 -0.339 1.00 91.50 442 LEU A N 1
ATOM 3470 C CA . LEU A 1 442 ? 3.658 6.469 -1.701 1.00 91.50 442 LEU A CA 1
ATOM 3471 C C . LEU A 1 442 ? 3.707 7.595 -2.747 1.00 91.50 442 LEU A C 1
ATOM 3473 O O . LEU A 1 442 ? 4.494 7.509 -3.692 1.00 91.50 442 LEU A O 1
ATOM 3477 N N . ARG A 1 443 ? 2.879 8.635 -2.587 1.00 90.25 443 ARG A N 1
ATOM 3478 C CA . ARG A 1 443 ? 2.758 9.780 -3.504 1.00 90.25 443 ARG A CA 1
ATOM 3479 C C . ARG A 1 443 ? 3.767 10.902 -3.214 1.00 90.25 443 ARG A C 1
ATOM 3481 O O . ARG A 1 443 ? 4.047 11.697 -4.107 1.00 90.25 443 ARG A O 1
ATOM 3488 N N . THR A 1 444 ? 4.315 10.971 -1.999 1.00 93.44 444 THR A N 1
ATOM 3489 C CA . THR A 1 444 ? 5.266 12.018 -1.557 1.00 93.44 444 THR A CA 1
ATOM 3490 C C . THR A 1 444 ? 6.680 11.504 -1.258 1.00 93.44 444 THR A C 1
ATOM 3492 O O . THR A 1 444 ? 7.547 12.294 -0.875 1.00 93.44 444 THR A O 1
ATOM 3495 N N . ARG A 1 445 ? 6.932 10.201 -1.448 1.00 93.38 445 ARG A N 1
ATOM 3496 C CA . ARG A 1 445 ? 8.255 9.568 -1.338 1.00 93.38 445 ARG A CA 1
ATOM 3497 C C . ARG A 1 445 ? 9.291 10.240 -2.239 1.00 93.38 445 ARG A C 1
ATOM 3499 O O . ARG A 1 445 ? 9.004 10.562 -3.394 1.00 93.38 445 ARG A O 1
ATOM 3506 N N . SER A 1 446 ? 10.519 10.391 -1.750 1.00 94.25 446 SER A N 1
ATOM 3507 C CA . SER A 1 446 ? 11.650 10.710 -2.619 1.00 94.25 446 SER A CA 1
ATOM 3508 C C . SER A 1 446 ? 12.052 9.482 -3.451 1.00 94.25 446 SER A C 1
ATOM 3510 O O . SER A 1 446 ? 11.627 8.356 -3.190 1.00 94.25 446 SER A O 1
ATOM 3512 N N . ARG A 1 447 ? 12.960 9.666 -4.418 1.00 90.75 447 ARG A N 1
ATOM 3513 C CA . ARG A 1 447 ? 13.614 8.553 -5.143 1.00 90.75 447 ARG A CA 1
ATOM 3514 C C . ARG A 1 447 ? 14.421 7.598 -4.244 1.00 90.75 447 ARG A C 1
ATOM 3516 O O . ARG A 1 447 ? 14.895 6.579 -4.729 1.00 90.75 447 ARG A O 1
ATOM 3523 N N . ASN A 1 448 ? 14.645 7.989 -2.991 1.00 95.25 448 ASN A N 1
ATOM 3524 C CA . ASN A 1 448 ? 15.479 7.307 -2.012 1.00 95.25 448 ASN A CA 1
ATOM 3525 C C . ASN A 1 448 ? 14.650 6.659 -0.880 1.00 95.25 448 ASN A C 1
ATOM 3527 O O . ASN A 1 448 ? 15.211 5.964 -0.041 1.00 95.25 448 ASN A O 1
ATOM 3531 N N . ASP A 1 449 ? 13.326 6.829 -0.861 1.00 95.56 449 ASP A N 1
ATOM 3532 C CA . ASP A 1 449 ? 12.448 6.201 0.130 1.00 95.56 449 ASP A CA 1
ATOM 3533 C C . ASP A 1 449 ? 11.868 4.891 -0.429 1.00 95.56 449 ASP A C 1
ATOM 3535 O O . ASP A 1 449 ? 10.978 4.886 -1.287 1.00 95.56 449 ASP A O 1
ATOM 3539 N N . PHE A 1 450 ? 12.383 3.763 0.061 1.00 95.12 450 PHE A N 1
ATOM 3540 C CA . PHE A 1 450 ? 11.967 2.421 -0.346 1.00 95.12 450 PHE A CA 1
ATOM 3541 C C . PHE A 1 450 ? 11.125 1.777 0.749 1.00 95.12 450 PHE A C 1
ATOM 3543 O O . PHE A 1 450 ? 11.488 1.834 1.918 1.00 95.12 450 PHE A O 1
ATOM 3550 N N . PHE A 1 451 ? 10.039 1.104 0.371 1.00 94.62 451 PHE A N 1
ATOM 3551 C CA . PHE A 1 451 ? 9.219 0.340 1.310 1.00 94.62 451 PHE A CA 1
ATOM 3552 C C . PHE A 1 451 ? 9.585 -1.145 1.268 1.00 94.62 451 PHE A C 1
ATOM 3554 O O . PHE A 1 451 ? 9.800 -1.718 0.194 1.00 94.62 451 PHE A O 1
ATOM 3561 N N . VAL A 1 452 ? 9.643 -1.754 2.449 1.00 94.94 452 VAL A N 1
ATOM 3562 C CA . VAL A 1 452 ? 9.791 -3.195 2.685 1.00 94.94 452 VAL A CA 1
ATOM 3563 C C . VAL A 1 452 ? 8.738 -3.623 3.709 1.00 94.94 452 VAL A C 1
ATOM 3565 O O . VAL A 1 452 ? 8.194 -2.782 4.422 1.00 94.94 452 VAL A O 1
ATOM 3568 N N . ALA A 1 453 ? 8.427 -4.915 3.797 1.00 94.94 453 ALA A N 1
ATOM 3569 C CA . ALA A 1 453 ? 7.560 -5.388 4.874 1.00 94.94 453 ALA A CA 1
ATOM 3570 C C . ALA A 1 453 ? 8.344 -5.421 6.204 1.00 94.94 453 ALA A C 1
ATOM 3572 O O . ALA A 1 453 ? 9.546 -5.701 6.170 1.00 94.94 453 ALA A O 1
ATOM 3573 N N . PRO A 1 454 ? 7.711 -5.145 7.352 1.00 92.19 454 PRO A N 1
ATOM 3574 C CA . PRO A 1 454 ? 8.369 -5.110 8.651 1.00 92.19 454 PRO A CA 1
ATOM 3575 C C . PRO A 1 454 ? 8.442 -6.509 9.277 1.00 92.19 454 PRO A C 1
ATOM 3577 O O . PRO A 1 454 ? 8.235 -7.521 8.600 1.00 92.19 454 PRO A O 1
ATOM 3580 N N . ASP A 1 455 ? 8.711 -6.522 10.578 1.00 89.19 455 ASP A N 1
ATOM 3581 C CA . ASP A 1 455 ? 8.622 -7.605 11.551 1.00 89.19 455 ASP A CA 1
ATOM 3582 C C . ASP A 1 455 ? 7.568 -8.669 11.199 1.00 89.19 455 ASP A C 1
ATOM 3584 O O . ASP A 1 455 ? 6.363 -8.542 11.412 1.00 89.19 455 ASP A O 1
ATOM 3588 N N . SER A 1 456 ? 8.075 -9.747 10.605 1.00 89.62 456 SER A N 1
ATOM 3589 C CA . SER A 1 456 ? 7.355 -10.932 10.139 1.00 89.62 456 SER A CA 1
ATOM 3590 C C . SER A 1 456 ? 6.284 -10.713 9.056 1.00 89.62 456 SER A C 1
ATOM 3592 O O . SER A 1 456 ? 5.685 -11.687 8.613 1.00 89.62 456 SER A O 1
ATOM 3594 N N . GLY A 1 457 ? 6.107 -9.510 8.503 1.00 93.44 457 GLY A N 1
ATOM 3595 C CA . GLY A 1 457 ? 5.350 -9.285 7.265 1.00 93.44 457 GLY A CA 1
ATOM 3596 C C . GLY A 1 457 ? 4.061 -8.475 7.421 1.00 93.44 457 GLY A C 1
ATOM 3597 O O . GLY A 1 457 ? 4.084 -7.340 7.886 1.00 93.44 457 GLY A O 1
ATOM 3598 N N . ALA A 1 458 ? 2.941 -9.007 6.922 1.00 94.50 458 ALA A N 1
ATOM 3599 C CA . ALA A 1 458 ? 1.628 -8.349 6.919 1.00 94.50 458 ALA A CA 1
ATOM 3600 C C . ALA A 1 458 ? 0.932 -8.426 8.294 1.00 94.50 458 ALA A C 1
ATOM 3602 O O . ALA A 1 458 ? -0.122 -9.052 8.431 1.00 94.50 458 ALA A O 1
ATOM 3603 N N . GLY A 1 459 ? 1.569 -7.825 9.300 1.00 93.75 459 GLY A N 1
ATOM 3604 C CA . GLY A 1 459 ? 1.217 -7.909 10.716 1.00 93.75 459 GLY A CA 1
ATOM 3605 C C . GLY A 1 459 ? 2.147 -8.845 11.495 1.00 93.75 459 GLY A C 1
ATOM 3606 O O . GLY A 1 459 ? 2.669 -9.821 10.953 1.00 93.75 459 GLY A O 1
ATOM 3607 N N . TYR A 1 460 ? 2.355 -8.540 12.776 1.00 93.38 460 TYR A N 1
ATOM 3608 C CA . TYR A 1 460 ? 3.375 -9.180 13.605 1.00 93.38 460 TYR A CA 1
ATOM 3609 C C . TYR A 1 460 ? 2.900 -10.535 14.166 1.00 93.38 460 TYR A C 1
ATOM 3611 O O . TYR A 1 460 ? 1.871 -10.641 14.837 1.00 93.38 460 TYR A O 1
ATOM 3619 N N . LEU A 1 461 ? 3.665 -11.594 13.894 1.00 93.31 461 LEU A N 1
ATOM 3620 C CA . LEU A 1 461 ? 3.510 -12.937 14.465 1.00 93.31 461 LEU A CA 1
ATOM 3621 C C . LEU A 1 461 ? 4.880 -13.618 14.651 1.00 93.31 461 LEU A C 1
ATOM 3623 O O . LEU A 1 461 ? 5.866 -13.238 14.017 1.00 93.31 461 LEU A O 1
ATOM 3627 N N . ASN A 1 462 ? 4.911 -14.691 15.445 1.00 93.06 462 ASN A N 1
ATOM 3628 C CA . ASN A 1 462 ? 6.036 -15.626 15.511 1.00 93.06 462 ASN A CA 1
ATOM 3629 C C . ASN A 1 462 ? 5.768 -16.793 14.536 1.00 93.06 462 ASN A C 1
ATOM 3631 O O . ASN A 1 462 ? 4.841 -17.577 14.758 1.00 93.06 462 ASN A O 1
ATOM 3635 N N . PRO A 1 463 ? 6.528 -16.930 13.436 1.00 90.31 463 PRO A N 1
ATOM 3636 C CA . PRO A 1 463 ? 6.164 -17.801 12.320 1.00 90.31 463 PRO A CA 1
ATOM 3637 C C . PRO A 1 463 ? 6.407 -19.295 12.577 1.00 90.31 463 PRO A C 1
ATOM 3639 O O . PRO A 1 463 ? 5.783 -20.121 11.915 1.00 90.31 463 PRO A O 1
ATOM 3642 N N . GLU A 1 464 ? 7.272 -19.663 13.526 1.00 91.56 464 GLU A N 1
ATOM 3643 C CA . GLU A 1 464 ? 7.437 -21.058 13.959 1.00 91.56 464 GLU A CA 1
ATOM 3644 C C . GLU A 1 464 ? 6.216 -21.558 14.747 1.00 91.56 464 GLU A C 1
ATOM 3646 O O . GLU A 1 464 ? 5.787 -22.699 14.577 1.00 91.56 464 GLU A O 1
ATOM 3651 N N . ALA A 1 465 ? 5.615 -20.684 15.560 1.00 94.81 465 ALA A N 1
ATOM 3652 C CA . ALA A 1 465 ? 4.436 -20.993 16.365 1.00 94.81 465 ALA A CA 1
ATOM 3653 C C . ALA A 1 465 ? 3.170 -21.238 15.524 1.00 94.81 465 ALA A C 1
ATOM 3655 O O . ALA A 1 465 ? 2.204 -21.810 16.028 1.00 94.81 465 ALA A O 1
ATOM 3656 N N . LEU A 1 466 ? 3.161 -20.805 14.259 1.00 94.81 466 LEU A N 1
ATOM 3657 C CA . LEU A 1 466 ? 2.036 -20.961 13.344 1.00 94.81 466 LEU A CA 1
ATOM 3658 C C . LEU A 1 466 ? 1.821 -22.447 12.969 1.00 94.81 466 LEU A C 1
ATOM 3660 O O . LEU A 1 466 ? 2.718 -23.058 12.373 1.00 94.81 466 LEU A O 1
ATOM 3664 N N . PRO A 1 467 ? 0.627 -23.029 13.222 1.00 94.25 467 PRO A N 1
ATOM 3665 C CA . PRO A 1 467 ? 0.329 -24.415 12.873 1.00 94.25 467 PRO A CA 1
ATOM 3666 C C . PRO A 1 467 ? 0.552 -24.712 11.388 1.00 94.25 467 PRO A C 1
ATOM 3668 O O . PRO A 1 467 ? 0.252 -23.889 10.518 1.00 94.25 467 PRO A O 1
ATOM 3671 N N . SER A 1 468 ? 1.045 -25.916 11.095 1.00 91.75 468 SER A N 1
ATOM 3672 C CA . SER A 1 468 ? 1.428 -26.363 9.747 1.00 91.75 468 SER A CA 1
ATOM 3673 C C . SER A 1 468 ? 0.331 -26.157 8.691 1.00 91.75 468 SER A C 1
ATOM 3675 O O . SER A 1 468 ? 0.595 -25.737 7.567 1.00 91.75 468 SER A O 1
ATOM 3677 N N . GLU A 1 469 ? -0.912 -26.382 9.099 1.00 92.69 469 GLU A N 1
ATOM 3678 C CA . GLU A 1 469 ? -2.157 -26.269 8.351 1.00 92.69 469 GLU A CA 1
ATOM 3679 C C . GLU A 1 469 ? -2.599 -24.818 8.083 1.00 92.69 469 GLU A C 1
ATOM 3681 O O . GLU A 1 469 ? -3.409 -24.586 7.188 1.00 92.69 469 GLU A O 1
ATOM 3686 N N . LEU A 1 470 ? -2.056 -23.837 8.816 1.00 95.69 470 LEU A N 1
ATOM 3687 C CA . LEU A 1 470 ? -2.324 -22.405 8.630 1.00 95.69 470 LEU A CA 1
ATOM 3688 C C . LEU A 1 470 ? -1.192 -21.674 7.887 1.00 95.69 470 LEU A C 1
ATOM 3690 O O . LEU A 1 470 ? -1.397 -20.544 7.442 1.00 95.69 470 LEU A O 1
ATOM 3694 N N . ARG A 1 471 ? -0.036 -22.320 7.662 1.00 93.06 471 ARG A N 1
ATOM 3695 C CA . ARG A 1 471 ? 1.093 -21.754 6.893 1.00 93.06 471 ARG A CA 1
ATOM 3696 C C . ARG A 1 471 ? 0.680 -21.288 5.492 1.00 93.06 471 ARG A C 1
ATOM 3698 O O . ARG A 1 471 ? 1.072 -20.202 5.077 1.00 93.06 471 ARG A O 1
ATOM 3705 N N . GLU A 1 472 ? -0.175 -22.039 4.794 1.00 90.44 472 GLU A N 1
ATOM 3706 C CA . GLU A 1 472 ? -0.711 -21.621 3.486 1.00 90.44 472 GLU A CA 1
ATOM 3707 C C . GLU A 1 472 ? -1.633 -20.394 3.591 1.00 90.44 472 GLU A C 1
ATOM 3709 O O . GLU A 1 472 ? -1.585 -19.516 2.734 1.00 90.44 472 GLU A O 1
ATOM 3714 N N . SER A 1 473 ? -2.443 -20.273 4.646 1.00 93.81 473 SER A N 1
ATOM 3715 C CA . SER A 1 473 ? -3.254 -19.066 4.863 1.00 93.81 473 SER A CA 1
ATOM 3716 C C . SER A 1 473 ? -2.395 -17.840 5.151 1.00 93.81 473 SER A C 1
ATOM 3718 O O . SER A 1 473 ? -2.670 -16.777 4.599 1.00 93.81 473 SER A O 1
ATOM 3720 N N . TRP A 1 474 ? -1.319 -17.992 5.927 1.00 95.88 474 TRP A N 1
ATOM 3721 C CA . TRP A 1 474 ? -0.354 -16.916 6.145 1.00 95.88 474 TRP A CA 1
ATOM 3722 C C . TRP A 1 474 ? 0.365 -16.506 4.852 1.00 95.88 474 TRP A C 1
ATOM 3724 O O . TRP A 1 474 ? 0.523 -15.314 4.576 1.00 95.88 474 TRP A O 1
ATOM 3734 N N . ARG A 1 475 ? 0.710 -17.486 4.005 1.00 93.88 475 ARG A N 1
ATOM 3735 C CA . ARG A 1 475 ? 1.269 -17.255 2.667 1.00 93.88 475 ARG A CA 1
ATOM 3736 C C . ARG A 1 475 ? 0.315 -16.458 1.777 1.00 93.88 475 ARG A C 1
ATOM 3738 O O . ARG A 1 475 ? 0.738 -15.475 1.177 1.00 93.88 475 ARG A O 1
ATOM 3745 N N . ARG A 1 476 ? -0.963 -16.860 1.702 1.00 88.25 476 ARG A N 1
ATOM 3746 C CA . ARG A 1 476 ? -2.007 -16.160 0.925 1.00 88.25 476 ARG A CA 1
ATOM 3747 C C . ARG A 1 476 ? -2.201 -14.725 1.416 1.00 88.25 476 ARG A C 1
ATOM 3749 O O . ARG A 1 476 ? -2.181 -13.812 0.598 1.00 88.25 476 ARG A O 1
ATOM 3756 N N . HIS A 1 477 ? -2.323 -14.546 2.734 1.00 93.81 477 HIS A N 1
ATOM 3757 C CA . HIS A 1 477 ? -2.478 -13.250 3.403 1.00 93.81 477 HIS A CA 1
ATOM 3758 C C . HIS A 1 477 ? -1.349 -12.282 3.027 1.00 93.81 477 HIS A C 1
ATOM 3760 O O . HIS A 1 477 ? -1.615 -11.227 2.458 1.00 93.81 477 HIS A O 1
ATOM 3766 N N . ASN A 1 478 ? -0.083 -12.668 3.229 1.00 94.62 478 ASN A N 1
ATOM 3767 C CA . ASN A 1 478 ? 1.056 -11.820 2.853 1.00 94.62 478 ASN A CA 1
ATOM 3768 C C . ASN A 1 478 ? 1.090 -11.548 1.351 1.00 94.62 478 ASN A C 1
ATOM 3770 O O . ASN A 1 478 ? 1.235 -10.402 0.938 1.00 94.62 478 ASN A O 1
ATOM 3774 N N . LEU A 1 479 ? 0.920 -12.583 0.527 1.00 86.50 479 LEU A N 1
ATOM 3775 C CA . LEU A 1 479 ? 1.012 -12.459 -0.923 1.00 86.50 479 LEU A CA 1
ATOM 3776 C C . LEU A 1 479 ? -0.038 -11.497 -1.509 1.00 86.50 479 LEU A C 1
ATOM 3778 O O . LEU A 1 479 ? 0.235 -10.875 -2.533 1.00 86.50 479 LEU A O 1
ATOM 3782 N N . GLU A 1 480 ? -1.203 -11.321 -0.879 1.00 85.12 480 GLU A N 1
ATOM 3783 C CA . GLU A 1 480 ? -2.192 -10.321 -1.301 1.00 85.12 480 GLU A CA 1
ATOM 3784 C C . GLU A 1 480 ? -1.737 -8.883 -0.995 1.00 85.12 480 GLU A C 1
ATOM 3786 O O . GLU A 1 480 ? -1.687 -8.048 -1.903 1.00 85.12 480 GLU A O 1
ATOM 3791 N N . TYR A 1 481 ? -1.306 -8.599 0.238 1.00 90.69 481 TYR A N 1
ATOM 3792 C CA . TYR A 1 481 ? -0.815 -7.269 0.622 1.00 90.69 481 TYR A CA 1
ATOM 3793 C C . TYR A 1 481 ? 0.501 -6.890 -0.085 1.00 90.69 481 TYR A C 1
ATOM 3795 O O . TYR A 1 481 ? 0.638 -5.776 -0.596 1.00 90.69 481 TYR A O 1
ATOM 3803 N N . TYR A 1 482 ? 1.441 -7.832 -0.217 1.00 90.12 482 TYR A N 1
ATOM 3804 C CA . TYR A 1 482 ? 2.705 -7.632 -0.935 1.00 90.12 482 TYR A CA 1
ATOM 3805 C C . TYR A 1 482 ? 2.470 -7.364 -2.431 1.00 90.12 482 TYR A C 1
ATOM 3807 O O . TYR A 1 482 ? 3.171 -6.545 -3.025 1.00 90.12 482 TYR A O 1
ATOM 3815 N N . ARG A 1 483 ? 1.453 -7.984 -3.055 1.00 81.00 483 ARG A N 1
ATOM 3816 C CA . ARG A 1 483 ? 1.042 -7.652 -4.433 1.00 81.00 483 ARG A CA 1
ATOM 3817 C C . ARG A 1 483 ? 0.512 -6.228 -4.545 1.00 81.00 483 ARG A C 1
ATOM 3819 O O . ARG A 1 483 ? 0.950 -5.514 -5.446 1.00 81.00 483 ARG A O 1
ATOM 3826 N N . ARG A 1 484 ? -0.391 -5.823 -3.641 1.00 82.81 484 ARG A N 1
ATOM 3827 C CA . ARG A 1 484 ? -1.002 -4.480 -3.627 1.00 82.81 484 ARG A CA 1
ATOM 3828 C C . ARG A 1 484 ? 0.050 -3.380 -3.465 1.00 82.81 484 ARG A C 1
ATOM 3830 O O . ARG A 1 484 ? -0.000 -2.402 -4.200 1.00 82.81 484 ARG A O 1
ATOM 3837 N N . LEU A 1 485 ? 1.034 -3.563 -2.583 1.00 86.31 485 LEU A N 1
ATOM 3838 C CA . LEU A 1 485 ? 2.081 -2.564 -2.311 1.00 86.31 485 LEU A CA 1
ATOM 3839 C C . LEU A 1 485 ? 3.383 -2.735 -3.112 1.00 86.31 485 LEU A C 1
ATOM 3841 O O . LEU A 1 485 ? 4.265 -1.882 -3.039 1.00 86.31 485 LEU A O 1
ATOM 3845 N N . GLY A 1 486 ? 3.519 -3.811 -3.890 1.00 82.62 486 GLY A N 1
ATOM 3846 C CA . GLY A 1 486 ? 4.720 -4.071 -4.688 1.00 82.62 486 GLY A CA 1
ATOM 3847 C C . GLY A 1 486 ? 5.942 -4.507 -3.872 1.00 82.62 486 GLY A C 1
ATOM 3848 O O . GLY A 1 486 ? 7.068 -4.241 -4.283 1.00 82.62 486 GLY A O 1
ATOM 3849 N N . LEU A 1 487 ? 5.732 -5.167 -2.731 1.00 88.94 487 LEU A N 1
ATOM 3850 C CA . LEU A 1 487 ? 6.795 -5.630 -1.835 1.00 88.94 487 LEU A CA 1
ATOM 3851 C C . LEU A 1 487 ? 7.310 -7.024 -2.224 1.00 88.94 487 LEU A C 1
ATOM 3853 O O . LEU A 1 487 ? 6.567 -7.852 -2.752 1.00 88.94 487 LEU A O 1
ATOM 3857 N N . SER A 1 488 ? 8.580 -7.295 -1.915 1.00 89.06 488 SER A N 1
ATOM 3858 C CA . SER A 1 488 ? 9.220 -8.614 -2.086 1.00 89.06 488 SER A CA 1
ATOM 3859 C C . SER A 1 488 ? 10.377 -8.879 -1.103 1.00 89.06 488 SER A C 1
ATOM 3861 O O . SER A 1 488 ? 11.186 -9.790 -1.307 1.00 89.06 488 SER A O 1
ATOM 3863 N N . ILE A 1 489 ? 10.467 -8.071 -0.041 1.00 93.75 489 ILE A N 1
ATOM 3864 C CA . ILE A 1 489 ? 11.506 -8.107 0.997 1.00 93.75 489 ILE A CA 1
ATOM 3865 C C . ILE A 1 489 ? 10.814 -8.074 2.361 1.00 93.75 489 ILE A C 1
ATOM 3867 O O . ILE A 1 489 ? 9.992 -7.188 2.607 1.00 93.75 489 ILE A O 1
ATOM 3871 N N . THR A 1 490 ? 11.192 -8.992 3.252 1.00 96.06 490 THR A N 1
ATOM 3872 C CA . THR A 1 490 ? 10.872 -8.910 4.686 1.00 96.06 490 THR A CA 1
ATOM 3873 C C . THR A 1 490 ? 12.066 -8.265 5.385 1.00 96.06 490 THR A C 1
ATOM 3875 O O . THR A 1 490 ? 13.110 -8.892 5.566 1.00 96.06 490 THR A O 1
ATOM 3878 N N . GLY A 1 491 ? 11.928 -6.984 5.725 1.00 93.94 491 GLY A N 1
ATOM 3879 C CA . GLY A 1 491 ? 12.968 -6.154 6.332 1.00 93.94 491 GLY A CA 1
ATOM 3880 C C . GLY A 1 491 ? 13.385 -6.608 7.730 1.00 93.94 491 GLY A C 1
ATOM 3881 O O . GLY A 1 491 ? 14.515 -6.326 8.121 1.00 93.94 491 GLY A O 1
ATOM 3882 N N . PHE A 1 492 ? 12.530 -7.369 8.424 1.00 93.38 492 PHE A N 1
ATOM 3883 C CA . PHE A 1 492 ? 12.849 -8.117 9.641 1.00 93.38 492 PHE A CA 1
ATOM 3884 C C . PHE A 1 492 ? 11.919 -9.339 9.772 1.00 93.38 492 PHE A C 1
ATOM 3886 O O . PHE A 1 492 ? 10.704 -9.204 9.732 1.00 93.38 492 PHE A O 1
ATOM 3893 N N . LEU A 1 493 ? 12.468 -10.546 9.914 1.00 93.00 493 LEU A N 1
ATOM 3894 C CA . LEU A 1 493 ? 11.755 -11.757 10.316 1.00 93.00 493 LEU A CA 1
ATOM 3895 C C . LEU A 1 493 ? 12.067 -12.073 11.787 1.00 93.00 493 LEU A C 1
ATOM 3897 O O . LEU A 1 493 ? 13.224 -12.313 12.155 1.00 93.00 493 LEU A O 1
ATOM 3901 N N . LEU A 1 494 ? 11.030 -12.058 12.625 1.00 88.75 494 LEU A N 1
ATOM 3902 C CA . LEU A 1 494 ? 11.118 -12.179 14.079 1.00 88.75 494 LEU A CA 1
ATOM 3903 C C . LEU A 1 494 ? 10.401 -13.455 14.552 1.00 88.75 494 LEU A C 1
ATOM 3905 O O . LEU A 1 494 ? 9.305 -13.764 14.098 1.00 88.75 494 LEU A O 1
ATOM 3909 N N . ASN A 1 495 ? 11.032 -14.217 15.451 1.00 88.69 495 ASN A N 1
ATOM 3910 C CA . ASN A 1 495 ? 10.509 -15.491 15.973 1.00 88.69 495 ASN A CA 1
ATOM 3911 C C . ASN A 1 495 ? 10.435 -15.543 17.512 1.00 88.69 495 ASN A C 1
ATOM 3913 O O . ASN A 1 495 ? 10.081 -16.570 18.096 1.00 88.69 495 ASN A O 1
ATOM 3917 N N . GLY A 1 496 ? 10.777 -14.424 18.160 1.00 84.56 496 GLY A N 1
ATOM 3918 C CA . GLY A 1 496 ? 10.765 -14.245 19.606 1.00 84.56 496 GLY A CA 1
ATOM 3919 C C . GLY A 1 496 ? 11.320 -15.445 20.373 1.00 84.56 496 GLY A C 1
ATOM 3920 O O . GLY A 1 496 ? 12.428 -15.915 20.121 1.00 84.56 496 GLY A O 1
ATOM 3921 N N . LYS A 1 497 ? 10.513 -15.985 21.291 1.00 84.06 497 LYS A N 1
ATOM 3922 C CA . LYS A 1 497 ? 10.916 -17.079 22.188 1.00 84.06 497 LYS A CA 1
ATOM 3923 C C . LYS A 1 497 ? 11.186 -18.435 21.508 1.00 84.06 497 LYS A C 1
ATOM 3925 O O . LYS A 1 497 ? 11.642 -19.345 22.196 1.00 84.06 497 LYS A O 1
ATOM 3930 N N . GLY A 1 498 ? 10.902 -18.595 20.211 1.00 84.31 498 GLY A N 1
ATOM 3931 C CA . GLY A 1 498 ? 11.306 -19.788 19.451 1.00 84.31 498 GLY A CA 1
ATOM 3932 C C . GLY A 1 498 ? 12.812 -19.832 19.187 1.00 84.31 498 GLY A C 1
ATOM 3933 O O . GLY A 1 498 ? 13.424 -20.897 19.188 1.00 84.31 498 GLY A O 1
ATOM 3934 N N . GLY A 1 499 ? 13.441 -18.660 19.048 1.00 86.12 499 GLY A N 1
ATOM 3935 C CA . GLY A 1 499 ? 14.852 -18.557 18.701 1.00 86.12 499 GLY A CA 1
ATOM 3936 C C . GLY A 1 499 ? 15.097 -18.870 17.221 1.00 86.12 499 GLY A C 1
ATOM 3937 O O . GLY A 1 499 ? 14.525 -18.225 16.340 1.00 86.12 499 GLY A O 1
ATOM 3938 N N . GLU A 1 500 ? 15.982 -19.831 16.956 1.00 89.38 500 GLU A N 1
ATOM 3939 C CA . GLU A 1 500 ? 16.422 -20.242 15.616 1.00 89.38 500 GLU A CA 1
ATOM 3940 C C . GLU A 1 500 ? 15.247 -20.586 14.679 1.00 89.38 500 GLU A C 1
ATOM 3942 O O . GLU A 1 500 ? 14.530 -21.558 14.896 1.00 89.38 500 GLU A O 1
ATOM 3947 N N . VAL A 1 501 ? 15.075 -19.819 13.596 1.00 89.12 501 VAL A N 1
ATOM 3948 C CA . VAL A 1 501 ? 14.018 -20.051 12.601 1.00 89.12 501 VAL A CA 1
ATOM 3949 C C . VAL A 1 501 ? 14.368 -21.280 11.751 1.00 89.12 501 VAL A C 1
ATOM 3951 O O . VAL A 1 501 ? 15.401 -21.266 11.074 1.00 89.12 501 VAL A O 1
ATOM 3954 N N . PRO A 1 502 ? 13.521 -22.329 11.711 1.00 89.94 502 PRO A N 1
ATOM 3955 C CA . PRO A 1 502 ? 13.777 -23.503 10.882 1.00 89.94 502 PRO A CA 1
ATOM 3956 C C . PRO A 1 502 ? 13.776 -23.167 9.386 1.00 89.94 502 PRO A C 1
ATOM 3958 O O . PRO A 1 502 ? 12.948 -22.381 8.923 1.00 89.94 502 PRO A O 1
ATOM 3961 N N . ASP A 1 503 ? 14.628 -23.834 8.598 1.00 89.81 503 ASP A N 1
ATOM 3962 C CA . ASP A 1 503 ? 14.711 -23.611 7.144 1.00 89.81 503 ASP A CA 1
ATOM 3963 C C . ASP A 1 503 ? 13.343 -23.773 6.440 1.00 89.81 503 ASP A C 1
ATOM 3965 O O . ASP A 1 503 ? 13.059 -23.029 5.507 1.00 89.81 503 ASP A O 1
ATOM 3969 N N . GLU A 1 504 ? 12.450 -24.654 6.915 1.00 90.19 504 GLU A N 1
ATOM 3970 C CA . GLU A 1 504 ? 11.083 -24.795 6.372 1.00 90.19 504 GLU A CA 1
ATOM 3971 C C . GLU A 1 504 ? 10.194 -23.548 6.562 1.00 90.19 504 GLU A C 1
ATOM 3973 O O . GLU A 1 504 ? 9.309 -23.280 5.748 1.00 90.19 504 GLU A O 1
ATOM 3978 N N . VAL A 1 505 ? 10.437 -22.763 7.615 1.00 90.56 505 VAL A N 1
ATOM 3979 C CA . VAL A 1 505 ? 9.756 -21.487 7.863 1.00 90.56 505 VAL A CA 1
ATOM 3980 C C . VAL A 1 505 ? 10.376 -20.397 6.991 1.00 90.56 505 VAL A C 1
ATOM 3982 O O . VAL A 1 505 ? 9.652 -19.589 6.416 1.00 90.56 505 VAL A O 1
ATOM 3985 N N . VAL A 1 506 ? 11.697 -20.409 6.792 1.00 92.44 506 VAL A N 1
ATOM 3986 C CA . VAL A 1 506 ? 12.341 -19.507 5.825 1.00 92.44 506 VAL A CA 1
ATOM 3987 C C . VAL A 1 506 ? 11.836 -19.783 4.402 1.00 92.44 506 VAL A C 1
ATOM 3989 O O . VAL A 1 506 ? 11.497 -18.845 3.684 1.00 92.44 506 VAL A O 1
ATOM 3992 N N . ASP A 1 507 ? 11.693 -21.050 4.004 1.00 91.69 507 ASP A N 1
ATOM 3993 C CA . ASP A 1 507 ? 11.157 -21.441 2.693 1.00 91.69 507 ASP A CA 1
ATOM 3994 C C . ASP A 1 507 ? 9.709 -20.981 2.470 1.00 91.69 507 ASP A C 1
ATOM 3996 O O . ASP A 1 507 ? 9.369 -20.597 1.350 1.00 91.69 507 ASP A O 1
ATOM 4000 N N . LEU A 1 508 ? 8.880 -20.924 3.521 1.00 92.88 508 LEU A N 1
ATOM 4001 C CA . LEU A 1 508 ? 7.556 -20.296 3.459 1.00 92.88 508 LEU A CA 1
ATOM 4002 C C . LEU A 1 508 ? 7.664 -18.807 3.087 1.00 92.88 508 LEU A C 1
ATOM 4004 O O . LEU A 1 508 ? 7.007 -18.361 2.143 1.00 92.88 508 LEU A O 1
ATOM 4008 N N . TYR A 1 509 ? 8.520 -18.053 3.783 1.00 94.38 509 TYR A N 1
ATOM 4009 C CA . TYR A 1 509 ? 8.710 -16.617 3.545 1.00 94.38 509 TYR A CA 1
ATOM 4010 C C . TYR A 1 509 ? 9.304 -16.322 2.172 1.00 94.38 509 TYR A C 1
ATOM 4012 O O . TYR A 1 509 ? 8.857 -15.401 1.495 1.00 94.38 509 TYR A O 1
ATOM 4020 N N . ARG A 1 510 ? 10.236 -17.149 1.690 1.00 91.69 510 ARG A N 1
ATOM 4021 C CA . ARG A 1 510 ? 10.829 -17.023 0.348 1.00 91.69 510 ARG A CA 1
ATOM 4022 C C . ARG A 1 510 ? 9.804 -17.015 -0.795 1.00 91.69 510 ARG A C 1
ATOM 4024 O O . ARG A 1 510 ? 10.128 -16.532 -1.877 1.00 91.69 510 ARG A O 1
ATOM 4031 N N . THR A 1 511 ? 8.583 -17.516 -0.581 1.00 86.38 511 THR A N 1
ATOM 4032 C CA . THR A 1 511 ? 7.511 -17.498 -1.596 1.00 86.38 511 THR A CA 1
ATOM 4033 C C . THR A 1 511 ? 6.861 -16.126 -1.822 1.00 86.38 511 THR A C 1
ATOM 4035 O O . THR A 1 511 ? 6.219 -15.939 -2.854 1.00 86.38 511 THR A O 1
ATOM 4038 N N . PHE A 1 512 ? 7.021 -15.177 -0.893 1.00 88.25 512 PHE A N 1
ATOM 4039 C CA . PHE A 1 512 ? 6.545 -13.788 -1.019 1.00 88.25 512 PHE A CA 1
ATOM 4040 C C . PHE A 1 512 ? 7.641 -12.739 -0.753 1.00 88.25 512 PHE A C 1
ATOM 4042 O O . PHE A 1 512 ? 7.532 -11.617 -1.242 1.00 88.25 512 PHE A O 1
ATOM 4049 N N . SER A 1 513 ? 8.744 -13.137 -0.112 1.00 92.50 513 SER A N 1
ATOM 4050 C CA . SER A 1 513 ? 9.952 -12.332 0.114 1.00 92.50 513 SER A CA 1
ATOM 4051 C C . SER A 1 513 ? 11.196 -12.882 -0.612 1.00 92.50 513 SER A C 1
ATOM 4053 O O . SER A 1 513 ? 12.215 -13.163 0.026 1.00 92.50 513 SER A O 1
ATOM 4055 N N . PRO A 1 514 ? 11.158 -13.098 -1.944 1.00 89.19 514 PRO A N 1
ATOM 4056 C CA . PRO A 1 514 ? 12.253 -13.732 -2.675 1.00 89.19 514 PRO A CA 1
ATOM 4057 C C . PRO A 1 514 ? 13.485 -12.830 -2.858 1.00 89.19 514 PRO A C 1
ATOM 4059 O O . PRO A 1 514 ? 14.532 -13.329 -3.285 1.00 89.19 514 PRO A O 1
ATOM 4062 N N . ASP A 1 515 ? 13.383 -11.519 -2.603 1.00 89.81 515 ASP A N 1
ATOM 4063 C CA . ASP A 1 515 ? 14.494 -10.583 -2.796 1.00 89.81 515 ASP A CA 1
ATOM 4064 C C . ASP A 1 515 ? 15.474 -10.537 -1.635 1.00 89.81 515 ASP A C 1
ATOM 4066 O O . ASP A 1 515 ? 16.673 -10.479 -1.905 1.00 89.81 515 ASP A O 1
ATOM 4070 N N . GLY A 1 516 ? 14.991 -10.620 -0.397 1.00 93.94 516 GLY A N 1
ATOM 4071 C CA . GLY A 1 516 ? 15.820 -10.592 0.801 1.00 93.94 516 GLY A CA 1
ATOM 4072 C C . GLY A 1 516 ? 15.010 -10.753 2.084 1.00 93.94 516 GLY A C 1
ATOM 4073 O O . GLY A 1 516 ? 13.833 -10.382 2.140 1.00 93.94 516 GLY A O 1
ATOM 4074 N N . ILE A 1 517 ? 15.651 -11.320 3.108 1.00 96.06 517 ILE A N 1
ATOM 4075 C CA . ILE A 1 517 ? 15.098 -11.454 4.460 1.00 96.06 517 ILE A CA 1
ATOM 4076 C C . ILE A 1 517 ? 16.193 -11.098 5.476 1.00 96.06 517 ILE A C 1
ATOM 4078 O O . ILE A 1 517 ? 17.274 -11.694 5.458 1.00 96.06 517 ILE A O 1
ATOM 4082 N N . THR A 1 518 ? 15.916 -10.149 6.372 1.00 95.06 518 THR A N 1
ATOM 4083 C CA . THR A 1 518 ? 16.772 -9.859 7.539 1.00 95.06 518 THR A CA 1
ATOM 4084 C C . THR A 1 518 ? 16.242 -10.583 8.772 1.00 95.06 518 THR A C 1
ATOM 4086 O O . THR A 1 518 ? 15.034 -10.689 8.948 1.00 95.06 518 THR A O 1
ATOM 4089 N N . PHE A 1 519 ? 17.119 -11.021 9.667 1.00 92.50 519 PHE A N 1
ATOM 4090 C CA . PHE A 1 519 ? 16.774 -11.665 10.936 1.00 92.50 519 PHE A CA 1
ATOM 4091 C C . PHE A 1 519 ? 17.388 -10.913 12.126 1.00 92.50 519 PHE A C 1
ATOM 4093 O O . PHE A 1 519 ? 18.312 -10.109 11.974 1.00 92.50 519 PHE A O 1
ATOM 4100 N N . ASN A 1 520 ? 16.946 -11.241 13.342 1.00 87.06 520 ASN A N 1
ATOM 4101 C CA . ASN A 1 520 ? 17.774 -11.003 14.526 1.00 87.06 520 ASN A CA 1
ATOM 4102 C C . ASN A 1 520 ? 18.958 -11.992 14.509 1.00 87.06 520 ASN A C 1
ATOM 4104 O O . ASN A 1 520 ? 18.804 -13.123 14.046 1.00 87.06 520 ASN A O 1
ATOM 4108 N N . TRP A 1 521 ? 20.127 -11.601 15.016 1.00 81.31 521 TRP A N 1
ATOM 4109 C CA . TRP A 1 521 ? 21.377 -12.370 14.873 1.00 81.31 521 TRP A CA 1
ATOM 4110 C C . TRP A 1 521 ? 21.313 -13.802 15.431 1.00 81.31 521 TRP A C 1
ATOM 4112 O O . TRP A 1 521 ? 22.012 -14.682 14.938 1.00 81.31 521 TRP A O 1
ATOM 4122 N N . HIS A 1 522 ? 20.463 -14.041 16.434 1.00 83.19 522 HIS A N 1
ATOM 4123 C CA . HIS A 1 522 ? 20.244 -15.342 17.078 1.00 83.19 522 HIS A CA 1
ATOM 4124 C C . HIS A 1 522 ? 19.043 -16.122 16.510 1.00 83.19 522 HIS A C 1
ATOM 4126 O O . HIS A 1 522 ? 18.741 -17.212 16.985 1.00 83.19 522 HIS A O 1
ATOM 4132 N N . HIS A 1 523 ? 18.352 -15.579 15.502 1.00 84.56 523 HIS A N 1
ATOM 4133 C CA . HIS A 1 523 ? 17.235 -16.237 14.813 1.00 84.56 523 HIS A CA 1
ATOM 4134 C C . HIS A 1 523 ? 17.646 -16.868 13.473 1.00 84.56 523 HIS A C 1
ATOM 4136 O O . HIS A 1 523 ? 16.899 -17.684 12.939 1.00 84.56 523 HIS A O 1
ATOM 4142 N N . LEU A 1 524 ? 18.823 -16.532 12.929 1.00 81.19 524 LEU A N 1
ATOM 4143 C CA . LEU A 1 524 ? 19.317 -17.066 11.657 1.00 81.19 524 LEU A CA 1
ATOM 4144 C C . LEU A 1 524 ? 20.334 -18.194 11.872 1.00 81.19 524 LEU A C 1
ATOM 4146 O O . LEU A 1 524 ? 21.455 -17.964 12.319 1.00 81.19 524 LEU A O 1
ATOM 4150 N N . VAL A 1 525 ? 19.953 -19.417 11.497 1.00 76.56 525 VAL A N 1
ATOM 4151 C CA . VAL A 1 525 ? 20.812 -20.605 11.610 1.00 76.56 525 VAL A CA 1
ATOM 4152 C C . VAL A 1 525 ? 21.934 -20.590 10.570 1.00 76.56 525 VAL A C 1
ATOM 4154 O O . VAL A 1 525 ? 21.678 -20.417 9.374 1.00 76.56 525 VAL A O 1
ATOM 4157 N N . GLY A 1 526 ? 23.158 -20.893 11.013 1.00 75.50 526 GLY A N 1
ATOM 4158 C CA . GLY A 1 526 ? 24.327 -21.127 10.158 1.00 75.50 526 GLY A CA 1
ATOM 4159 C C . GLY A 1 526 ? 25.220 -19.894 9.955 1.00 75.50 526 GLY A C 1
ATOM 4160 O O . GLY A 1 526 ? 25.077 -18.903 10.668 1.00 75.50 526 GLY A O 1
ATOM 4161 N N . PRO A 1 527 ? 26.177 -19.943 9.007 1.00 78.19 527 PRO A N 1
ATOM 4162 C CA . PRO A 1 527 ? 26.897 -18.743 8.600 1.00 78.19 527 PRO A CA 1
ATOM 4163 C C . PRO A 1 527 ? 25.913 -17.757 7.961 1.00 78.19 527 PRO A C 1
ATOM 4165 O O . PRO A 1 527 ? 25.056 -18.158 7.173 1.00 78.19 527 PRO A O 1
ATOM 4168 N N . TRP A 1 528 ? 26.055 -16.477 8.281 1.00 83.94 528 TRP A N 1
ATOM 4169 C CA . TRP A 1 528 ? 25.301 -15.374 7.692 1.00 83.94 528 TRP A CA 1
ATOM 4170 C C . TRP A 1 528 ? 26.284 -14.292 7.217 1.00 83.94 528 TRP A C 1
ATOM 4172 O O . TRP A 1 528 ? 27.325 -14.158 7.848 1.00 83.94 528 TRP A O 1
ATOM 4182 N N . PRO A 1 529 ? 25.994 -13.534 6.145 1.00 92.38 529 PRO A N 1
ATOM 4183 C CA . PRO A 1 529 ? 24.857 -13.717 5.248 1.00 92.38 529 PRO A CA 1
ATOM 4184 C C . PRO A 1 529 ? 24.965 -15.028 4.447 1.00 92.38 529 PRO A C 1
ATOM 4186 O O . PRO A 1 529 ? 26.060 -15.505 4.151 1.00 92.38 529 PRO A O 1
ATOM 4189 N N . ARG A 1 530 ? 23.822 -15.634 4.107 1.00 92.88 530 ARG A N 1
ATOM 4190 C CA . ARG A 1 530 ? 23.754 -16.873 3.307 1.00 92.88 530 ARG A CA 1
ATOM 4191 C C . ARG A 1 530 ? 22.633 -16.838 2.287 1.00 92.88 530 ARG A C 1
ATOM 4193 O O . ARG A 1 530 ? 21.659 -16.117 2.450 1.00 92.88 530 ARG A O 1
ATOM 4200 N N . LEU A 1 531 ? 22.742 -17.666 1.254 1.00 93.75 531 LEU A N 1
ATOM 4201 C CA . LEU A 1 531 ? 21.599 -17.990 0.408 1.00 93.75 531 LEU A CA 1
ATOM 4202 C C . LEU A 1 531 ? 20.791 -19.126 1.032 1.00 93.75 531 LEU A C 1
ATOM 4204 O O . LEU A 1 531 ? 21.347 -20.068 1.599 1.00 93.75 531 LEU A O 1
ATOM 4208 N N . GLN A 1 532 ? 19.480 -19.075 0.838 1.00 91.94 532 GLN A N 1
ATOM 4209 C CA . GLN A 1 532 ? 18.620 -20.249 0.884 1.00 91.94 532 GLN A CA 1
ATOM 4210 C C . GLN A 1 532 ? 17.901 -20.356 -0.457 1.00 91.94 532 GLN A C 1
ATOM 4212 O O . GLN A 1 532 ? 17.226 -19.421 -0.891 1.00 91.94 532 GLN A O 1
ATOM 4217 N N . GLY A 1 533 ? 18.151 -21.451 -1.180 1.00 89.62 533 GLY A N 1
ATOM 4218 C CA . GLY A 1 533 ? 17.949 -21.489 -2.630 1.00 89.62 533 GLY A CA 1
ATOM 4219 C C . GLY A 1 533 ? 18.683 -20.323 -3.303 1.00 89.62 533 GLY A C 1
ATOM 4220 O O . GLY A 1 533 ? 19.908 -20.318 -3.364 1.00 89.62 533 GLY A O 1
ATOM 4221 N N . ASN A 1 534 ? 17.923 -19.323 -3.754 1.00 89.62 534 ASN A N 1
ATOM 4222 C CA . ASN A 1 534 ? 18.427 -18.095 -4.376 1.00 89.62 534 ASN A CA 1
ATOM 4223 C C . ASN A 1 534 ? 17.993 -16.798 -3.638 1.00 89.62 534 ASN A C 1
ATOM 4225 O O . ASN A 1 534 ? 18.122 -15.686 -4.155 1.00 89.62 534 ASN A O 1
ATOM 4229 N N . THR A 1 535 ? 17.460 -16.921 -2.419 1.00 92.44 535 THR A N 1
ATOM 4230 C CA . THR A 1 535 ? 17.086 -15.776 -1.572 1.00 92.44 535 THR A CA 1
ATOM 4231 C C . THR A 1 535 ? 18.224 -15.467 -0.593 1.00 92.44 535 THR A C 1
ATOM 4233 O O . THR A 1 535 ? 18.606 -16.367 0.158 1.00 92.44 535 THR A O 1
ATOM 4236 N N . PRO A 1 536 ? 18.785 -14.243 -0.580 1.00 95.25 536 PRO A N 1
ATOM 4237 C CA . PRO A 1 536 ? 19.795 -13.830 0.385 1.00 95.25 536 PRO A CA 1
ATOM 4238 C C . PRO A 1 536 ? 19.161 -13.555 1.751 1.00 95.25 536 PRO A C 1
ATOM 4240 O O . PRO A 1 536 ? 18.154 -12.855 1.869 1.00 95.25 536 PRO A O 1
ATOM 4243 N N . LEU A 1 537 ? 19.782 -14.116 2.780 1.00 95.69 537 LEU A N 1
ATOM 4244 C CA . LEU A 1 537 ? 19.429 -13.982 4.184 1.00 95.69 537 LEU A CA 1
ATOM 4245 C C . LEU A 1 537 ? 20.573 -13.263 4.898 1.00 95.69 537 LEU A C 1
ATOM 4247 O O . LEU A 1 537 ? 21.739 -13.626 4.724 1.00 95.69 537 LEU A O 1
ATOM 4251 N N . THR A 1 538 ? 20.241 -12.279 5.723 1.00 94.50 538 THR A N 1
ATOM 4252 C CA . THR A 1 538 ? 21.198 -11.517 6.538 1.00 94.50 538 THR A CA 1
ATOM 4253 C C . THR A 1 538 ? 20.653 -11.320 7.949 1.00 94.50 538 THR A C 1
ATOM 4255 O O . THR A 1 538 ? 19.495 -11.632 8.213 1.00 94.50 538 THR A O 1
ATOM 4258 N N . ALA A 1 539 ? 21.453 -10.786 8.863 1.00 91.38 539 ALA A N 1
ATOM 4259 C CA . ALA A 1 539 ? 20.986 -10.398 10.185 1.00 91.38 539 ALA A CA 1
ATOM 4260 C C . ALA A 1 539 ? 21.445 -8.985 10.550 1.00 91.38 539 AL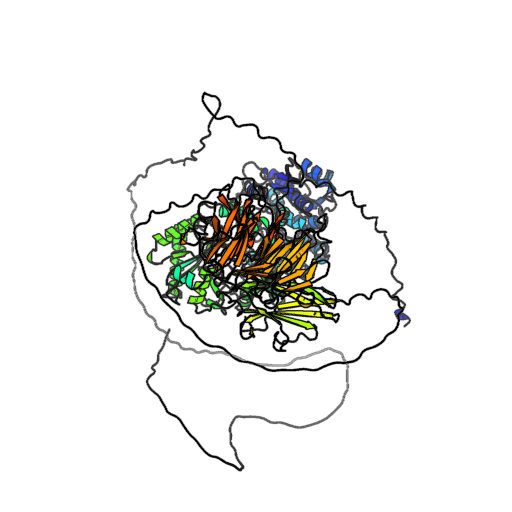A A C 1
ATOM 4262 O O . ALA A 1 539 ? 22.431 -8.479 10.010 1.00 91.38 539 ALA A O 1
ATOM 4263 N N . PHE A 1 540 ? 20.737 -8.358 11.489 1.00 89.81 540 PHE A N 1
ATOM 4264 C CA . PHE A 1 540 ? 21.276 -7.197 12.195 1.00 89.81 540 PHE A CA 1
ATOM 4265 C C . PHE A 1 540 ? 22.515 -7.613 13.014 1.00 89.81 540 PHE A C 1
ATOM 4267 O O . PHE A 1 540 ? 22.556 -8.746 13.501 1.00 89.81 540 PHE A O 1
ATOM 4274 N N . PRO A 1 541 ? 23.512 -6.728 13.208 1.00 82.75 541 PRO A N 1
ATOM 4275 C CA . PRO A 1 541 ? 24.658 -6.990 14.075 1.00 82.75 541 PRO A CA 1
ATOM 4276 C C . PRO A 1 541 ? 24.274 -7.451 15.489 1.00 82.75 541 PRO A C 1
ATOM 4278 O O . PRO A 1 541 ? 23.218 -7.105 16.017 1.00 82.75 541 PRO A O 1
ATOM 4281 N N . HIS A 1 542 ? 25.181 -8.188 16.138 1.00 64.69 542 HIS A N 1
ATOM 4282 C CA . HIS A 1 542 ? 24.978 -8.765 17.477 1.00 64.69 542 HIS A CA 1
ATOM 4283 C C . HIS A 1 542 ? 24.684 -7.700 18.561 1.00 64.69 542 HIS A C 1
ATOM 4285 O O . HIS A 1 542 ? 24.095 -7.999 19.605 1.00 64.69 542 HIS A O 1
ATOM 4291 N N . TYR A 1 543 ? 25.069 -6.447 18.313 1.00 57.78 543 TYR A N 1
ATOM 4292 C CA . TYR A 1 543 ? 24.820 -5.305 19.184 1.00 57.78 543 TYR A CA 1
ATOM 4293 C C . TYR A 1 543 ? 23.729 -4.430 18.578 1.00 57.78 543 TYR A C 1
ATOM 4295 O O . TYR A 1 543 ? 23.911 -3.861 17.503 1.00 57.78 543 TYR A O 1
ATOM 4303 N N . GLY A 1 544 ? 22.600 -4.335 19.286 1.00 56.00 544 GLY A N 1
ATOM 4304 C CA . GLY A 1 544 ? 21.482 -3.484 18.898 1.00 56.00 544 GLY A CA 1
ATOM 4305 C C . GLY A 1 544 ? 21.917 -2.025 18.791 1.00 56.00 544 GLY A C 1
ATOM 4306 O O . GLY A 1 544 ? 22.387 -1.431 19.764 1.00 56.00 544 GLY A O 1
ATOM 4307 N N . LEU A 1 545 ? 21.761 -1.475 17.593 1.00 61.38 545 LEU A N 1
ATOM 4308 C CA . LEU A 1 545 ? 21.947 -0.060 17.299 1.00 61.38 545 LEU A CA 1
ATOM 4309 C C . LEU A 1 545 ? 20.739 0.724 17.836 1.00 61.38 545 LEU A C 1
ATOM 4311 O O . LEU A 1 545 ? 19.630 0.192 17.872 1.00 61.38 545 LEU A O 1
ATOM 4315 N N . GLY A 1 546 ? 20.941 1.977 18.248 1.00 52.31 546 GLY A N 1
ATOM 4316 C CA . GLY A 1 546 ? 19.822 2.873 18.570 1.00 52.31 546 GLY A CA 1
ATOM 4317 C C . GLY A 1 546 ? 19.169 2.718 19.947 1.00 52.31 546 GLY A C 1
ATOM 4318 O O . GLY A 1 546 ? 17.962 2.881 20.065 1.00 52.31 546 GLY A O 1
ATOM 4319 N N . GLN A 1 547 ? 19.952 2.484 21.006 1.00 58.28 547 GLN A N 1
ATOM 4320 C CA . GLN A 1 547 ? 19.537 2.805 22.391 1.00 58.28 547 GLN A CA 1
ATOM 4321 C C . GLN A 1 547 ? 20.215 4.085 22.924 1.00 58.28 547 GLN A C 1
ATOM 4323 O O . GLN A 1 547 ? 20.410 4.254 24.127 1.00 58.28 547 GLN A O 1
ATOM 4328 N N . SER A 1 548 ? 20.646 4.973 22.024 1.00 69.19 548 SER A N 1
ATOM 4329 C CA . SER A 1 548 ? 21.290 6.241 22.366 1.00 69.19 548 SER A CA 1
ATOM 4330 C C . SER A 1 548 ? 21.210 7.227 21.204 1.00 69.19 548 SER A C 1
ATOM 4332 O O . SER A 1 548 ? 21.487 6.852 20.066 1.00 69.19 548 SER A O 1
ATOM 4334 N N . ASP A 1 549 ? 20.930 8.492 21.512 1.00 71.50 549 ASP A N 1
ATOM 4335 C CA . ASP A 1 549 ? 20.979 9.611 20.558 1.00 71.50 549 ASP A CA 1
ATOM 4336 C C . ASP A 1 549 ? 22.411 10.158 20.368 1.00 71.50 549 ASP A C 1
ATOM 4338 O O . ASP A 1 549 ? 22.638 11.109 19.623 1.00 71.50 549 ASP A O 1
ATOM 4342 N N . ALA A 1 550 ? 23.403 9.586 21.065 1.00 85.88 550 ALA A N 1
ATOM 4343 C CA . ALA A 1 550 ? 24.797 9.996 20.958 1.00 85.88 550 ALA A CA 1
ATOM 4344 C C . ALA A 1 550 ? 25.435 9.435 19.677 1.00 85.88 550 ALA A C 1
ATOM 4346 O O . ALA A 1 550 ? 25.636 8.224 19.532 1.00 85.88 550 ALA A O 1
ATOM 4347 N N . LEU A 1 551 ? 25.797 10.337 18.765 1.00 90.00 551 LEU A N 1
ATOM 4348 C CA . LEU A 1 551 ? 26.388 10.032 17.462 1.00 90.00 551 LEU A CA 1
ATOM 4349 C C . LEU A 1 551 ? 27.649 9.156 17.572 1.00 90.00 551 LEU A C 1
ATOM 4351 O O . LEU A 1 551 ? 27.833 8.219 16.797 1.00 90.00 551 LEU A O 1
ATOM 4355 N N . GLU A 1 552 ? 28.497 9.416 18.569 1.00 90.56 552 GLU A N 1
ATOM 4356 C CA . GLU A 1 552 ? 29.735 8.671 18.806 1.00 90.56 552 GLU A CA 1
ATOM 4357 C C . GLU A 1 552 ? 29.481 7.199 19.166 1.00 90.56 552 GLU A C 1
ATOM 4359 O O . GLU A 1 552 ? 30.267 6.334 18.779 1.00 90.56 552 GLU A O 1
ATOM 4364 N N . VAL A 1 553 ? 28.372 6.899 19.855 1.00 89.00 553 VAL A N 1
ATOM 4365 C CA . VAL A 1 553 ? 27.998 5.526 20.235 1.00 89.00 553 VAL A CA 1
ATOM 4366 C C . VAL A 1 553 ? 27.603 4.723 18.998 1.00 89.00 553 VAL A C 1
ATOM 4368 O O . VAL A 1 553 ? 28.052 3.590 18.838 1.00 89.00 553 VAL A O 1
ATOM 4371 N N . TRP A 1 554 ? 26.833 5.315 18.080 1.00 90.44 554 TRP A N 1
ATOM 4372 C CA . TRP A 1 554 ? 26.508 4.672 16.803 1.00 90.44 554 TRP A CA 1
ATOM 4373 C C . TRP A 1 554 ? 27.753 4.446 15.936 1.00 90.44 554 TRP A C 1
ATOM 4375 O O . TRP A 1 554 ? 27.880 3.389 15.318 1.00 90.44 554 TRP A O 1
ATOM 4385 N N . VAL A 1 555 ? 28.695 5.397 15.912 1.00 92.75 555 VAL A N 1
ATOM 4386 C CA . VAL A 1 555 ? 29.971 5.232 15.194 1.00 92.75 555 VAL A CA 1
ATOM 4387 C C . VAL A 1 555 ? 30.780 4.063 15.770 1.00 92.75 555 VAL A C 1
ATOM 4389 O O . VAL A 1 555 ? 31.242 3.227 14.996 1.00 92.75 555 VAL A O 1
ATOM 4392 N N . GLU A 1 556 ? 30.897 3.940 17.099 1.00 91.12 556 GLU A N 1
ATOM 4393 C CA . GLU A 1 556 ? 31.567 2.800 17.753 1.00 91.12 556 GLU A CA 1
ATOM 4394 C C . GLU A 1 556 ? 30.851 1.465 17.469 1.00 91.12 556 GLU A C 1
ATOM 4396 O O . GLU A 1 556 ? 31.495 0.459 17.166 1.00 91.12 556 GLU A O 1
ATOM 4401 N N . GLN A 1 557 ? 29.516 1.438 17.511 1.00 90.12 557 GLN A N 1
ATOM 4402 C CA . GLN A 1 557 ? 28.737 0.224 17.249 1.00 90.12 557 GLN A CA 1
ATOM 4403 C C . GLN A 1 557 ? 28.848 -0.251 15.787 1.00 90.12 557 GLN A C 1
ATOM 4405 O O . GLN A 1 557 ? 28.962 -1.455 15.546 1.00 90.12 557 GLN A O 1
ATOM 4410 N N . VAL A 1 558 ? 28.864 0.662 14.808 1.00 92.50 558 VAL A N 1
ATOM 4411 C CA . VAL A 1 558 ? 29.047 0.313 13.386 1.00 92.50 558 VAL A CA 1
ATOM 4412 C C . VAL A 1 558 ? 30.509 -0.035 13.067 1.00 92.50 558 VAL A C 1
ATOM 4414 O O . VAL A 1 558 ? 30.747 -0.982 12.313 1.00 92.50 558 VAL A O 1
ATOM 4417 N N . ASP A 1 559 ? 31.492 0.644 13.677 1.00 92.31 559 ASP A N 1
ATOM 4418 C CA . ASP A 1 559 ? 32.912 0.253 13.611 1.00 92.31 559 ASP A CA 1
ATOM 4419 C C . ASP A 1 559 ? 33.104 -1.194 14.082 1.00 92.31 559 ASP A C 1
ATOM 4421 O O . ASP A 1 559 ? 33.696 -2.025 13.383 1.00 92.31 559 ASP A O 1
ATOM 4425 N N . ARG A 1 560 ? 32.506 -1.516 15.232 1.00 91.75 560 ARG A N 1
ATOM 4426 C CA . ARG A 1 560 ? 32.503 -2.856 15.806 1.00 91.75 560 ARG A CA 1
ATOM 4427 C C . ARG A 1 560 ? 31.823 -3.885 14.901 1.00 91.75 560 ARG A C 1
ATOM 4429 O O . ARG A 1 560 ? 32.399 -4.947 14.674 1.00 91.75 560 ARG A O 1
ATOM 4436 N N . ALA A 1 561 ? 30.640 -3.580 14.365 1.00 91.38 561 ALA A N 1
ATOM 4437 C CA . ALA A 1 561 ? 29.912 -4.481 13.470 1.00 91.38 561 ALA A CA 1
ATOM 4438 C C . ALA A 1 561 ? 30.710 -4.805 12.193 1.00 91.38 561 ALA A C 1
ATOM 4440 O O . ALA A 1 561 ? 30.751 -5.958 11.762 1.00 91.38 561 ALA A O 1
ATOM 4441 N N . TYR A 1 562 ? 31.408 -3.814 11.624 1.00 94.19 562 TYR A N 1
ATOM 4442 C CA . TYR A 1 562 ? 32.357 -4.030 10.528 1.00 94.19 562 TYR A CA 1
ATOM 4443 C C . TYR A 1 562 ? 33.511 -4.955 10.951 1.00 94.19 562 TYR A C 1
ATOM 4445 O O . TYR A 1 562 ? 33.874 -5.864 10.204 1.00 94.19 562 TYR A O 1
ATOM 4453 N N . GLY A 1 563 ? 34.078 -4.755 12.146 1.00 93.00 563 GLY A N 1
ATOM 4454 C CA . GLY A 1 563 ? 35.146 -5.600 12.688 1.00 93.00 563 GLY A CA 1
ATOM 4455 C C . GLY A 1 563 ? 34.731 -7.067 12.840 1.00 93.00 563 GLY A C 1
ATOM 4456 O O . GLY A 1 563 ? 35.425 -7.953 12.343 1.00 93.00 563 GLY A O 1
ATOM 4457 N N . GLU A 1 564 ? 33.574 -7.315 13.456 1.00 89.69 564 GLU A N 1
ATOM 4458 C CA . GLU A 1 564 ? 33.021 -8.661 13.670 1.00 89.69 564 GLU A CA 1
ATOM 4459 C C . GLU A 1 564 ? 32.683 -9.352 12.332 1.00 89.69 564 GLU A C 1
ATOM 4461 O O . GLU A 1 564 ? 33.035 -10.517 12.135 1.00 89.69 564 GLU A O 1
ATOM 4466 N N . TYR A 1 565 ? 32.131 -8.620 11.352 1.00 91.62 565 TYR A N 1
ATOM 4467 C CA . TYR A 1 565 ? 31.932 -9.126 9.986 1.00 91.62 565 TYR A CA 1
ATOM 4468 C C . TYR A 1 565 ? 33.267 -9.500 9.312 1.00 91.62 565 TYR A C 1
ATOM 4470 O O . TYR A 1 565 ? 33.399 -10.562 8.702 1.00 91.62 565 TYR A O 1
ATOM 4478 N N . ARG A 1 566 ? 34.297 -8.650 9.414 1.00 92.50 566 ARG A N 1
ATOM 4479 C CA . ARG A 1 566 ? 35.617 -8.916 8.810 1.00 92.50 566 ARG A CA 1
ATOM 4480 C C . ARG A 1 566 ? 36.350 -10.085 9.473 1.00 92.50 566 ARG A C 1
ATOM 4482 O O . ARG A 1 566 ? 37.099 -10.770 8.778 1.00 92.50 566 ARG A O 1
ATOM 4489 N N . GLU A 1 567 ? 36.132 -10.345 10.763 1.00 91.75 567 GLU A N 1
ATOM 4490 C CA . GLU A 1 567 ? 36.646 -11.544 11.440 1.00 91.75 567 GLU A CA 1
ATOM 4491 C C . GLU A 1 567 ? 35.930 -12.821 10.962 1.00 91.75 567 GLU A C 1
ATOM 4493 O O . GLU A 1 567 ? 36.588 -13.834 10.722 1.00 91.75 567 GLU A O 1
ATOM 4498 N N . ALA A 1 568 ? 34.612 -12.764 10.742 1.00 88.25 568 ALA A N 1
ATOM 4499 C CA . ALA A 1 568 ? 33.819 -13.899 10.267 1.00 88.25 568 ALA A CA 1
ATOM 4500 C C . ALA A 1 568 ? 34.013 -14.232 8.770 1.00 88.25 568 ALA A C 1
ATOM 4502 O O . ALA A 1 568 ? 33.932 -15.404 8.392 1.00 88.25 568 ALA A O 1
ATOM 4503 N N . HIS A 1 569 ? 34.274 -13.232 7.916 1.00 88.75 569 HIS A N 1
ATOM 4504 C CA . HIS A 1 569 ? 34.247 -13.388 6.448 1.00 88.75 569 HIS A CA 1
ATOM 4505 C C . HIS A 1 569 ? 35.571 -13.092 5.724 1.00 88.75 569 HIS A C 1
ATOM 4507 O O . HIS A 1 569 ? 35.722 -13.459 4.560 1.00 88.75 569 HIS A O 1
ATOM 4513 N N . GLY A 1 570 ? 36.563 -12.489 6.388 1.00 90.50 570 GLY A N 1
ATOM 4514 C CA . GLY A 1 570 ? 37.888 -12.257 5.807 1.00 90.50 570 GLY A CA 1
ATOM 4515 C C . GLY A 1 570 ? 37.945 -11.085 4.819 1.00 90.50 570 GLY A C 1
ATOM 4516 O O . GLY A 1 570 ? 37.496 -9.981 5.125 1.00 90.50 570 GLY A O 1
ATOM 4517 N N . GLU A 1 571 ? 38.579 -11.283 3.657 1.00 89.62 571 GLU A N 1
ATOM 4518 C CA . GLU A 1 571 ? 38.739 -10.241 2.631 1.00 89.62 571 GLU A CA 1
ATOM 4519 C C . GLU A 1 571 ? 37.649 -10.325 1.556 1.00 89.62 571 GLU A C 1
ATOM 4521 O O . GLU A 1 571 ? 37.595 -11.280 0.788 1.00 89.62 571 GLU A O 1
ATOM 4526 N N . GLY A 1 572 ? 36.822 -9.282 1.474 1.00 92.62 572 GLY A N 1
ATOM 4527 C CA . GLY A 1 572 ? 35.736 -9.143 0.505 1.00 92.62 572 GLY A CA 1
ATOM 4528 C C . GLY A 1 572 ? 34.934 -7.857 0.750 1.00 92.62 572 GLY A C 1
ATOM 4529 O O . GLY A 1 572 ? 35.350 -7.038 1.584 1.00 92.62 572 GLY A O 1
ATOM 4530 N N . PRO A 1 573 ? 33.804 -7.659 0.047 1.00 96.75 573 PRO A N 1
ATOM 4531 C CA . PRO A 1 573 ? 32.810 -6.654 0.416 1.00 96.75 573 PRO A CA 1
ATOM 4532 C C . PRO A 1 573 ? 32.210 -6.947 1.798 1.00 96.75 573 PRO A C 1
ATOM 4534 O O . PRO A 1 573 ? 32.158 -8.092 2.252 1.00 96.75 573 PRO A O 1
ATOM 4537 N N . VAL A 1 574 ? 31.732 -5.898 2.463 1.00 97.19 574 VAL A N 1
ATOM 4538 C CA . VAL A 1 574 ? 31.062 -5.984 3.766 1.00 97.19 574 VAL A CA 1
ATOM 4539 C C . VAL A 1 574 ? 29.614 -5.540 3.615 1.00 97.19 574 VAL A C 1
ATOM 4541 O O . VAL A 1 574 ? 29.353 -4.526 2.974 1.00 97.19 574 VAL A O 1
ATOM 4544 N N . PHE A 1 575 ? 28.684 -6.284 4.211 1.00 96.94 575 PHE A N 1
ATOM 4545 C CA . PHE A 1 575 ? 27.250 -6.002 4.171 1.00 96.94 575 PHE A CA 1
ATOM 4546 C C . PHE A 1 575 ? 26.720 -5.842 5.597 1.00 96.94 575 PHE A C 1
ATOM 4548 O O . PHE A 1 575 ? 26.642 -6.823 6.333 1.00 96.94 575 PHE A O 1
ATOM 4555 N N . LEU A 1 576 ? 26.342 -4.621 5.987 1.00 95.06 576 LEU A N 1
ATOM 4556 C CA . LEU A 1 576 ? 25.744 -4.346 7.297 1.00 95.06 576 LEU A CA 1
ATOM 4557 C C . LEU A 1 576 ? 24.315 -3.822 7.134 1.00 95.06 576 LEU A C 1
ATOM 4559 O O . LEU A 1 576 ? 24.086 -2.791 6.500 1.00 95.06 576 LEU A O 1
ATOM 4563 N N . THR A 1 577 ? 23.358 -4.522 7.738 1.00 93.50 577 THR A N 1
ATOM 4564 C CA . THR A 1 577 ? 21.971 -4.060 7.862 1.00 93.50 577 THR A CA 1
ATOM 4565 C C . THR A 1 577 ? 21.788 -3.438 9.241 1.00 93.50 577 THR A C 1
ATOM 4567 O O . THR A 1 577 ? 22.057 -4.077 10.254 1.00 93.50 577 THR A O 1
ATOM 4570 N N . LEU A 1 578 ? 21.376 -2.177 9.285 1.00 92.00 578 LEU A N 1
ATOM 4571 C CA . LEU A 1 578 ? 21.341 -1.351 10.486 1.00 92.00 578 LEU A CA 1
ATOM 4572 C C . LEU A 1 578 ? 19.870 -1.098 10.854 1.00 92.00 578 LEU A C 1
ATOM 4574 O O . LEU A 1 578 ? 19.152 -0.484 10.066 1.00 92.00 578 LEU A O 1
ATOM 4578 N N . ARG A 1 579 ? 19.405 -1.593 12.012 1.00 90.62 579 ARG A N 1
ATOM 4579 C CA . ARG A 1 579 ? 18.048 -1.304 12.518 1.00 90.62 579 ARG A CA 1
ATOM 4580 C C . ARG A 1 579 ? 18.023 0.107 13.101 1.00 90.62 579 ARG A C 1
ATOM 4582 O O . ARG A 1 579 ? 18.813 0.421 13.988 1.00 90.62 579 ARG A O 1
ATOM 4589 N N . CYS A 1 580 ? 17.098 0.921 12.614 1.00 89.56 580 CYS A N 1
ATOM 4590 C CA . CYS A 1 580 ? 16.878 2.303 13.015 1.00 89.56 580 CYS A CA 1
ATOM 4591 C C . CYS A 1 580 ? 15.431 2.438 13.495 1.00 89.56 580 CYS A C 1
ATOM 4593 O O . CYS A 1 580 ? 14.507 2.546 12.692 1.00 89.56 580 CYS A O 1
ATOM 4595 N N . VAL A 1 581 ? 15.232 2.372 14.810 1.00 86.62 581 VAL A N 1
ATOM 4596 C CA . VAL A 1 581 ? 13.912 2.493 15.442 1.00 86.62 581 VAL A CA 1
ATOM 4597 C C . VAL A 1 581 ? 13.600 3.975 15.627 1.00 86.62 581 VAL A C 1
ATOM 4599 O O . VAL A 1 581 ? 14.387 4.684 16.254 1.00 86.62 581 VAL A O 1
ATOM 4602 N N . TYR A 1 582 ? 12.509 4.450 15.014 1.00 85.19 582 TYR A N 1
ATOM 4603 C CA . TYR A 1 582 ? 12.019 5.844 15.048 1.00 85.19 582 TYR A CA 1
ATOM 4604 C C . TYR A 1 582 ? 13.088 6.939 14.841 1.00 85.19 582 TYR A C 1
ATOM 4606 O O . TYR A 1 582 ? 12.948 8.068 15.304 1.00 85.19 582 TYR A O 1
ATOM 4614 N N . THR A 1 583 ? 14.185 6.613 14.155 1.00 88.69 583 THR A N 1
ATOM 4615 C CA . THR A 1 583 ? 15.362 7.483 14.047 1.00 88.69 583 THR A CA 1
ATOM 4616 C C . THR A 1 583 ? 15.145 8.546 12.968 1.00 88.69 583 THR A C 1
ATOM 4618 O O . THR A 1 583 ? 14.725 8.218 11.859 1.00 88.69 583 THR A O 1
ATOM 4621 N N . SER A 1 584 ? 15.469 9.813 13.247 1.00 91.56 584 SER A N 1
ATOM 4622 C CA . SER A 1 584 ? 15.383 10.881 12.239 1.00 91.56 584 SER A CA 1
ATOM 4623 C C . SER A 1 584 ? 16.334 10.623 11.052 1.00 91.56 584 SER A C 1
ATOM 4625 O O . SER A 1 584 ? 17.516 10.330 11.271 1.00 91.56 584 SER A O 1
ATOM 4627 N N . PRO A 1 585 ? 15.876 10.802 9.794 1.00 95.62 585 PRO A N 1
ATOM 4628 C CA . PRO A 1 585 ? 16.742 10.826 8.615 1.00 95.62 585 PRO A CA 1
ATOM 4629 C C . PRO A 1 585 ? 17.951 11.767 8.744 1.00 95.62 585 PRO A C 1
ATOM 4631 O O . PRO A 1 585 ? 19.040 11.427 8.277 1.00 95.62 585 PRO A O 1
ATOM 4634 N N . ASP A 1 586 ? 17.801 12.912 9.417 1.00 95.38 586 ASP A N 1
ATOM 4635 C CA . ASP A 1 586 ? 18.856 13.926 9.537 1.00 95.38 586 ASP A CA 1
ATOM 4636 C C . ASP A 1 586 ? 20.050 13.421 10.365 1.00 95.38 586 ASP A C 1
ATOM 4638 O O . ASP A 1 586 ? 21.202 13.744 10.046 1.00 95.38 586 ASP A O 1
ATOM 4642 N N . PHE A 1 587 ? 19.773 12.582 11.373 1.00 94.19 587 PHE A N 1
ATOM 4643 C CA . PHE A 1 587 ? 20.769 11.886 12.193 1.00 94.19 587 PHE A CA 1
ATOM 4644 C C . PHE A 1 587 ? 21.476 10.772 11.407 1.00 94.19 587 PHE A C 1
ATOM 4646 O O . PHE A 1 587 ? 22.684 10.593 11.541 1.00 94.19 587 PHE A O 1
ATOM 4653 N N . LEU A 1 588 ? 20.765 10.049 10.533 1.00 95.00 588 LEU A N 1
ATOM 4654 C CA . LEU A 1 588 ? 21.368 9.001 9.696 1.00 95.00 588 LEU A CA 1
ATOM 4655 C C . LEU A 1 588 ? 22.320 9.573 8.632 1.00 95.00 588 LEU A C 1
ATOM 4657 O O . LEU A 1 588 ? 23.321 8.933 8.285 1.00 95.00 588 LEU A O 1
ATOM 4661 N N . VAL A 1 589 ? 22.067 10.799 8.157 1.00 97.44 589 VAL A N 1
ATOM 4662 C CA . VAL A 1 589 ? 23.033 11.561 7.346 1.00 97.44 589 VAL A CA 1
ATOM 4663 C C . VAL A 1 589 ? 24.285 11.881 8.160 1.00 97.44 589 VAL A C 1
ATOM 4665 O O . VAL A 1 589 ? 25.384 11.533 7.729 1.00 97.44 589 VAL A O 1
ATOM 4668 N N . GLU A 1 590 ? 24.139 12.450 9.359 1.00 96.56 590 GLU A N 1
ATOM 4669 C CA . GLU A 1 590 ? 25.276 12.806 10.225 1.00 96.56 590 GLU A CA 1
ATOM 4670 C C . GLU A 1 590 ? 26.096 11.582 10.654 1.00 96.56 590 GLU A C 1
ATOM 4672 O O . GLU A 1 590 ? 27.326 11.629 10.631 1.00 96.56 590 GLU A O 1
ATOM 4677 N N . LEU A 1 591 ? 25.446 10.449 10.933 1.00 95.25 591 LEU A N 1
ATOM 4678 C CA . LEU A 1 591 ? 26.102 9.164 11.177 1.00 95.25 591 LEU A CA 1
ATOM 4679 C C . LEU A 1 591 ? 26.907 8.703 9.958 1.00 95.25 591 LEU A C 1
ATOM 4681 O O . LEU A 1 591 ? 28.061 8.296 10.087 1.00 95.25 591 LEU A O 1
ATOM 4685 N N . THR A 1 592 ? 26.333 8.808 8.761 1.00 97.06 592 THR A N 1
ATOM 4686 C CA . THR A 1 592 ? 27.016 8.432 7.516 1.00 97.06 592 THR A CA 1
ATOM 4687 C C . THR A 1 592 ? 28.229 9.326 7.240 1.00 97.06 592 THR A C 1
ATOM 4689 O O . THR A 1 592 ? 29.272 8.834 6.797 1.00 97.06 592 THR A O 1
ATOM 4692 N N . GLU A 1 593 ? 28.137 10.627 7.520 1.00 97.75 593 GLU A N 1
ATOM 4693 C CA . GLU A 1 593 ? 29.271 11.549 7.419 1.00 97.75 593 GLU A CA 1
ATOM 4694 C C . GLU A 1 593 ? 30.344 11.262 8.475 1.00 97.75 593 GLU A C 1
ATOM 4696 O O . GLU A 1 593 ? 31.526 11.187 8.129 1.00 97.75 593 GLU A O 1
ATOM 4701 N N . ALA A 1 594 ? 29.958 11.043 9.733 1.00 97.44 594 ALA A N 1
ATOM 4702 C CA . ALA A 1 594 ? 30.873 10.722 10.825 1.00 97.44 594 ALA A CA 1
ATOM 4703 C C . ALA A 1 594 ? 31.631 9.408 10.567 1.00 97.44 594 ALA A C 1
ATOM 4705 O O . ALA A 1 594 ? 32.853 9.366 10.712 1.00 97.44 594 ALA A O 1
ATOM 4706 N N . LEU A 1 595 ? 30.946 8.367 10.082 1.00 97.00 595 LEU A N 1
ATOM 4707 C CA . LEU A 1 595 ? 31.557 7.096 9.677 1.00 97.00 595 LEU A CA 1
ATOM 4708 C C . LEU A 1 595 ? 32.590 7.279 8.557 1.00 97.00 595 LEU A C 1
ATOM 4710 O O . LEU A 1 595 ? 33.699 6.749 8.642 1.00 97.00 595 LEU A O 1
ATOM 4714 N N . ARG A 1 596 ? 32.262 8.069 7.525 1.00 97.44 596 ARG A N 1
ATOM 4715 C CA . ARG A 1 596 ? 33.176 8.382 6.410 1.00 97.44 596 ARG A CA 1
ATOM 4716 C C . ARG A 1 596 ? 34.373 9.238 6.835 1.00 97.44 596 ARG A C 1
ATOM 4718 O O . ARG A 1 596 ? 35.435 9.116 6.230 1.00 97.44 596 ARG A O 1
ATOM 4725 N N . GLN A 1 597 ? 34.224 10.079 7.859 1.00 97.38 597 GLN A N 1
ATOM 4726 C CA . GLN A 1 597 ? 35.315 10.878 8.429 1.00 97.38 597 GLN A CA 1
ATOM 4727 C C . GLN A 1 597 ? 36.220 10.061 9.364 1.00 97.38 597 GLN A C 1
ATOM 4729 O O . GLN A 1 597 ? 37.438 10.237 9.331 1.00 97.38 597 GLN A O 1
ATOM 4734 N N . ALA A 1 598 ? 35.646 9.167 10.175 1.00 96.88 598 ALA A N 1
ATOM 4735 C CA . ALA A 1 598 ? 36.378 8.321 11.117 1.00 96.88 598 ALA A CA 1
ATOM 4736 C C . ALA A 1 598 ? 37.145 7.185 10.420 1.00 96.88 598 ALA A C 1
ATOM 4738 O O . ALA A 1 598 ? 38.292 6.912 10.776 1.00 96.88 598 ALA A O 1
ATOM 4739 N N . HIS A 1 599 ? 36.529 6.558 9.411 1.00 96.44 599 HIS A N 1
ATOM 4740 C CA . HIS A 1 599 ? 37.061 5.381 8.717 1.00 96.44 599 HIS A CA 1
ATOM 4741 C C . HIS A 1 599 ? 36.973 5.502 7.181 1.00 96.44 599 HIS A C 1
ATOM 4743 O O . HIS A 1 599 ? 36.279 4.713 6.523 1.00 96.44 599 HIS A O 1
ATOM 4749 N N . PRO A 1 600 ? 37.665 6.484 6.568 1.00 95.62 600 PRO A N 1
ATOM 4750 C CA . PRO A 1 600 ? 37.650 6.689 5.119 1.00 95.62 600 PRO A CA 1
ATOM 4751 C C . PRO A 1 600 ? 38.219 5.498 4.329 1.00 95.62 600 PRO A C 1
ATOM 4753 O O . PRO A 1 600 ? 37.957 5.378 3.135 1.00 95.62 600 PRO A O 1
ATOM 4756 N N . GLU A 1 601 ? 38.974 4.598 4.969 1.00 94.94 601 GLU A N 1
ATOM 4757 C CA . GLU A 1 601 ? 39.533 3.393 4.350 1.00 94.94 601 GLU A CA 1
ATOM 4758 C C . GLU A 1 601 ? 38.496 2.308 4.011 1.00 94.94 601 GLU A C 1
ATOM 4760 O O . GLU A 1 601 ? 38.831 1.360 3.304 1.00 94.94 601 GLU A O 1
ATOM 4765 N N . ARG A 1 602 ? 37.256 2.425 4.513 1.00 94.56 602 ARG A N 1
ATOM 4766 C CA . ARG A 1 602 ? 36.219 1.376 4.415 1.00 94.56 602 ARG A CA 1
ATOM 4767 C C . ARG A 1 602 ? 35.209 1.571 3.290 1.00 94.56 602 ARG A C 1
ATOM 4769 O O . ARG A 1 602 ? 34.424 0.660 3.035 1.00 94.56 602 ARG A O 1
ATOM 4776 N N . ASP A 1 603 ? 35.230 2.731 2.631 1.00 95.50 603 ASP A N 1
ATOM 4777 C CA . ASP A 1 603 ? 34.379 3.052 1.474 1.00 95.50 603 ASP A CA 1
ATOM 4778 C C . ASP A 1 603 ? 32.882 2.764 1.740 1.00 95.50 603 ASP A C 1
ATOM 4780 O O . ASP A 1 603 ? 32.274 1.875 1.141 1.00 95.50 603 ASP A O 1
ATOM 4784 N N . TYR A 1 604 ? 32.300 3.486 2.710 1.00 97.62 604 TYR A N 1
ATOM 4785 C CA . TYR A 1 604 ? 30.902 3.313 3.123 1.00 97.62 604 TYR A CA 1
ATOM 4786 C C . TYR A 1 604 ? 29.906 3.777 2.047 1.00 97.62 604 TYR A C 1
ATOM 4788 O O . TYR A 1 604 ? 29.724 4.980 1.804 1.00 97.62 604 TYR A O 1
ATOM 4796 N N . GLN A 1 605 ? 29.202 2.810 1.463 1.00 97.94 605 GLN A N 1
ATOM 4797 C CA . GLN A 1 605 ? 28.142 2.975 0.474 1.00 97.94 605 GLN A CA 1
ATOM 4798 C C . GLN A 1 605 ? 26.782 2.679 1.111 1.00 97.94 605 GLN A C 1
ATOM 4800 O O . GLN A 1 605 ? 26.421 1.521 1.301 1.00 97.94 605 GLN A O 1
ATOM 4805 N N . VAL A 1 606 ? 26.012 3.721 1.424 1.00 98.06 606 VAL A N 1
ATOM 4806 C CA . VAL A 1 606 ? 24.603 3.554 1.808 1.00 98.06 606 VAL A CA 1
ATOM 4807 C C . VAL A 1 606 ? 23.808 3.254 0.541 1.00 98.06 606 VAL A C 1
ATOM 4809 O O . VAL A 1 606 ? 23.896 4.010 -0.429 1.00 98.06 606 VAL A O 1
ATOM 4812 N N . VAL A 1 607 ? 23.081 2.140 0.528 1.00 97.44 607 VAL A N 1
ATOM 4813 C CA . VAL A 1 607 ? 22.379 1.628 -0.654 1.00 97.44 607 VAL A CA 1
ATOM 4814 C C . VAL A 1 607 ? 20.944 1.229 -0.330 1.00 97.44 607 VAL A C 1
ATOM 4816 O O . VAL A 1 607 ? 20.617 0.828 0.783 1.00 97.44 607 VAL A O 1
ATOM 4819 N N . ASP A 1 608 ? 20.089 1.335 -1.340 1.00 96.00 608 ASP A N 1
ATOM 4820 C CA . ASP A 1 608 ? 18.703 0.881 -1.312 1.00 96.00 608 ASP A CA 1
ATOM 4821 C C . ASP A 1 608 ? 18.598 -0.644 -1.079 1.00 96.00 608 ASP A C 1
ATOM 4823 O O . ASP A 1 608 ? 19.514 -1.389 -1.450 1.00 96.00 608 ASP A O 1
ATOM 4827 N N . PRO A 1 609 ? 17.495 -1.147 -0.486 1.00 95.62 609 PRO A N 1
ATOM 4828 C CA . PRO A 1 609 ? 17.376 -2.556 -0.101 1.00 95.62 609 PRO A CA 1
ATOM 4829 C C . PRO A 1 609 ? 17.479 -3.514 -1.297 1.00 95.62 609 PRO A C 1
ATOM 4831 O O . PRO A 1 609 ? 18.065 -4.591 -1.175 1.00 95.62 609 PRO A O 1
ATOM 4834 N N . TYR A 1 610 ? 16.975 -3.118 -2.469 1.00 92.62 610 TYR A N 1
ATOM 4835 C CA . TYR A 1 610 ? 17.050 -3.929 -3.685 1.00 92.62 610 TYR A CA 1
ATOM 4836 C C . TYR A 1 610 ? 18.495 -4.050 -4.196 1.00 92.62 610 TYR A C 1
ATOM 4838 O O . TYR A 1 610 ? 18.931 -5.155 -4.516 1.00 92.62 610 TYR A O 1
ATOM 4846 N N . THR A 1 611 ? 19.278 -2.966 -4.182 1.00 94.38 611 THR A N 1
ATOM 4847 C CA . THR A 1 611 ? 20.727 -2.986 -4.450 1.00 94.38 611 THR A CA 1
ATOM 4848 C C . THR A 1 611 ? 21.493 -3.794 -3.412 1.00 94.38 611 THR A C 1
ATOM 4850 O O . THR A 1 611 ? 22.304 -4.639 -3.791 1.00 94.38 611 THR A O 1
ATOM 4853 N N . PHE A 1 612 ? 21.227 -3.586 -2.120 1.00 97.12 612 PHE A N 1
ATOM 4854 C CA . PHE A 1 612 ? 21.902 -4.290 -1.029 1.00 97.12 612 PHE A CA 1
ATOM 4855 C C . PHE A 1 612 ? 21.788 -5.812 -1.190 1.00 97.12 612 PHE A C 1
ATOM 4857 O O . PHE A 1 612 ? 22.799 -6.515 -1.277 1.00 97.12 612 PHE A O 1
ATOM 4864 N N . PHE A 1 613 ? 20.561 -6.322 -1.328 1.00 95.19 613 PHE A N 1
ATOM 4865 C CA . PHE A 1 613 ? 20.327 -7.754 -1.489 1.00 95.19 613 PHE A CA 1
ATOM 4866 C C . PHE A 1 613 ? 20.729 -8.289 -2.877 1.00 95.19 613 PHE A C 1
ATOM 4868 O O . PHE A 1 613 ? 21.155 -9.440 -2.977 1.00 95.19 613 PHE A O 1
ATOM 4875 N N . ALA A 1 614 ? 20.665 -7.490 -3.951 1.00 92.44 614 ALA A N 1
ATOM 4876 C CA . ALA A 1 614 ? 21.147 -7.907 -5.275 1.00 92.44 614 ALA A CA 1
ATOM 4877 C C . ALA A 1 614 ? 22.681 -8.026 -5.353 1.00 92.44 614 ALA A C 1
ATOM 4879 O O . ALA A 1 614 ? 23.189 -8.898 -6.059 1.00 92.44 614 ALA A O 1
ATOM 4880 N N . LEU A 1 615 ? 23.429 -7.194 -4.624 1.00 95.44 615 LEU A N 1
ATOM 4881 C CA . LEU A 1 615 ? 24.879 -7.346 -4.474 1.00 95.44 615 LEU A CA 1
ATOM 4882 C C . LEU A 1 615 ? 25.207 -8.547 -3.575 1.00 95.44 615 LEU A C 1
ATOM 4884 O O . LEU A 1 615 ? 25.988 -9.408 -3.974 1.00 95.44 615 LEU A O 1
ATOM 4888 N N . MET A 1 616 ? 24.545 -8.668 -2.419 1.00 95.62 616 MET A N 1
ATOM 4889 C CA . MET A 1 616 ? 24.721 -9.798 -1.497 1.00 95.62 616 MET A CA 1
ATOM 4890 C C . MET A 1 616 ? 24.456 -11.152 -2.174 1.00 95.62 616 MET A C 1
ATOM 4892 O O . MET A 1 616 ? 25.252 -12.078 -2.027 1.00 95.62 616 MET A O 1
ATOM 4896 N N . ARG A 1 617 ? 23.384 -11.272 -2.973 1.00 93.38 617 ARG A N 1
ATOM 4897 C CA . ARG A 1 617 ? 23.085 -12.492 -3.744 1.00 93.38 617 ARG A CA 1
ATOM 4898 C C . ARG A 1 617 ? 24.236 -12.880 -4.669 1.00 93.38 617 ARG A C 1
ATOM 4900 O O . ARG A 1 617 ? 24.584 -14.057 -4.718 1.00 93.38 617 ARG A O 1
ATOM 4907 N N . ARG A 1 618 ? 24.820 -11.918 -5.391 1.00 92.81 618 ARG A N 1
ATOM 4908 C CA . ARG A 1 618 ? 25.894 -12.180 -6.364 1.00 92.81 618 ARG A CA 1
ATOM 4909 C C . ARG A 1 618 ? 27.218 -12.536 -5.688 1.00 92.81 618 ARG A C 1
ATOM 4911 O O . ARG A 1 618 ? 27.880 -13.459 -6.153 1.00 92.81 618 ARG A O 1
ATOM 4918 N N . GLU A 1 619 ? 27.564 -11.898 -4.568 1.00 94.69 619 GLU A N 1
ATOM 4919 C CA . GLU A 1 619 ? 28.749 -12.275 -3.777 1.00 94.69 619 GLU A CA 1
ATOM 4920 C C . GLU A 1 619 ? 28.640 -13.711 -3.235 1.00 94.69 619 GLU A C 1
ATOM 4922 O O . GLU A 1 619 ? 29.595 -14.482 -3.291 1.00 94.69 619 GLU A O 1
ATOM 4927 N N . LEU A 1 620 ? 27.443 -14.115 -2.798 1.00 93.81 620 LEU A N 1
ATOM 4928 C CA . LEU A 1 620 ? 27.161 -15.473 -2.321 1.00 93.81 620 LEU A CA 1
ATOM 4929 C C . LEU A 1 620 ? 27.016 -16.519 -3.451 1.00 93.81 620 LEU A C 1
ATOM 4931 O O . LEU A 1 620 ? 26.684 -17.673 -3.178 1.00 93.81 620 LEU A O 1
ATOM 4935 N N . GLY A 1 621 ? 27.256 -16.149 -4.716 1.00 92.62 621 GLY A N 1
ATOM 4936 C CA . GLY A 1 621 ? 27.183 -17.056 -5.870 1.00 92.62 621 GLY A CA 1
ATOM 4937 C C . GLY A 1 621 ? 25.762 -17.393 -6.342 1.00 92.62 621 GLY A C 1
ATOM 4938 O O . GLY A 1 621 ? 25.568 -18.387 -7.045 1.00 92.62 621 GLY A O 1
ATOM 4939 N N . GLY A 1 622 ? 24.773 -16.590 -5.950 1.00 89.50 622 GLY A N 1
ATOM 4940 C CA . GLY A 1 622 ? 23.387 -16.692 -6.399 1.00 89.50 622 GLY A CA 1
ATOM 4941 C C . GLY A 1 622 ? 23.201 -16.234 -7.846 1.00 89.50 622 GLY A C 1
ATOM 4942 O O . GLY A 1 622 ? 24.125 -15.746 -8.498 1.00 89.50 622 GLY A O 1
ATOM 4943 N N . LYS A 1 623 ? 21.983 -16.403 -8.359 1.00 82.38 623 LYS A N 1
ATOM 4944 C CA . LYS A 1 623 ? 21.641 -16.166 -9.765 1.00 82.38 623 LYS A CA 1
ATOM 4945 C C . LYS A 1 623 ? 20.635 -15.035 -9.918 1.00 82.38 623 LYS A C 1
ATOM 4947 O O . LYS A 1 623 ? 19.707 -14.907 -9.126 1.00 82.38 623 LYS A O 1
ATOM 4952 N N . ASP A 1 624 ? 20.749 -14.299 -11.010 1.00 73.75 624 ASP A N 1
ATOM 4953 C CA . ASP A 1 624 ? 19.671 -13.442 -11.489 1.00 73.75 624 ASP A CA 1
ATOM 4954 C C . ASP A 1 624 ? 18.654 -14.356 -12.203 1.00 73.75 624 ASP A C 1
ATOM 4956 O O . ASP A 1 624 ? 18.894 -14.810 -13.321 1.00 73.75 624 ASP A O 1
ATOM 4960 N N . GLU A 1 625 ? 17.588 -14.747 -11.493 1.00 72.75 625 GLU A N 1
ATOM 4961 C CA . GLU A 1 625 ? 16.590 -15.732 -11.951 1.00 72.75 625 GLU A CA 1
ATOM 4962 C C . GLU A 1 625 ? 15.259 -15.083 -12.383 1.00 72.75 625 GLU A C 1
ATOM 4964 O O . GLU A 1 625 ? 14.810 -14.129 -11.737 1.00 72.75 625 GLU A O 1
ATOM 4969 N N . PRO A 1 626 ? 14.576 -15.645 -13.402 1.00 74.31 626 PRO A N 1
ATOM 4970 C CA . PRO A 1 626 ? 13.257 -15.193 -13.833 1.00 74.31 626 PRO A CA 1
ATOM 4971 C C . PRO A 1 626 ? 12.224 -15.283 -12.702 1.00 74.31 626 PRO A C 1
ATOM 4973 O O . PRO A 1 626 ? 12.011 -16.347 -12.116 1.00 74.31 626 PRO A O 1
ATOM 4976 N N . ARG A 1 627 ? 11.529 -14.173 -12.418 1.00 79.44 627 ARG A N 1
ATOM 4977 C CA . ARG A 1 627 ? 10.408 -14.118 -11.461 1.00 79.44 627 ARG A CA 1
ATOM 4978 C C . ARG A 1 627 ? 9.266 -13.267 -12.003 1.00 79.44 627 ARG A C 1
ATOM 4980 O O . ARG A 1 627 ? 9.483 -12.155 -12.471 1.00 79.44 627 ARG A O 1
ATOM 4987 N N . ALA A 1 628 ? 8.048 -13.783 -11.906 1.00 80.06 628 ALA A N 1
ATOM 4988 C CA . ALA A 1 628 ? 6.836 -13.210 -12.477 1.00 80.06 628 ALA A CA 1
ATOM 4989 C C . ALA A 1 628 ? 5.667 -13.279 -11.486 1.00 80.06 628 ALA A C 1
ATOM 4991 O O . ALA A 1 628 ? 5.233 -14.373 -11.107 1.00 80.06 628 ALA A O 1
ATOM 4992 N N . THR A 1 629 ? 5.110 -12.124 -11.122 1.00 77.06 629 THR A N 1
ATOM 4993 C CA . THR A 1 629 ? 3.919 -12.047 -10.266 1.00 77.06 629 THR A CA 1
ATOM 4994 C C . THR A 1 629 ? 2.714 -11.636 -11.088 1.00 77.06 629 THR A C 1
ATOM 4996 O O . THR A 1 629 ? 2.624 -10.498 -11.543 1.00 77.06 629 THR A O 1
ATOM 4999 N N . PHE A 1 630 ? 1.746 -12.540 -11.234 1.00 77.19 630 PHE A N 1
ATOM 5000 C CA . PHE A 1 630 ? 0.426 -12.163 -11.729 1.00 77.19 630 PHE A CA 1
ATOM 5001 C C . PHE A 1 630 ? -0.244 -11.216 -10.730 1.00 77.19 630 PHE A C 1
ATOM 5003 O O . PHE A 1 630 ? -0.443 -11.565 -9.561 1.00 77.19 630 PHE A O 1
ATOM 5010 N N . LEU A 1 631 ? -0.555 -10.013 -11.208 1.00 72.00 631 LEU A N 1
ATOM 5011 C CA . LEU A 1 631 ? -1.433 -9.066 -10.535 1.00 72.00 631 LEU A CA 1
ATOM 5012 C C . LEU A 1 631 ? -2.885 -9.534 -10.745 1.00 72.00 631 LEU A C 1
ATOM 5014 O O . LEU A 1 631 ? -3.136 -10.423 -11.562 1.00 72.00 631 LEU A O 1
ATOM 5018 N N . ARG A 1 632 ? -3.823 -9.011 -9.945 1.00 64.56 632 ARG A N 1
ATOM 5019 C CA . ARG A 1 632 ? -5.152 -9.615 -9.738 1.00 64.56 632 ARG A CA 1
ATOM 5020 C C . ARG A 1 632 ? -5.833 -10.011 -11.066 1.00 64.56 632 ARG A C 1
ATOM 5022 O O . ARG A 1 632 ? -6.096 -9.138 -11.891 1.00 64.56 632 ARG A O 1
ATOM 5029 N N . PRO A 1 633 ? -6.122 -11.305 -11.289 1.00 61.28 633 PRO A N 1
ATOM 5030 C CA . PRO A 1 633 ? -6.644 -11.760 -12.568 1.00 61.28 633 PRO A CA 1
ATOM 5031 C C . PRO A 1 633 ? -8.128 -11.388 -12.698 1.00 61.28 633 PRO A C 1
ATOM 5033 O O . PRO A 1 633 ? -8.951 -11.805 -11.882 1.00 61.28 633 PRO A O 1
ATOM 5036 N N . MET A 1 634 ? -8.501 -10.618 -13.726 1.00 60.00 634 MET A N 1
ATOM 5037 C CA . MET A 1 634 ? -9.912 -10.315 -13.997 1.00 60.00 634 MET A CA 1
ATOM 5038 C C . MET A 1 634 ? -10.555 -11.496 -14.724 1.00 60.00 634 MET A C 1
ATOM 5040 O O . MET A 1 634 ? -10.580 -11.557 -15.955 1.00 60.00 634 MET A O 1
ATOM 5044 N N . LEU A 1 635 ? -11.043 -12.452 -13.934 1.00 63.22 635 LEU A N 1
ATOM 5045 C CA . LEU A 1 635 ? -11.653 -13.694 -14.397 1.00 63.22 635 LEU A CA 1
ATOM 5046 C C . LEU A 1 635 ? -13.069 -13.845 -13.816 1.00 63.22 635 LEU A C 1
ATOM 5048 O O . LEU A 1 635 ? -13.254 -13.709 -12.604 1.00 63.22 635 LEU A O 1
ATOM 5052 N N . PRO A 1 636 ? -14.087 -14.139 -14.641 1.00 65.94 636 PRO A N 1
ATOM 5053 C CA . PRO A 1 636 ? -15.452 -14.305 -14.165 1.00 65.94 636 PRO A CA 1
ATOM 5054 C C . PRO A 1 636 ? -15.648 -15.703 -13.560 1.00 65.94 636 PRO A C 1
ATOM 5056 O O . PRO A 1 636 ? -15.590 -16.716 -14.253 1.00 65.94 636 PRO A O 1
ATOM 5059 N N . GLY A 1 637 ? -15.957 -15.771 -12.263 1.00 74.81 637 GLY A N 1
ATOM 5060 C CA . GLY A 1 637 ? -16.232 -17.043 -11.572 1.00 74.81 637 GLY A CA 1
ATOM 5061 C C . GLY A 1 637 ? -17.517 -17.764 -12.023 1.00 74.81 637 GLY A C 1
ATOM 5062 O O . GLY A 1 637 ? -17.783 -18.884 -11.589 1.00 74.81 637 GLY A O 1
ATOM 5063 N N . GLN A 1 638 ? -18.332 -17.141 -12.880 1.00 80.50 638 GLN A N 1
ATOM 5064 C CA . GLN A 1 638 ? -19.524 -17.728 -13.502 1.00 80.50 638 GLN A CA 1
ATOM 5065 C C . GLN A 1 638 ? -19.614 -17.281 -14.962 1.00 80.50 638 GLN A C 1
ATOM 5067 O O . GLN A 1 638 ? -19.313 -16.131 -15.265 1.00 80.50 638 GLN A O 1
ATOM 5072 N N . ALA A 1 639 ? -20.085 -18.167 -15.837 1.00 83.38 639 ALA A N 1
ATOM 5073 C CA . ALA A 1 639 ? -20.322 -17.874 -17.248 1.00 83.38 639 ALA A CA 1
ATOM 5074 C C . ALA A 1 639 ? -21.557 -18.617 -17.771 1.00 83.38 639 ALA A C 1
ATOM 5076 O O . ALA A 1 639 ? -21.953 -19.658 -17.239 1.00 83.38 639 ALA A O 1
ATOM 5077 N N . THR A 1 640 ? -22.151 -18.125 -18.850 1.00 86.50 640 THR A N 1
ATOM 5078 C CA . THR A 1 640 ? -23.179 -18.840 -19.610 1.00 86.50 640 THR A CA 1
ATOM 5079 C C . THR A 1 640 ? -22.514 -19.754 -20.641 1.00 86.50 640 THR A C 1
ATOM 5081 O O . THR A 1 640 ? -21.460 -19.452 -21.195 1.00 86.50 640 THR A O 1
ATOM 5084 N N . SER A 1 641 ? -23.107 -20.913 -20.910 1.00 82.31 641 SER A N 1
ATOM 5085 C CA . SER A 1 641 ? -22.540 -21.895 -21.834 1.00 82.31 641 SER A CA 1
ATOM 5086 C C . SER A 1 641 ? -22.500 -21.354 -23.271 1.00 82.31 641 SER A C 1
ATOM 5088 O O . SER A 1 641 ? -23.548 -21.086 -23.857 1.00 82.31 641 SER A O 1
ATOM 5090 N N . GLY A 1 642 ? -21.293 -21.198 -23.830 1.00 77.50 642 GLY A N 1
ATOM 5091 C CA . GLY A 1 642 ? -21.053 -20.550 -25.127 1.00 77.50 642 GLY A CA 1
ATOM 5092 C C . GLY A 1 642 ? -20.881 -19.022 -25.092 1.00 77.50 642 GLY A C 1
ATOM 5093 O O . GLY A 1 642 ? -20.798 -18.414 -26.154 1.00 77.50 642 GLY A O 1
ATOM 5094 N N . GLU A 1 643 ? -20.842 -18.395 -23.913 1.00 83.31 643 GLU A N 1
ATOM 5095 C CA . GLU A 1 643 ? -20.545 -16.963 -23.744 1.00 83.31 643 GLU A CA 1
ATOM 5096 C C . GLU A 1 643 ? -19.089 -16.630 -24.118 1.00 83.31 643 GLU A C 1
ATOM 5098 O O . GLU A 1 643 ? -18.199 -17.458 -23.940 1.00 83.31 643 GLU A O 1
ATOM 5103 N N . THR A 1 644 ? -18.819 -15.418 -24.609 1.00 79.62 644 THR A N 1
ATOM 5104 C CA . THR A 1 644 ? -17.449 -14.947 -24.877 1.00 79.62 644 THR A CA 1
ATOM 5105 C C . THR A 1 644 ? -17.043 -13.945 -23.807 1.00 79.62 644 THR A C 1
ATOM 5107 O O . THR A 1 644 ? -17.652 -12.886 -23.682 1.00 79.62 644 THR A O 1
ATOM 5110 N N . LEU A 1 645 ? -16.005 -14.282 -23.049 1.00 75.19 645 LEU A N 1
ATOM 5111 C CA . LEU A 1 645 ? -15.601 -13.585 -21.835 1.00 75.19 645 LEU A CA 1
ATOM 5112 C C . LEU A 1 645 ? -14.347 -12.737 -22.109 1.00 75.19 645 LEU A C 1
ATOM 5114 O O . LEU A 1 645 ? -13.340 -13.303 -22.547 1.00 75.19 645 LEU A O 1
ATOM 5118 N N . PRO A 1 646 ? -14.360 -11.416 -21.859 1.00 76.69 646 PRO A N 1
ATOM 5119 C CA . PRO A 1 646 ? -13.150 -10.605 -21.883 1.00 76.69 646 PRO A CA 1
ATOM 5120 C C . PRO A 1 646 ? -12.329 -10.869 -20.618 1.00 76.69 646 PRO A C 1
ATOM 5122 O O . PRO A 1 646 ? -12.813 -10.652 -19.508 1.00 76.69 646 PRO A O 1
ATOM 5125 N N . LEU A 1 647 ? -11.099 -11.354 -20.786 1.00 74.38 647 LEU A N 1
ATOM 5126 C CA . LEU A 1 647 ? -10.181 -11.670 -19.696 1.00 74.38 647 LEU A CA 1
ATOM 5127 C C . LEU A 1 647 ? -8.967 -10.741 -19.727 1.00 74.38 647 LEU A C 1
ATOM 5129 O O . LEU A 1 647 ? -8.368 -10.522 -20.785 1.00 74.38 647 LEU A O 1
ATOM 5133 N N . THR A 1 648 ? -8.572 -10.270 -18.545 1.00 78.06 648 THR A N 1
ATOM 5134 C CA . THR A 1 648 ? -7.391 -9.421 -18.353 1.00 78.06 648 THR A CA 1
ATOM 5135 C C . THR A 1 648 ? -6.477 -10.060 -17.315 1.00 78.06 648 THR A C 1
ATOM 5137 O O . THR A 1 648 ? -6.854 -10.214 -16.151 1.00 78.06 648 THR A O 1
ATOM 5140 N N . LEU A 1 649 ? -5.268 -10.437 -17.734 1.00 79.19 649 LEU A N 1
ATOM 5141 C CA . LEU A 1 649 ? -4.228 -11.018 -16.885 1.00 79.19 649 LEU A CA 1
ATOM 5142 C C . LEU A 1 649 ? -2.988 -10.122 -16.920 1.00 79.19 649 LEU A C 1
ATOM 5144 O O . LEU A 1 649 ? -2.173 -10.194 -17.841 1.00 79.19 649 LEU A O 1
ATOM 5148 N N . ALA A 1 650 ? -2.852 -9.272 -15.904 1.00 82.25 650 ALA A N 1
ATOM 5149 C CA . ALA A 1 650 ? -1.656 -8.469 -15.690 1.00 82.25 650 ALA A CA 1
ATOM 5150 C C . ALA A 1 650 ? -0.565 -9.293 -14.987 1.00 82.25 650 ALA A C 1
ATOM 5152 O O . ALA A 1 650 ? -0.839 -10.056 -14.060 1.00 82.25 650 ALA A O 1
ATOM 5153 N N . VAL A 1 651 ? 0.685 -9.129 -15.411 1.00 83.06 651 VAL A N 1
ATOM 5154 C CA . VAL A 1 651 ? 1.856 -9.781 -14.822 1.00 83.06 651 VAL A CA 1
ATOM 5155 C C . VAL A 1 651 ? 2.991 -8.771 -14.675 1.00 83.06 651 VAL A C 1
ATOM 5157 O O . VAL A 1 651 ? 3.270 -8.001 -15.589 1.00 83.06 651 VAL A O 1
ATOM 5160 N N . ARG A 1 652 ? 3.649 -8.763 -13.515 1.00 82.94 652 ARG A N 1
ATOM 5161 C CA . ARG A 1 652 ? 4.841 -7.956 -13.252 1.00 82.94 652 ARG A CA 1
ATOM 5162 C C . ARG A 1 652 ? 6.098 -8.801 -13.408 1.00 82.94 652 ARG A C 1
ATOM 5164 O O . ARG A 1 652 ? 6.160 -9.906 -12.861 1.00 82.94 652 ARG A O 1
ATOM 5171 N N . ASN A 1 653 ? 7.101 -8.256 -14.087 1.00 82.81 653 ASN A N 1
ATOM 5172 C CA . ASN A 1 653 ? 8.465 -8.753 -14.025 1.00 82.81 653 ASN A CA 1
ATOM 5173 C C . ASN A 1 653 ? 9.061 -8.406 -12.658 1.00 82.81 653 ASN A C 1
ATOM 5175 O O . ASN A 1 653 ? 9.450 -7.273 -12.396 1.00 82.81 653 ASN A O 1
ATOM 5179 N N . ASP A 1 654 ? 9.108 -9.395 -11.772 1.00 75.19 654 ASP A N 1
ATOM 5180 C CA . ASP A 1 654 ? 9.804 -9.314 -10.490 1.00 75.19 654 ASP A CA 1
ATOM 5181 C C . ASP A 1 654 ? 11.240 -9.862 -10.590 1.00 75.19 654 ASP A C 1
ATOM 5183 O O . ASP A 1 654 ? 11.893 -10.008 -9.567 1.00 75.19 654 ASP A O 1
ATOM 5187 N N . GLY A 1 655 ? 11.745 -10.220 -11.774 1.00 75.94 655 GLY A N 1
ATOM 5188 C CA . GLY A 1 655 ? 13.101 -10.729 -12.002 1.00 75.94 655 GLY A CA 1
ATOM 5189 C C . GLY A 1 655 ? 14.181 -9.641 -12.002 1.00 75.94 655 GLY A C 1
ATOM 5190 O O . GLY A 1 655 ? 14.041 -8.589 -11.369 1.00 75.94 655 GLY A O 1
ATOM 5191 N N . TRP A 1 656 ? 15.271 -9.916 -12.722 1.00 73.69 656 TRP A N 1
ATOM 5192 C CA . TRP A 1 656 ? 16.384 -8.978 -12.946 1.00 73.69 656 TRP A CA 1
ATOM 5193 C C . TRP A 1 656 ? 16.793 -8.880 -14.416 1.00 73.69 656 TRP A C 1
ATOM 5195 O O . TRP A 1 656 ? 17.441 -7.908 -14.799 1.00 73.69 656 TRP A O 1
ATOM 5205 N N . GLU A 1 657 ? 16.417 -9.849 -15.253 1.00 76.75 657 GLU A N 1
ATOM 5206 C CA . GLU A 1 657 ? 16.502 -9.694 -16.697 1.00 76.75 657 GLU A CA 1
ATOM 5207 C C . GLU A 1 657 ? 15.320 -8.881 -17.245 1.00 76.75 657 GLU A C 1
ATOM 5209 O O . GLU A 1 657 ? 14.218 -8.878 -16.693 1.00 76.75 657 GLU A O 1
ATOM 5214 N N . VAL A 1 658 ? 15.532 -8.243 -18.394 1.00 80.88 658 VAL A N 1
ATOM 5215 C CA . VAL A 1 658 ? 14.435 -7.838 -19.278 1.00 80.88 658 VAL A CA 1
ATOM 5216 C C . VAL A 1 658 ? 13.846 -9.104 -19.907 1.00 80.88 658 VAL A C 1
ATOM 5218 O O . VAL A 1 658 ? 14.596 -9.967 -20.370 1.00 80.88 658 VAL A O 1
ATOM 5221 N N . TRP A 1 659 ? 12.520 -9.238 -19.939 1.00 87.44 659 TRP A N 1
ATOM 5222 C CA . TRP A 1 659 ? 11.859 -10.303 -20.699 1.00 87.44 659 TRP A CA 1
ATOM 5223 C C . TRP A 1 659 ? 11.761 -9.881 -22.163 1.00 87.44 659 TRP A C 1
ATOM 5225 O O . TRP A 1 659 ? 11.076 -8.892 -22.422 1.00 87.44 659 TRP A O 1
ATOM 5235 N N . PRO A 1 660 ? 12.386 -10.591 -23.119 1.00 83.81 660 PRO A N 1
ATOM 5236 C CA . PRO A 1 660 ? 12.338 -10.159 -24.507 1.00 83.81 660 PRO A CA 1
ATOM 5237 C C . PRO A 1 660 ? 10.958 -10.397 -25.127 1.00 83.81 660 PRO A C 1
ATOM 5239 O O . PRO A 1 660 ? 10.326 -11.440 -24.893 1.00 83.81 660 PRO A O 1
ATOM 5242 N N . ALA A 1 661 ? 10.528 -9.462 -25.970 1.00 82.88 661 ALA A N 1
ATOM 5243 C CA . ALA A 1 661 ? 9.340 -9.590 -26.800 1.00 82.88 661 ALA A CA 1
ATOM 5244 C C . ALA A 1 661 ? 9.357 -10.922 -27.568 1.00 82.88 661 ALA A C 1
ATOM 5246 O O . ALA A 1 661 ? 10.381 -11.352 -28.105 1.00 82.88 661 ALA A O 1
ATOM 5247 N N . HIS A 1 662 ? 8.208 -11.594 -27.614 1.00 77.69 662 HIS A N 1
ATOM 5248 C CA . HIS A 1 662 ? 7.979 -12.889 -28.269 1.00 77.69 662 HIS A CA 1
ATOM 5249 C C . HIS A 1 662 ? 8.787 -14.100 -27.739 1.00 77.69 662 HIS A C 1
ATOM 5251 O O . HIS A 1 662 ? 8.386 -15.239 -28.004 1.00 77.69 662 HIS A O 1
ATOM 5257 N N . GLU A 1 663 ? 9.873 -13.913 -26.974 1.00 82.94 663 GLU A N 1
ATOM 5258 C CA . GLU A 1 663 ? 10.532 -15.006 -26.242 1.00 82.94 663 GLU A CA 1
ATOM 5259 C C . GLU A 1 663 ? 9.668 -15.508 -25.090 1.00 82.94 663 GLU A C 1
ATOM 5261 O O . GLU A 1 663 ? 9.600 -16.714 -24.866 1.00 82.94 663 GLU A O 1
ATOM 5266 N N . VAL A 1 664 ? 9.038 -14.594 -24.353 1.00 86.12 664 VAL A N 1
ATOM 5267 C CA . VAL A 1 664 ? 8.173 -14.892 -23.205 1.00 86.12 664 VAL A CA 1
ATOM 5268 C C . VAL A 1 664 ? 6.709 -14.624 -23.583 1.00 86.12 664 VAL A C 1
ATOM 5270 O O . VAL A 1 664 ? 6.415 -13.880 -24.521 1.00 86.12 664 VAL A O 1
ATOM 5273 N N . GLY A 1 665 ? 5.770 -15.259 -22.883 1.00 86.44 665 GLY A N 1
ATOM 5274 C CA . GLY A 1 665 ? 4.335 -15.025 -23.054 1.00 86.44 665 GLY A CA 1
ATOM 5275 C C . GLY A 1 665 ? 3.469 -15.934 -22.183 1.00 86.44 665 GLY A C 1
ATOM 5276 O O . GLY A 1 665 ? 3.978 -16.828 -21.511 1.00 86.44 665 GLY A O 1
ATOM 5277 N N . LEU A 1 666 ? 2.157 -15.713 -22.186 1.00 86.69 666 LEU A N 1
ATOM 5278 C CA . LEU A 1 666 ? 1.186 -16.466 -21.393 1.00 86.69 666 LEU A CA 1
ATOM 5279 C C . LEU A 1 666 ? 0.808 -17.781 -22.082 1.00 86.69 666 LEU A C 1
ATOM 5281 O O . LEU A 1 666 ? 0.222 -17.751 -23.160 1.00 86.69 666 LEU A O 1
ATOM 5285 N N . GLY A 1 667 ? 1.057 -18.920 -21.437 1.00 82.56 667 GLY A N 1
ATOM 5286 C CA . GLY A 1 667 ? 0.443 -20.204 -21.777 1.00 82.56 667 GLY A CA 1
ATOM 5287 C C . GLY A 1 667 ? -0.814 -20.452 -20.940 1.00 82.56 667 GLY A C 1
ATOM 5288 O O . GLY A 1 667 ? -0.755 -20.326 -19.718 1.00 82.56 667 GLY A O 1
ATOM 5289 N N . PHE A 1 668 ? -1.939 -20.830 -21.557 1.00 80.81 668 PHE A N 1
ATOM 5290 C CA . PHE A 1 668 ? -3.178 -21.154 -20.834 1.00 80.81 668 PHE A CA 1
ATOM 5291 C C . PHE A 1 668 ? -4.008 -22.279 -21.477 1.00 80.81 668 PHE A C 1
ATOM 5293 O O . PHE A 1 668 ? -3.941 -22.509 -22.685 1.00 80.81 668 PHE A O 1
ATOM 5300 N N . ASN A 1 669 ? -4.824 -22.976 -20.677 1.00 77.81 669 ASN A N 1
ATOM 5301 C CA . ASN A 1 669 ? -5.877 -23.881 -21.160 1.00 77.81 669 ASN A CA 1
ATOM 5302 C C . ASN A 1 669 ? -7.097 -23.911 -20.218 1.00 77.81 669 ASN A C 1
ATOM 5304 O O . ASN A 1 669 ? -7.015 -23.494 -19.066 1.00 77.81 669 ASN A O 1
ATOM 5308 N N . ILE A 1 670 ? -8.239 -24.399 -20.712 1.00 79.56 670 ILE A N 1
ATOM 5309 C CA . ILE A 1 670 ? -9.470 -24.576 -19.927 1.00 79.56 670 ILE A CA 1
ATOM 5310 C C . ILE A 1 670 ? -9.931 -26.035 -19.979 1.00 79.56 670 ILE A C 1
ATOM 5312 O O . ILE A 1 670 ? -10.091 -26.602 -21.058 1.00 79.56 670 ILE A O 1
ATOM 5316 N N . LEU A 1 671 ? -10.153 -26.638 -18.810 1.00 80.94 671 LEU A N 1
ATOM 5317 C CA . LEU A 1 671 ? -10.472 -28.060 -18.649 1.00 80.94 671 LEU A CA 1
ATOM 5318 C C . LEU A 1 671 ? -11.702 -28.256 -17.744 1.00 80.94 671 LEU A C 1
ATOM 5320 O O . LEU A 1 671 ? -11.896 -27.470 -16.815 1.00 80.94 671 LEU A O 1
ATOM 5324 N N . PRO A 1 672 ? -12.529 -29.297 -17.963 1.00 83.31 672 PRO A N 1
ATOM 5325 C CA . PRO A 1 672 ? -13.470 -29.777 -16.949 1.00 83.31 672 PRO A CA 1
ATOM 5326 C C . PRO A 1 672 ? -12.731 -30.125 -15.648 1.00 83.31 672 PRO A C 1
ATOM 5328 O O . PRO A 1 672 ? -11.633 -30.681 -15.706 1.00 83.31 672 PRO A O 1
ATOM 5331 N N . GLU A 1 673 ? -13.314 -29.840 -14.480 1.00 82.62 673 GLU A N 1
ATOM 5332 C CA . GLU A 1 673 ? -12.650 -30.126 -13.195 1.00 82.62 673 GLU A CA 1
ATOM 5333 C C . GLU A 1 673 ? -12.306 -31.620 -13.022 1.00 82.62 673 GLU A C 1
ATOM 5335 O O . GLU A 1 673 ? -11.221 -31.949 -12.546 1.00 82.62 673 GLU A O 1
ATOM 5340 N N . ASP A 1 674 ? -13.168 -32.531 -13.486 1.00 77.19 674 ASP A N 1
ATOM 5341 C CA . ASP A 1 674 ? -12.948 -33.985 -13.435 1.00 77.19 674 ASP A CA 1
ATOM 5342 C C . ASP A 1 674 ? -11.825 -34.483 -14.368 1.00 77.19 674 ASP A C 1
ATOM 5344 O O . ASP A 1 674 ? -11.408 -35.638 -14.275 1.00 77.19 674 ASP A O 1
ATOM 5348 N N . GLN A 1 675 ? -11.324 -33.616 -15.252 1.00 70.00 675 GLN A N 1
ATOM 5349 C CA . GLN A 1 675 ? -10.254 -33.893 -16.218 1.00 70.00 675 GLN A CA 1
ATOM 5350 C C . GLN A 1 675 ? -8.989 -33.061 -15.944 1.00 70.00 675 GLN A C 1
ATOM 5352 O O . GLN A 1 675 ? -7.995 -33.184 -16.659 1.00 70.00 675 GLN A O 1
ATOM 5357 N N . ALA A 1 676 ? -8.985 -32.250 -14.883 1.00 63.22 676 ALA A N 1
ATOM 5358 C CA . ALA A 1 676 ? -7.869 -31.401 -14.483 1.00 63.22 676 ALA A CA 1
ATOM 5359 C C . ALA A 1 676 ? -6.771 -32.192 -13.728 1.00 63.22 676 ALA A C 1
ATOM 5361 O O . ALA A 1 676 ? -6.463 -31.901 -12.573 1.00 63.22 676 ALA A O 1
ATOM 5362 N N . GLY A 1 677 ? -6.158 -33.183 -14.389 1.00 61.94 677 GLY A N 1
ATOM 5363 C CA . GLY A 1 677 ? -5.051 -33.996 -13.854 1.00 61.94 677 GLY A CA 1
ATOM 5364 C C . GLY A 1 677 ? -3.726 -33.239 -13.659 1.00 61.94 677 GLY A C 1
ATOM 5365 O O . GLY A 1 677 ? -3.637 -32.037 -13.908 1.00 61.94 677 GLY A O 1
ATOM 5366 N N . GLU A 1 678 ? -2.669 -33.932 -13.229 1.00 56.81 678 GLU A N 1
ATOM 5367 C CA . GLU A 1 678 ? -1.346 -33.335 -12.936 1.00 56.81 678 GLU A CA 1
ATOM 5368 C C . GLU A 1 678 ? -0.520 -32.944 -14.182 1.00 56.81 678 GLU A C 1
ATOM 5370 O O . GLU A 1 678 ? 0.617 -32.493 -14.046 1.00 56.81 678 GLU A O 1
ATOM 5375 N N . ASP A 1 679 ? -1.063 -33.087 -15.394 1.00 54.88 679 ASP A N 1
ATOM 5376 C CA . ASP A 1 679 ? -0.362 -32.728 -16.629 1.00 54.88 679 ASP A CA 1
ATOM 5377 C C . ASP A 1 679 ? -0.265 -31.194 -16.817 1.00 54.88 679 ASP A C 1
ATOM 5379 O O . ASP A 1 679 ? -1.282 -30.491 -16.716 1.00 54.88 679 ASP A O 1
ATOM 5383 N N . PRO A 1 680 ? 0.929 -30.644 -17.124 1.00 54.06 680 PRO A N 1
ATOM 5384 C CA . PRO A 1 680 ? 1.105 -29.211 -17.340 1.00 54.06 680 PRO A CA 1
ATOM 5385 C C . PRO A 1 680 ? 0.413 -28.729 -18.629 1.00 54.06 680 PRO A C 1
ATOM 5387 O O . PRO A 1 680 ? 0.428 -29.451 -19.635 1.00 54.06 680 PRO A O 1
ATOM 5390 N N . PRO A 1 681 ? -0.141 -27.497 -18.661 1.00 51.59 681 PRO A N 1
ATOM 5391 C CA . PRO A 1 681 ? -0.738 -26.934 -19.872 1.00 51.59 681 PRO A CA 1
ATOM 5392 C C . PRO A 1 681 ? 0.228 -26.981 -21.068 1.00 51.59 681 PRO A C 1
ATOM 5394 O O . PRO A 1 681 ? 1.286 -26.363 -21.060 1.00 51.59 681 PRO A O 1
ATOM 5397 N N . GLY A 1 682 ? -0.137 -27.739 -22.104 1.00 49.44 682 GLY A N 1
ATOM 5398 C CA . GLY A 1 682 ? 0.686 -27.943 -23.301 1.00 49.44 682 GLY A CA 1
ATOM 5399 C C . GLY A 1 682 ? 1.264 -29.354 -23.441 1.00 49.44 682 GLY A C 1
ATOM 5400 O O . GLY A 1 682 ? 1.542 -29.760 -24.566 1.00 49.44 682 GLY A O 1
ATOM 5401 N N . ALA A 1 683 ? 1.331 -30.158 -22.371 1.00 44.44 683 ALA A N 1
ATOM 5402 C CA . ALA A 1 683 ? 1.720 -31.573 -22.471 1.00 44.44 683 ALA A CA 1
ATOM 5403 C C . ALA A 1 683 ? 0.749 -32.405 -23.335 1.00 44.44 683 ALA A C 1
ATOM 5405 O O . ALA A 1 683 ? 1.169 -33.348 -24.003 1.00 44.44 683 ALA A O 1
ATOM 5406 N N . THR A 1 684 ? -0.534 -32.020 -23.379 1.00 43.25 684 THR A N 1
ATOM 5407 C CA . THR A 1 684 ? -1.555 -32.604 -24.271 1.00 43.25 684 THR A CA 1
ATOM 5408 C C . THR A 1 684 ? -1.582 -31.984 -25.674 1.00 43.25 684 THR A C 1
ATOM 5410 O O . THR A 1 684 ? -2.279 -32.489 -26.549 1.00 43.25 684 THR A O 1
ATOM 5413 N N . GLY A 1 685 ? -0.834 -30.898 -25.912 1.00 44.41 685 GLY A N 1
ATOM 5414 C CA . GLY A 1 685 ? -0.886 -30.108 -27.148 1.00 44.41 685 GLY A CA 1
ATOM 5415 C C . GLY A 1 685 ? -2.041 -29.096 -27.235 1.00 44.41 685 GLY A C 1
ATOM 5416 O O . GLY A 1 685 ? -2.238 -28.509 -28.293 1.00 44.41 685 GLY A O 1
ATOM 5417 N N . GLU A 1 686 ? -2.796 -28.879 -26.150 1.00 52.28 686 GLU A N 1
ATOM 5418 C CA . GLU A 1 686 ? -4.034 -28.070 -26.146 1.00 52.28 686 GLU A CA 1
ATOM 5419 C C . GLU A 1 686 ? -3.911 -26.695 -25.454 1.00 52.28 686 GLU A C 1
ATOM 5421 O O . GLU A 1 686 ? -4.920 -26.025 -25.235 1.00 52.28 686 GLU A O 1
ATOM 5426 N N . ALA A 1 687 ? -2.703 -26.260 -25.079 1.00 59.06 687 ALA A N 1
ATOM 5427 C CA . ALA A 1 687 ? -2.504 -24.923 -24.513 1.00 59.06 687 ALA A CA 1
ATOM 5428 C C . ALA A 1 687 ? -2.343 -23.857 -25.604 1.00 59.06 687 ALA A C 1
ATOM 5430 O O . ALA A 1 687 ? -1.595 -24.037 -26.566 1.00 59.06 687 ALA A O 1
ATOM 5431 N N . LEU A 1 688 ? -3.022 -22.728 -25.415 1.00 69.06 688 LEU A N 1
ATOM 5432 C CA . LEU A 1 688 ? -2.856 -21.522 -26.217 1.00 69.06 688 LEU A CA 1
ATOM 5433 C C . LEU A 1 688 ? -1.721 -20.679 -25.634 1.00 69.06 688 LEU A C 1
ATOM 5435 O O . LEU A 1 688 ? -1.588 -20.582 -24.415 1.00 69.06 688 LEU A O 1
ATOM 5439 N N . PHE A 1 689 ? -0.926 -20.056 -26.504 1.00 76.69 689 PHE A N 1
ATOM 5440 C CA . PHE A 1 689 ? 0.136 -19.129 -26.117 1.00 76.69 689 PHE A CA 1
ATOM 5441 C C . PHE A 1 689 ? -0.123 -17.730 -26.676 1.00 76.69 689 PHE A C 1
ATOM 5443 O O . PHE A 1 689 ? -0.410 -17.582 -27.865 1.00 76.69 689 PHE A O 1
ATOM 5450 N N . LEU A 1 690 ? 0.032 -16.714 -25.828 1.00 81.25 690 LEU A N 1
ATOM 5451 C CA . LEU A 1 690 ? 0.006 -15.301 -26.196 1.00 81.25 690 LEU A CA 1
ATOM 5452 C C . LEU A 1 690 ? 1.396 -14.698 -25.934 1.00 81.25 690 LEU A C 1
ATOM 5454 O O . LEU A 1 690 ? 1.779 -14.605 -24.767 1.00 81.25 690 LEU A O 1
ATOM 5458 N N . PRO A 1 691 ? 2.166 -14.301 -26.964 1.00 79.56 691 PRO A N 1
ATOM 5459 C CA . PRO A 1 691 ? 3.472 -13.674 -26.766 1.00 79.56 691 PRO A CA 1
ATOM 5460 C C . PRO A 1 691 ? 3.360 -12.327 -26.040 1.00 79.56 691 PRO A C 1
ATOM 5462 O O . PRO A 1 691 ? 2.347 -11.633 -26.137 1.00 79.56 691 PRO A O 1
ATOM 5465 N N . LEU A 1 692 ? 4.444 -11.919 -25.378 1.00 81.00 692 LEU A N 1
ATOM 5466 C CA . LEU A 1 692 ? 4.708 -10.500 -25.141 1.00 81.00 692 LEU A CA 1
ATOM 5467 C C . LEU A 1 692 ? 4.913 -9.798 -26.494 1.00 81.00 692 LEU A C 1
ATOM 5469 O O . LEU A 1 692 ? 5.600 -10.342 -27.366 1.00 81.00 692 LEU A O 1
ATOM 5473 N N . PHE A 1 693 ? 4.346 -8.605 -26.672 1.00 79.31 693 PHE A N 1
ATOM 5474 C CA . PHE A 1 693 ? 4.571 -7.770 -27.860 1.00 79.31 693 PHE A CA 1
ATOM 5475 C C . PHE A 1 693 ? 5.699 -6.743 -27.679 1.00 79.31 693 PHE A C 1
ATOM 5477 O O . PHE A 1 693 ? 6.209 -6.233 -28.671 1.00 79.31 693 PHE A O 1
ATOM 5484 N N . GLU A 1 694 ? 6.130 -6.501 -26.441 1.00 84.00 694 GLU A N 1
ATOM 5485 C CA . GLU A 1 694 ? 7.220 -5.590 -26.080 1.00 84.00 694 GLU A CA 1
ATOM 5486 C C . GLU A 1 694 ? 8.152 -6.223 -25.033 1.00 84.00 694 GLU A C 1
ATOM 5488 O O . GLU A 1 694 ? 7.821 -7.244 -24.423 1.00 84.00 694 GLU A O 1
ATOM 5493 N N . ASP A 1 695 ? 9.321 -5.613 -24.843 1.00 83.94 695 ASP A N 1
ATOM 5494 C CA . ASP A 1 695 ? 10.291 -6.003 -23.822 1.00 83.94 695 ASP A CA 1
ATOM 5495 C C . ASP A 1 695 ? 9.821 -5.536 -22.433 1.00 83.94 695 ASP A C 1
ATOM 5497 O O . ASP A 1 695 ? 9.556 -4.350 -22.232 1.00 83.94 695 ASP A O 1
ATOM 5501 N N . VAL A 1 696 ? 9.758 -6.439 -21.448 1.00 81.00 696 VAL A N 1
ATOM 5502 C CA . VAL A 1 696 ? 9.286 -6.109 -20.087 1.00 81.00 696 VAL A CA 1
ATOM 5503 C C . VAL A 1 696 ? 10.482 -6.011 -19.130 1.00 81.00 696 VAL A C 1
ATOM 5505 O O . VAL A 1 696 ? 11.028 -7.048 -18.738 1.00 81.00 696 VAL A O 1
ATOM 5508 N N . PRO A 1 697 ? 10.927 -4.803 -18.732 1.00 79.94 697 PRO A N 1
ATOM 5509 C CA . PRO A 1 697 ? 12.072 -4.627 -17.836 1.00 79.94 697 PRO A CA 1
ATOM 5510 C C . PRO A 1 697 ? 11.743 -5.018 -16.383 1.00 79.94 697 PRO A C 1
ATOM 5512 O O . PRO A 1 697 ? 10.563 -5.127 -16.039 1.00 79.94 697 PRO A O 1
ATOM 5515 N N . PRO A 1 698 ? 12.748 -5.198 -15.504 1.00 77.31 698 PRO A N 1
ATOM 5516 C CA . PRO A 1 698 ? 12.533 -5.415 -14.071 1.00 77.31 698 PRO A CA 1
ATOM 5517 C C . PRO A 1 698 ? 11.619 -4.349 -13.446 1.00 77.31 698 PRO A C 1
ATOM 5519 O O . PRO A 1 698 ? 11.775 -3.156 -13.687 1.00 77.31 698 PRO A O 1
ATOM 5522 N N . GLY A 1 699 ? 10.639 -4.781 -12.653 1.00 71.25 699 GLY A N 1
ATOM 5523 C CA . GLY A 1 699 ? 9.563 -3.944 -12.105 1.00 71.25 699 GLY A CA 1
ATOM 5524 C C . GLY A 1 699 ? 8.412 -3.644 -13.081 1.00 71.25 699 GLY A C 1
ATOM 5525 O O . GLY A 1 699 ? 7.322 -3.288 -12.630 1.00 71.25 699 GLY A O 1
ATOM 5526 N N . GLY A 1 700 ? 8.614 -3.819 -14.391 1.00 73.94 700 GLY A N 1
ATOM 5527 C CA . GLY A 1 700 ? 7.626 -3.548 -15.438 1.00 73.94 700 GLY A CA 1
ATOM 5528 C C . GLY A 1 700 ? 6.412 -4.480 -15.387 1.00 73.94 700 GLY A C 1
ATOM 5529 O O . GLY A 1 700 ? 6.520 -5.644 -15.001 1.00 73.94 700 GLY A O 1
ATOM 5530 N N . VAL A 1 701 ? 5.245 -3.968 -15.788 1.00 80.75 701 VAL A N 1
ATOM 5531 C CA . VAL A 1 701 ? 3.972 -4.706 -15.810 1.00 80.75 701 VAL A CA 1
ATOM 5532 C C . VAL A 1 701 ? 3.475 -4.827 -17.244 1.00 80.75 701 VAL A C 1
ATOM 5534 O O . VAL A 1 701 ? 3.303 -3.818 -17.918 1.00 80.75 701 VAL A O 1
ATOM 5537 N N . TYR A 1 702 ? 3.179 -6.050 -17.678 1.00 83.38 702 TYR A N 1
ATOM 5538 C CA . TYR A 1 702 ? 2.550 -6.339 -18.964 1.00 83.38 702 TYR A CA 1
ATOM 5539 C C . TYR A 1 702 ? 1.151 -6.920 -18.761 1.00 83.38 702 TYR A C 1
ATOM 5541 O O . TYR A 1 702 ? 0.924 -7.684 -17.821 1.00 83.38 702 TYR A O 1
ATOM 5549 N N . THR A 1 703 ? 0.205 -6.583 -19.638 1.00 84.81 703 THR A N 1
ATOM 5550 C CA . THR A 1 703 ? -1.204 -6.977 -19.479 1.00 84.81 703 THR A CA 1
ATOM 5551 C C . THR A 1 703 ? -1.716 -7.761 -20.680 1.00 84.81 703 THR A C 1
ATOM 5553 O O . THR A 1 703 ? -2.061 -7.194 -21.716 1.00 84.81 703 THR A O 1
ATOM 5556 N N . PHE A 1 704 ? -1.838 -9.082 -20.524 1.00 82.50 704 PHE A N 1
ATOM 5557 C CA . PHE A 1 704 ? -2.503 -9.927 -21.512 1.00 82.50 704 PHE A CA 1
ATOM 5558 C C . PHE A 1 704 ? -4.009 -9.647 -21.485 1.00 82.50 704 PHE A C 1
ATOM 5560 O O . PHE A 1 704 ? -4.673 -9.903 -20.481 1.00 82.50 704 PHE A O 1
ATOM 5567 N N . THR A 1 705 ? -4.550 -9.156 -22.598 1.00 79.06 705 THR A N 1
ATOM 5568 C CA . THR A 1 705 ? -5.994 -8.966 -22.798 1.00 79.06 705 THR A CA 1
ATOM 5569 C C . THR A 1 705 ? -6.451 -9.897 -23.913 1.00 79.06 705 THR A C 1
ATOM 5571 O O . THR A 1 705 ? -5.908 -9.841 -25.016 1.00 79.06 705 THR A O 1
ATOM 5574 N N . PHE A 1 706 ? -7.413 -10.780 -23.643 1.00 76.44 706 PHE A N 1
ATOM 5575 C CA . PHE A 1 706 ? -7.879 -11.773 -24.616 1.00 76.44 706 PHE A CA 1
ATOM 5576 C C . PHE A 1 706 ? -9.333 -12.191 -24.374 1.00 76.44 706 PHE A C 1
ATOM 5578 O O . PHE A 1 706 ? -9.898 -11.963 -23.308 1.00 76.44 706 PHE A O 1
ATOM 5585 N N . LEU A 1 707 ? -9.950 -12.804 -25.386 1.00 79.06 707 LEU A N 1
ATOM 5586 C CA . LEU A 1 707 ? -11.308 -13.340 -25.301 1.00 79.06 707 LEU A CA 1
ATOM 5587 C C . LEU A 1 707 ? -11.260 -14.857 -25.079 1.00 79.06 707 LEU A C 1
ATOM 5589 O O . LEU A 1 707 ? -10.611 -15.569 -25.846 1.00 79.06 707 LEU A O 1
ATOM 5593 N N . LEU A 1 708 ? -11.982 -15.357 -24.074 1.00 78.69 708 LEU A N 1
ATOM 5594 C CA . LEU A 1 708 ? -12.155 -16.790 -23.823 1.00 78.69 708 LEU A CA 1
ATOM 5595 C C . LEU A 1 708 ? -13.599 -17.217 -24.107 1.00 78.69 708 LEU A C 1
ATOM 5597 O O . LEU A 1 708 ? -14.540 -16.674 -23.534 1.00 78.69 708 LEU A O 1
ATOM 5601 N N . GLY A 1 709 ? -13.777 -18.226 -24.960 1.00 79.56 709 GLY A N 1
ATOM 5602 C CA . GLY A 1 709 ? -15.076 -18.868 -25.159 1.00 79.56 709 GLY A CA 1
ATOM 5603 C C . GLY A 1 709 ? -15.414 -19.805 -23.997 1.00 79.56 709 GLY A C 1
ATOM 5604 O O . GLY A 1 709 ? -14.717 -20.797 -23.774 1.00 79.56 709 GLY A O 1
ATOM 5605 N N . ALA A 1 710 ? -16.493 -19.516 -23.275 1.00 81.88 710 ALA A N 1
ATOM 5606 C CA . ALA A 1 710 ? -17.020 -20.362 -22.218 1.00 81.88 710 ALA A CA 1
ATOM 5607 C C . ALA A 1 710 ? -17.533 -21.701 -22.797 1.00 81.88 710 ALA A C 1
ATOM 5609 O O . ALA A 1 710 ? -18.267 -21.707 -23.791 1.00 81.88 710 ALA A O 1
ATOM 5610 N N . PRO A 1 711 ? -17.199 -22.851 -22.185 1.00 82.50 711 PRO A N 1
ATOM 5611 C CA . PRO A 1 711 ? -17.571 -24.173 -22.684 1.00 82.50 711 PRO A CA 1
ATOM 5612 C C . PRO A 1 711 ? -19.056 -24.357 -23.034 1.00 82.50 711 PRO A C 1
ATOM 5614 O O . PRO A 1 711 ? -19.961 -23.969 -22.297 1.00 82.50 711 PRO A O 1
ATOM 5617 N N . VAL A 1 712 ? -19.324 -25.063 -24.137 1.00 83.38 712 VAL A N 1
ATOM 5618 C CA . VAL A 1 712 ? -20.686 -25.395 -24.620 1.00 83.38 712 VAL A CA 1
ATOM 5619 C C . VAL A 1 712 ? -21.363 -26.546 -23.850 1.00 83.38 712 VAL A C 1
ATOM 5621 O O . VAL A 1 712 ? -22.315 -27.163 -24.330 1.00 83.38 712 VAL A O 1
ATOM 5624 N N . ARG A 1 713 ? -20.851 -26.880 -22.659 1.00 83.50 713 ARG A N 1
ATOM 5625 C CA . ARG A 1 713 ? -21.470 -27.801 -21.701 1.00 83.50 713 ARG A CA 1
ATOM 5626 C C . ARG A 1 713 ? -21.501 -27.122 -20.326 1.00 83.50 713 ARG A C 1
ATOM 5628 O O . ARG A 1 713 ? -20.467 -26.604 -19.917 1.00 83.50 713 ARG A O 1
ATOM 5635 N N . PRO A 1 714 ? -22.635 -27.137 -19.607 1.00 87.06 714 PRO A N 1
ATOM 5636 C CA . PRO A 1 714 ? -22.687 -26.683 -18.221 1.00 87.06 714 PRO A CA 1
ATOM 5637 C C . PRO A 1 714 ? -21.866 -27.579 -17.285 1.00 87.06 714 PRO A C 1
ATOM 5639 O O . PRO A 1 714 ? -21.799 -28.791 -17.497 1.00 87.06 714 PRO A O 1
ATOM 5642 N N . GLY A 1 715 ? -21.302 -26.990 -16.231 1.00 87.50 715 GLY A N 1
ATOM 5643 C CA . GLY A 1 715 ? -20.487 -27.670 -15.222 1.00 87.50 715 GLY A CA 1
ATOM 5644 C C . GLY A 1 715 ? -19.367 -26.785 -14.673 1.00 87.50 715 GLY A C 1
ATOM 5645 O O . GLY A 1 715 ? -19.202 -25.640 -15.098 1.00 87.50 715 GLY A O 1
ATOM 5646 N N . THR A 1 716 ? -18.585 -27.330 -13.745 1.00 87.56 716 THR A N 1
ATOM 5647 C CA . THR A 1 716 ? -17.422 -26.655 -13.159 1.00 87.56 716 THR A CA 1
ATOM 5648 C C . THR A 1 716 ? -16.191 -26.836 -14.045 1.00 87.56 716 THR A C 1
ATOM 5650 O O . THR A 1 716 ? -15.797 -27.960 -14.370 1.00 87.56 716 THR A O 1
ATOM 5653 N N . TYR A 1 717 ? -15.574 -25.721 -14.426 1.00 85.38 717 TYR A N 1
ATOM 5654 C CA . TYR A 1 717 ? -14.372 -25.676 -15.253 1.00 85.38 717 TYR A CA 1
ATOM 5655 C C . TYR A 1 717 ? -13.215 -25.003 -14.522 1.00 85.38 717 TYR A C 1
ATOM 5657 O O . TYR A 1 717 ? -13.404 -24.193 -13.613 1.00 85.38 717 TYR A O 1
ATOM 5665 N N . VAL A 1 718 ? -12.005 -25.342 -14.956 1.00 83.19 718 VAL A N 1
ATOM 5666 C CA . VAL A 1 718 ? -10.743 -24.824 -14.440 1.00 83.19 718 VAL A CA 1
ATOM 5667 C C . VAL A 1 718 ? -9.974 -24.175 -15.585 1.00 83.19 718 VAL A C 1
ATOM 5669 O O . VAL A 1 718 ? -9.614 -24.851 -16.549 1.00 83.19 718 VAL A O 1
ATOM 5672 N N . LEU A 1 719 ? -9.702 -22.877 -15.467 1.00 81.50 719 LEU A N 1
ATOM 5673 C CA . LEU A 1 719 ? -8.713 -22.170 -16.277 1.00 81.50 719 LEU A CA 1
ATOM 5674 C C . LEU A 1 719 ? -7.340 -22.356 -15.618 1.00 81.50 719 LEU A C 1
ATOM 5676 O O . LEU A 1 719 ? -7.174 -22.051 -14.436 1.00 81.50 719 LEU A O 1
ATOM 5680 N N . ARG A 1 720 ? -6.355 -22.848 -16.373 1.00 81.25 720 ARG A N 1
ATOM 5681 C CA . ARG A 1 720 ? -4.951 -22.909 -15.947 1.00 81.25 720 ARG A CA 1
ATOM 5682 C C . ARG A 1 720 ? -4.114 -21.947 -16.765 1.00 81.25 720 ARG A C 1
ATOM 5684 O O . ARG A 1 720 ? -4.311 -21.878 -17.977 1.00 81.25 720 ARG A O 1
ATOM 5691 N N . TYR A 1 721 ? -3.164 -21.259 -16.138 1.00 82.12 721 TYR A N 1
ATOM 5692 C CA . TYR A 1 721 ? -2.247 -20.369 -16.854 1.00 82.12 721 TYR A CA 1
ATOM 5693 C C . TYR A 1 721 ? -0.912 -20.141 -16.131 1.00 82.12 721 TYR A C 1
ATOM 5695 O O . TYR A 1 721 ? -0.853 -20.150 -14.903 1.00 82.12 721 TYR A O 1
ATOM 5703 N N . ASP A 1 722 ? 0.157 -19.908 -16.891 1.00 83.50 722 ASP A N 1
ATOM 5704 C CA . ASP A 1 722 ? 1.421 -19.334 -16.404 1.00 83.50 722 ASP A CA 1
ATOM 5705 C C . ASP A 1 722 ? 2.247 -18.765 -17.570 1.00 83.50 722 ASP A C 1
ATOM 5707 O O . ASP A 1 722 ? 1.829 -18.842 -18.726 1.00 83.50 722 ASP A O 1
ATOM 5711 N N . LEU A 1 723 ? 3.426 -18.209 -17.294 1.00 85.75 723 LEU A N 1
ATOM 5712 C CA . LEU A 1 723 ? 4.360 -17.819 -18.349 1.00 85.75 723 LEU A CA 1
ATOM 5713 C C . LEU A 1 723 ? 5.119 -19.020 -18.942 1.00 85.75 723 LEU A C 1
ATOM 5715 O O . LEU A 1 723 ? 5.575 -19.925 -18.240 1.00 85.75 723 LEU A O 1
ATOM 5719 N N . LEU A 1 724 ? 5.320 -18.967 -20.257 1.00 81.62 724 LEU A N 1
ATOM 5720 C CA . LEU A 1 724 ? 6.187 -19.838 -21.049 1.00 81.62 724 LEU A CA 1
ATOM 5721 C C . LEU A 1 724 ? 7.327 -19.012 -21.664 1.00 81.62 724 LEU A C 1
ATOM 5723 O O . LEU A 1 724 ? 7.147 -17.829 -21.958 1.00 81.62 724 LEU A O 1
ATOM 5727 N N . ARG A 1 725 ? 8.478 -19.649 -21.912 1.00 81.62 725 ARG A N 1
ATOM 5728 C CA . ARG A 1 725 ? 9.615 -19.095 -22.666 1.00 81.62 725 ARG A CA 1
ATOM 5729 C C . ARG A 1 725 ? 9.973 -19.990 -23.857 1.00 81.62 725 ARG A C 1
ATOM 5731 O O . ARG A 1 725 ? 9.875 -21.214 -23.771 1.00 81.62 725 ARG A O 1
ATOM 5738 N N . GLN A 1 726 ? 10.380 -19.405 -24.982 1.00 71.56 726 GLN A N 1
ATOM 5739 C CA . GLN A 1 726 ? 10.771 -20.146 -26.188 1.00 71.56 726 GLN A CA 1
ATOM 5740 C C . GLN A 1 726 ? 11.943 -21.118 -25.922 1.00 71.56 726 GLN A C 1
ATOM 5742 O O . GLN A 1 726 ? 12.908 -20.726 -25.266 1.00 71.56 726 GLN A O 1
ATOM 5747 N N . PRO A 1 727 ? 11.933 -22.356 -26.464 1.00 60.53 727 PRO A N 1
ATOM 5748 C CA . PRO A 1 727 ? 10.872 -23.002 -27.241 1.00 60.53 727 PRO A CA 1
ATOM 5749 C C . PRO A 1 727 ? 9.921 -23.813 -26.338 1.00 60.53 727 PRO A C 1
ATOM 5751 O O . PRO A 1 727 ? 10.106 -25.016 -26.148 1.00 60.53 727 PRO A O 1
ATOM 5754 N N . TRP A 1 728 ? 8.887 -23.156 -25.807 1.00 68.00 728 TRP A N 1
ATOM 5755 C CA . TRP A 1 728 ? 7.804 -23.759 -25.010 1.00 68.00 728 TRP A CA 1
ATOM 5756 C C . TRP A 1 728 ? 8.241 -24.454 -23.708 1.00 68.00 728 TRP A C 1
ATOM 5758 O O . TRP A 1 728 ? 7.654 -25.453 -23.295 1.00 68.00 728 TRP A O 1
ATOM 5768 N N . GLN A 1 729 ? 9.262 -23.915 -23.044 1.00 69.88 729 GLN A N 1
ATOM 5769 C CA . GLN A 1 729 ? 9.607 -24.278 -21.669 1.00 69.88 729 GLN A CA 1
ATOM 5770 C C . GLN A 1 729 ? 8.786 -23.437 -20.685 1.00 69.88 729 GLN A C 1
ATOM 5772 O O . GLN A 1 729 ? 8.403 -22.310 -20.999 1.00 69.88 729 GLN A O 1
ATOM 5777 N N . TRP A 1 730 ? 8.537 -23.957 -19.483 1.00 70.62 730 TRP A N 1
ATOM 5778 C CA . TRP A 1 730 ? 7.987 -23.140 -18.402 1.00 70.62 730 TRP A CA 1
ATOM 5779 C C . TRP A 1 730 ? 8.960 -22.031 -18.018 1.00 70.62 730 TRP A C 1
ATOM 5781 O O . TRP A 1 730 ? 10.175 -22.231 -17.998 1.00 70.62 730 TRP A O 1
ATOM 5791 N N . PHE A 1 731 ? 8.413 -20.854 -17.718 1.00 74.19 731 PHE A N 1
ATOM 5792 C CA . PHE A 1 731 ? 9.194 -19.699 -17.281 1.00 74.19 731 PHE A CA 1
ATOM 5793 C C . PHE A 1 731 ? 9.947 -19.974 -15.963 1.00 74.19 731 PHE A C 1
ATOM 5795 O O . PHE A 1 731 ? 11.039 -19.453 -15.745 1.00 74.19 731 PHE A O 1
ATOM 5802 N N . TYR A 1 732 ? 9.408 -20.881 -15.142 1.00 69.38 732 TYR A N 1
ATOM 5803 C CA . TYR A 1 732 ? 10.074 -21.504 -13.999 1.00 69.38 732 TYR A CA 1
ATOM 5804 C C . TYR A 1 732 ? 10.523 -22.931 -14.353 1.00 69.38 732 TYR A C 1
ATOM 5806 O O . TYR A 1 732 ? 9.750 -23.696 -14.926 1.00 69.38 732 TYR A O 1
ATOM 5814 N N . GLN A 1 733 ? 11.758 -23.310 -14.004 1.00 53.84 733 GLN A N 1
ATOM 5815 C CA . GLN A 1 733 ? 12.340 -24.608 -14.400 1.00 53.84 733 GLN A CA 1
ATOM 5816 C C . GLN A 1 733 ? 12.061 -25.769 -13.427 1.00 53.84 733 GLN A C 1
ATOM 5818 O O . GLN A 1 733 ? 12.309 -26.924 -13.774 1.00 53.84 733 GLN A O 1
ATOM 5823 N N . GLU A 1 734 ? 11.529 -25.491 -12.236 1.00 48.81 734 GLU A N 1
ATOM 5824 C CA . GLU A 1 734 ? 11.171 -26.495 -11.229 1.00 48.81 734 GLU A CA 1
ATOM 5825 C C . GLU A 1 734 ? 9.710 -26.306 -10.795 1.00 48.81 734 GLU A C 1
ATOM 5827 O O . GLU A 1 734 ? 9.291 -25.182 -10.539 1.00 48.81 734 GLU A O 1
ATOM 5832 N N . GLY A 1 735 ? 8.955 -27.406 -10.667 1.00 50.22 735 GLY A N 1
ATOM 5833 C CA . GLY A 1 735 ? 7.615 -27.441 -10.062 1.00 50.22 735 GLY A CA 1
ATOM 5834 C C . GLY A 1 735 ? 6.414 -27.173 -10.988 1.00 50.22 735 GLY A C 1
ATOM 5835 O O . GLY A 1 735 ? 6.465 -26.397 -11.939 1.00 50.22 735 GLY A O 1
ATOM 5836 N N . ASN A 1 736 ? 5.286 -27.818 -10.670 1.00 47.00 736 ASN A N 1
ATOM 5837 C CA . ASN A 1 736 ? 3.998 -27.683 -11.365 1.00 47.00 736 ASN A CA 1
ATOM 5838 C C . ASN A 1 736 ? 3.249 -26.413 -10.900 1.00 47.00 736 ASN A C 1
ATOM 5840 O O . ASN A 1 736 ? 2.241 -26.497 -10.202 1.00 47.00 736 ASN A O 1
ATOM 5844 N N . PHE A 1 737 ? 3.771 -25.227 -11.230 1.00 55.31 737 PHE A N 1
ATOM 5845 C CA . PHE A 1 737 ? 3.363 -23.960 -10.595 1.00 55.31 737 PHE A CA 1
ATOM 5846 C C . PHE A 1 737 ? 2.257 -23.143 -11.287 1.00 55.31 737 PHE A C 1
ATOM 5848 O O . PHE A 1 737 ? 1.985 -22.021 -10.842 1.00 55.31 737 PHE A O 1
ATOM 5855 N N . TRP A 1 738 ? 1.594 -23.677 -12.320 1.00 67.12 738 TRP A N 1
ATOM 5856 C CA . TRP A 1 738 ? 0.534 -22.948 -13.028 1.00 67.12 738 TRP A CA 1
ATOM 5857 C C . TRP A 1 738 ? -0.579 -22.478 -12.083 1.00 67.12 738 TRP A C 1
ATOM 5859 O O . TRP A 1 738 ? -0.966 -23.154 -11.128 1.00 67.12 738 TRP A O 1
ATOM 5869 N N . LYS A 1 739 ? -1.114 -21.293 -12.365 1.00 75.06 739 LYS A N 1
ATOM 5870 C CA . LYS A 1 739 ? -2.260 -20.719 -11.657 1.00 75.06 739 LYS A CA 1
ATOM 5871 C C . LYS A 1 739 ? -3.530 -21.469 -12.062 1.00 75.06 739 LYS A C 1
ATOM 5873 O O . LYS A 1 739 ? -3.592 -22.034 -13.154 1.00 75.06 739 LYS A O 1
ATOM 5878 N N . VAL A 1 740 ? -4.504 -21.536 -11.158 1.00 74.94 740 VAL A N 1
ATOM 5879 C CA . VAL A 1 740 ? -5.684 -22.412 -11.243 1.00 74.94 740 VAL A CA 1
ATOM 5880 C C . VAL A 1 740 ? -6.896 -21.620 -10.777 1.00 74.94 740 VAL A C 1
ATOM 5882 O O . VAL A 1 740 ? -6.992 -21.298 -9.598 1.00 74.94 740 VAL A O 1
ATOM 5885 N N . GLU A 1 741 ? -7.818 -21.327 -11.689 1.00 78.88 741 GLU A N 1
ATOM 5886 C CA . GLU A 1 741 ? -8.979 -20.470 -11.428 1.00 78.88 741 GLU A CA 1
ATOM 5887 C C . GLU A 1 741 ? -10.279 -21.162 -11.853 1.00 78.88 741 GLU A C 1
ATOM 5889 O O . GLU A 1 741 ? -10.327 -21.853 -12.874 1.00 78.88 741 GLU A O 1
ATOM 5894 N N . ARG A 1 742 ? -11.331 -21.033 -11.035 1.00 83.12 742 ARG A N 1
ATOM 5895 C CA . ARG A 1 742 ? -12.572 -21.825 -11.157 1.00 83.12 742 ARG A CA 1
ATOM 5896 C C . ARG A 1 742 ? -13.690 -21.014 -11.808 1.00 83.12 742 ARG A C 1
ATOM 5898 O O . ARG A 1 742 ? -13.980 -19.904 -11.374 1.00 83.12 742 ARG A O 1
ATOM 5905 N N . MET A 1 743 ? -14.374 -21.609 -12.784 1.00 85.94 743 MET A N 1
ATOM 5906 C CA . MET A 1 743 ? -15.501 -20.997 -13.491 1.00 85.94 743 MET A CA 1
ATOM 5907 C C . MET A 1 743 ? -16.704 -21.947 -13.546 1.00 85.94 743 MET A C 1
ATOM 5909 O O . MET A 1 743 ? -16.620 -23.053 -14.079 1.00 85.94 743 MET A O 1
ATOM 5913 N N . GLU A 1 744 ? -17.844 -21.497 -13.025 1.00 88.44 744 GLU A N 1
ATOM 5914 C CA . GLU A 1 744 ? -19.123 -22.213 -13.092 1.00 88.44 744 GLU A CA 1
ATOM 5915 C C . GLU A 1 744 ? -19.874 -21.890 -14.390 1.00 88.44 744 GLU A C 1
ATOM 5917 O O . GLU A 1 744 ? -20.399 -20.786 -14.559 1.00 88.44 744 GLU A O 1
ATOM 5922 N N . VAL A 1 745 ? -19.962 -22.860 -15.303 1.00 86.62 745 VAL A N 1
ATOM 5923 C CA . VAL A 1 745 ? -20.650 -22.703 -16.590 1.00 86.62 745 VAL A CA 1
ATOM 5924 C C . VAL A 1 745 ? -22.112 -23.128 -16.467 1.00 86.62 745 VAL A C 1
ATOM 5926 O O . VAL A 1 745 ? -22.424 -24.283 -16.170 1.00 86.62 745 VAL A O 1
ATOM 5929 N N . ARG A 1 746 ? -23.036 -22.205 -16.739 1.00 88.06 746 ARG A N 1
ATOM 5930 C CA . ARG A 1 746 ? -24.488 -22.393 -16.599 1.00 88.06 746 ARG A CA 1
ATOM 5931 C C . ARG A 1 746 ? -25.178 -22.589 -17.946 1.00 88.06 746 ARG A C 1
ATOM 5933 O O . ARG A 1 746 ? -24.786 -22.015 -18.956 1.00 88.06 746 ARG A O 1
ATOM 5940 N N . ALA A 1 747 ? -26.240 -23.392 -17.966 1.00 80.81 747 ALA A N 1
ATOM 5941 C CA . ALA A 1 747 ? -27.047 -23.589 -19.169 1.00 80.81 747 ALA A CA 1
ATOM 5942 C C . ALA A 1 747 ? -27.778 -22.299 -19.578 1.00 80.81 747 ALA A C 1
ATOM 5944 O O . ALA A 1 747 ? -28.347 -21.619 -18.723 1.00 80.81 747 ALA A O 1
ATOM 5945 N N . VAL A 1 748 ? -27.845 -22.023 -20.884 1.00 73.12 748 VAL A N 1
ATOM 5946 C CA . VAL A 1 748 ? -28.760 -21.010 -21.432 1.00 73.12 748 VAL A CA 1
ATOM 5947 C C . VAL A 1 748 ? -30.203 -21.428 -21.096 1.00 73.12 748 VAL A C 1
ATOM 5949 O O . VAL A 1 748 ? -30.600 -22.543 -21.456 1.00 73.12 748 VAL A O 1
ATOM 5952 N N . PRO A 1 749 ? -31.009 -20.593 -20.412 1.00 47.72 749 PRO A N 1
ATOM 5953 C CA . PRO A 1 749 ? -32.400 -20.923 -20.123 1.00 47.72 749 PRO A CA 1
ATOM 5954 C C . PRO A 1 749 ? -33.215 -20.971 -21.422 1.00 47.72 749 PRO A C 1
ATOM 5956 O O . PRO A 1 749 ? -33.157 -20.057 -22.243 1.00 47.72 749 PRO A O 1
ATOM 5959 N N . ALA A 1 750 ? -33.980 -22.046 -21.616 1.00 41.88 750 ALA A N 1
ATOM 5960 C CA . ALA A 1 750 ? -34.736 -22.263 -22.848 1.00 41.88 750 ALA A CA 1
ATOM 5961 C C . ALA A 1 750 ? -35.835 -21.191 -23.046 1.00 41.88 750 ALA A C 1
ATOM 5963 O O . ALA A 1 750 ? -36.686 -21.039 -22.163 1.00 41.88 750 ALA A O 1
ATOM 5964 N N . PRO A 1 751 ? -35.879 -20.487 -24.196 1.00 43.91 751 PRO A N 1
ATOM 5965 C CA . PRO A 1 751 ? -36.964 -19.558 -24.512 1.00 43.91 751 PRO A CA 1
ATOM 5966 C C . PRO A 1 751 ? -38.335 -20.248 -24.582 1.00 43.91 751 PRO A C 1
ATOM 5968 O O . PRO A 1 751 ? -38.452 -21.405 -24.994 1.00 43.91 751 PRO A O 1
ATOM 5971 N N . GLY A 1 752 ? -39.393 -19.522 -24.208 1.00 38.00 752 GLY A N 1
ATOM 5972 C CA . GLY A 1 752 ? -40.773 -20.016 -24.258 1.00 38.00 752 GLY A CA 1
ATOM 5973 C C . GLY A 1 752 ? -41.234 -20.362 -25.682 1.00 38.00 752 GLY A C 1
ATOM 5974 O O . GLY A 1 752 ? -40.967 -19.628 -26.630 1.00 38.00 752 GLY A O 1
ATOM 5975 N N . MET A 1 753 ? -41.937 -21.489 -25.832 1.00 41.03 753 MET A N 1
ATOM 5976 C CA . MET A 1 753 ? -42.298 -22.070 -27.133 1.00 41.03 753 MET A CA 1
ATOM 5977 C C . MET A 1 753 ? -43.363 -21.284 -27.917 1.00 41.03 753 MET A C 1
ATOM 5979 O O . MET A 1 753 ? -44.381 -20.879 -27.360 1.00 41.03 753 MET A O 1
ATOM 5983 N N . SER A 1 754 ? -43.245 -21.301 -29.249 1.00 30.38 754 SER A N 1
ATOM 5984 C CA . SER A 1 754 ? -44.368 -21.638 -30.146 1.00 30.38 754 SER A CA 1
ATOM 5985 C C . SER A 1 754 ? -43.842 -22.250 -31.460 1.00 30.38 754 SER A C 1
ATOM 5987 O O . SER A 1 754 ? -42.636 -22.236 -31.704 1.00 30.38 754 SER A O 1
ATOM 5989 N N . ILE A 1 755 ? -44.716 -22.872 -32.261 1.00 37.16 755 ILE A N 1
ATOM 5990 C CA . ILE A 1 755 ? -44.368 -23.675 -33.451 1.00 37.16 755 ILE A CA 1
ATOM 5991 C C . ILE A 1 755 ? -45.344 -23.343 -34.590 1.00 37.16 755 ILE A C 1
ATOM 5993 O O . ILE A 1 755 ? -46.543 -23.439 -34.358 1.00 37.16 755 ILE A O 1
ATOM 5997 N N . GLU A 1 756 ? -44.849 -23.060 -35.806 1.00 27.41 756 GLU A N 1
ATOM 5998 C CA . GLU A 1 756 ? -45.296 -23.714 -37.062 1.00 27.41 756 GLU A CA 1
ATOM 5999 C C . GLU A 1 756 ? -44.378 -23.383 -38.280 1.00 27.41 756 GLU A C 1
ATOM 6001 O O . GLU A 1 756 ? -43.701 -22.355 -38.251 1.00 27.41 756 GLU A O 1
ATOM 6006 N N . PRO A 1 757 ? -44.285 -24.244 -39.328 1.00 51.44 757 PRO A N 1
ATOM 6007 C CA . PRO A 1 757 ? -43.297 -24.120 -40.420 1.00 51.44 757 PRO A CA 1
ATOM 6008 C C . PRO A 1 757 ? -43.885 -23.964 -41.848 1.00 51.44 757 PRO A C 1
ATOM 6010 O O . PRO A 1 757 ? -45.036 -24.329 -42.090 1.00 51.44 757 PRO A O 1
ATOM 6013 N N . PRO A 1 758 ? -43.056 -23.580 -42.848 1.00 33.47 758 PRO A N 1
ATOM 6014 C CA . PRO A 1 758 ? -43.290 -24.031 -44.232 1.00 33.47 758 PRO A CA 1
ATOM 6015 C C . PRO A 1 758 ? -42.035 -24.420 -45.069 1.00 33.47 758 PRO A C 1
ATOM 6017 O O . PRO A 1 758 ? -41.174 -23.601 -45.359 1.00 33.47 758 PRO A O 1
ATOM 6020 N N . THR A 1 759 ? -42.021 -25.680 -45.533 1.00 30.14 759 THR A N 1
ATOM 6021 C CA . THR A 1 759 ? -41.552 -26.223 -46.847 1.00 30.14 759 THR A CA 1
ATOM 6022 C C . THR A 1 759 ? -40.240 -25.784 -47.557 1.00 30.14 759 THR A C 1
ATOM 6024 O O . THR A 1 759 ? -40.077 -24.643 -47.972 1.00 30.14 759 THR A O 1
ATOM 6027 N N . LEU A 1 760 ? -39.417 -26.796 -47.892 1.00 34.84 760 LEU A N 1
ATOM 6028 C CA . LEU A 1 760 ? -38.294 -26.855 -48.873 1.00 34.84 760 LEU A CA 1
ATOM 6029 C C . LEU A 1 760 ? -38.789 -27.109 -50.331 1.00 34.84 760 LEU A C 1
ATOM 6031 O O . LEU A 1 760 ? -39.961 -27.489 -50.439 1.00 34.84 760 LEU A O 1
ATOM 6035 N N . PRO A 1 761 ? -37.994 -26.982 -51.445 1.00 34.59 761 PRO A N 1
ATOM 6036 C CA . PRO A 1 761 ? -36.567 -27.377 -51.670 1.00 34.59 761 PRO A CA 1
ATOM 6037 C C . PRO A 1 761 ? -35.737 -26.365 -52.542 1.00 34.59 761 PRO A C 1
ATOM 6039 O O . PRO A 1 761 ? -36.160 -25.223 -52.647 1.00 34.59 761 PRO A O 1
ATOM 6042 N N . SER A 1 762 ? -34.563 -26.598 -53.185 1.00 26.05 762 SER A N 1
ATOM 6043 C CA . SER A 1 762 ? -33.665 -27.761 -53.482 1.00 26.05 762 SER A CA 1
ATOM 6044 C C . SER A 1 762 ? -32.229 -27.286 -53.874 1.00 26.05 762 SER A C 1
ATOM 6046 O O . SER A 1 762 ? -32.043 -26.103 -54.134 1.00 26.05 762 SER A O 1
ATOM 6048 N N . TRP A 1 763 ? -31.244 -28.199 -54.011 1.00 36.03 763 TRP A N 1
ATOM 6049 C CA . TRP A 1 763 ? -29.849 -27.945 -54.480 1.00 36.03 763 TRP A CA 1
ATOM 6050 C C . TRP A 1 763 ? -29.461 -28.747 -55.747 1.00 36.03 763 TRP A C 1
ATOM 6052 O O . TRP A 1 763 ? -30.097 -29.774 -56.005 1.00 36.03 763 TRP A O 1
ATOM 6062 N N . PRO A 1 764 ? -28.415 -28.333 -56.512 1.00 30.34 764 PRO A N 1
ATOM 6063 C CA . PRO A 1 764 ? -27.267 -29.246 -56.761 1.00 30.34 764 PRO A CA 1
ATOM 6064 C C . PRO A 1 764 ? -25.855 -28.614 -57.020 1.00 30.34 764 PRO A C 1
ATOM 6066 O O . PRO A 1 764 ? -25.699 -27.821 -57.938 1.00 30.34 764 PRO A O 1
ATOM 6069 N N . THR A 1 765 ? -24.841 -29.057 -56.246 1.00 25.27 765 THR A N 1
ATOM 6070 C CA . THR A 1 765 ? -23.463 -29.570 -56.593 1.00 25.27 765 THR A CA 1
ATOM 6071 C C . THR A 1 765 ? -22.495 -28.928 -57.667 1.00 25.27 765 THR A C 1
ATOM 6073 O O . THR A 1 765 ? -22.934 -28.155 -58.507 1.00 25.27 765 THR A O 1
ATOM 6076 N N . PRO A 1 766 ? -21.142 -29.189 -57.641 1.00 50.47 766 PRO A N 1
ATOM 6077 C CA . PRO A 1 766 ? -20.104 -28.156 -57.949 1.00 50.47 766 PRO A CA 1
ATOM 6078 C C . PRO A 1 766 ? -18.873 -28.541 -58.859 1.00 50.47 766 PRO A C 1
ATOM 6080 O O . PRO A 1 766 ? -18.817 -29.647 -59.395 1.00 50.47 766 PRO A O 1
ATOM 6083 N N . ALA A 1 767 ? -17.831 -27.664 -58.885 1.00 30.64 767 ALA A N 1
ATOM 6084 C CA . ALA A 1 767 ? -16.404 -27.834 -59.331 1.00 30.64 767 ALA A CA 1
ATOM 6085 C C . ALA A 1 767 ? -16.093 -27.735 -60.865 1.00 30.64 767 ALA A C 1
ATOM 6087 O O . ALA A 1 767 ? -17.059 -27.772 -61.627 1.00 30.64 767 ALA A O 1
ATOM 6088 N N . PRO A 1 768 ? -14.816 -27.620 -61.379 1.00 38.22 768 PRO A N 1
ATOM 6089 C CA . PRO A 1 768 ? -13.467 -27.742 -60.753 1.00 38.22 768 PRO A CA 1
ATOM 6090 C C . PRO A 1 768 ? -12.341 -26.718 -61.201 1.00 38.22 768 PRO A C 1
ATOM 6092 O O . PRO A 1 768 ? -12.631 -25.642 -61.708 1.00 38.22 768 PRO A O 1
ATOM 6095 N N . PHE A 1 769 ? -11.051 -27.068 -60.974 1.00 36.50 769 PHE A N 1
ATOM 6096 C CA . PHE A 1 769 ? -9.768 -26.294 -61.021 1.00 36.50 769 PHE A CA 1
ATOM 6097 C C . PHE A 1 769 ? -9.117 -25.919 -62.394 1.00 36.50 769 PHE A C 1
ATOM 6099 O O . PHE A 1 769 ? -9.409 -26.540 -63.413 1.00 36.50 769 PHE A O 1
ATOM 6106 N N . GLY A 1 770 ? -8.078 -25.043 -62.372 1.00 30.98 770 GLY A N 1
ATOM 6107 C CA . GLY A 1 770 ? -7.016 -24.890 -63.409 1.00 30.98 770 GLY A CA 1
ATOM 6108 C C . GLY A 1 770 ? -5.698 -24.194 -62.912 1.00 30.98 770 GLY A C 1
ATOM 6109 O O . GLY A 1 770 ? -5.814 -23.416 -61.967 1.00 30.98 770 GLY A O 1
ATOM 6110 N N . PRO A 1 771 ? -4.460 -24.454 -63.446 1.00 39.28 771 PRO A N 1
ATOM 6111 C CA . PRO A 1 771 ? -3.194 -24.116 -62.728 1.00 39.28 771 PRO A CA 1
ATOM 6112 C C . PRO A 1 771 ? -1.946 -23.567 -63.523 1.00 39.28 771 PRO A C 1
ATOM 6114 O O . PRO A 1 771 ? -1.891 -23.653 -64.745 1.00 39.28 771 PRO A O 1
ATOM 6117 N N . GLN A 1 772 ? -0.880 -23.182 -62.777 1.00 33.53 772 GLN A N 1
ATOM 6118 C CA . GLN A 1 772 ? 0.568 -22.974 -63.135 1.00 33.53 772 GLN A CA 1
ATOM 6119 C C . GLN A 1 772 ? 1.059 -21.674 -63.851 1.00 33.53 772 GLN A C 1
ATOM 6121 O O . GLN A 1 772 ? 0.473 -21.247 -64.837 1.00 33.53 772 GLN A O 1
ATOM 6126 N N . GLY A 1 773 ? 2.232 -21.130 -63.434 1.00 28.09 773 GLY A N 1
ATOM 6127 C CA . GLY A 1 773 ? 3.082 -20.216 -64.251 1.00 28.09 773 GLY A CA 1
ATOM 6128 C C . GLY A 1 773 ? 4.021 -19.202 -63.529 1.00 28.09 773 GLY A C 1
ATOM 6129 O O . GLY A 1 773 ? 3.546 -18.264 -62.903 1.00 28.09 773 GLY A O 1
ATOM 6130 N N . LEU A 1 774 ? 5.350 -19.330 -63.702 1.00 34.66 774 LEU A N 1
ATOM 6131 C CA . LEU A 1 774 ? 6.456 -18.353 -63.440 1.00 34.66 774 LEU A CA 1
ATOM 6132 C C . LEU A 1 774 ? 7.396 -18.356 -64.701 1.00 34.66 774 LEU A C 1
ATOM 6134 O O . LEU A 1 774 ? 7.102 -19.198 -65.558 1.00 34.66 774 LEU A O 1
ATOM 6138 N N . PRO A 1 775 ? 8.508 -17.568 -64.891 1.00 36.50 775 PRO A N 1
ATOM 6139 C CA . PRO A 1 775 ? 9.264 -16.675 -63.970 1.00 36.50 775 PRO A CA 1
ATOM 6140 C C . PRO A 1 775 ? 9.920 -15.352 -64.532 1.00 36.50 775 PRO A C 1
ATOM 6142 O O . PRO A 1 775 ? 10.077 -15.174 -65.732 1.00 36.50 775 PRO A O 1
ATOM 6145 N N . MET A 1 776 ? 10.421 -14.508 -63.603 1.00 25.95 776 MET A N 1
ATOM 6146 C CA . MET A 1 776 ? 11.656 -13.652 -63.561 1.00 25.95 776 MET A CA 1
ATOM 6147 C C . MET A 1 776 ? 12.129 -12.675 -64.699 1.00 25.95 776 MET A C 1
ATOM 6149 O O . MET A 1 776 ? 12.192 -13.057 -65.866 1.00 25.95 776 MET A O 1
ATOM 6153 N N . PRO A 1 777 ? 12.623 -11.452 -64.338 1.00 65.25 777 PRO A N 1
ATOM 6154 C CA . PRO A 1 777 ? 13.264 -10.446 -65.219 1.00 65.25 777 PRO A CA 1
ATOM 6155 C C . PRO A 1 777 ? 14.806 -10.312 -65.041 1.00 65.25 777 PRO A C 1
ATOM 6157 O O . PRO A 1 777 ? 15.372 -10.922 -64.129 1.00 65.25 777 PRO A O 1
ATOM 6160 N N . PRO A 1 778 ? 15.492 -9.453 -65.839 1.00 43.19 778 PRO A N 1
ATOM 6161 C CA . PRO A 1 778 ? 16.724 -8.794 -65.352 1.00 43.19 778 PRO A CA 1
ATOM 6162 C C . PRO A 1 778 ? 17.036 -7.341 -65.840 1.00 43.19 778 PRO A C 1
ATOM 6164 O O . PRO A 1 778 ? 16.687 -6.950 -66.948 1.00 43.19 778 PRO A O 1
ATOM 6167 N N . GLN A 1 779 ? 17.894 -6.663 -65.054 1.00 27.05 779 GLN A N 1
ATOM 6168 C CA . GLN A 1 779 ? 19.008 -5.743 -65.425 1.00 27.05 779 GLN A CA 1
ATOM 6169 C C . GLN A 1 779 ? 18.965 -4.188 -65.303 1.00 27.05 779 GLN A C 1
ATOM 6171 O O . GLN A 1 779 ? 17.953 -3.516 -65.447 1.00 27.05 779 GLN A O 1
ATOM 6176 N N . GLN A 1 780 ? 20.171 -3.692 -64.970 1.00 34.56 780 GLN A N 1
ATOM 6177 C CA . GLN A 1 780 ? 20.695 -2.375 -64.522 1.00 34.56 780 GLN A CA 1
ATOM 6178 C C . GLN A 1 780 ? 21.365 -1.594 -65.706 1.00 34.56 780 GLN A C 1
ATOM 6180 O O . GLN A 1 780 ? 21.357 -2.181 -66.791 1.00 34.56 780 GLN A O 1
ATOM 6185 N N . PRO A 1 781 ? 21.987 -0.370 -65.597 1.00 40.97 781 PRO A N 1
ATOM 6186 C CA . PRO A 1 781 ? 22.739 0.194 -64.445 1.00 40.97 781 PRO A CA 1
ATOM 6187 C C . PRO A 1 781 ? 22.728 1.742 -64.198 1.00 40.97 781 PRO A C 1
ATOM 6189 O O . PRO A 1 781 ? 22.064 2.514 -64.880 1.00 40.97 781 PRO A O 1
ATOM 6192 N N . SER A 1 782 ? 23.515 2.154 -63.188 1.00 27.09 782 SER A N 1
ATOM 6193 C CA . SER A 1 782 ? 23.885 3.511 -62.692 1.00 27.09 782 SER A CA 1
ATOM 6194 C C . SER A 1 782 ? 25.098 4.134 -63.456 1.00 27.09 782 SER A C 1
ATOM 6196 O O . SER A 1 782 ? 25.456 3.558 -64.487 1.00 27.09 782 SER A O 1
ATOM 6198 N N . PRO A 1 783 ? 25.867 5.155 -62.960 1.00 64.19 783 PRO A N 1
ATOM 6199 C CA . PRO A 1 783 ? 25.673 6.219 -61.929 1.00 64.19 783 PRO A CA 1
ATOM 6200 C C . PRO A 1 783 ? 26.172 7.636 -62.388 1.00 64.19 783 PRO A C 1
ATOM 6202 O O . PRO A 1 783 ? 26.588 7.777 -63.530 1.00 64.19 783 PRO A O 1
ATOM 6205 N N . GLU A 1 784 ? 26.233 8.655 -61.498 1.00 25.66 784 GLU A N 1
ATOM 6206 C CA . GLU A 1 784 ? 27.458 9.476 -61.222 1.00 25.66 784 GLU A CA 1
ATOM 6207 C C . GLU A 1 784 ? 27.295 10.498 -60.054 1.00 25.66 784 GLU A C 1
ATOM 6209 O O . GLU A 1 784 ? 26.220 10.623 -59.471 1.00 25.66 784 GLU A O 1
ATOM 6214 N N . THR A 1 785 ? 28.385 11.166 -59.631 1.00 31.14 785 THR A N 1
ATOM 6215 C CA . THR A 1 785 ? 28.486 12.134 -58.495 1.00 31.14 785 THR A CA 1
ATOM 6216 C C . THR A 1 785 ? 29.669 13.095 -58.747 1.00 31.14 785 THR A C 1
ATOM 6218 O O . THR A 1 785 ? 30.582 12.675 -59.463 1.00 31.14 785 THR A O 1
ATOM 6221 N N . PRO A 1 786 ? 29.732 14.342 -58.203 1.00 42.28 786 PRO A N 1
ATOM 6222 C CA . PRO A 1 786 ? 30.624 14.579 -57.034 1.00 42.28 786 PRO A CA 1
ATOM 6223 C C . PRO A 1 786 ? 30.364 15.828 -56.120 1.00 42.28 786 PRO A C 1
ATOM 6225 O O . PRO A 1 786 ? 29.799 16.822 -56.552 1.00 42.28 786 PRO A O 1
ATOM 6228 N N . ALA A 1 787 ? 30.883 15.755 -54.876 1.00 28.03 787 ALA A N 1
ATOM 6229 C CA . ALA A 1 787 ? 31.639 16.738 -54.037 1.00 28.03 787 ALA A CA 1
ATOM 6230 C C . ALA A 1 787 ? 31.519 18.293 -54.185 1.00 28.03 787 ALA A C 1
ATOM 6232 O O . ALA A 1 787 ? 31.317 18.806 -55.276 1.00 28.03 787 ALA A O 1
ATOM 6233 N N . ALA A 1 788 ? 31.869 19.150 -53.198 1.00 29.78 788 ALA A N 1
ATOM 6234 C CA . ALA A 1 788 ? 32.011 19.099 -51.717 1.00 29.78 788 ALA A CA 1
ATOM 6235 C C . ALA A 1 788 ? 32.431 20.505 -51.173 1.00 29.78 788 ALA A C 1
ATOM 6237 O O . ALA A 1 788 ? 33.023 21.284 -51.920 1.00 29.78 788 ALA A O 1
ATOM 6238 N N . GLY A 1 789 ? 32.225 20.825 -49.880 1.00 24.98 789 GLY A N 1
ATOM 6239 C CA . GLY A 1 789 ? 32.753 22.061 -49.251 1.00 24.98 789 GLY A CA 1
ATOM 6240 C C . GLY A 1 789 ? 32.441 22.229 -47.747 1.00 24.98 789 GLY A C 1
ATOM 6241 O O . GLY A 1 789 ? 31.393 21.788 -47.291 1.00 24.98 789 GLY A O 1
ATOM 6242 N N . THR A 1 790 ? 33.349 22.853 -46.974 1.00 25.44 790 THR A N 1
ATOM 6243 C CA . THR A 1 790 ? 33.325 22.991 -45.486 1.00 25.44 790 THR A CA 1
ATOM 6244 C C . THR A 1 790 ? 34.248 24.154 -45.016 1.00 25.44 790 THR A C 1
ATOM 6246 O O . THR A 1 790 ? 35.080 24.574 -45.821 1.00 25.44 790 THR A O 1
ATOM 6249 N N . PRO A 1 791 ? 34.319 24.553 -43.720 1.00 55.12 791 PRO A N 1
ATOM 6250 C CA . PRO A 1 791 ? 33.245 25.045 -42.828 1.00 55.12 791 PRO A CA 1
ATOM 6251 C C . PRO A 1 791 ? 33.675 26.292 -41.982 1.00 55.12 791 PRO A C 1
ATOM 6253 O O . PRO A 1 791 ? 34.851 26.648 -41.997 1.00 55.12 791 PRO A O 1
ATOM 6256 N N . SER A 1 792 ? 32.769 26.916 -41.196 1.00 23.52 792 SER A N 1
ATOM 6257 C CA . SER A 1 792 ? 33.004 27.720 -39.945 1.00 23.52 792 SER A CA 1
ATOM 6258 C C . SER A 1 792 ? 31.753 28.555 -39.562 1.00 23.52 792 SER A C 1
ATOM 6260 O O . SER A 1 792 ? 31.002 28.903 -40.469 1.00 23.52 792 SER A O 1
ATOM 6262 N N . PRO A 1 793 ? 31.587 29.043 -38.310 1.00 34.41 793 PRO A N 1
ATOM 6263 C CA . PRO A 1 793 ? 31.629 28.326 -37.028 1.00 34.41 793 PRO A CA 1
ATOM 6264 C C . PRO A 1 793 ? 30.363 28.590 -36.154 1.00 34.41 793 PRO A C 1
ATOM 6266 O O . PRO A 1 793 ? 29.549 29.461 -36.451 1.00 34.41 793 PRO A O 1
ATOM 6269 N N . THR A 1 794 ? 30.198 27.852 -35.053 1.00 28.94 794 THR A N 1
ATOM 6270 C CA . THR A 1 794 ? 28.982 27.835 -34.206 1.00 28.94 794 THR A CA 1
ATOM 6271 C C . THR A 1 794 ? 28.856 29.000 -33.203 1.00 28.94 794 THR A C 1
ATOM 6273 O O . THR A 1 794 ? 29.856 29.378 -32.591 1.00 28.94 794 THR A O 1
ATOM 6276 N N . PRO A 1 795 ? 27.629 29.477 -32.907 1.00 28.12 795 PRO A N 1
ATOM 6277 C CA . PRO A 1 795 ? 27.258 30.090 -31.628 1.00 28.12 795 PRO A CA 1
ATOM 6278 C C . PRO A 1 795 ? 26.560 29.076 -30.691 1.00 28.12 795 PRO A C 1
ATOM 6280 O O . PRO A 1 795 ? 25.823 28.206 -31.150 1.00 28.12 795 PRO A O 1
ATOM 6283 N N . SER A 1 796 ? 26.759 29.193 -29.375 1.00 25.17 796 SER A N 1
ATOM 6284 C CA . SER A 1 796 ? 26.123 28.310 -28.378 1.00 25.17 796 SER A CA 1
ATOM 6285 C C . SER A 1 796 ? 24.684 28.739 -28.040 1.00 25.17 796 SER A C 1
ATOM 6287 O O . SER A 1 796 ? 24.454 29.940 -27.874 1.00 25.17 796 SER A O 1
ATOM 6289 N N . PRO A 1 797 ? 23.730 27.806 -27.853 1.00 30.67 797 PRO A N 1
ATOM 6290 C CA . PRO A 1 797 ? 22.392 28.125 -27.358 1.00 30.67 797 PRO A CA 1
ATOM 6291 C C . PRO A 1 797 ? 22.370 28.343 -25.834 1.00 30.67 797 PRO A C 1
ATOM 6293 O O . PRO A 1 797 ? 23.096 27.700 -25.077 1.00 30.67 797 PRO A O 1
ATOM 6296 N N . THR A 1 798 ? 21.496 29.242 -25.384 1.00 27.86 798 THR A N 1
ATOM 6297 C CA . THR A 1 798 ? 21.092 29.401 -23.975 1.00 27.86 798 THR A CA 1
ATOM 6298 C C . THR A 1 798 ? 20.045 28.329 -23.624 1.00 27.86 798 THR A C 1
ATOM 6300 O O . THR A 1 798 ? 19.223 28.026 -24.490 1.00 27.86 798 THR A O 1
ATOM 6303 N N . PRO A 1 799 ? 20.022 27.751 -22.405 1.00 28.55 799 PRO A N 1
ATOM 6304 C CA . PRO A 1 799 ? 18.955 26.827 -22.015 1.00 28.55 799 PRO A CA 1
ATOM 6305 C C . PRO A 1 799 ? 17.575 27.517 -22.027 1.00 28.55 799 PRO A C 1
ATOM 6307 O O . PRO A 1 799 ? 17.484 28.691 -21.652 1.00 28.55 799 PRO A O 1
ATOM 6310 N N . PRO A 1 800 ? 16.500 26.819 -22.438 1.00 29.20 800 PRO A N 1
ATOM 6311 C CA . PRO A 1 800 ? 15.147 27.367 -22.419 1.00 29.20 800 PRO A CA 1
ATOM 6312 C C . PRO A 1 800 ? 14.637 27.537 -20.982 1.00 29.20 800 PRO A C 1
ATOM 6314 O O . PRO A 1 800 ? 14.923 26.725 -20.102 1.00 29.20 800 PRO A O 1
ATOM 6317 N N . MET A 1 801 ? 13.844 28.583 -20.743 1.00 26.03 801 MET A N 1
ATOM 6318 C CA . MET A 1 801 ? 13.151 28.765 -19.465 1.00 26.03 801 MET A CA 1
ATOM 6319 C C . MET A 1 801 ? 11.971 27.795 -19.361 1.00 26.03 801 MET A C 1
ATOM 6321 O O . MET A 1 801 ? 11.082 27.811 -20.211 1.00 26.03 801 MET A O 1
ATOM 6325 N N . THR A 1 802 ? 11.910 27.011 -18.285 1.00 26.50 802 THR A N 1
ATOM 6326 C CA . THR A 1 802 ? 10.703 26.262 -17.911 1.00 26.50 802 THR A CA 1
ATOM 6327 C C . THR A 1 802 ? 9.617 27.235 -17.461 1.00 26.50 802 THR A C 1
ATOM 6329 O O . THR A 1 802 ? 9.685 27.785 -16.361 1.00 26.50 802 THR A O 1
ATOM 6332 N N . ALA A 1 803 ? 8.623 27.466 -18.317 1.00 26.92 803 ALA A N 1
ATOM 6333 C CA . ALA A 1 803 ? 7.454 28.268 -17.986 1.00 26.92 803 ALA A CA 1
ATOM 6334 C C . ALA A 1 803 ? 6.459 27.439 -17.159 1.00 26.92 803 ALA A C 1
ATOM 6336 O O . ALA A 1 803 ? 5.797 26.548 -17.688 1.00 26.92 803 ALA A O 1
ATOM 6337 N N . THR A 1 804 ? 6.346 27.736 -15.864 1.00 26.12 804 THR A N 1
ATOM 6338 C CA . THR A 1 804 ? 5.306 27.165 -15.000 1.00 26.12 804 THR A CA 1
ATOM 6339 C C . THR A 1 804 ? 3.922 27.589 -15.498 1.00 26.12 804 THR A C 1
ATOM 6341 O O . THR A 1 804 ? 3.709 28.765 -15.806 1.00 26.12 804 THR A O 1
ATOM 6344 N N . LEU A 1 805 ? 2.970 26.654 -15.566 1.00 25.56 805 LEU A N 1
ATOM 6345 C CA . LEU A 1 805 ? 1.579 26.981 -15.886 1.00 25.56 805 LEU A CA 1
ATOM 6346 C C . LEU A 1 805 ? 0.946 27.832 -14.763 1.00 25.56 805 LEU A C 1
ATOM 6348 O O . LEU A 1 805 ? 1.282 27.633 -13.592 1.00 25.56 805 LEU A O 1
ATOM 6352 N N . PRO A 1 806 ? 0.026 28.764 -15.080 1.00 26.00 806 PRO A N 1
ATOM 6353 C CA . PRO A 1 806 ? -0.782 29.437 -14.067 1.00 26.00 806 PRO A CA 1
ATOM 6354 C C . PRO A 1 806 ? -1.678 28.437 -13.328 1.00 26.00 806 PRO A C 1
ATOM 6356 O O . PRO A 1 806 ? -2.249 27.538 -13.943 1.00 26.00 806 PRO A O 1
ATOM 6359 N N . THR A 1 807 ? -1.851 28.619 -12.021 1.00 25.20 807 THR A N 1
ATOM 6360 C CA . THR A 1 807 ? -2.795 27.829 -11.221 1.00 25.20 807 THR A CA 1
ATOM 6361 C C . THR A 1 807 ? -4.245 28.071 -11.662 1.00 25.20 807 THR A C 1
ATOM 6363 O O . THR A 1 807 ? -4.631 29.207 -11.941 1.00 25.20 807 THR A O 1
ATOM 6366 N N . GLY A 1 808 ? -5.056 27.006 -11.700 1.00 26.03 808 GLY A N 1
ATOM 6367 C CA . GLY A 1 808 ? -6.491 27.073 -12.025 1.00 26.03 808 GLY A CA 1
ATOM 6368 C C . GLY A 1 808 ? -6.894 26.620 -13.437 1.00 26.03 808 GLY A C 1
ATOM 6369 O O . GLY A 1 808 ? -7.900 27.103 -13.948 1.00 26.03 808 GLY A O 1
ATOM 6370 N N . TRP A 1 809 ? -6.125 25.727 -14.071 1.00 22.78 809 TRP A N 1
ATOM 6371 C CA . TRP A 1 809 ? -6.519 25.020 -15.299 1.00 22.78 809 TRP A CA 1
ATOM 6372 C C . TRP A 1 809 ? -6.403 23.508 -15.079 1.00 22.78 809 TRP A C 1
ATOM 6374 O O . TRP A 1 809 ? -5.326 22.940 -15.255 1.00 22.78 809 TRP A O 1
ATOM 6384 N N . ASP A 1 810 ? -7.504 22.867 -14.691 1.00 26.66 810 ASP A N 1
ATOM 6385 C CA . ASP A 1 810 ? -7.578 21.407 -14.618 1.00 26.66 810 ASP A CA 1
ATOM 6386 C C . ASP A 1 810 ? -7.555 20.805 -16.031 1.00 26.66 810 ASP A C 1
ATOM 6388 O O . ASP A 1 810 ? -8.249 21.281 -16.937 1.00 26.66 810 ASP A O 1
ATOM 6392 N N . LEU A 1 811 ? -6.756 19.754 -16.232 1.00 29.19 811 LEU A N 1
ATOM 6393 C CA . LEU A 1 811 ? -6.743 19.026 -17.500 1.00 29.19 811 LEU A CA 1
ATOM 6394 C C . LEU A 1 811 ? -8.015 18.170 -17.628 1.00 29.19 811 LEU A C 1
ATOM 6396 O O . LEU A 1 811 ? -8.344 17.434 -16.695 1.00 29.19 811 LEU A O 1
ATOM 6400 N N . PRO A 1 812 ? -8.732 18.219 -18.766 1.00 27.27 812 PRO A N 1
ATOM 6401 C CA . PRO A 1 812 ? -9.921 17.399 -18.964 1.00 27.27 812 PRO A CA 1
ATOM 6402 C C . PRO A 1 812 ? -9.585 15.900 -18.982 1.00 27.27 812 PRO A C 1
ATOM 6404 O O . PRO A 1 812 ? -8.618 15.510 -19.644 1.00 27.27 812 PRO A O 1
ATOM 6407 N N . PRO A 1 813 ? -10.377 15.040 -18.317 1.00 30.52 813 PRO A N 1
ATOM 6408 C CA . PRO A 1 813 ? -10.124 13.606 -18.313 1.00 30.52 813 PRO A CA 1
ATOM 6409 C C . PRO A 1 813 ? -10.349 12.994 -19.703 1.00 30.52 813 PRO A C 1
ATOM 6411 O O . PRO A 1 813 ? -11.378 13.218 -20.345 1.00 30.52 813 PRO A O 1
ATOM 6414 N N . LEU A 1 814 ? -9.409 12.153 -20.141 1.00 31.05 814 LEU A N 1
ATOM 6415 C CA . LEU A 1 814 ? -9.578 11.292 -21.311 1.00 31.05 814 LEU A CA 1
ATOM 6416 C C . LEU A 1 814 ? -10.715 10.289 -21.056 1.00 31.05 814 LEU A C 1
ATOM 6418 O O . LEU A 1 814 ? -10.638 9.445 -20.161 1.00 31.05 814 LEU A O 1
ATOM 6422 N N . VAL A 1 815 ? -11.784 10.362 -21.851 1.00 32.97 815 VAL A N 1
ATOM 6423 C CA . VAL A 1 815 ? -12.981 9.537 -21.651 1.00 32.97 815 VAL A CA 1
ATOM 6424 C C . VAL A 1 815 ? -12.802 8.199 -22.367 1.00 32.97 815 VAL A C 1
ATOM 6426 O O . VAL A 1 815 ? -12.693 8.137 -23.594 1.00 32.97 815 VAL A O 1
ATOM 6429 N N . ARG A 1 816 ? -12.813 7.098 -21.604 1.00 36.19 816 ARG A N 1
ATOM 6430 C CA . ARG A 1 816 ? -12.757 5.725 -22.136 1.00 36.19 816 ARG A CA 1
ATOM 6431 C C . ARG A 1 816 ? -14.088 5.296 -22.769 1.00 36.19 816 ARG A C 1
ATOM 6433 O O . ARG A 1 816 ? -14.813 4.464 -22.237 1.00 36.19 816 ARG A O 1
ATOM 6440 N N . GLN A 1 817 ? -14.370 5.855 -23.942 1.00 40.91 817 GLN A N 1
ATOM 6441 C CA . GLN A 1 817 ? -15.330 5.351 -24.924 1.00 40.91 817 GLN A CA 1
ATOM 6442 C C . GLN A 1 817 ? -14.557 5.073 -26.218 1.00 40.91 817 GLN A C 1
ATOM 6444 O O . GLN A 1 817 ? -14.093 6.015 -26.856 1.00 40.91 817 GLN A O 1
ATOM 6449 N N . GLY A 1 818 ? -14.375 3.805 -26.595 1.00 46.53 818 GLY A N 1
ATOM 6450 C CA . GLY A 1 818 ? -13.608 3.441 -27.790 1.00 46.53 818 GLY A CA 1
ATOM 6451 C C . GLY A 1 818 ? -13.276 1.952 -27.892 1.00 46.53 818 GLY A C 1
ATOM 6452 O O . GLY A 1 818 ? -13.521 1.177 -26.969 1.00 46.53 818 GLY A O 1
ATOM 6453 N N . LEU A 1 819 ? -12.725 1.553 -29.042 1.00 52.41 819 LEU A N 1
ATOM 6454 C CA . LEU A 1 819 ? -12.283 0.182 -29.308 1.00 52.41 819 LEU A CA 1
ATOM 6455 C C . LEU A 1 819 ? -11.047 -0.144 -28.462 1.00 52.41 819 LEU A C 1
ATOM 6457 O O . LEU A 1 819 ? -10.029 0.527 -28.601 1.00 52.41 819 LEU A O 1
ATOM 6461 N N . ALA A 1 820 ? -11.114 -1.191 -27.640 1.00 47.50 820 ALA A N 1
ATOM 6462 C CA . ALA A 1 820 ? -9.972 -1.723 -26.897 1.00 47.50 820 ALA A CA 1
ATOM 6463 C C . ALA A 1 820 ? -9.395 -2.978 -27.579 1.00 47.50 820 ALA A C 1
ATOM 6465 O O . ALA A 1 820 ? -10.140 -3.771 -28.158 1.00 47.50 820 ALA A O 1
ATOM 6466 N N . GLY A 1 821 ? -8.077 -3.178 -27.487 1.00 50.66 821 GLY A N 1
ATOM 6467 C CA . GLY A 1 821 ? -7.394 -4.396 -27.942 1.00 50.66 821 GLY A CA 1
ATOM 6468 C C . GLY A 1 821 ? -7.239 -4.529 -29.462 1.00 50.66 821 GLY A C 1
ATOM 6469 O O . GLY A 1 821 ? -7.156 -5.645 -29.972 1.00 50.66 821 GLY A O 1
ATOM 6470 N N . ARG A 1 822 ? -7.245 -3.410 -30.199 1.00 68.12 822 ARG A N 1
ATOM 6471 C CA . ARG A 1 822 ? -7.061 -3.358 -31.660 1.00 68.12 822 ARG A CA 1
ATOM 6472 C C . ARG A 1 822 ? -6.286 -2.106 -32.050 1.00 68.12 822 ARG A C 1
ATOM 6474 O O . ARG A 1 822 ? -6.717 -1.017 -31.686 1.00 68.12 822 ARG A O 1
ATOM 6481 N N . ALA A 1 823 ? -5.224 -2.247 -32.839 1.00 79.62 823 ALA A N 1
ATOM 6482 C CA . ALA A 1 823 ? -4.506 -1.098 -33.378 1.00 79.62 823 ALA A CA 1
ATOM 6483 C C . ALA A 1 823 ? -5.407 -0.269 -34.306 1.00 79.62 823 ALA A C 1
ATOM 6485 O O . ALA A 1 823 ? -6.067 -0.827 -35.187 1.00 79.62 823 ALA A O 1
ATOM 6486 N N . VAL A 1 824 ? -5.432 1.053 -34.111 1.00 89.81 824 VAL A N 1
ATOM 6487 C CA . VAL A 1 824 ? -6.242 1.997 -34.896 1.00 89.81 824 VAL A CA 1
ATOM 6488 C C . VAL A 1 824 ? -5.325 2.931 -35.680 1.00 89.81 824 VAL A C 1
ATOM 6490 O O . VAL A 1 824 ? -4.695 3.828 -35.119 1.00 89.81 824 VAL A O 1
ATOM 6493 N N . TRP A 1 825 ? -5.247 2.706 -36.988 1.00 90.25 825 TRP A N 1
ATOM 6494 C CA . TRP A 1 825 ? -4.349 3.394 -37.923 1.00 90.25 825 TRP A CA 1
ATOM 6495 C C . TRP A 1 825 ? -5.037 4.515 -38.710 1.00 90.25 825 TRP A C 1
ATOM 6497 O O . TRP A 1 825 ? -4.365 5.390 -39.240 1.00 90.25 825 TRP A O 1
ATOM 6507 N N . ALA A 1 826 ? -6.372 4.532 -38.755 1.00 92.69 826 ALA A N 1
ATOM 6508 C CA . ALA A 1 826 ? -7.140 5.595 -39.396 1.00 92.69 826 ALA A CA 1
ATOM 6509 C C . ALA A 1 826 ? -8.399 5.936 -38.593 1.00 92.69 826 ALA A C 1
ATOM 6511 O O . ALA A 1 826 ? -9.078 5.036 -38.095 1.00 92.69 826 ALA A O 1
ATOM 6512 N N . ILE A 1 827 ? -8.733 7.227 -38.496 1.00 94.25 827 ILE A N 1
ATOM 6513 C CA . ILE A 1 827 ? -9.974 7.711 -37.877 1.00 94.25 827 ILE A CA 1
ATOM 6514 C C . ILE A 1 827 ? -10.575 8.811 -38.755 1.00 94.25 827 ILE A C 1
ATOM 6516 O O . ILE A 1 827 ? -9.883 9.756 -39.119 1.00 94.25 827 ILE A O 1
ATOM 6520 N N . ALA A 1 828 ? -11.867 8.711 -39.065 1.00 92.19 828 ALA A N 1
ATOM 6521 C CA . ALA A 1 828 ? -12.600 9.717 -39.834 1.00 92.19 828 ALA A CA 1
ATOM 6522 C C . ALA A 1 828 ? -14.033 9.894 -39.312 1.00 92.19 828 ALA A C 1
ATOM 6524 O O . ALA A 1 828 ? -14.564 9.040 -38.606 1.00 92.19 828 ALA A O 1
ATOM 6525 N N . ARG A 1 829 ? -14.695 10.988 -39.697 1.00 90.25 829 ARG A N 1
ATOM 6526 C CA . ARG A 1 829 ? -16.126 11.218 -39.451 1.00 90.25 829 ARG A CA 1
ATOM 6527 C C . ARG A 1 829 ? -16.822 11.510 -40.772 1.00 90.25 829 ARG A C 1
ATOM 6529 O O . ARG A 1 829 ? -16.308 12.298 -41.558 1.00 90.25 829 ARG A O 1
ATOM 6536 N N . ASP A 1 830 ? -17.993 10.919 -40.989 1.00 86.69 830 ASP A N 1
ATOM 6537 C CA . ASP A 1 830 ? -18.791 11.172 -42.193 1.00 86.69 830 ASP A CA 1
ATOM 6538 C C . ASP A 1 830 ? -19.886 12.238 -42.018 1.00 86.69 830 ASP A C 1
ATOM 6540 O O . ASP A 1 830 ? -20.181 12.712 -40.914 1.00 86.69 830 ASP A O 1
ATOM 6544 N N . ALA A 1 831 ? -20.509 12.610 -43.141 1.00 83.12 831 ALA A N 1
ATOM 6545 C CA . ALA A 1 831 ? -21.598 13.583 -43.198 1.00 83.12 831 ALA A CA 1
ATOM 6546 C C . ALA A 1 831 ? -22.865 13.154 -42.423 1.00 83.12 831 ALA A C 1
ATOM 6548 O O . ALA A 1 831 ? -23.671 14.009 -42.058 1.00 83.12 831 ALA A O 1
ATOM 6549 N N . LEU A 1 832 ? -23.031 11.857 -42.128 1.00 79.50 832 LEU A N 1
ATOM 6550 C CA . LEU A 1 832 ? -24.117 11.332 -41.289 1.00 79.50 832 LEU A CA 1
ATOM 6551 C C . LEU A 1 832 ? -23.777 11.387 -39.789 1.00 79.50 832 LEU A C 1
ATOM 6553 O O . LEU A 1 832 ? -24.633 11.118 -38.951 1.00 79.50 832 LEU A O 1
ATOM 6557 N N . GLY A 1 833 ? -22.546 11.770 -39.436 1.00 78.25 833 GLY A N 1
ATOM 6558 C CA . GLY A 1 833 ? -22.080 11.904 -38.061 1.00 78.25 833 GLY A CA 1
ATOM 6559 C C . GLY A 1 833 ? -21.493 10.631 -37.455 1.00 78.25 833 GLY A C 1
ATOM 6560 O O . GLY A 1 833 ? -21.109 10.672 -36.286 1.00 78.25 833 GLY A O 1
ATOM 6561 N N . ARG A 1 834 ? -21.378 9.542 -38.225 1.00 86.56 834 ARG A N 1
ATOM 6562 C CA . ARG A 1 834 ? -20.738 8.299 -37.775 1.00 86.56 834 ARG A CA 1
ATOM 6563 C C . ARG A 1 834 ? -19.227 8.508 -37.688 1.00 86.56 834 ARG A C 1
ATOM 6565 O O . ARG A 1 834 ? -18.654 9.218 -38.520 1.00 86.56 834 ARG A O 1
ATOM 6572 N N . ILE A 1 835 ? -18.589 7.885 -36.700 1.00 89.06 835 ILE A N 1
ATOM 6573 C CA . ILE A 1 835 ? -17.128 7.890 -36.550 1.00 89.06 835 ILE A CA 1
ATOM 6574 C C . ILE A 1 835 ? -16.604 6.534 -37.014 1.00 89.06 835 ILE A C 1
ATOM 6576 O O . ILE A 1 835 ? -17.093 5.490 -36.588 1.00 89.06 835 ILE A O 1
ATOM 6580 N N . TRP A 1 836 ? -15.637 6.556 -37.920 1.00 90.62 836 TRP A N 1
ATOM 6581 C CA . TRP A 1 836 ? -15.057 5.386 -38.561 1.00 90.62 836 TRP A CA 1
ATOM 6582 C C . TRP A 1 836 ? -13.638 5.162 -38.063 1.00 90.62 836 TRP A C 1
ATOM 6584 O O . TRP A 1 836 ? -12.847 6.100 -38.015 1.00 90.62 836 TRP A O 1
ATOM 6594 N N . PHE A 1 837 ? -13.320 3.910 -37.748 1.00 91.88 837 PHE A N 1
ATOM 6595 C CA . PHE A 1 837 ? -12.018 3.462 -37.268 1.00 91.88 837 PHE A CA 1
ATOM 6596 C C . PHE A 1 837 ? -11.488 2.372 -38.204 1.00 91.88 837 PHE A C 1
ATOM 6598 O O . PHE A 1 837 ? -12.199 1.406 -38.481 1.00 91.88 837 PHE A O 1
ATOM 6605 N N . GLY A 1 838 ? -10.259 2.524 -38.690 1.00 89.81 838 GLY A N 1
ATOM 6606 C CA . GLY A 1 838 ? -9.538 1.541 -39.501 1.00 89.81 838 GLY A CA 1
ATOM 6607 C C . GLY A 1 838 ? -8.340 0.986 -38.739 1.00 89.81 838 GLY A C 1
ATOM 6608 O O . GLY A 1 838 ? -7.691 1.722 -37.996 1.00 89.81 838 GLY A O 1
ATOM 6609 N N . GLY A 1 839 ? -8.060 -0.304 -38.904 1.00 87.62 839 GLY A N 1
ATOM 6610 C CA . GLY A 1 839 ? -6.970 -0.992 -38.215 1.00 87.62 839 GLY A CA 1
ATOM 6611 C C . GLY A 1 839 ? -6.609 -2.315 -38.882 1.00 87.62 839 GLY A C 1
ATOM 6612 O O . GLY A 1 839 ? -6.927 -2.532 -40.046 1.00 87.62 839 GLY A O 1
ATOM 6613 N N . GLU A 1 840 ? -5.978 -3.228 -38.144 1.00 82.25 840 GLU A N 1
ATOM 6614 C CA . GLU A 1 840 ? -5.515 -4.524 -38.680 1.00 82.25 840 GLU A CA 1
ATOM 6615 C C . GLU A 1 840 ? -6.617 -5.577 -38.903 1.00 82.25 840 GLU A C 1
ATOM 6617 O O . GLU A 1 840 ? -6.381 -6.611 -39.528 1.00 82.25 840 GLU A O 1
ATOM 6622 N N . GLN A 1 841 ? -7.815 -5.347 -38.358 1.00 77.19 841 GLN A N 1
ATOM 6623 C CA . GLN A 1 841 ? -8.934 -6.302 -38.345 1.00 77.19 841 GLN A CA 1
ATOM 6624 C C . GLN A 1 841 ? -10.158 -5.784 -39.125 1.00 77.19 841 GLN A C 1
ATOM 6626 O O . GLN A 1 841 ? -11.297 -6.116 -38.799 1.00 77.19 841 GLN A O 1
ATOM 6631 N N . GLY A 1 842 ? -9.922 -4.958 -40.145 1.00 85.38 842 GLY A N 1
ATOM 6632 C CA . GLY A 1 842 ? -10.937 -4.316 -40.974 1.00 85.38 842 GLY A CA 1
ATOM 6633 C C . GLY A 1 842 ? -11.257 -2.894 -40.514 1.00 85.38 842 GLY A C 1
ATOM 6634 O O . GLY A 1 842 ? -10.375 -2.141 -40.092 1.00 85.38 842 GLY A O 1
ATOM 6635 N N . ALA A 1 843 ? -12.532 -2.522 -40.614 1.00 87.56 843 ALA A N 1
ATOM 6636 C CA . ALA A 1 843 ? -13.033 -1.212 -40.212 1.00 87.56 843 ALA A CA 1
ATOM 6637 C C . ALA A 1 843 ? -14.242 -1.338 -39.278 1.00 87.56 843 ALA A C 1
ATOM 6639 O O . ALA A 1 843 ? -14.985 -2.317 -39.327 1.00 87.56 843 ALA A O 1
ATOM 6640 N N . ALA A 1 844 ? -14.474 -0.325 -38.448 1.00 85.94 844 ALA A N 1
ATOM 6641 C CA . ALA A 1 844 ? -15.644 -0.233 -37.584 1.00 85.94 844 ALA A CA 1
ATOM 6642 C C . ALA A 1 844 ? -16.287 1.155 -37.678 1.00 85.94 844 ALA A C 1
ATOM 6644 O O . ALA A 1 844 ? -15.589 2.166 -37.657 1.00 85.94 844 ALA A O 1
ATOM 6645 N N . ALA A 1 845 ? -17.616 1.194 -37.748 1.00 84.38 845 ALA A N 1
ATOM 6646 C CA . ALA A 1 845 ? -18.418 2.402 -37.609 1.00 84.38 845 ALA A CA 1
ATOM 6647 C C . ALA A 1 845 ? -19.045 2.457 -36.212 1.00 84.38 845 ALA A C 1
ATOM 6649 O O . ALA A 1 845 ? -19.691 1.500 -35.783 1.00 84.38 845 ALA A O 1
ATOM 6650 N N . PHE A 1 846 ? -18.889 3.597 -35.551 1.00 82.19 846 PHE A N 1
ATOM 6651 C CA . PHE A 1 846 ? -19.556 3.990 -34.316 1.00 82.19 846 PHE A CA 1
ATOM 6652 C C . PHE A 1 846 ? -20.667 4.992 -34.640 1.00 82.19 846 PHE A C 1
ATOM 6654 O O . PHE A 1 846 ? -20.431 5.973 -35.358 1.00 82.19 846 PHE A O 1
ATOM 6661 N N . ILE A 1 847 ? -21.871 4.753 -34.121 1.00 77.19 847 ILE A N 1
ATOM 6662 C CA . ILE A 1 847 ? -23.041 5.611 -34.327 1.00 77.19 847 ILE A CA 1
ATOM 6663 C C . ILE A 1 847 ? -23.397 6.275 -32.985 1.00 77.19 847 ILE A C 1
ATOM 6665 O O . ILE A 1 847 ? -24.102 5.674 -32.178 1.00 77.19 847 ILE A O 1
ATOM 6669 N N . PRO A 1 848 ? -22.916 7.504 -32.710 1.00 63.19 848 PRO A N 1
ATOM 6670 C CA . PRO A 1 848 ? -23.197 8.173 -31.444 1.00 63.19 848 PRO A CA 1
ATOM 6671 C C . PRO A 1 848 ? -24.666 8.607 -31.363 1.00 63.19 848 PRO A C 1
ATOM 6673 O O . PRO A 1 848 ? -25.116 9.447 -32.149 1.00 63.19 848 PRO A O 1
ATOM 6676 N N . HIS A 1 849 ? -25.399 8.086 -30.378 1.00 58.66 849 HIS A N 1
ATOM 6677 C CA . HIS A 1 849 ? -26.755 8.545 -30.074 1.00 58.66 849 HIS A CA 1
ATOM 6678 C C . HIS A 1 849 ? -26.744 9.981 -29.518 1.00 58.66 849 HIS A C 1
ATOM 6680 O O . HIS A 1 849 ? -25.809 10.396 -28.831 1.00 58.66 849 HIS A O 1
ATOM 6686 N N . SER A 1 850 ? -27.787 10.762 -29.825 1.00 47.16 850 SER A N 1
ATOM 6687 C CA . SER A 1 850 ? -27.823 12.220 -29.600 1.00 47.16 850 SER A CA 1
ATOM 6688 C C . SER A 1 850 ? -27.711 12.659 -28.137 1.00 47.16 850 SER A C 1
ATOM 6690 O O . SER A 1 850 ? -27.315 13.795 -27.872 1.00 47.16 850 SER A O 1
ATOM 6692 N N . ASP A 1 851 ? -28.040 11.759 -27.211 1.00 43.50 851 ASP A N 1
ATOM 6693 C CA . ASP A 1 851 ? -28.268 12.055 -25.795 1.00 43.50 851 ASP A CA 1
ATOM 6694 C C . ASP A 1 851 ? -27.148 11.477 -24.893 1.00 43.50 851 ASP A C 1
ATOM 6696 O O . ASP A 1 851 ? -27.161 11.677 -23.682 1.00 43.50 851 ASP A O 1
ATOM 6700 N N . PHE A 1 852 ? -26.150 10.802 -25.489 1.00 49.06 852 PHE A N 1
ATOM 6701 C CA . PHE A 1 852 ? -24.908 10.308 -24.861 1.00 49.06 852 PHE A CA 1
ATOM 6702 C C . PHE A 1 852 ? -25.056 9.436 -23.591 1.00 49.06 852 PHE A C 1
ATOM 6704 O O . PHE A 1 852 ? -24.143 9.375 -22.764 1.00 49.06 852 PHE A O 1
ATOM 6711 N N . THR A 1 853 ? -26.159 8.698 -23.445 1.00 40.28 853 THR A N 1
ATOM 6712 C CA . THR A 1 853 ? -26.300 7.633 -22.437 1.00 40.28 853 THR A CA 1
ATOM 6713 C C . THR A 1 853 ? -25.546 6.361 -22.871 1.00 40.28 853 THR A C 1
ATOM 6715 O O . THR A 1 853 ? -25.920 5.786 -23.891 1.00 40.28 853 THR A O 1
ATOM 6718 N N . PRO A 1 854 ? -24.543 5.849 -22.118 1.00 40.59 854 PRO A N 1
ATOM 6719 C CA . PRO A 1 854 ? -23.679 4.731 -22.557 1.00 40.59 854 PRO A CA 1
ATOM 6720 C C . PRO A 1 854 ? -24.333 3.341 -22.715 1.00 40.59 854 PRO A C 1
ATOM 6722 O O . PRO A 1 854 ? -23.623 2.340 -22.765 1.00 40.59 854 PRO A O 1
ATOM 6725 N N . ALA A 1 855 ? -25.664 3.247 -22.719 1.00 40.22 855 ALA A N 1
ATOM 6726 C CA . ALA A 1 855 ? -26.406 1.986 -22.785 1.00 40.22 855 ALA A CA 1
ATOM 6727 C C . ALA A 1 855 ? -26.782 1.562 -24.219 1.00 40.22 855 ALA A C 1
ATOM 6729 O O . ALA A 1 855 ? -27.056 0.384 -24.439 1.00 40.22 855 ALA A O 1
ATOM 6730 N N . ASP A 1 856 ? -26.785 2.502 -25.172 1.00 43.09 856 ASP A N 1
ATOM 6731 C CA . ASP A 1 856 ? -27.407 2.344 -26.498 1.00 43.09 856 ASP A CA 1
ATOM 6732 C C . ASP A 1 856 ? -26.426 2.583 -27.675 1.00 43.09 856 ASP A C 1
ATOM 6734 O O . ASP A 1 856 ? -26.848 2.792 -28.808 1.00 43.09 856 ASP A O 1
ATOM 6738 N N . ASP A 1 857 ? -25.111 2.584 -27.425 1.00 60.31 857 ASP A N 1
ATOM 6739 C CA . ASP A 1 857 ? -24.077 2.886 -28.431 1.00 60.31 857 ASP A CA 1
ATOM 6740 C C . ASP A 1 857 ? -23.951 1.781 -29.513 1.00 60.31 857 ASP A C 1
ATOM 6742 O O . ASP A 1 857 ? -23.373 0.714 -29.277 1.00 60.31 857 ASP A O 1
ATOM 6746 N N . GLU A 1 858 ? -24.437 2.042 -30.734 1.00 69.69 858 GLU A N 1
ATOM 6747 C CA . GLU A 1 858 ? -24.347 1.093 -31.855 1.00 69.69 858 GLU A CA 1
ATOM 6748 C C . GLU A 1 858 ? -22.955 1.061 -32.522 1.00 69.69 858 GLU A C 1
ATOM 6750 O O . GLU A 1 858 ? -22.409 2.076 -32.971 1.00 69.69 858 GLU A O 1
ATOM 6755 N N . TRP A 1 859 ? -22.423 -0.157 -32.680 1.00 76.94 859 TRP A N 1
ATOM 6756 C CA . TRP A 1 859 ? -21.188 -0.459 -33.409 1.00 76.94 859 TRP A CA 1
ATOM 6757 C C . TRP A 1 859 ? -21.446 -1.426 -34.566 1.00 76.94 859 TRP A C 1
ATOM 6759 O O . TRP A 1 859 ? -22.086 -2.464 -34.391 1.00 76.94 859 TRP A O 1
ATOM 6769 N N . ARG A 1 860 ? -20.863 -1.147 -35.738 1.00 80.38 860 ARG A N 1
ATOM 6770 C CA . ARG A 1 860 ? -20.861 -2.068 -36.884 1.00 80.38 860 ARG A CA 1
ATOM 6771 C C . ARG A 1 860 ? -19.449 -2.309 -37.403 1.00 80.38 860 ARG A C 1
ATOM 6773 O O . ARG A 1 860 ? -18.778 -1.378 -37.835 1.00 80.38 860 ARG A O 1
ATOM 6780 N N . ILE A 1 861 ? -19.027 -3.570 -37.386 1.00 81.12 861 ILE A N 1
ATOM 6781 C CA . ILE A 1 861 ? -17.745 -4.037 -37.928 1.00 81.12 861 ILE A CA 1
ATOM 6782 C C . ILE A 1 861 ? -17.924 -4.389 -39.412 1.00 81.12 861 ILE A C 1
ATOM 6784 O O . ILE A 1 861 ? -18.997 -4.835 -39.817 1.00 81.12 861 ILE A O 1
ATOM 6788 N N . TYR A 1 862 ? -16.867 -4.191 -40.196 1.00 82.69 862 TYR A N 1
ATOM 6789 C CA . TYR A 1 862 ? -16.745 -4.585 -41.594 1.00 82.69 862 TYR A CA 1
ATOM 6790 C C . TYR A 1 862 ? -15.403 -5.286 -41.819 1.00 82.69 862 TYR A C 1
ATOM 6792 O O . TYR A 1 862 ? -14.374 -4.890 -41.266 1.00 82.69 862 TYR A O 1
ATOM 6800 N N . THR A 1 863 ? -15.420 -6.310 -42.661 1.00 86.25 863 THR A N 1
ATOM 6801 C CA . THR A 1 863 ? -14.306 -7.213 -42.975 1.00 86.25 863 THR A CA 1
ATOM 6802 C C . THR A 1 863 ? -14.131 -7.339 -44.499 1.00 86.25 863 THR A C 1
ATOM 6804 O O . THR A 1 863 ? -14.946 -6.801 -45.256 1.00 86.25 863 THR A O 1
ATOM 6807 N N . PRO A 1 864 ? -13.100 -8.044 -45.007 1.00 86.62 864 PRO A N 1
ATOM 6808 C CA . PRO A 1 864 ? -13.003 -8.349 -46.437 1.00 86.62 864 PRO A CA 1
ATOM 6809 C C . PRO A 1 864 ? -14.228 -9.088 -47.000 1.00 86.62 864 PRO A C 1
ATOM 6811 O O . PRO A 1 864 ? -14.609 -8.834 -48.140 1.00 86.62 864 PRO A O 1
ATOM 6814 N N . ASP A 1 865 ? -14.892 -9.929 -46.196 1.00 86.25 865 ASP A N 1
ATOM 6815 C CA . ASP A 1 865 ? -16.113 -10.644 -46.600 1.00 86.25 865 ASP A CA 1
ATOM 6816 C C . ASP A 1 865 ? -17.325 -9.703 -46.766 1.00 86.25 865 ASP A C 1
ATOM 6818 O O . ASP A 1 865 ? -18.239 -10.005 -47.535 1.00 86.25 865 ASP A O 1
ATOM 6822 N N . ASP A 1 866 ? -17.326 -8.543 -46.096 1.00 84.94 866 ASP A N 1
ATOM 6823 C CA . ASP A 1 866 ? -18.346 -7.500 -46.274 1.00 84.94 866 ASP A CA 1
ATOM 6824 C C . ASP A 1 866 ? -18.127 -6.663 -47.544 1.00 84.94 866 ASP A C 1
ATOM 6826 O O . ASP A 1 866 ? -19.086 -6.075 -48.044 1.00 84.94 866 ASP A O 1
ATOM 6830 N N . GLY A 1 867 ? -16.886 -6.590 -48.049 1.00 84.88 867 GLY A N 1
ATOM 6831 C CA . GLY A 1 867 ? -16.493 -5.777 -49.208 1.00 84.88 867 GLY A CA 1
ATOM 6832 C C . GLY A 1 867 ? -15.265 -4.872 -49.017 1.00 84.88 867 GLY A C 1
ATOM 6833 O O . GLY A 1 867 ? -14.944 -4.108 -49.930 1.00 84.88 867 GLY A O 1
ATOM 6834 N N . LEU A 1 868 ? -14.563 -4.935 -47.875 1.00 90.25 868 LEU A N 1
ATOM 6835 C CA . LEU A 1 868 ? -13.300 -4.201 -47.691 1.00 90.25 868 LEU A CA 1
ATOM 6836 C C . LEU A 1 868 ? -12.175 -4.731 -48.607 1.00 90.25 868 LEU A C 1
ATOM 6838 O O . LEU A 1 868 ? -12.132 -5.921 -48.919 1.00 90.25 868 LEU A O 1
ATOM 6842 N N . PRO A 1 869 ? -11.201 -3.880 -48.989 1.00 86.31 869 PRO A N 1
ATOM 6843 C CA . PRO A 1 869 ? -10.113 -4.267 -49.890 1.00 86.31 869 PRO A CA 1
ATOM 6844 C C . PRO A 1 869 ? -9.079 -5.184 -49.211 1.00 86.31 869 PRO A C 1
ATOM 6846 O O . PRO A 1 869 ? -8.409 -5.972 -49.877 1.00 86.31 869 PRO A O 1
ATOM 6849 N N . ASN A 1 870 ? -8.925 -5.073 -47.888 1.00 90.25 870 ASN A N 1
ATOM 6850 C CA . ASN A 1 870 ? -8.055 -5.898 -47.052 1.00 90.25 870 ASN A CA 1
ATOM 6851 C C . ASN A 1 870 ? -8.522 -5.820 -45.585 1.00 90.25 870 ASN A C 1
ATOM 6853 O O . ASN A 1 870 ? -9.395 -5.018 -45.257 1.00 90.25 870 ASN A O 1
ATOM 6857 N N . GLN A 1 871 ? -7.919 -6.614 -44.701 1.00 83.81 871 GLN A N 1
ATOM 6858 C CA . GLN A 1 871 ? -8.084 -6.476 -43.252 1.00 83.81 871 GLN A CA 1
ATOM 6859 C C . GLN A 1 871 ? -7.236 -5.330 -42.672 1.00 83.81 871 GLN A C 1
ATOM 6861 O O . GLN A 1 871 ? -7.690 -4.673 -41.749 1.00 83.81 871 GLN A O 1
ATOM 6866 N N . TRP A 1 872 ? -6.062 -5.026 -43.240 1.00 90.94 872 TRP A N 1
ATOM 6867 C CA . TRP A 1 872 ? -5.243 -3.876 -42.828 1.00 90.94 872 TRP A CA 1
ATOM 6868 C C . TRP A 1 872 ? -5.717 -2.580 -43.494 1.00 90.94 872 TRP A C 1
ATOM 6870 O O . TRP A 1 872 ? -5.327 -2.284 -44.628 1.00 90.94 872 TRP A O 1
ATOM 6880 N N . ILE A 1 873 ? -6.554 -1.814 -42.792 1.00 94.81 873 ILE A N 1
ATOM 6881 C CA . ILE A 1 873 ? -7.070 -0.509 -43.222 1.00 94.81 873 ILE A CA 1
ATOM 6882 C C . ILE A 1 873 ? -6.156 0.602 -42.699 1.00 94.81 873 ILE A C 1
ATOM 6884 O O . ILE A 1 873 ? -6.063 0.837 -41.497 1.00 94.81 873 ILE A O 1
ATOM 6888 N N . THR A 1 874 ? -5.478 1.278 -43.624 1.00 94.19 874 THR A N 1
ATOM 6889 C CA . THR A 1 874 ? -4.429 2.277 -43.364 1.00 94.19 874 THR A CA 1
ATOM 6890 C C . THR A 1 874 ? -4.919 3.718 -43.451 1.00 94.19 874 THR A C 1
ATOM 6892 O O . THR A 1 874 ? -4.285 4.598 -42.889 1.00 94.19 874 THR A O 1
ATOM 6895 N N . ALA A 1 875 ? -6.028 3.975 -44.149 1.00 95.81 875 ALA A N 1
ATOM 6896 C CA . ALA A 1 875 ? -6.562 5.320 -44.358 1.00 95.81 875 ALA A CA 1
ATOM 6897 C C . ALA A 1 875 ? -8.089 5.289 -44.494 1.00 95.81 875 ALA A C 1
ATOM 6899 O O . ALA A 1 875 ? -8.636 4.338 -45.057 1.00 95.81 875 ALA A O 1
ATOM 6900 N N . ILE A 1 876 ? -8.780 6.329 -44.021 1.00 96.25 876 ILE A N 1
ATOM 6901 C CA . ILE A 1 876 ? -10.226 6.509 -44.214 1.00 96.25 876 ILE A CA 1
ATOM 6902 C C . ILE A 1 876 ? -10.506 7.983 -44.513 1.00 96.25 876 ILE A C 1
ATOM 6904 O O . ILE A 1 876 ? -10.046 8.851 -43.778 1.00 96.25 876 ILE A O 1
ATOM 6908 N N . ALA A 1 877 ? -11.305 8.259 -45.544 1.00 94.94 877 ALA A N 1
ATOM 6909 C CA . ALA A 1 877 ? -11.791 9.602 -45.858 1.00 94.94 877 ALA A CA 1
ATOM 6910 C C . ALA A 1 877 ? -13.277 9.561 -46.229 1.00 94.94 877 ALA A C 1
ATOM 6912 O O . ALA A 1 877 ? -13.691 8.742 -47.045 1.00 94.94 877 ALA A O 1
ATOM 6913 N N . ALA A 1 878 ? -14.085 10.445 -45.649 1.00 91.88 878 ALA A N 1
ATOM 6914 C CA . ALA A 1 878 ? -15.507 10.557 -45.967 1.00 91.88 878 ALA A CA 1
ATOM 6915 C C . ALA A 1 878 ? -15.777 11.784 -46.845 1.00 91.88 878 ALA A C 1
ATOM 6917 O O . ALA A 1 878 ? -15.148 12.826 -46.664 1.00 91.88 878 ALA A O 1
ATOM 6918 N N . ASP A 1 879 ? -16.722 11.668 -47.777 1.00 87.75 879 ASP A N 1
ATOM 6919 C CA . ASP A 1 879 ? -17.137 12.774 -48.639 1.00 87.75 879 ASP A CA 1
ATOM 6920 C C . ASP A 1 879 ? -18.388 13.511 -48.123 1.00 87.75 879 ASP A C 1
ATOM 6922 O O . ASP A 1 879 ? -19.130 13.042 -47.254 1.00 87.75 879 ASP A O 1
ATOM 6926 N N . GLU A 1 880 ? -18.644 14.692 -48.693 1.00 82.62 880 GLU A N 1
ATOM 6927 C CA . GLU A 1 880 ? -19.797 15.541 -48.354 1.00 82.62 880 GLU A CA 1
ATOM 6928 C C . GLU A 1 880 ? -21.163 14.922 -48.719 1.00 82.62 880 GLU A C 1
ATOM 6930 O O . GLU A 1 880 ? -22.204 15.469 -48.356 1.00 82.62 880 GLU A O 1
ATOM 6935 N N . ARG A 1 881 ? -21.186 13.797 -49.448 1.00 80.00 881 ARG A N 1
ATOM 6936 C CA . ARG A 1 881 ? -22.403 13.077 -49.860 1.00 80.00 881 ARG A CA 1
ATOM 6937 C C . ARG A 1 881 ? -22.729 11.915 -48.916 1.00 80.00 881 ARG A C 1
ATOM 6939 O O . ARG A 1 881 ? -23.800 11.328 -49.042 1.00 80.00 881 ARG A O 1
ATOM 6946 N N . GLY A 1 882 ? -21.846 11.614 -47.960 1.00 78.12 882 GLY A N 1
ATOM 6947 C CA . GLY A 1 882 ? -21.988 10.517 -46.999 1.00 78.12 882 GLY A CA 1
ATOM 6948 C C . GLY A 1 882 ? -21.364 9.194 -47.452 1.00 78.12 882 GLY A C 1
ATOM 6949 O O . GLY A 1 882 ? -21.536 8.190 -46.756 1.00 78.12 882 GLY A O 1
ATOM 6950 N N . GLY A 1 883 ? -20.646 9.190 -48.580 1.00 90.38 883 GLY A N 1
ATOM 6951 C CA . GLY A 1 883 ? -19.807 8.073 -49.004 1.00 90.38 883 GLY A CA 1
ATOM 6952 C C . GLY A 1 883 ? -18.497 8.025 -48.215 1.00 90.38 883 GLY A C 1
ATOM 6953 O O . GLY A 1 883 ? -18.021 9.048 -47.713 1.00 90.38 883 GLY A O 1
ATOM 6954 N N . VAL A 1 884 ? -17.910 6.833 -48.078 1.00 95.25 884 VAL A N 1
ATOM 6955 C CA . VAL A 1 884 ? -16.675 6.630 -47.300 1.00 95.25 884 VAL A CA 1
ATOM 6956 C C . VAL A 1 884 ? -15.664 5.800 -48.087 1.00 95.25 884 VAL A C 1
ATOM 6958 O O . VAL A 1 884 ? -15.969 4.707 -48.562 1.00 95.25 884 VAL A O 1
ATOM 6961 N N . TRP A 1 885 ? -14.451 6.331 -48.212 1.00 97.25 885 TRP A N 1
ATOM 6962 C CA . TRP A 1 885 ? -13.289 5.696 -48.821 1.00 97.25 885 TRP A CA 1
ATOM 6963 C C . TRP A 1 885 ? -12.421 5.018 -47.764 1.00 97.25 885 TRP A C 1
ATOM 6965 O O . TRP A 1 885 ? -12.141 5.606 -46.722 1.00 97.25 885 TRP A O 1
ATOM 6975 N N . PHE A 1 886 ? -11.942 3.815 -48.074 1.00 97.50 886 PHE A N 1
ATOM 6976 C CA . PHE A 1 886 ? -11.070 3.001 -47.230 1.00 97.50 886 PHE A CA 1
ATOM 6977 C C . PHE A 1 886 ? -9.822 2.616 -48.020 1.00 97.50 886 PHE A C 1
ATOM 6979 O O . PHE A 1 886 ? -9.916 1.935 -49.043 1.00 97.50 886 PHE A O 1
ATOM 6986 N N . GLY A 1 887 ? -8.656 3.043 -47.549 1.00 97.06 887 GLY A N 1
ATOM 6987 C CA . GLY A 1 887 ? -7.350 2.642 -48.061 1.00 97.06 887 GLY A CA 1
ATOM 6988 C C . GLY A 1 887 ? -6.794 1.457 -47.283 1.00 97.06 887 GLY A C 1
ATOM 6989 O O . GLY A 1 887 ? -7.049 1.326 -46.087 1.00 97.06 887 GLY A O 1
ATOM 6990 N N . SER A 1 888 ? -6.033 0.588 -47.951 1.00 96.25 888 SER A N 1
ATOM 6991 C CA . SER A 1 888 ? -5.446 -0.590 -47.308 1.00 96.25 888 SER A CA 1
ATOM 6992 C C . SER A 1 888 ? -3.998 -0.876 -47.681 1.00 96.25 888 SER A C 1
ATOM 6994 O O . SER A 1 888 ? -3.496 -0.475 -48.736 1.00 96.25 888 SER A O 1
ATOM 6996 N N . GLN A 1 889 ? -3.348 -1.673 -46.835 1.00 94.19 889 GLN A N 1
ATOM 6997 C CA . GLN A 1 889 ? -2.045 -2.264 -47.111 1.00 94.19 889 GLN A CA 1
ATOM 6998 C C . GLN A 1 889 ? -2.186 -3.493 -48.026 1.00 94.19 889 GLN A C 1
ATOM 7000 O O . GLN A 1 889 ? -2.345 -4.626 -47.581 1.00 94.19 889 GLN A O 1
ATOM 7005 N N . GLY A 1 890 ? -2.119 -3.265 -49.340 1.00 89.31 890 GLY A N 1
ATOM 7006 C CA . GLY A 1 890 ? -2.004 -4.312 -50.364 1.00 89.31 890 GLY A CA 1
ATOM 7007 C C . GLY A 1 890 ? -3.319 -4.752 -51.021 1.00 89.31 890 GLY A C 1
ATOM 7008 O O . GLY A 1 890 ? -3.278 -5.472 -52.020 1.00 89.31 890 GLY A O 1
ATOM 7009 N N . GLY A 1 891 ? -4.473 -4.302 -50.521 1.00 91.31 891 GLY A N 1
ATOM 7010 C CA . GLY A 1 891 ? -5.782 -4.559 -51.135 1.00 91.31 891 GLY A CA 1
ATOM 7011 C C . GLY A 1 891 ? -6.217 -3.538 -52.193 1.00 91.31 891 GLY A C 1
ATOM 7012 O O . GLY A 1 891 ? -7.079 -3.839 -53.013 1.00 91.31 891 GLY A O 1
ATOM 7013 N N . GLY A 1 892 ? -5.617 -2.346 -52.201 1.00 96.00 892 GLY A N 1
ATOM 7014 C CA . GLY A 1 892 ? -6.124 -1.178 -52.923 1.00 96.00 892 GLY A CA 1
ATOM 7015 C C . GLY A 1 892 ? -7.044 -0.322 -52.057 1.00 96.00 892 GLY A C 1
ATOM 7016 O O . GLY A 1 892 ? -6.883 -0.261 -50.832 1.00 96.00 892 GLY A O 1
ATOM 7017 N N . ALA A 1 893 ? -7.989 0.351 -52.705 1.00 96.94 893 ALA A N 1
ATOM 7018 C CA . ALA A 1 893 ? -8.977 1.207 -52.061 1.00 96.94 893 ALA A CA 1
ATOM 7019 C C . ALA A 1 893 ? -10.395 0.688 -52.319 1.00 96.94 893 ALA A C 1
ATOM 7021 O O . ALA A 1 893 ? -10.679 0.181 -53.402 1.00 96.94 893 ALA A O 1
ATOM 7022 N N . ALA A 1 894 ? -11.302 0.860 -51.361 1.00 96.38 894 ALA A N 1
ATOM 7023 C CA . ALA A 1 894 ? -12.730 0.651 -51.578 1.00 96.38 894 ALA A CA 1
ATOM 7024 C C . ALA A 1 894 ? -13.539 1.895 -51.208 1.00 96.38 894 ALA A C 1
ATOM 7026 O O . ALA A 1 894 ? -13.102 2.719 -50.407 1.00 96.38 894 ALA A O 1
ATOM 7027 N N . TYR A 1 895 ? -14.725 2.002 -51.791 1.00 95.75 895 TYR A N 1
ATOM 7028 C CA . TYR A 1 895 ? -15.707 3.047 -51.539 1.00 95.75 895 TYR A CA 1
ATOM 7029 C C . TYR A 1 895 ? -17.033 2.406 -51.128 1.00 95.75 895 TYR A C 1
ATOM 7031 O O . TYR A 1 895 ? -17.467 1.447 -51.770 1.00 95.75 895 TYR A O 1
ATOM 7039 N N . LEU A 1 896 ? -17.650 2.930 -50.070 1.00 94.12 896 LEU A N 1
ATOM 7040 C CA . LEU A 1 896 ? -18.952 2.517 -49.552 1.00 94.12 896 LEU A CA 1
ATOM 7041 C C . LEU A 1 896 ? -19.960 3.662 -49.695 1.00 94.12 896 LEU A C 1
ATOM 7043 O O . LEU A 1 896 ? -19.752 4.735 -49.126 1.00 94.12 896 LEU A O 1
ATOM 7047 N N . ASP A 1 897 ? -21.068 3.409 -50.389 1.00 90.19 897 ASP A N 1
ATOM 7048 C CA . ASP A 1 897 ? -22.213 4.321 -50.501 1.00 90.19 897 ASP A CA 1
ATOM 7049 C C . ASP A 1 897 ? -23.565 3.591 -50.336 1.00 90.19 897 ASP A C 1
ATOM 7051 O O . ASP A 1 897 ? -23.632 2.467 -49.833 1.00 90.19 897 ASP A O 1
ATOM 7055 N N . GLU A 1 898 ? -24.667 4.232 -50.743 1.00 84.94 898 GLU A N 1
ATOM 7056 C CA . GLU A 1 898 ? -26.019 3.648 -50.725 1.00 84.94 898 GLU A CA 1
ATOM 7057 C C . GLU A 1 898 ? -26.198 2.423 -51.648 1.00 84.94 898 GLU A C 1
ATOM 7059 O O . GLU A 1 898 ? -27.128 1.638 -51.454 1.00 84.94 898 GLU A O 1
ATOM 7064 N N . ASN A 1 899 ? -25.308 2.234 -52.627 1.00 85.44 899 ASN A N 1
ATOM 7065 C CA . ASN A 1 899 ? -25.304 1.119 -53.574 1.00 85.44 899 ASN A CA 1
ATOM 7066 C C . ASN A 1 899 ? -24.439 -0.059 -53.081 1.00 85.44 899 ASN A C 1
ATOM 7068 O O . ASN A 1 899 ? -24.525 -1.156 -53.639 1.00 85.44 899 ASN A O 1
ATOM 7072 N N . GLY A 1 900 ? -23.637 0.146 -52.030 1.00 88.62 900 GLY A N 1
ATOM 7073 C CA . GLY A 1 900 ? -22.764 -0.855 -51.419 1.00 88.62 900 GLY A CA 1
ATOM 7074 C C . GLY A 1 900 ? -21.281 -0.575 -51.661 1.00 88.62 900 GLY A C 1
ATOM 7075 O O . GLY A 1 900 ? -20.847 0.574 -51.666 1.00 88.62 900 GLY A O 1
ATOM 7076 N N . TRP A 1 901 ? -20.492 -1.640 -51.818 1.00 93.81 901 TRP A N 1
ATOM 7077 C CA . TRP A 1 901 ? -19.035 -1.563 -51.942 1.00 93.81 901 TRP A CA 1
ATOM 7078 C C . TRP A 1 901 ? -18.561 -1.563 -53.398 1.00 93.81 901 TRP A C 1
ATOM 7080 O O . TRP A 1 901 ? -18.929 -2.439 -54.182 1.00 93.81 901 TRP A O 1
ATOM 7090 N N . THR A 1 902 ? -17.668 -0.631 -53.734 1.00 94.56 902 THR A N 1
ATOM 7091 C CA . THR A 1 902 ? -16.904 -0.615 -54.992 1.00 94.56 902 THR A CA 1
ATOM 7092 C C . THR A 1 902 ? -15.408 -0.696 -54.694 1.00 94.56 902 THR A C 1
ATOM 7094 O O . THR A 1 902 ? -14.895 0.1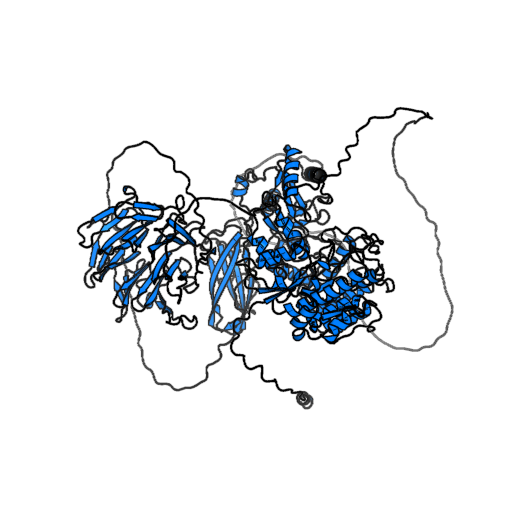05 -53.917 1.00 94.56 902 THR A O 1
ATOM 7097 N N . LEU A 1 903 ? -14.706 -1.648 -55.315 1.00 95.00 903 LEU A N 1
ATOM 7098 C CA . LEU A 1 903 ? -13.271 -1.901 -55.132 1.00 95.00 903 LEU A CA 1
ATOM 7099 C C . LEU A 1 903 ? -12.446 -1.312 -56.289 1.00 95.00 903 LEU A C 1
ATOM 7101 O O . LEU A 1 903 ? -12.835 -1.443 -57.447 1.00 95.00 903 LEU A O 1
ATOM 7105 N N . TYR A 1 904 ? -11.282 -0.737 -55.975 1.00 96.19 904 TYR A N 1
ATOM 7106 C CA . TYR A 1 904 ? -10.328 -0.168 -56.928 1.00 96.19 904 TYR A CA 1
ATOM 7107 C C . TYR A 1 904 ? -8.892 -0.635 -56.640 1.00 96.19 904 TYR A C 1
ATOM 7109 O O . TYR A 1 904 ? -8.399 -0.555 -55.513 1.00 96.19 904 TYR A O 1
ATOM 7117 N N . THR A 1 905 ? -8.200 -1.094 -57.682 1.00 95.75 905 THR A N 1
ATOM 7118 C CA . THR A 1 905 ? -6.864 -1.708 -57.622 1.00 95.75 905 THR A CA 1
ATOM 7119 C C . THR A 1 905 ? -5.933 -1.164 -58.714 1.00 95.75 905 THR A C 1
ATOM 7121 O O . THR A 1 905 ? -6.349 -0.397 -59.585 1.00 95.75 905 THR A O 1
ATOM 7124 N N . GLU A 1 906 ? -4.674 -1.619 -58.741 1.00 95.00 906 GLU A N 1
ATOM 7125 C CA . GLU A 1 906 ? -3.713 -1.356 -59.834 1.00 95.00 906 GLU A CA 1
ATOM 7126 C C . GLU A 1 906 ? -4.233 -1.741 -61.239 1.00 95.00 906 GLU A C 1
ATOM 7128 O O . GLU A 1 906 ? -3.676 -1.306 -62.245 1.00 95.00 906 GLU A O 1
ATOM 7133 N N . ARG A 1 907 ? -5.309 -2.536 -61.344 1.00 93.69 907 ARG A N 1
ATOM 7134 C CA . ARG A 1 907 ? -5.962 -2.871 -62.625 1.00 93.69 907 ARG A CA 1
ATOM 7135 C C . ARG A 1 907 ? -6.900 -1.780 -63.139 1.00 93.69 907 ARG A C 1
ATOM 7137 O O . ARG A 1 907 ? -7.174 -1.743 -64.335 1.00 93.69 907 ARG A O 1
ATOM 7144 N N . ASP A 1 908 ? -7.393 -0.935 -62.241 1.00 93.75 908 ASP A N 1
ATOM 7145 C CA . ASP A 1 908 ? -8.490 0.004 -62.486 1.00 93.75 908 ASP A CA 1
ATOM 7146 C C . ASP A 1 908 ? -7.979 1.435 -62.738 1.00 93.75 908 ASP A C 1
ATOM 7148 O O . ASP A 1 908 ? -8.707 2.268 -63.276 1.00 93.75 908 ASP A O 1
ATOM 7152 N N . GLY A 1 909 ? -6.709 1.697 -62.399 1.00 91.31 909 GLY A N 1
ATOM 7153 C CA . GLY A 1 909 ? -6.002 2.968 -62.614 1.00 91.31 909 GLY A CA 1
ATOM 7154 C C . GLY A 1 909 ? -5.232 3.493 -61.395 1.00 91.31 909 GLY A C 1
ATOM 7155 O O . GLY A 1 909 ? -4.541 4.504 -61.503 1.00 91.31 909 GLY A O 1
ATOM 7156 N N . LEU A 1 910 ? -5.328 2.815 -60.248 1.00 96.06 910 LEU A N 1
ATOM 7157 C CA . LEU A 1 910 ? -4.616 3.156 -59.014 1.00 96.06 910 LEU A CA 1
ATOM 7158 C C . LEU A 1 910 ? -3.099 2.912 -59.152 1.00 96.06 910 LEU A C 1
ATOM 7160 O O . LEU A 1 910 ? -2.684 1.893 -59.697 1.00 96.06 910 LEU A O 1
ATOM 7164 N N . ALA A 1 911 ? -2.259 3.805 -58.620 1.00 95.00 911 ALA A N 1
ATOM 7165 C CA . ALA A 1 911 ? -0.801 3.696 -58.731 1.00 95.00 911 ALA A CA 1
ATOM 7166 C C . ALA A 1 911 ? -0.225 2.509 -57.946 1.00 95.00 911 ALA A C 1
ATOM 7168 O O . ALA A 1 911 ? 0.621 1.784 -58.470 1.00 95.00 911 ALA A O 1
ATOM 7169 N N . SER A 1 912 ? -0.697 2.276 -56.712 1.00 97.00 912 SER A N 1
ATOM 7170 C CA . SER A 1 912 ? -0.429 1.029 -55.995 1.00 97.00 912 SER A CA 1
ATOM 7171 C C . SER A 1 912 ? -1.571 0.555 -55.111 1.00 97.00 912 SER A C 1
ATOM 7173 O O . SER A 1 912 ? -2.271 1.353 -54.499 1.00 97.00 912 SER A O 1
ATOM 7175 N N . ASN A 1 913 ? -1.668 -0.765 -54.953 1.00 96.81 913 ASN A N 1
ATOM 7176 C CA . ASN A 1 913 ? -2.547 -1.420 -53.990 1.00 96.81 913 ASN A CA 1
ATOM 7177 C C . ASN A 1 913 ? -2.190 -1.149 -52.509 1.00 96.81 913 ASN A C 1
ATOM 7179 O O . ASN A 1 913 ? -2.942 -1.556 -51.627 1.00 96.81 913 ASN A O 1
ATOM 7183 N N . TRP A 1 914 ? -1.052 -0.517 -52.208 1.00 97.38 914 TRP A N 1
ATOM 7184 C CA . TRP A 1 914 ? -0.703 -0.077 -50.853 1.00 97.38 914 TRP A CA 1
ATOM 7185 C C . TRP A 1 914 ? -0.997 1.419 -50.713 1.00 97.38 914 TRP A C 1
ATOM 7187 O O . TRP A 1 914 ? -0.189 2.258 -51.114 1.00 97.38 914 TRP A O 1
ATOM 7197 N N . ILE A 1 915 ? -2.169 1.724 -50.152 1.00 97.88 915 ILE A N 1
ATOM 7198 C CA . ILE A 1 915 ? -2.584 3.078 -49.772 1.00 97.88 915 ILE A CA 1
ATOM 7199 C C . ILE A 1 915 ? -1.980 3.422 -48.410 1.00 97.88 915 ILE A C 1
ATOM 7201 O O . ILE A 1 915 ? -1.897 2.555 -47.534 1.00 97.88 915 ILE A O 1
ATOM 7205 N N . ARG A 1 916 ? -1.578 4.678 -48.221 1.00 96.06 916 ARG A N 1
ATOM 7206 C CA . ARG A 1 916 ? -1.031 5.185 -46.951 1.00 96.06 916 ARG A CA 1
ATOM 7207 C C . ARG A 1 916 ? -1.856 6.326 -46.357 1.00 96.06 916 ARG A C 1
ATOM 7209 O O . ARG A 1 916 ? -1.964 6.396 -45.145 1.00 96.06 916 ARG A O 1
ATOM 7216 N N . ASP A 1 917 ? -2.495 7.126 -47.207 1.00 97.31 917 ASP A N 1
ATOM 7217 C CA . ASP A 1 917 ? -3.389 8.223 -46.825 1.00 97.31 917 ASP A CA 1
ATOM 7218 C C . ASP A 1 917 ? -4.388 8.524 -47.963 1.00 97.31 917 ASP A C 1
ATOM 7220 O O . ASP A 1 917 ? -4.138 8.168 -49.123 1.00 97.31 917 ASP A O 1
ATOM 7224 N N . ILE A 1 918 ? -5.520 9.158 -47.641 1.00 97.69 918 ILE A N 1
ATOM 7225 C CA . ILE A 1 918 ? -6.553 9.594 -48.590 1.00 97.69 918 ILE A CA 1
ATOM 7226 C C . ILE A 1 918 ? -7.038 10.999 -48.213 1.00 97.69 918 ILE A C 1
ATOM 7228 O O . ILE A 1 918 ? -7.618 11.196 -47.150 1.00 97.69 918 ILE A O 1
ATOM 7232 N N . ALA A 1 919 ? -6.909 11.948 -49.138 1.00 95.44 919 ALA A N 1
ATOM 7233 C CA . ALA A 1 919 ? -7.470 13.291 -49.016 1.00 95.44 919 ALA A CA 1
ATOM 7234 C C . ALA A 1 919 ? -8.526 13.547 -50.103 1.00 95.44 919 ALA A C 1
ATOM 7236 O O . ALA A 1 919 ? -8.413 13.051 -51.223 1.00 95.44 919 ALA A O 1
ATOM 7237 N N . ILE A 1 920 ? -9.544 14.352 -49.799 1.00 94.00 920 ILE A N 1
ATOM 7238 C CA . ILE A 1 920 ? -10.557 14.792 -50.771 1.00 94.00 920 ILE A CA 1
ATOM 7239 C C . ILE A 1 920 ? -10.444 16.307 -50.911 1.00 94.00 920 ILE A C 1
ATOM 7241 O O . ILE A 1 920 ? -10.417 17.022 -49.909 1.00 94.00 920 ILE A O 1
ATOM 7245 N N . ASP A 1 921 ? -10.335 16.801 -52.143 1.00 90.00 921 ASP A N 1
ATOM 7246 C CA . ASP A 1 921 ? -10.155 18.231 -52.398 1.00 90.00 921 ASP A CA 1
ATOM 7247 C C . ASP A 1 921 ? -11.488 18.996 -52.559 1.00 90.00 921 ASP A C 1
ATOM 7249 O O . ASP A 1 921 ? -12.541 18.382 -52.755 1.00 90.00 921 ASP A O 1
ATOM 7253 N N . PRO A 1 922 ? -11.483 20.346 -52.529 1.00 87.88 922 PRO A N 1
ATOM 7254 C CA . PRO A 1 922 ? -12.701 21.150 -52.691 1.00 87.88 922 PRO A CA 1
ATOM 7255 C C . PRO A 1 922 ? -13.331 21.105 -54.098 1.00 87.88 922 PRO A C 1
ATOM 7257 O O . PRO A 1 922 ? -14.228 21.895 -54.393 1.00 87.88 922 PRO A O 1
ATOM 7260 N N . GLN A 1 923 ? -12.838 20.259 -55.009 1.00 86.88 923 GLN A N 1
ATOM 7261 C CA . GLN A 1 923 ? -13.462 19.947 -56.298 1.00 86.88 923 GLN A CA 1
ATOM 7262 C C . GLN A 1 923 ? -14.106 18.546 -56.292 1.00 86.88 923 GLN A C 1
ATOM 7264 O O . GLN A 1 923 ? -14.783 18.181 -57.256 1.00 86.88 923 GLN A O 1
ATOM 7269 N N . GLY A 1 924 ? -13.943 17.778 -55.208 1.00 88.25 924 GLY A N 1
ATOM 7270 C CA . GLY A 1 924 ? -14.417 16.405 -55.074 1.00 88.25 924 GLY A CA 1
ATOM 7271 C C . GLY A 1 924 ? -13.515 15.372 -55.753 1.00 88.25 924 GLY A C 1
ATOM 7272 O O . GLY A 1 924 ? -13.981 14.266 -56.026 1.00 88.25 924 GLY A O 1
ATOM 7273 N N . LEU A 1 925 ? -12.256 15.714 -56.055 1.00 92.44 925 LEU A N 1
ATOM 7274 C CA . LEU A 1 925 ? -11.265 14.732 -56.492 1.00 92.44 925 LEU A CA 1
ATOM 7275 C C . LEU A 1 925 ? -10.696 14.012 -55.268 1.00 92.44 925 LEU A C 1
ATOM 7277 O O . LEU A 1 925 ? -10.397 14.642 -54.251 1.00 92.44 925 LEU A O 1
ATOM 7281 N N . VAL A 1 926 ? -10.519 12.696 -55.378 1.00 96.31 926 VAL A N 1
ATOM 7282 C CA . VAL A 1 926 ? -9.985 11.856 -54.297 1.00 96.31 926 VAL A CA 1
ATOM 7283 C C . VAL A 1 926 ? -8.514 11.563 -54.578 1.00 96.31 926 VAL A C 1
ATOM 7285 O O . VAL A 1 926 ? -8.184 10.956 -55.597 1.00 96.31 926 VAL A O 1
ATOM 7288 N N . TRP A 1 927 ? -7.641 12.025 -53.688 1.00 97.50 927 TRP A N 1
ATOM 7289 C CA . TRP A 1 927 ? -6.186 11.938 -53.764 1.00 97.50 927 TRP A CA 1
ATOM 7290 C C . TRP A 1 927 ? -5.695 10.819 -52.838 1.00 97.50 927 TRP A C 1
ATOM 7292 O O . TRP A 1 927 ? -5.899 10.877 -51.630 1.00 97.50 927 TRP A O 1
ATOM 7302 N N . PHE A 1 928 ? -5.028 9.810 -53.395 1.00 98.12 928 PHE A N 1
ATOM 7303 C CA . PHE A 1 928 ? -4.511 8.646 -52.673 1.00 98.12 928 PHE A CA 1
ATOM 7304 C C . PHE A 1 928 ? -2.984 8.709 -52.602 1.00 98.12 928 PHE A C 1
ATOM 7306 O O . PHE A 1 928 ? -2.317 8.665 -53.644 1.00 98.12 928 PHE A O 1
ATOM 7313 N N . ALA A 1 929 ? -2.426 8.746 -51.392 1.00 97.81 929 ALA A N 1
ATOM 7314 C CA . ALA A 1 929 ? -1.005 8.503 -51.169 1.00 97.81 929 ALA A CA 1
ATOM 7315 C C . ALA A 1 929 ? -0.725 7.002 -51.293 1.00 97.81 929 ALA A C 1
ATOM 7317 O O . ALA A 1 929 ? -1.402 6.186 -50.659 1.00 97.81 929 ALA A O 1
ATOM 7318 N N . THR A 1 930 ? 0.258 6.619 -52.109 1.00 97.56 930 THR A N 1
ATOM 7319 C CA . THR A 1 930 ? 0.610 5.210 -52.329 1.00 97.56 930 THR A CA 1
ATOM 7320 C C . THR A 1 930 ? 2.122 4.995 -52.297 1.00 97.56 930 THR A C 1
ATOM 7322 O O . THR A 1 930 ? 2.909 5.939 -52.366 1.00 97.56 930 THR A O 1
ATOM 7325 N N . SER A 1 931 ? 2.548 3.732 -52.260 1.00 95.81 931 SER A N 1
ATOM 7326 C CA . SER A 1 931 ? 3.962 3.348 -52.390 1.00 95.81 931 SER A CA 1
ATOM 7327 C C . SER A 1 931 ? 4.551 3.477 -53.811 1.00 95.81 931 SER A C 1
ATOM 7329 O O . SER A 1 931 ? 5.726 3.161 -54.001 1.00 95.81 931 SER A O 1
ATOM 7331 N N . LYS A 1 932 ? 3.764 3.912 -54.811 1.00 96.44 932 LYS A N 1
ATOM 7332 C CA . LYS A 1 932 ? 4.180 4.100 -56.220 1.00 96.44 932 LYS A CA 1
ATOM 7333 C C . LYS A 1 932 ? 3.714 5.446 -56.814 1.00 96.44 932 LYS A C 1
ATOM 7335 O O . LYS A 1 932 ? 3.485 5.555 -58.017 1.00 96.44 932 LYS A O 1
ATOM 7340 N N . GLY A 1 933 ? 3.548 6.463 -55.975 1.00 95.75 933 GLY A N 1
ATOM 7341 C CA . GLY A 1 933 ? 3.159 7.824 -56.337 1.00 95.75 933 GLY A CA 1
ATOM 7342 C C . GLY A 1 933 ? 1.797 8.227 -55.773 1.00 95.75 933 GLY A C 1
ATOM 7343 O O . GLY A 1 933 ? 1.207 7.525 -54.948 1.00 95.75 933 GLY A O 1
ATOM 7344 N N . VAL A 1 934 ? 1.278 9.360 -56.243 1.00 97.44 934 VAL A N 1
ATOM 7345 C CA . VAL A 1 934 ? -0.071 9.840 -55.911 1.00 97.44 934 VAL A CA 1
ATOM 7346 C C . VAL A 1 934 ? -1.041 9.440 -57.012 1.00 97.44 934 VAL A C 1
ATOM 7348 O O . VAL A 1 934 ? -0.761 9.666 -58.189 1.00 97.44 934 VAL A O 1
ATOM 7351 N N . SER A 1 935 ? -2.195 8.890 -56.640 1.00 97.31 935 SER A N 1
ATOM 7352 C CA . SER A 1 935 ? -3.311 8.666 -57.573 1.00 97.31 935 SER A CA 1
ATOM 7353 C C . SER A 1 935 ? -4.410 9.687 -57.319 1.00 97.31 935 SER A C 1
ATOM 7355 O O . SER A 1 935 ? -4.705 9.976 -56.166 1.00 97.31 935 SER A O 1
ATOM 7357 N N . VAL A 1 936 ? -5.045 10.197 -58.368 1.00 96.19 936 VAL A N 1
ATOM 7358 C CA . VAL A 1 936 ? -6.176 11.125 -58.274 1.00 96.19 936 VAL A CA 1
ATOM 7359 C C . VAL A 1 936 ? -7.352 10.541 -59.041 1.00 96.19 936 VAL A C 1
ATOM 7361 O O . VAL A 1 936 ? -7.214 10.193 -60.216 1.00 96.19 936 VAL A O 1
ATOM 7364 N N . PHE A 1 937 ? -8.503 10.423 -58.382 1.00 95.81 937 PHE A N 1
ATOM 7365 C CA . PHE A 1 937 ? -9.731 9.896 -58.966 1.00 95.81 937 PHE A CA 1
ATOM 7366 C C . PHE A 1 937 ? -10.798 10.983 -59.095 1.00 95.81 937 PHE A C 1
ATOM 7368 O O . PHE A 1 937 ? -11.115 11.696 -58.146 1.00 95.81 937 PHE A O 1
ATOM 7375 N N . SER A 1 938 ? -11.383 11.069 -60.288 1.00 88.44 938 SER A N 1
ATOM 7376 C CA . SER A 1 938 ? -12.401 12.060 -60.674 1.00 88.44 938 SER A CA 1
ATOM 7377 C C . SER A 1 938 ? -13.835 11.506 -60.664 1.00 88.44 938 SER A C 1
ATOM 7379 O O . SER A 1 938 ? -14.717 12.026 -61.347 1.00 88.44 938 SER A O 1
ATOM 7381 N N . GLY A 1 939 ? -14.065 10.375 -59.988 1.00 84.44 939 GLY A N 1
ATOM 7382 C CA . GLY A 1 939 ? -15.326 9.626 -60.066 1.00 84.44 939 GLY A CA 1
ATOM 7383 C C . GLY A 1 939 ? -15.525 8.844 -61.374 1.00 84.44 939 GLY A C 1
ATOM 7384 O O . GLY A 1 939 ? -16.507 8.120 -61.505 1.00 84.44 939 GLY A O 1
ATOM 7385 N N . SER A 1 940 ? -14.625 8.982 -62.357 1.00 84.94 940 SER A N 1
ATOM 7386 C CA . SER A 1 940 ? -14.717 8.277 -63.650 1.00 84.94 940 SER A CA 1
ATOM 7387 C C . SER A 1 940 ? -13.380 8.019 -64.356 1.00 84.94 940 SER A C 1
ATOM 7389 O O . SER A 1 940 ? -13.288 7.081 -65.146 1.00 84.94 940 SER A O 1
ATOM 7391 N N . ALA A 1 941 ? -12.340 8.808 -64.073 1.00 90.62 941 ALA A N 1
ATOM 7392 C CA . ALA A 1 941 ? -10.994 8.625 -64.614 1.00 90.62 941 ALA A CA 1
ATOM 7393 C C . ALA A 1 941 ? -9.915 8.787 -63.532 1.00 90.62 941 ALA A C 1
ATOM 7395 O O . ALA A 1 941 ? -10.092 9.557 -62.581 1.00 90.62 941 ALA A O 1
ATOM 7396 N N . TRP A 1 942 ? -8.799 8.081 -63.725 1.00 94.25 942 TRP A N 1
ATOM 7397 C CA . TRP A 1 942 ? -7.610 8.107 -62.873 1.00 94.25 942 TRP A CA 1
ATOM 7398 C C . TRP A 1 942 ? -6.474 8.913 -63.512 1.00 94.25 942 TRP A C 1
ATOM 7400 O O . TRP A 1 942 ? -6.249 8.837 -64.722 1.00 94.25 942 TRP A O 1
ATOM 7410 N N . GLN A 1 943 ? -5.732 9.640 -62.681 1.00 94.19 943 GLN A N 1
ATOM 7411 C CA . GLN A 1 943 ? -4.493 10.345 -63.013 1.00 94.19 943 GLN A CA 1
ATOM 7412 C C . GLN A 1 943 ? -3.425 9.972 -61.975 1.00 94.19 943 GLN A C 1
ATOM 7414 O O . GLN A 1 943 ? -3.744 9.793 -60.802 1.00 94.19 943 GLN A O 1
ATOM 7419 N N . THR A 1 944 ? -2.161 9.843 -62.385 1.00 94.81 944 THR A N 1
ATOM 7420 C CA . THR A 1 944 ? -1.071 9.404 -61.495 1.00 94.81 944 THR A CA 1
ATOM 7421 C C . THR A 1 944 ? 0.134 10.326 -61.601 1.00 94.81 944 THR A C 1
ATOM 7423 O O . THR A 1 944 ? 0.615 10.591 -62.705 1.00 94.81 944 THR A O 1
ATOM 7426 N N . PHE A 1 945 ? 0.650 10.758 -60.452 1.00 94.94 945 PHE A N 1
ATOM 7427 C CA . PHE A 1 945 ? 1.878 11.534 -60.313 1.00 94.94 945 PHE A CA 1
ATOM 7428 C C . PHE A 1 945 ? 2.972 10.680 -59.663 1.00 94.94 945 PHE A C 1
ATOM 7430 O O . PHE A 1 945 ? 2.758 10.086 -58.608 1.00 94.94 945 PHE A O 1
ATOM 7437 N N . SER A 1 946 ? 4.145 10.635 -60.284 1.00 95.38 946 SER A N 1
ATOM 7438 C CA . SER A 1 946 ? 5.319 9.863 -59.867 1.00 95.38 946 SER A CA 1
ATOM 7439 C C . SER A 1 946 ? 6.592 10.590 -60.300 1.00 95.38 946 SER A C 1
ATOM 7441 O O . SER A 1 946 ? 6.565 11.386 -61.239 1.00 95.38 946 SER A O 1
ATOM 7443 N N . SER A 1 947 ? 7.731 10.239 -59.715 1.00 94.19 947 SER A N 1
ATOM 7444 C CA . SER A 1 947 ? 9.058 10.727 -60.121 1.00 94.19 947 SER A CA 1
ATOM 7445 C C . SER A 1 947 ? 9.421 10.438 -61.588 1.00 94.19 947 SER A C 1
ATOM 7447 O O . SER A 1 947 ? 10.337 11.049 -62.139 1.00 94.19 947 SER A O 1
ATOM 7449 N N . SER A 1 948 ? 8.686 9.538 -62.254 1.00 94.25 948 SER A N 1
ATOM 7450 C CA . SER A 1 948 ? 8.849 9.234 -63.681 1.00 94.25 948 SER A CA 1
ATOM 7451 C C . SER A 1 948 ? 8.091 10.177 -64.629 1.00 94.25 948 SER A C 1
ATOM 7453 O O . SER A 1 948 ? 8.426 10.238 -65.813 1.00 94.25 948 SER A O 1
ATOM 7455 N N . ASN A 1 949 ? 7.067 10.895 -64.144 1.00 93.69 949 ASN A N 1
ATOM 7456 C CA . ASN A 1 949 ? 6.164 11.694 -64.985 1.00 93.69 949 ASN A CA 1
ATOM 7457 C C . ASN A 1 949 ? 5.748 13.064 -64.409 1.00 93.69 949 ASN A C 1
ATOM 7459 O O . ASN A 1 949 ? 5.095 13.830 -65.118 1.00 93.69 949 ASN A O 1
ATOM 7463 N N . SER A 1 950 ? 6.134 13.405 -63.178 1.00 93.38 950 SER A N 1
ATOM 7464 C CA . SER A 1 950 ? 5.931 14.722 -62.565 1.00 93.38 950 SER A CA 1
ATOM 7465 C C . SER A 1 950 ? 7.137 15.141 -61.703 1.00 93.38 950 SER A C 1
ATOM 7467 O O . SER A 1 950 ? 8.027 14.327 -61.460 1.00 93.38 950 SER A O 1
ATOM 7469 N N . PRO A 1 951 ? 7.197 16.395 -61.210 1.00 94.75 951 PRO A N 1
ATOM 7470 C CA . PRO A 1 951 ? 8.250 16.873 -60.302 1.00 94.75 951 PRO A CA 1
ATOM 7471 C C . PRO A 1 951 ? 8.248 16.268 -58.879 1.00 94.75 951 PRO A C 1
ATOM 7473 O O . PRO A 1 951 ? 8.747 16.902 -57.951 1.00 94.75 951 PRO A O 1
ATOM 7476 N N . LEU A 1 952 ? 7.674 15.077 -58.676 1.00 95.31 952 LEU A N 1
ATOM 7477 C CA . LEU A 1 952 ? 7.662 14.384 -57.386 1.00 95.31 952 LEU A CA 1
ATOM 7478 C C . LEU A 1 952 ? 9.059 13.770 -57.112 1.00 95.31 952 LEU A C 1
ATOM 7480 O O . LEU A 1 952 ? 9.558 13.026 -57.955 1.00 95.31 952 LEU A O 1
ATOM 7484 N N . PRO A 1 953 ? 9.715 14.027 -55.964 1.00 94.12 953 PRO A N 1
ATOM 7485 C CA . PRO A 1 953 ? 11.095 13.593 -55.721 1.00 94.12 953 PRO A CA 1
ATOM 7486 C C . PRO A 1 953 ? 11.215 12.102 -55.362 1.00 94.12 953 PRO A C 1
ATOM 7488 O O . PRO A 1 953 ? 12.293 11.520 -55.497 1.00 94.12 953 PRO A O 1
ATOM 7491 N N . ARG A 1 954 ? 10.128 11.482 -54.882 1.00 94.81 954 ARG A N 1
ATOM 7492 C CA . ARG A 1 954 ? 10.045 10.085 -54.432 1.00 94.81 954 ARG A CA 1
ATOM 7493 C C . ARG A 1 954 ? 8.652 9.530 -54.690 1.00 94.81 954 ARG A C 1
ATOM 7495 O O . ARG A 1 954 ? 7.671 10.228 -54.466 1.00 94.81 954 ARG A O 1
ATOM 7502 N N . ASP A 1 955 ? 8.571 8.258 -55.063 1.00 95.38 955 ASP A N 1
ATOM 7503 C CA . ASP A 1 955 ? 7.285 7.596 -55.312 1.00 95.38 955 ASP A CA 1
ATOM 7504 C C . ASP A 1 955 ? 6.594 7.098 -54.031 1.00 95.38 955 ASP A C 1
ATOM 7506 O O . ASP A 1 955 ? 5.403 6.817 -54.060 1.00 95.38 955 ASP A O 1
ATOM 7510 N N . VAL A 1 956 ? 7.291 6.987 -52.896 1.00 97.38 956 VAL A N 1
ATOM 7511 C CA . VAL A 1 956 ? 6.638 6.597 -51.637 1.00 97.38 956 VAL A CA 1
ATOM 7512 C C . VAL A 1 956 ? 6.099 7.843 -50.943 1.00 97.38 956 VAL A C 1
ATOM 7514 O O . VAL A 1 956 ? 6.850 8.604 -50.329 1.00 97.38 956 VAL A O 1
ATOM 7517 N N . VAL A 1 957 ? 4.788 8.041 -51.076 1.00 98.00 957 VAL A N 1
ATOM 7518 C CA . VAL A 1 957 ? 4.042 9.152 -50.477 1.00 98.00 957 VAL A CA 1
ATOM 7519 C C . VAL A 1 957 ? 3.367 8.648 -49.206 1.00 98.00 957 VAL A C 1
ATOM 7521 O O . VAL A 1 957 ? 2.710 7.606 -49.226 1.00 98.00 957 VAL A O 1
ATOM 7524 N N . SER A 1 958 ? 3.563 9.362 -48.101 1.00 96.75 958 SER A N 1
ATOM 7525 C CA . SER A 1 958 ? 3.116 8.966 -46.761 1.00 96.75 958 SER A CA 1
ATOM 7526 C C . SER A 1 958 ? 1.794 9.623 -46.362 1.00 96.75 958 SER A C 1
ATOM 7528 O O . SER A 1 958 ? 0.900 8.910 -45.923 1.00 96.75 958 SER A O 1
ATOM 7530 N N . ALA A 1 959 ? 1.653 10.935 -46.583 1.00 97.12 959 ALA A N 1
ATOM 7531 C CA . ALA A 1 959 ? 0.461 11.721 -46.243 1.00 97.12 959 ALA A CA 1
ATOM 7532 C C . ALA A 1 959 ? 0.171 12.839 -47.265 1.00 97.12 959 ALA A C 1
ATOM 7534 O O . ALA A 1 959 ? 1.077 13.296 -47.972 1.00 97.12 959 ALA A O 1
ATOM 7535 N N . ILE A 1 960 ? -1.082 13.302 -47.327 1.00 97.81 960 ILE A N 1
ATOM 7536 C CA . ILE A 1 960 ? -1.558 14.403 -48.175 1.00 97.81 960 ILE A CA 1
ATOM 7537 C C . ILE A 1 960 ? -2.420 15.357 -47.344 1.00 97.81 960 ILE A C 1
ATOM 7539 O O . ILE A 1 960 ? -3.513 15.009 -46.913 1.00 97.81 960 ILE A O 1
ATOM 7543 N N . ALA A 1 961 ? -1.984 16.608 -47.206 1.00 95.56 961 ALA A N 1
ATOM 7544 C CA . ALA A 1 961 ? -2.814 17.676 -46.650 1.00 95.56 961 ALA A CA 1
ATOM 7545 C C . ALA A 1 961 ? -3.213 18.681 -47.737 1.00 95.56 961 ALA A C 1
ATOM 7547 O O . ALA A 1 961 ? -2.449 18.948 -48.665 1.00 95.56 961 ALA A O 1
ATOM 7548 N N . ILE A 1 962 ? -4.410 19.258 -47.630 1.00 93.94 962 ILE A N 1
ATOM 7549 C CA . ILE A 1 962 ? -4.941 20.218 -48.607 1.00 93.94 962 ILE A CA 1
ATOM 7550 C C . ILE A 1 962 ? -5.303 21.507 -47.875 1.00 93.94 962 ILE A C 1
ATOM 7552 O O . ILE A 1 962 ? -6.006 21.477 -46.865 1.00 93.94 962 ILE A O 1
ATOM 7556 N N . ASP A 1 963 ? -4.792 22.640 -48.355 1.00 90.62 963 ASP A N 1
ATOM 7557 C CA . ASP A 1 963 ? -5.028 23.935 -47.717 1.00 90.62 963 ASP A CA 1
ATOM 7558 C C . ASP A 1 963 ? -6.319 24.624 -48.194 1.00 90.62 963 ASP A C 1
ATOM 7560 O O . ASP A 1 963 ? -6.982 24.215 -49.149 1.00 90.62 963 ASP A O 1
ATOM 7564 N N . LYS A 1 964 ? -6.681 25.723 -47.521 1.00 86.62 964 LYS A N 1
ATOM 7565 C CA . LYS A 1 964 ? -7.907 26.496 -47.793 1.00 86.62 964 LYS A CA 1
ATOM 7566 C C . LYS A 1 964 ? -7.935 27.181 -49.168 1.00 86.62 964 LYS A C 1
ATOM 7568 O O . LYS A 1 964 ? -8.989 27.680 -49.557 1.00 86.62 964 LYS A O 1
ATOM 7573 N N . ALA A 1 965 ? -6.814 27.236 -49.887 1.00 88.38 965 ALA A N 1
ATOM 7574 C CA . ALA A 1 965 ? -6.743 27.711 -51.268 1.00 88.38 965 ALA A CA 1
ATOM 7575 C C . ALA A 1 965 ? -6.791 26.557 -52.292 1.00 88.38 965 ALA A C 1
ATOM 7577 O O . ALA A 1 965 ? -6.846 26.817 -53.493 1.00 88.38 965 ALA A O 1
ATOM 7578 N N . GLY A 1 966 ? -6.813 25.301 -51.832 1.00 89.88 966 GLY A N 1
ATOM 7579 C CA . GLY A 1 966 ? -6.845 24.100 -52.663 1.00 89.88 966 GLY A CA 1
ATOM 7580 C C . GLY A 1 966 ? -5.467 23.612 -53.113 1.00 89.88 966 GLY A C 1
ATOM 7581 O O . GLY A 1 966 ? -5.402 22.746 -53.985 1.00 89.88 966 GLY A O 1
ATOM 7582 N N . ASN A 1 967 ? -4.367 24.140 -52.560 1.00 94.12 967 ASN A N 1
ATOM 7583 C CA . ASN A 1 967 ? -3.046 23.575 -52.840 1.00 94.12 967 ASN A CA 1
ATOM 7584 C C . ASN A 1 967 ? -2.870 22.271 -52.055 1.00 94.12 967 ASN A C 1
ATOM 7586 O O . ASN A 1 967 ? -3.351 22.144 -50.926 1.00 94.12 967 ASN A O 1
ATOM 7590 N N . ARG A 1 968 ? -2.164 21.310 -52.653 1.00 95.81 968 ARG A N 1
ATOM 7591 C CA . ARG A 1 968 ? -1.886 20.004 -52.055 1.00 95.81 968 ARG A CA 1
ATOM 7592 C C . ARG A 1 968 ? -0.452 19.984 -51.535 1.00 95.81 968 ARG A C 1
ATOM 7594 O O . ARG A 1 968 ? 0.472 20.430 -52.213 1.00 95.81 968 ARG A O 1
ATOM 7601 N N . TRP A 1 969 ? -0.281 19.446 -50.340 1.00 97.75 969 TRP A N 1
ATOM 7602 C CA . TRP A 1 969 ? 0.989 19.254 -49.661 1.00 97.75 969 TRP A CA 1
ATOM 7603 C C . TRP A 1 969 ? 1.193 17.747 -49.519 1.00 97.75 969 TRP A C 1
ATOM 7605 O O . TRP A 1 969 ? 0.358 17.071 -48.924 1.00 97.75 969 TRP A O 1
ATOM 7615 N N . LEU A 1 970 ? 2.256 17.215 -50.120 1.00 98.00 970 LEU A N 1
ATOM 7616 C CA . LEU A 1 970 ? 2.527 15.779 -50.220 1.00 98.00 970 LEU A CA 1
ATOM 7617 C C . LEU A 1 970 ? 3.766 15.447 -49.382 1.00 98.00 970 LEU A C 1
ATOM 7619 O O . LEU A 1 970 ? 4.847 15.979 -49.644 1.00 98.00 970 LEU A O 1
ATOM 7623 N N . ALA A 1 971 ? 3.631 14.573 -48.390 1.00 97.62 971 ALA A N 1
ATOM 7624 C CA . ALA A 1 971 ? 4.758 14.067 -47.612 1.00 97.62 971 ALA A CA 1
ATOM 7625 C C . ALA A 1 971 ? 5.389 12.865 -48.313 1.00 97.62 971 ALA A C 1
ATOM 7627 O O . ALA A 1 971 ? 4.683 12.001 -48.835 1.00 97.62 971 ALA A O 1
ATOM 7628 N N . THR A 1 972 ? 6.721 12.802 -48.328 1.00 97.12 972 THR A N 1
ATOM 7629 C CA . THR A 1 972 ? 7.451 11.711 -48.981 1.00 97.12 972 THR A CA 1
ATOM 7630 C C . THR A 1 972 ? 8.513 11.093 -48.079 1.00 97.12 972 THR A C 1
ATOM 7632 O O . THR A 1 972 ? 9.165 11.772 -47.282 1.00 97.12 972 THR A O 1
ATOM 7635 N N . GLU A 1 973 ? 8.722 9.785 -48.229 1.00 95.38 973 GLU A N 1
ATOM 7636 C CA . GLU A 1 973 ? 9.741 9.053 -47.476 1.00 95.38 973 GLU A CA 1
ATOM 7637 C C . GLU A 1 973 ? 11.133 9.278 -48.095 1.00 95.38 973 GLU A C 1
ATOM 7639 O O . GLU A 1 973 ? 11.516 8.661 -49.093 1.00 95.38 973 GLU A O 1
ATOM 7644 N N . GLY A 1 974 ? 11.903 10.201 -47.510 1.00 91.00 974 GLY A N 1
ATOM 7645 C CA . GLY A 1 974 ? 13.268 10.526 -47.935 1.00 91.00 974 GLY A CA 1
ATOM 7646 C C . GLY A 1 974 ? 13.333 11.475 -49.136 1.00 91.00 974 GLY A C 1
ATOM 7647 O O . GLY A 1 974 ? 14.249 11.355 -49.962 1.00 91.00 974 GLY A O 1
ATOM 7648 N N . GLY A 1 975 ? 12.348 12.368 -49.263 1.00 94.12 975 GLY A N 1
ATOM 7649 C CA . GLY A 1 975 ? 12.255 13.406 -50.298 1.00 94.12 975 GLY A CA 1
ATOM 7650 C C . GLY A 1 975 ? 11.658 14.738 -49.823 1.00 94.12 975 GLY A C 1
ATOM 7651 O O . GLY A 1 975 ? 11.510 15.642 -50.644 1.00 94.12 975 GLY A O 1
ATOM 7652 N N . GLY A 1 976 ? 11.329 14.872 -48.534 1.00 97.00 976 GLY A N 1
ATOM 7653 C CA . GLY A 1 976 ? 10.762 16.086 -47.951 1.00 97.00 976 GLY A CA 1
ATOM 7654 C C . GLY A 1 976 ? 9.267 16.283 -48.233 1.00 97.00 976 GLY A C 1
ATOM 7655 O O . GLY A 1 976 ? 8.527 15.326 -48.493 1.00 97.00 976 GLY A O 1
ATOM 7656 N N . VAL A 1 977 ? 8.823 17.542 -48.156 1.00 98.00 977 VAL A N 1
ATOM 7657 C CA . VAL A 1 977 ? 7.433 17.970 -48.402 1.00 98.00 977 VAL A CA 1
ATOM 7658 C C . VAL A 1 977 ? 7.324 18.621 -49.779 1.00 98.00 977 VAL A C 1
ATOM 7660 O O . VAL A 1 977 ? 8.064 19.554 -50.088 1.00 98.00 977 VAL A O 1
ATOM 7663 N N . VAL A 1 978 ? 6.366 18.188 -50.595 1.00 97.81 978 VAL A N 1
ATOM 7664 C CA . VAL A 1 978 ? 6.097 18.767 -51.918 1.00 97.81 978 VAL A CA 1
ATOM 7665 C C . VAL A 1 978 ? 4.836 19.620 -51.879 1.00 97.81 978 VAL A C 1
ATOM 7667 O O . VAL A 1 978 ? 3.754 19.122 -51.585 1.00 97.81 978 VAL A O 1
ATOM 7670 N N . PHE A 1 979 ? 4.969 20.896 -52.222 1.00 96.81 979 PHE A N 1
ATOM 7671 C CA . PHE A 1 979 ? 3.860 21.794 -52.527 1.00 96.81 979 PHE A CA 1
ATOM 7672 C C . PHE A 1 979 ? 3.445 21.648 -53.992 1.00 96.81 979 PHE A C 1
ATOM 7674 O O . PHE A 1 979 ? 4.293 21.710 -54.888 1.00 96.81 979 PHE A O 1
ATOM 7681 N N . LEU A 1 980 ? 2.138 21.530 -54.219 1.00 95.38 980 LEU A N 1
ATOM 7682 C CA . LEU A 1 980 ? 1.485 21.521 -55.521 1.00 95.38 980 LEU A CA 1
ATOM 7683 C C . LEU A 1 980 ? 0.349 22.550 -55.539 1.00 95.38 980 LEU A C 1
ATOM 7685 O O . LEU A 1 980 ? -0.611 22.425 -54.775 1.00 95.38 980 LEU A O 1
ATOM 7689 N N . SER A 1 981 ? 0.424 23.545 -56.426 1.00 93.62 981 SER A N 1
ATOM 7690 C CA . SER A 1 981 ? -0.610 24.581 -56.538 1.00 93.62 981 SER A CA 1
ATOM 7691 C C . SER A 1 981 ? -1.999 24.022 -56.870 1.00 93.62 981 SER A C 1
ATOM 7693 O O . SER A 1 981 ? -2.150 22.969 -57.495 1.00 93.62 981 SER A O 1
ATOM 7695 N N . ALA A 1 982 ? -3.041 24.773 -56.505 1.00 89.00 982 ALA A N 1
ATOM 7696 C CA . ALA A 1 982 ? -4.432 24.427 -56.802 1.00 89.00 982 ALA A CA 1
ATOM 7697 C C . ALA A 1 982 ? -4.714 24.182 -58.306 1.00 89.00 982 ALA A C 1
ATOM 7699 O O . ALA A 1 982 ? -5.601 23.397 -58.641 1.00 89.00 982 ALA A O 1
ATOM 7700 N N . ASP A 1 983 ? -3.945 24.811 -59.206 1.00 86.12 983 ASP A N 1
ATOM 7701 C CA . ASP A 1 983 ? -4.028 24.652 -60.668 1.00 86.12 983 ASP A CA 1
ATOM 7702 C C . ASP A 1 983 ? -3.018 23.646 -61.266 1.00 86.12 983 ASP A C 1
ATOM 7704 O O . ASP A 1 983 ? -2.868 23.587 -62.487 1.00 86.12 983 ASP A O 1
ATOM 7708 N N . GLU A 1 984 ? -2.324 22.883 -60.415 1.00 84.75 984 GLU A N 1
ATOM 7709 C CA . GLU A 1 984 ? -1.306 21.862 -60.723 1.00 84.75 984 GLU A CA 1
ATOM 7710 C C . GLU A 1 984 ? -0.033 22.352 -61.453 1.00 84.75 984 GLU A C 1
ATOM 7712 O O . GLU A 1 984 ? 0.830 21.545 -61.818 1.00 84.75 984 GLU A O 1
ATOM 7717 N N . ARG A 1 985 ? 0.122 23.667 -61.669 1.00 86.81 985 ARG A N 1
ATOM 7718 C CA . ARG A 1 985 ? 1.223 24.238 -62.470 1.00 86.81 985 ARG A CA 1
ATOM 7719 C C . ARG A 1 985 ? 2.510 24.495 -61.701 1.00 86.81 985 ARG A C 1
ATOM 7721 O O . ARG A 1 985 ? 3.581 24.440 -62.303 1.00 86.81 985 ARG A O 1
ATOM 7728 N N . GLU A 1 986 ? 2.424 24.824 -60.417 1.00 93.38 986 GLU A N 1
ATOM 7729 C CA . GLU A 1 986 ? 3.588 25.106 -59.583 1.00 93.38 986 GLU A CA 1
ATOM 7730 C C . GLU A 1 986 ? 3.858 23.937 -58.638 1.00 93.38 986 GLU A C 1
ATOM 7732 O O . GLU A 1 986 ? 3.031 23.593 -57.798 1.00 93.38 986 GLU A O 1
ATOM 7737 N N . TRP A 1 987 ? 5.050 23.359 -58.787 1.00 95.69 987 TRP A N 1
ATOM 7738 C CA . TRP A 1 987 ? 5.600 22.327 -57.917 1.00 95.69 987 TRP A CA 1
ATOM 7739 C C . TRP A 1 987 ? 6.815 22.904 -57.191 1.00 95.69 987 TRP A C 1
ATOM 7741 O O . TRP A 1 987 ? 7.707 23.466 -57.834 1.00 95.69 987 TRP A O 1
ATOM 7751 N N . ARG A 1 988 ? 6.883 22.748 -55.868 1.00 95.38 988 ARG A N 1
ATOM 7752 C CA . ARG A 1 988 ? 8.070 23.077 -55.060 1.00 95.38 988 ARG A CA 1
ATOM 7753 C C . ARG A 1 988 ? 8.333 21.946 -54.076 1.00 95.38 988 ARG A C 1
ATOM 7755 O O . ARG A 1 988 ? 7.394 21.437 -53.483 1.00 95.38 988 ARG A O 1
ATOM 7762 N N . THR A 1 989 ? 9.591 21.562 -53.895 1.00 96.81 989 THR A N 1
ATOM 7763 C CA . THR A 1 989 ? 9.994 20.598 -52.858 1.00 96.81 989 THR A CA 1
ATOM 7764 C C . THR A 1 989 ? 10.720 21.351 -51.753 1.00 96.81 989 THR A C 1
ATOM 7766 O O . THR A 1 989 ? 11.538 22.216 -52.055 1.00 96.81 989 THR A O 1
ATOM 7769 N N . TYR A 1 990 ? 10.412 21.018 -50.504 1.00 97.19 990 TYR A N 1
ATOM 7770 C CA . TYR A 1 990 ? 11.045 21.536 -49.300 1.00 97.19 990 TYR A CA 1
ATOM 7771 C C . TYR A 1 990 ? 11.732 20.396 -48.556 1.00 97.19 990 TYR A C 1
ATOM 7773 O O . TYR A 1 990 ? 11.122 19.356 -48.307 1.00 97.19 990 TYR A O 1
ATOM 7781 N N . THR A 1 991 ? 12.989 20.613 -48.196 1.00 97.06 991 THR A N 1
ATOM 7782 C CA . THR A 1 991 ? 13.908 19.609 -47.655 1.00 97.06 991 THR A CA 1
ATOM 7783 C C . THR A 1 991 ? 14.573 20.093 -46.367 1.00 97.06 991 THR A C 1
ATOM 7785 O O . THR A 1 991 ? 14.371 21.228 -45.925 1.00 97.06 991 THR A O 1
ATOM 7788 N N . THR A 1 992 ? 15.433 19.267 -45.775 1.00 96.38 992 THR A N 1
ATOM 7789 C CA . THR A 1 992 ? 16.327 19.668 -44.676 1.00 96.38 992 THR A CA 1
ATOM 7790 C C . THR A 1 992 ? 17.207 20.879 -45.015 1.00 96.38 992 THR A C 1
ATOM 7792 O O . THR A 1 992 ? 17.564 21.644 -44.119 1.00 96.38 992 THR A O 1
ATOM 7795 N N . ALA A 1 993 ? 17.501 21.132 -46.298 1.00 94.19 993 ALA A N 1
ATOM 7796 C CA . ALA A 1 993 ? 18.201 22.341 -46.743 1.00 94.19 993 ALA A CA 1
ATOM 7797 C C . ALA A 1 993 ? 17.343 23.623 -46.648 1.00 94.19 993 ALA A C 1
ATOM 7799 O O . ALA A 1 993 ? 17.893 24.723 -46.596 1.00 94.19 993 ALA A O 1
ATOM 7800 N N . ASP A 1 994 ? 16.016 23.480 -46.585 1.00 94.38 994 ASP A N 1
ATOM 7801 C CA . ASP A 1 994 ? 15.023 24.559 -46.501 1.00 94.38 994 ASP A CA 1
ATOM 7802 C C . ASP A 1 994 ? 14.506 24.785 -45.060 1.00 94.38 994 ASP A C 1
ATOM 7804 O O . ASP A 1 994 ? 13.624 25.618 -44.836 1.00 94.38 994 ASP A O 1
ATOM 7808 N N . GLY A 1 995 ? 15.055 24.054 -44.078 1.00 92.12 995 GLY A N 1
ATOM 7809 C CA . GLY A 1 995 ? 14.732 24.158 -42.645 1.00 92.12 995 GLY A CA 1
ATOM 7810 C C . GLY A 1 995 ? 13.808 23.064 -42.087 1.00 92.12 995 GLY A C 1
ATOM 7811 O O . GLY A 1 995 ? 13.483 23.101 -40.896 1.00 92.12 995 GLY A O 1
ATOM 7812 N N . LEU A 1 996 ? 13.394 22.097 -42.914 1.00 96.69 996 LEU A N 1
ATOM 7813 C CA . LEU A 1 996 ? 12.628 20.921 -42.486 1.00 96.69 996 LEU A CA 1
ATOM 7814 C C . LEU A 1 996 ? 13.454 20.057 -41.511 1.00 96.69 996 LEU A C 1
ATOM 7816 O O . LEU A 1 996 ? 14.673 19.948 -41.644 1.00 96.69 996 LEU A O 1
ATOM 7820 N N . GLY A 1 997 ? 12.806 19.422 -40.533 1.00 92.94 997 GLY A N 1
ATOM 7821 C CA . GLY A 1 997 ? 13.501 18.650 -39.498 1.00 92.94 997 GLY A CA 1
ATOM 7822 C C . GLY A 1 997 ? 14.192 17.371 -39.987 1.00 92.94 997 GLY A C 1
ATOM 7823 O O . GLY A 1 997 ? 15.217 16.983 -39.421 1.00 92.94 997 GLY A O 1
ATOM 7824 N N . ASP A 1 998 ? 13.625 16.711 -40.995 1.00 97.25 998 ASP A N 1
ATOM 7825 C CA . ASP A 1 998 ? 14.085 15.456 -41.606 1.00 97.25 998 ASP A CA 1
ATOM 7826 C C . ASP A 1 998 ? 13.347 15.284 -42.950 1.00 97.25 998 ASP A C 1
ATOM 7828 O O . ASP A 1 998 ? 12.177 15.651 -43.069 1.00 97.25 998 ASP A O 1
ATOM 7832 N N . ASP A 1 999 ? 14.026 14.752 -43.968 1.00 97.31 999 ASP A N 1
ATOM 7833 C CA . ASP A 1 999 ? 13.462 14.518 -45.305 1.00 97.31 999 ASP A CA 1
ATOM 7834 C C . ASP A 1 999 ? 12.557 13.274 -45.358 1.00 97.31 999 ASP A C 1
ATOM 7836 O O . ASP A 1 999 ? 11.896 13.024 -46.370 1.00 97.31 999 ASP A O 1
ATOM 7840 N N . PHE A 1 1000 ? 12.520 12.476 -44.287 1.00 97.81 1000 PHE A N 1
ATOM 7841 C CA . PHE A 1 1000 ? 11.571 11.385 -44.093 1.00 97.81 1000 PHE A CA 1
ATOM 7842 C C . PHE A 1 1000 ? 10.321 11.900 -43.361 1.00 97.81 1000 PHE A C 1
ATOM 7844 O O . PHE A 1 1000 ? 10.234 11.887 -42.131 1.00 97.81 1000 PHE A O 1
ATOM 7851 N N . VAL A 1 1001 ? 9.343 12.372 -44.136 1.00 98.06 1001 VAL A N 1
ATOM 7852 C CA . VAL A 1 1001 ? 8.087 12.930 -43.614 1.00 98.06 1001 VAL A CA 1
ATOM 7853 C C . VAL A 1 1001 ? 7.034 11.827 -43.517 1.00 98.06 1001 VAL A C 1
ATOM 7855 O O . VAL A 1 1001 ? 6.879 11.032 -44.443 1.00 98.06 1001 VAL A O 1
ATOM 7858 N N . LEU A 1 1002 ? 6.311 11.772 -42.399 1.00 96.56 1002 LEU A N 1
ATOM 7859 C CA . LEU A 1 1002 ? 5.325 10.735 -42.081 1.00 96.56 1002 LEU A CA 1
ATOM 7860 C C . LEU A 1 1002 ? 3.885 11.259 -42.111 1.00 96.56 1002 LEU A C 1
ATOM 7862 O O . LEU A 1 1002 ? 3.012 10.583 -42.641 1.00 96.56 1002 LEU A O 1
ATOM 7866 N N . ALA A 1 1003 ? 3.650 12.461 -41.577 1.00 97.06 1003 ALA A N 1
ATOM 7867 C CA . ALA A 1 1003 ? 2.318 13.047 -41.433 1.00 97.06 1003 ALA A CA 1
ATOM 7868 C C . ALA A 1 1003 ? 2.298 14.526 -41.833 1.00 97.06 1003 ALA A C 1
ATOM 7870 O O . ALA A 1 1003 ? 3.300 15.230 -41.686 1.00 97.06 1003 ALA A O 1
ATOM 7871 N N . LEU A 1 1004 ? 1.136 15.011 -42.276 1.00 97.81 1004 LEU A N 1
ATOM 7872 C CA . LEU A 1 1004 ? 0.880 16.426 -42.545 1.00 97.81 1004 LEU A CA 1
ATOM 7873 C C . LEU A 1 1004 ? -0.436 16.878 -41.913 1.00 97.81 1004 LEU A C 1
ATOM 7875 O O . LEU A 1 1004 ? -1.407 16.130 -41.887 1.00 97.81 1004 LEU A O 1
ATOM 7879 N N . ALA A 1 1005 ? -0.487 18.134 -41.479 1.00 95.81 1005 ALA A N 1
ATOM 7880 C CA . ALA A 1 1005 ? -1.726 18.827 -41.139 1.00 95.81 1005 ALA A CA 1
ATOM 7881 C C . ALA A 1 1005 ? -1.660 20.293 -41.594 1.00 95.81 1005 ALA A C 1
ATOM 7883 O O . ALA A 1 1005 ? -0.592 20.903 -41.593 1.00 95.81 1005 ALA A O 1
ATOM 7884 N N . VAL A 1 1006 ? -2.804 20.879 -41.954 1.00 94.62 1006 VAL A N 1
ATOM 7885 C CA . VAL A 1 1006 ? -2.940 22.327 -42.181 1.00 94.62 1006 VAL A CA 1
ATOM 7886 C C . VAL A 1 1006 ? -3.859 22.889 -41.108 1.00 94.62 1006 VAL A C 1
ATOM 7888 O O . VAL A 1 1006 ? -4.954 22.371 -40.893 1.00 94.62 1006 VAL A O 1
ATOM 7891 N N . ASP A 1 1007 ? -3.413 23.935 -40.420 1.00 92.94 1007 ASP A N 1
ATOM 7892 C CA . ASP A 1 1007 ? -4.151 24.497 -39.290 1.00 92.94 1007 ASP A CA 1
ATOM 7893 C C . ASP A 1 1007 ? -5.157 25.601 -39.699 1.00 92.94 1007 ASP A C 1
ATOM 7895 O O . ASP A 1 1007 ? -5.190 26.048 -40.854 1.00 92.94 1007 ASP A O 1
ATOM 7899 N N . PRO A 1 1008 ? -6.013 26.084 -38.776 1.00 89.94 1008 PRO A N 1
ATOM 7900 C CA . PRO A 1 1008 ? -6.964 27.151 -39.068 1.00 89.94 1008 PRO A CA 1
ATOM 7901 C C . PRO A 1 1008 ? -6.334 28.474 -39.536 1.00 89.94 1008 PRO A C 1
ATOM 7903 O O . PRO A 1 1008 ? -7.025 29.232 -40.226 1.00 89.94 1008 PRO A O 1
ATOM 7906 N N . ALA A 1 1009 ? -5.065 28.748 -39.218 1.00 88.94 1009 ALA A N 1
ATOM 7907 C CA . ALA A 1 1009 ? -4.328 29.923 -39.687 1.00 88.94 1009 ALA A CA 1
ATOM 7908 C C . ALA A 1 1009 ? -3.715 29.726 -41.090 1.00 88.94 1009 ALA A C 1
ATOM 7910 O O . ALA A 1 1009 ? -3.358 30.707 -41.739 1.00 88.94 1009 ALA A O 1
ATOM 7911 N N . GLY A 1 1010 ? -3.647 28.483 -41.580 1.00 90.62 1010 GLY A N 1
ATOM 7912 C CA . GLY A 1 1010 ? -3.059 28.121 -42.869 1.00 90.62 1010 GLY A CA 1
ATOM 7913 C C . GLY A 1 1010 ? -1.571 27.771 -42.801 1.00 90.62 1010 GLY A C 1
ATOM 7914 O O . GLY A 1 1010 ? -0.934 27.702 -43.851 1.00 90.62 1010 GLY A O 1
ATOM 7915 N N . ARG A 1 1011 ? -1.010 27.546 -41.603 1.00 94.12 1011 ARG A N 1
ATOM 7916 C CA . ARG A 1 1011 ? 0.348 26.995 -41.458 1.00 94.12 1011 ARG A CA 1
ATOM 7917 C C . ARG A 1 1011 ? 0.321 25.500 -41.770 1.00 94.12 1011 ARG A C 1
ATOM 7919 O O . ARG A 1 1011 ? -0.656 24.815 -41.451 1.00 94.12 1011 ARG A O 1
ATOM 7926 N N . VAL A 1 1012 ? 1.400 24.996 -42.363 1.00 96.31 1012 VAL A N 1
ATOM 7927 C CA . VAL A 1 1012 ? 1.558 23.570 -42.693 1.00 96.31 1012 VAL A CA 1
ATOM 7928 C C . VAL A 1 1012 ? 2.459 22.926 -41.656 1.00 96.31 1012 VAL A C 1
ATOM 7930 O O . VAL A 1 1012 ? 3.573 23.391 -41.433 1.00 96.31 1012 VAL A O 1
ATOM 7933 N N . TRP A 1 1013 ? 1.991 21.851 -41.040 1.00 97.88 1013 TRP A N 1
ATOM 7934 C CA . TRP A 1 1013 ? 2.698 21.101 -40.012 1.00 97.88 1013 TRP A CA 1
ATOM 7935 C C . TRP A 1 1013 ? 3.114 19.747 -40.578 1.00 97.88 1013 TRP A C 1
ATOM 7937 O O . TRP A 1 1013 ? 2.303 19.072 -41.207 1.00 97.88 1013 TRP A O 1
ATOM 7947 N N . ALA A 1 1014 ? 4.372 19.363 -40.367 1.00 98.25 1014 ALA A N 1
ATOM 7948 C CA . ALA A 1 1014 ? 4.971 18.140 -40.884 1.00 98.25 1014 ALA A CA 1
ATOM 7949 C C . ALA A 1 1014 ? 5.571 17.309 -39.744 1.00 98.25 1014 ALA A C 1
ATOM 7951 O O . ALA A 1 1014 ? 6.506 17.741 -39.063 1.00 98.25 1014 ALA A O 1
ATOM 7952 N N . GLY A 1 1015 ? 5.018 16.114 -39.544 1.00 97.75 1015 GLY A N 1
ATOM 7953 C CA . GLY A 1 1015 ? 5.537 15.101 -38.634 1.00 97.75 1015 GLY A CA 1
ATOM 7954 C C . GLY A 1 1015 ? 6.574 14.259 -39.365 1.00 97.75 1015 GLY A C 1
ATOM 7955 O O . GLY A 1 1015 ? 6.343 13.849 -40.504 1.00 97.75 1015 GLY A O 1
ATOM 7956 N N . THR A 1 1016 ? 7.737 14.047 -38.754 1.00 97.12 1016 THR A N 1
ATOM 7957 C CA . THR A 1 1016 ? 8.894 13.435 -39.423 1.00 97.12 1016 THR A CA 1
ATOM 7958 C C . THR A 1 1016 ? 9.483 12.279 -38.617 1.00 97.12 1016 THR A C 1
ATOM 7960 O O . THR A 1 1016 ? 9.201 12.134 -37.427 1.00 97.12 1016 THR A O 1
ATOM 7963 N N . TRP A 1 1017 ? 10.291 11.436 -39.266 1.00 91.81 1017 TRP A N 1
ATOM 7964 C CA . TRP A 1 1017 ? 10.765 10.180 -38.681 1.00 91.81 1017 TRP A CA 1
ATOM 7965 C C . TRP A 1 1017 ? 11.755 10.367 -37.528 1.00 91.81 1017 TRP A C 1
ATOM 7967 O O . TRP A 1 1017 ? 11.646 9.686 -36.512 1.00 91.81 1017 TRP A O 1
ATOM 7977 N N . ARG A 1 1018 ? 12.731 11.272 -37.666 1.00 88.81 1018 ARG A N 1
ATOM 7978 C CA . ARG A 1 1018 ? 13.660 11.658 -36.582 1.00 88.81 1018 ARG A CA 1
ATOM 7979 C C . ARG A 1 1018 ? 13.906 13.167 -36.520 1.00 88.81 1018 ARG A C 1
ATOM 7981 O O . ARG A 1 1018 ? 14.796 13.638 -35.806 1.00 88.81 1018 ARG A O 1
ATOM 7988 N N . GLY A 1 1019 ? 13.141 13.944 -37.281 1.00 92.00 1019 GLY A N 1
ATOM 7989 C CA . GLY A 1 1019 ? 13.244 15.398 -37.346 1.00 92.00 1019 GLY A CA 1
ATOM 7990 C C . GLY A 1 1019 ? 12.449 16.142 -36.276 1.00 92.00 1019 GLY A C 1
ATOM 7991 O O . GLY A 1 1019 ? 12.684 17.333 -36.090 1.00 92.00 1019 GLY A O 1
ATOM 7992 N N . GLY A 1 1020 ? 11.542 15.461 -35.570 1.00 95.56 1020 GLY A N 1
ATOM 7993 C CA . GLY A 1 1020 ? 10.527 16.086 -34.728 1.00 95.56 1020 GLY A CA 1
ATOM 7994 C C . GLY A 1 1020 ? 9.352 16.637 -35.545 1.00 95.56 1020 GLY A C 1
ATOM 7995 O O . GLY A 1 1020 ? 8.955 16.066 -36.567 1.00 95.56 1020 GLY A O 1
ATOM 7996 N N . LEU A 1 1021 ? 8.795 17.755 -35.081 1.00 97.69 1021 LEU A N 1
ATOM 7997 C CA . LEU A 1 1021 ? 7.671 18.463 -35.692 1.00 97.69 1021 LEU A CA 1
ATOM 7998 C C . LEU A 1 1021 ? 8.169 19.727 -36.398 1.00 97.69 1021 LEU A C 1
ATOM 8000 O O . LEU A 1 1021 ? 8.702 20.623 -35.747 1.00 97.69 1021 LEU A O 1
ATOM 8004 N N . SER A 1 1022 ? 7.948 19.843 -37.705 1.00 97.69 1022 SER A N 1
ATOM 8005 C CA . SER A 1 1022 ? 8.254 21.065 -38.464 1.00 97.69 1022 SER A CA 1
ATOM 8006 C C . SER A 1 1022 ? 6.986 21.861 -38.782 1.00 97.69 1022 SER A C 1
ATOM 8008 O O . SER A 1 1022 ? 5.935 21.270 -39.016 1.00 97.69 1022 SER A O 1
ATOM 8010 N N . VAL A 1 1023 ? 7.081 23.190 -38.843 1.00 97.12 1023 VAL A N 1
ATOM 8011 C CA . VAL A 1 1023 ? 6.006 24.096 -39.282 1.00 97.12 1023 VAL A CA 1
ATOM 8012 C C . VAL A 1 1023 ? 6.495 25.047 -40.370 1.00 97.12 1023 VAL A C 1
ATOM 8014 O O . VAL A 1 1023 ? 7.578 25.615 -40.245 1.00 97.12 1023 VAL A O 1
ATOM 8017 N N . PHE A 1 1024 ? 5.686 25.239 -41.411 1.00 96.06 1024 PHE A N 1
ATOM 8018 C CA . PHE A 1 1024 ? 5.873 26.237 -42.460 1.00 96.06 1024 PHE A CA 1
ATOM 8019 C C . PHE A 1 1024 ? 4.881 27.390 -42.281 1.00 96.06 1024 PHE A C 1
ATOM 8021 O O . PHE A 1 1024 ? 3.666 27.174 -42.251 1.00 96.06 1024 PHE A O 1
ATOM 8028 N N . ASP A 1 1025 ? 5.395 28.617 -42.192 1.00 87.94 1025 ASP A N 1
ATOM 8029 C CA . ASP A 1 1025 ? 4.605 29.838 -41.957 1.00 87.94 1025 ASP A CA 1
ATOM 8030 C C . ASP A 1 1025 ? 4.280 30.639 -43.236 1.00 87.94 1025 ASP A C 1
ATOM 8032 O O . ASP A 1 1025 ? 3.718 31.732 -43.170 1.00 87.94 1025 ASP A O 1
ATOM 8036 N N . GLY A 1 1026 ? 4.644 30.108 -44.408 1.00 86.31 1026 GLY A N 1
ATOM 8037 C CA . GLY A 1 1026 ? 4.586 30.811 -45.694 1.00 86.31 1026 GLY A CA 1
ATOM 8038 C C . GLY A 1 1026 ? 5.904 31.484 -46.103 1.00 86.31 1026 GLY A C 1
ATOM 8039 O O . GLY A 1 1026 ? 6.058 31.845 -47.271 1.00 86.31 1026 GLY A O 1
ATOM 8040 N N . SER A 1 1027 ? 6.862 31.625 -45.181 1.00 86.62 1027 SER A N 1
ATOM 8041 C CA . SER A 1 1027 ? 8.178 32.238 -45.403 1.00 86.62 1027 SER A CA 1
ATOM 8042 C C . SER A 1 1027 ? 9.350 31.267 -45.210 1.00 86.62 1027 SER A C 1
ATOM 8044 O O . SER A 1 1027 ? 10.320 31.340 -45.965 1.00 86.62 1027 SER A O 1
ATOM 8046 N N . GLY A 1 1028 ? 9.249 30.326 -44.267 1.00 90.19 1028 GLY A N 1
ATOM 8047 C CA . GLY A 1 1028 ? 10.275 29.317 -43.994 1.00 90.19 1028 GLY A CA 1
ATOM 8048 C C . GLY A 1 1028 ? 9.805 28.225 -43.031 1.00 90.19 1028 GLY A C 1
ATOM 8049 O O . GLY A 1 1028 ? 8.687 28.275 -42.517 1.00 90.19 1028 GLY A O 1
ATOM 8050 N N . TRP A 1 1029 ? 10.662 27.225 -42.804 1.00 95.94 1029 TRP A N 1
ATOM 8051 C CA . TRP A 1 1029 ? 10.400 26.128 -41.868 1.00 95.94 1029 TRP A CA 1
ATOM 8052 C C . TRP A 1 1029 ? 11.040 26.375 -40.495 1.00 95.94 1029 TRP A C 1
ATOM 8054 O O . TRP A 1 1029 ? 12.190 26.800 -40.397 1.00 95.94 1029 TRP A O 1
ATOM 8064 N N . THR A 1 1030 ? 10.302 26.068 -39.427 1.00 93.69 1030 THR A N 1
ATOM 8065 C CA . THR A 1 1030 ? 10.779 26.028 -38.032 1.00 93.69 1030 THR A CA 1
ATOM 8066 C C . THR A 1 1030 ? 10.553 24.630 -37.463 1.00 93.69 1030 THR A C 1
ATOM 8068 O O . THR A 1 1030 ? 9.511 24.039 -37.729 1.00 93.69 1030 THR A O 1
ATOM 8071 N N . THR A 1 1031 ? 11.497 24.094 -36.680 1.00 95.44 1031 THR A N 1
ATOM 8072 C CA . THR A 1 1031 ? 11.460 22.692 -36.218 1.00 95.44 1031 THR A CA 1
ATOM 8073 C C . THR A 1 1031 ? 11.564 22.558 -34.693 1.00 95.44 1031 THR A C 1
ATOM 8075 O O . THR A 1 1031 ? 12.546 22.981 -34.075 1.00 95.44 1031 THR A O 1
ATOM 8078 N N . TYR A 1 1032 ? 10.565 21.898 -34.109 1.00 95.69 1032 TYR A N 1
ATOM 8079 C CA . TYR A 1 1032 ? 10.454 21.512 -32.704 1.00 95.69 1032 TYR A CA 1
ATOM 8080 C C . TYR A 1 1032 ? 10.892 20.056 -32.503 1.00 95.69 1032 TYR A C 1
ATOM 8082 O O . TYR A 1 1032 ? 10.548 19.178 -33.293 1.00 95.69 1032 TYR A O 1
ATOM 8090 N N . ARG A 1 1033 ? 11.638 19.799 -31.431 1.00 94.81 1033 ARG A N 1
ATOM 8091 C CA . ARG A 1 1033 ? 12.248 18.511 -31.080 1.00 94.81 1033 ARG A CA 1
ATOM 8092 C C . ARG A 1 1033 ? 12.150 18.238 -29.583 1.00 94.81 1033 ARG A C 1
ATOM 8094 O O . ARG A 1 1033 ? 12.029 19.186 -28.806 1.00 94.81 1033 ARG A O 1
ATOM 8101 N N . SER A 1 1034 ? 12.290 16.983 -29.164 1.00 92.19 1034 SER A N 1
ATOM 8102 C CA . SER A 1 1034 ? 12.339 16.598 -27.742 1.00 92.19 1034 SER A CA 1
ATOM 8103 C C . SER A 1 1034 ? 13.448 17.308 -26.947 1.00 92.19 1034 SER A C 1
ATOM 8105 O O . SER A 1 1034 ? 13.304 17.517 -25.746 1.00 92.19 1034 SER A O 1
ATOM 8107 N N . GLU A 1 1035 ? 14.523 17.752 -27.608 1.00 90.31 1035 GLU A N 1
ATOM 8108 C CA . GLU A 1 1035 ? 15.661 18.438 -26.974 1.00 90.31 1035 GLU A CA 1
ATOM 8109 C C . GLU A 1 1035 ? 15.506 19.972 -26.908 1.00 90.31 1035 GLU A C 1
ATOM 8111 O O . GLU A 1 1035 ? 16.309 20.637 -26.254 1.00 90.31 1035 GLU A O 1
ATOM 8116 N N . ASN A 1 1036 ? 14.522 20.558 -27.607 1.00 87.44 1036 ASN A N 1
ATOM 8117 C CA . ASN A 1 1036 ? 14.344 22.018 -27.701 1.00 87.44 1036 ASN A CA 1
ATOM 8118 C C . ASN A 1 1036 ? 12.909 22.514 -27.424 1.00 87.44 1036 ASN A C 1
ATOM 8120 O O . ASN A 1 1036 ? 12.658 23.717 -27.494 1.00 87.44 1036 ASN A O 1
ATOM 8124 N N . SER A 1 1037 ? 11.969 21.610 -27.137 1.00 90.81 1037 SER A N 1
ATOM 8125 C CA . SER A 1 1037 ? 10.537 21.898 -27.017 1.00 90.81 1037 SER A CA 1
ATOM 8126 C C . SER A 1 1037 ? 9.829 20.881 -26.114 1.00 90.81 1037 SER A C 1
ATOM 8128 O O . SER A 1 1037 ? 10.432 19.909 -25.664 1.00 90.81 1037 SER A O 1
ATOM 8130 N N . GLY A 1 1038 ? 8.528 21.068 -25.877 1.00 85.12 1038 GLY A N 1
ATOM 8131 C CA . GLY A 1 1038 ? 7.711 20.108 -25.134 1.00 85.12 1038 GLY A CA 1
ATOM 8132 C C . GLY A 1 1038 ? 7.221 18.899 -25.942 1.00 85.12 1038 GLY A C 1
ATOM 8133 O O . GLY A 1 1038 ? 6.398 18.152 -25.424 1.00 85.12 1038 GLY A O 1
ATOM 8134 N N . LEU A 1 1039 ? 7.714 18.659 -27.162 1.00 93.56 1039 LEU A N 1
ATOM 8135 C CA . LEU A 1 1039 ? 7.423 17.438 -27.929 1.00 93.56 1039 LEU A CA 1
ATOM 8136 C C . LEU A 1 1039 ? 7.937 16.188 -27.188 1.00 93.56 1039 LEU A C 1
ATOM 8138 O O . LEU A 1 1039 ? 9.065 16.209 -26.702 1.00 93.56 1039 LEU A O 1
ATOM 8142 N N . ALA A 1 1040 ? 7.136 15.122 -27.083 1.00 88.50 1040 ALA A N 1
ATOM 8143 C CA . ALA A 1 1040 ? 7.484 13.897 -26.349 1.00 88.50 1040 ALA A CA 1
ATOM 8144 C C . ALA A 1 1040 ? 8.680 13.148 -26.965 1.00 88.50 1040 ALA A C 1
ATOM 8146 O O . ALA A 1 1040 ? 9.700 12.980 -26.300 1.00 88.50 1040 ALA A O 1
ATOM 8147 N N . ALA A 1 1041 ? 8.588 12.780 -28.248 1.00 92.94 1041 ALA A N 1
ATOM 8148 C CA . ALA A 1 1041 ? 9.652 12.110 -28.995 1.00 92.94 1041 ALA A CA 1
ATOM 8149 C C . ALA A 1 1041 ? 9.800 12.666 -30.425 1.00 92.94 1041 ALA A C 1
ATOM 8151 O O . ALA A 1 1041 ? 8.849 13.165 -31.025 1.00 92.94 1041 ALA A O 1
ATOM 8152 N N . ASN A 1 1042 ? 11.007 12.550 -30.989 1.00 94.38 1042 ASN A N 1
ATOM 8153 C CA . ASN A 1 1042 ? 11.371 13.092 -32.309 1.00 94.38 1042 ASN A CA 1
ATOM 8154 C C . ASN A 1 1042 ? 10.823 12.315 -33.527 1.00 94.38 1042 ASN A C 1
ATOM 8156 O O . ASN A 1 1042 ? 11.038 12.755 -34.658 1.00 94.38 1042 ASN A O 1
ATOM 8160 N N . TRP A 1 1043 ? 10.139 11.189 -33.317 1.00 95.81 1043 TRP A N 1
ATOM 8161 C CA . TRP A 1 1043 ? 9.404 10.454 -34.351 1.00 95.81 1043 TRP A CA 1
ATOM 8162 C C . TRP A 1 1043 ? 7.929 10.827 -34.230 1.00 95.81 1043 TRP A C 1
ATOM 8164 O O . TRP A 1 1043 ? 7.250 10.385 -33.306 1.00 95.81 1043 TRP A O 1
ATOM 8174 N N . VAL A 1 1044 ? 7.433 11.652 -35.154 1.00 96.75 1044 VAL A N 1
ATOM 8175 C CA . VAL A 1 1044 ? 6.052 12.160 -35.159 1.00 96.75 1044 VAL A CA 1
ATOM 8176 C C . VAL A 1 1044 ? 5.312 11.543 -36.340 1.00 96.75 1044 VAL A C 1
ATOM 8178 O O . VAL A 1 1044 ? 5.553 11.923 -37.485 1.00 96.75 1044 VAL A O 1
ATOM 8181 N N . GLN A 1 1045 ? 4.443 10.568 -36.067 1.00 94.25 1045 GLN A N 1
ATOM 8182 C CA . GLN A 1 1045 ? 3.799 9.742 -37.097 1.00 94.25 1045 GLN A CA 1
ATOM 8183 C C . GLN A 1 1045 ? 2.328 10.079 -37.363 1.00 94.25 1045 GLN A C 1
ATOM 8185 O O . GLN A 1 1045 ? 1.812 9.699 -38.408 1.00 94.25 1045 GLN A O 1
ATOM 8190 N N . ALA A 1 1046 ? 1.665 10.808 -36.461 1.00 95.38 1046 ALA A N 1
ATOM 8191 C CA . ALA A 1 1046 ? 0.291 11.273 -36.642 1.00 95.38 1046 ALA A CA 1
ATOM 8192 C C . ALA A 1 1046 ? 0.171 12.762 -36.285 1.00 95.38 1046 ALA A C 1
ATOM 8194 O O . ALA A 1 1046 ? 0.815 13.235 -35.344 1.00 95.38 1046 ALA A O 1
ATOM 8195 N N . LEU A 1 1047 ? -0.673 13.497 -37.014 1.00 97.12 1047 LEU A N 1
ATOM 8196 C CA . LEU A 1 1047 ? -0.971 14.907 -36.759 1.00 97.12 1047 LEU A CA 1
ATOM 8197 C C . LEU A 1 1047 ? -2.463 15.200 -36.908 1.00 97.12 1047 LEU A C 1
ATOM 8199 O O . LEU A 1 1047 ? -3.099 14.719 -37.839 1.00 97.12 1047 LEU A O 1
ATOM 8203 N N . ALA A 1 1048 ? -2.987 16.073 -36.049 1.00 94.75 1048 ALA A N 1
ATOM 8204 C CA . ALA A 1 1048 ? -4.261 16.749 -36.274 1.00 94.75 1048 ALA A CA 1
ATOM 8205 C C . ALA A 1 1048 ? -4.194 18.202 -35.782 1.00 94.75 1048 ALA A C 1
ATOM 8207 O O . ALA A 1 1048 ? -3.637 18.481 -34.721 1.00 94.75 1048 ALA A O 1
ATOM 8208 N N . ALA A 1 1049 ? -4.795 19.126 -36.530 1.00 93.19 1049 ALA A N 1
ATOM 8209 C CA . ALA A 1 1049 ? -5.045 20.487 -36.066 1.00 93.19 1049 ALA A CA 1
ATOM 8210 C C . ALA A 1 1049 ? -6.512 20.604 -35.631 1.00 93.19 1049 ALA A C 1
ATOM 8212 O O . ALA A 1 1049 ? -7.408 20.222 -36.386 1.00 93.19 1049 ALA A O 1
ATOM 8213 N N . ASP A 1 1050 ? -6.772 21.116 -34.426 1.00 89.06 1050 ASP A N 1
ATOM 8214 C CA . ASP A 1 1050 ? -8.143 21.320 -33.947 1.00 89.06 1050 ASP A CA 1
ATOM 8215 C C . ASP A 1 1050 ? -8.715 22.696 -34.336 1.00 89.06 1050 ASP A C 1
ATOM 8217 O O . ASP A 1 1050 ? -8.030 23.572 -34.872 1.00 89.06 1050 ASP A O 1
ATOM 8221 N N . SER A 1 1051 ? -10.007 22.907 -34.069 1.00 84.69 1051 SER A N 1
ATOM 8222 C CA . SER A 1 1051 ? -10.701 24.151 -34.425 1.00 84.69 1051 SER A CA 1
ATOM 8223 C C . SER A 1 1051 ? -10.261 25.382 -33.620 1.00 84.69 1051 SER A C 1
ATOM 8225 O O . SER A 1 1051 ? -10.703 26.483 -33.942 1.00 84.69 1051 SER A O 1
ATOM 8227 N N . GLN A 1 1052 ? -9.458 25.214 -32.564 1.00 82.31 1052 GLN A N 1
ATOM 8228 C CA . GLN A 1 1052 ? -8.872 26.312 -31.786 1.00 82.31 1052 GLN A CA 1
ATOM 8229 C C . GLN A 1 1052 ? -7.476 26.691 -32.302 1.00 82.31 1052 GLN A C 1
ATOM 8231 O O . GLN A 1 1052 ? -6.998 27.779 -31.997 1.00 82.31 1052 GLN A O 1
ATOM 8236 N N . GLY A 1 1053 ? -6.855 25.833 -33.118 1.00 86.06 1053 GLY A N 1
ATOM 8237 C CA . GLY A 1 1053 ? -5.524 26.037 -33.689 1.00 86.06 1053 GLY A CA 1
ATOM 8238 C C . GLY A 1 1053 ? -4.415 25.229 -33.021 1.00 86.06 1053 GLY A C 1
ATOM 8239 O O . GLY A 1 1053 ? -3.259 25.359 -33.424 1.00 86.06 1053 GLY A O 1
ATOM 8240 N N . ARG A 1 1054 ? -4.739 24.373 -32.042 1.00 93.06 1054 ARG A N 1
ATOM 8241 C CA . ARG A 1 1054 ? -3.742 23.505 -31.404 1.00 93.06 1054 ARG A CA 1
ATOM 8242 C C . ARG A 1 1054 ? -3.369 22.342 -32.307 1.00 93.06 1054 ARG A C 1
ATOM 8244 O O . ARG A 1 1054 ? -4.201 21.829 -33.059 1.00 93.06 1054 ARG A O 1
ATOM 8251 N N . ILE A 1 1055 ? -2.123 21.905 -32.174 1.00 96.12 1055 ILE A N 1
ATOM 8252 C CA . ILE A 1 1055 ? -1.519 20.853 -32.985 1.00 96.12 1055 ILE A CA 1
ATOM 8253 C C . ILE A 1 1055 ? -1.287 19.633 -32.106 1.00 96.12 1055 ILE A C 1
ATOM 8255 O O . ILE A 1 1055 ? -0.426 19.623 -31.223 1.00 96.12 1055 ILE A O 1
ATOM 8259 N N . TRP A 1 1056 ? -2.087 18.609 -32.362 1.00 96.25 1056 TRP A N 1
ATOM 8260 C CA . TRP A 1 1056 ? -2.034 17.307 -31.724 1.00 96.25 1056 TRP A CA 1
ATOM 8261 C C . TRP A 1 1056 ? -1.013 16.454 -32.475 1.00 96.25 1056 TRP A C 1
ATOM 8263 O O . TRP A 1 1056 ? -1.120 16.283 -33.689 1.00 96.25 1056 TRP A O 1
ATOM 8273 N N . CYS A 1 1057 ? -0.010 15.959 -31.756 1.00 96.44 1057 CYS A N 1
ATOM 8274 C CA . CYS A 1 1057 ? 1.168 15.292 -32.299 1.00 96.44 1057 CYS A CA 1
ATOM 8275 C C . CYS A 1 1057 ? 1.289 13.895 -31.695 1.00 96.44 1057 CYS A C 1
ATOM 8277 O O . CYS A 1 1057 ? 1.621 13.750 -30.517 1.00 96.44 1057 CYS A O 1
ATOM 8279 N N . GLY A 1 1058 ? 1.021 12.877 -32.506 1.00 95.56 1058 GLY A N 1
ATOM 8280 C CA . GLY A 1 1058 ? 1.179 11.483 -32.126 1.00 95.56 1058 GLY A CA 1
ATOM 8281 C C . GLY A 1 1058 ? 2.606 11.027 -32.389 1.00 95.56 1058 GLY A C 1
ATOM 8282 O O . GLY A 1 1058 ? 3.050 11.035 -33.543 1.00 95.56 1058 GLY A O 1
ATOM 8283 N N . THR A 1 1059 ? 3.331 10.666 -31.331 1.00 93.56 1059 THR A N 1
ATOM 8284 C CA . THR A 1 1059 ? 4.719 10.201 -31.438 1.00 93.56 1059 THR A CA 1
ATOM 8285 C C . THR A 1 1059 ? 4.819 8.678 -31.345 1.00 93.56 1059 THR A C 1
ATOM 8287 O O . THR A 1 1059 ? 3.832 7.993 -31.074 1.00 93.56 1059 THR A O 1
ATOM 8290 N N . TYR A 1 1060 ? 6.014 8.144 -31.604 1.00 85.62 1060 TYR A N 1
ATOM 8291 C CA . TYR A 1 1060 ? 6.276 6.705 -31.628 1.00 85.62 1060 TYR A CA 1
ATOM 8292 C C . TYR A 1 1060 ? 7.677 6.368 -31.105 1.00 85.62 1060 TYR A C 1
ATOM 8294 O O . TYR A 1 1060 ? 8.652 7.021 -31.481 1.00 85.62 1060 TYR A O 1
ATOM 8302 N N . GLY A 1 1061 ? 7.780 5.299 -30.316 1.00 66.12 1061 GLY A N 1
ATOM 8303 C CA . GLY A 1 1061 ? 9.047 4.678 -29.927 1.00 66.12 1061 GLY A CA 1
ATOM 8304 C C . GLY A 1 1061 ? 9.818 5.359 -28.784 1.00 66.12 1061 GLY A C 1
ATOM 8305 O O . GLY A 1 1061 ? 9.890 6.582 -28.687 1.00 66.12 1061 GLY A O 1
ATOM 8306 N N . LEU A 1 1062 ? 10.482 4.509 -27.988 1.00 57.03 1062 LEU A N 1
ATOM 8307 C CA . LEU A 1 1062 ? 11.011 4.756 -26.634 1.00 57.03 1062 LEU A CA 1
ATOM 8308 C C . LEU A 1 1062 ? 9.909 4.955 -25.566 1.00 57.03 1062 LEU A C 1
ATOM 8310 O O . LEU A 1 1062 ? 8.880 5.560 -25.861 1.00 57.03 1062 LEU A O 1
ATOM 8314 N N . PRO A 1 1063 ? 10.116 4.482 -24.318 1.00 58.75 1063 PRO A N 1
ATOM 8315 C CA . PRO A 1 1063 ? 9.221 4.793 -23.200 1.00 58.75 1063 PRO A CA 1
ATOM 8316 C C . PRO A 1 1063 ? 9.130 6.307 -22.970 1.00 58.75 1063 PRO A C 1
ATOM 8318 O O . PRO A 1 1063 ? 10.157 6.990 -22.983 1.00 58.75 1063 PRO A O 1
ATOM 8321 N N . GLY A 1 1064 ? 7.925 6.839 -22.755 1.00 61.50 1064 GLY A N 1
ATOM 8322 C CA . GLY A 1 1064 ? 7.694 8.285 -22.688 1.00 61.50 1064 GLY A CA 1
ATOM 8323 C C . GLY A 1 1064 ? 7.494 8.957 -24.053 1.00 61.50 1064 GLY A C 1
ATOM 8324 O O . GLY A 1 1064 ? 7.467 10.190 -24.132 1.00 61.50 1064 GLY A O 1
ATOM 8325 N N . ALA A 1 1065 ? 7.316 8.171 -25.121 1.00 72.06 1065 ALA A N 1
ATOM 8326 C CA . ALA A 1 1065 ? 6.517 8.589 -26.270 1.00 72.06 1065 ALA A CA 1
ATOM 8327 C C . ALA A 1 1065 ? 5.058 8.861 -25.838 1.00 72.06 1065 ALA A C 1
ATOM 8329 O O . ALA A 1 1065 ? 4.673 8.635 -24.694 1.00 72.06 1065 ALA A O 1
ATOM 8330 N N . GLY A 1 1066 ? 4.228 9.377 -26.741 1.00 89.12 1066 GLY A N 1
ATOM 8331 C CA . GLY A 1 1066 ? 2.807 9.551 -26.470 1.00 89.12 1066 GLY A CA 1
ATOM 8332 C C . GLY A 1 1066 ? 2.189 10.650 -27.312 1.00 89.12 1066 GLY A C 1
ATOM 8333 O O . GLY A 1 1066 ? 2.547 10.877 -28.472 1.00 89.12 1066 GLY A O 1
ATOM 8334 N N . LEU A 1 1067 ? 1.243 11.353 -26.703 1.00 93.44 1067 LEU A N 1
ATOM 8335 C CA . LEU A 1 1067 ? 0.519 12.445 -27.329 1.00 93.44 1067 LEU A CA 1
ATOM 8336 C C . LEU A 1 1067 ? 1.067 13.781 -26.832 1.00 93.44 1067 LEU A C 1
ATOM 8338 O O . LEU A 1 1067 ? 0.990 14.084 -25.646 1.00 93.44 1067 LEU A O 1
ATOM 8342 N N . SER A 1 1068 ? 1.602 14.600 -27.735 1.00 94.50 1068 SER A N 1
ATOM 8343 C CA . SER A 1 1068 ? 1.998 15.981 -27.426 1.00 94.50 1068 SER A CA 1
ATOM 8344 C C . SER A 1 1068 ? 1.003 16.962 -28.034 1.00 94.50 1068 SER A C 1
ATOM 8346 O O . SER A 1 1068 ? 0.599 16.783 -29.180 1.00 94.50 1068 SER A O 1
ATOM 8348 N N . VAL A 1 1069 ? 0.629 18.017 -27.312 1.00 93.75 1069 VAL A N 1
ATOM 8349 C CA . VAL A 1 1069 ? -0.285 19.052 -27.821 1.00 93.75 1069 VAL A CA 1
ATOM 8350 C C . VAL A 1 1069 ? 0.370 20.416 -27.691 1.00 93.75 1069 VAL A C 1
ATOM 8352 O O . VAL A 1 1069 ? 0.589 20.902 -26.584 1.00 93.75 1069 VAL A O 1
ATOM 8355 N N . LEU A 1 1070 ? 0.674 21.036 -28.829 1.00 93.81 1070 LEU A N 1
ATOM 8356 C CA . LEU A 1 1070 ? 1.174 22.406 -28.907 1.00 93.81 1070 LEU A CA 1
ATOM 8357 C C . LEU A 1 1070 ? -0.002 23.374 -29.064 1.00 93.81 1070 LEU A C 1
ATOM 8359 O O . LEU A 1 1070 ? -0.863 23.169 -29.916 1.00 93.81 1070 LEU A O 1
ATOM 8363 N N . THR A 1 1071 ? 0.006 24.466 -28.301 1.00 89.81 1071 THR A N 1
ATOM 8364 C CA . THR A 1 1071 ? -0.788 25.676 -28.571 1.00 89.81 1071 THR A CA 1
ATOM 8365 C C . THR A 1 1071 ? 0.135 26.714 -29.223 1.00 89.81 1071 THR A C 1
ATOM 8367 O O . THR A 1 1071 ? 0.887 27.379 -28.503 1.00 89.81 1071 THR A O 1
ATOM 8370 N N . PRO A 1 1072 ? 0.168 26.847 -30.567 1.00 80.69 1072 PRO A N 1
ATOM 8371 C CA . PRO A 1 1072 ? 1.210 27.620 -31.252 1.00 80.69 1072 PRO A CA 1
ATOM 8372 C C . PRO A 1 1072 ? 1.232 29.110 -30.886 1.00 80.69 1072 PRO A C 1
ATOM 8374 O O . PRO A 1 1072 ? 2.285 29.740 -30.921 1.00 80.69 1072 PRO A O 1
ATOM 8377 N N . GLU A 1 1073 ? 0.085 29.671 -30.507 1.00 80.31 1073 GLU A N 1
ATOM 8378 C CA . GLU A 1 1073 ? -0.099 31.091 -30.187 1.00 80.31 1073 GLU A CA 1
ATOM 8379 C C . GLU A 1 1073 ? 0.485 31.470 -28.816 1.00 80.31 1073 GLU A C 1
ATOM 8381 O O . GLU A 1 1073 ? 0.804 32.638 -28.588 1.00 80.31 1073 GLU A O 1
ATOM 8386 N N . THR A 1 1074 ? 0.653 30.497 -27.912 1.00 81.12 1074 THR A N 1
ATOM 8387 C CA . THR A 1 1074 ? 1.305 30.673 -26.600 1.00 81.12 1074 THR A CA 1
ATOM 8388 C C . THR A 1 1074 ? 2.662 29.971 -26.508 1.00 81.12 1074 THR A C 1
ATOM 8390 O O . THR A 1 1074 ? 3.423 30.235 -25.579 1.00 81.12 1074 THR A O 1
ATOM 8393 N N . GLY A 1 1075 ? 2.972 29.066 -27.444 1.00 83.19 1075 GLY A N 1
ATOM 8394 C CA . GLY A 1 1075 ? 4.145 28.190 -27.399 1.00 83.19 1075 GLY A CA 1
ATOM 8395 C C . GLY A 1 1075 ? 4.073 27.100 -26.321 1.00 83.19 1075 GLY A C 1
ATOM 8396 O O . GLY A 1 1075 ? 5.066 26.411 -26.089 1.00 83.19 1075 GLY A O 1
ATOM 8397 N N . GLN A 1 1076 ? 2.929 26.949 -25.644 1.00 83.75 1076 GLN A N 1
ATOM 8398 C CA . GLN A 1 1076 ? 2.750 25.975 -24.568 1.00 83.75 1076 GLN A CA 1
ATOM 8399 C C . GLN A 1 1076 ? 2.568 24.563 -25.118 1.00 83.75 1076 GLN A C 1
ATOM 8401 O O . GLN A 1 1076 ? 1.890 24.356 -26.126 1.00 83.75 1076 GLN A O 1
ATOM 8406 N N . TRP A 1 1077 ? 3.136 23.597 -24.401 1.00 89.69 1077 TRP A N 1
ATOM 8407 C CA . TRP A 1 1077 ? 3.045 22.175 -24.697 1.00 89.69 1077 TRP A CA 1
ATOM 8408 C C . TRP A 1 1077 ? 2.384 21.431 -23.541 1.00 89.69 1077 TRP A C 1
ATOM 8410 O O . TRP A 1 1077 ? 2.728 21.660 -22.382 1.00 89.69 1077 TRP A O 1
ATOM 8420 N N . LEU A 1 1078 ? 1.502 20.496 -23.877 1.00 85.62 1078 LEU A N 1
ATOM 8421 C CA . LEU A 1 1078 ? 1.043 19.424 -22.998 1.00 85.62 1078 LEU A CA 1
ATOM 8422 C C . LEU A 1 1078 ? 1.593 18.089 -23.514 1.00 85.62 1078 LEU A C 1
ATOM 8424 O O . LEU A 1 1078 ? 1.856 17.946 -24.712 1.00 85.62 1078 LEU A O 1
ATOM 8428 N N . ARG A 1 1079 ? 1.746 17.113 -22.618 1.00 86.62 1079 ARG A N 1
ATOM 8429 C CA . ARG A 1 1079 ? 2.064 15.717 -22.938 1.00 86.62 1079 ARG A CA 1
ATOM 8430 C C . ARG A 1 1079 ? 1.075 14.811 -22.214 1.00 86.62 1079 ARG A C 1
ATOM 8432 O O . ARG A 1 1079 ? 0.674 15.143 -21.105 1.00 86.62 1079 ARG A O 1
ATOM 8439 N N . PHE A 1 1080 ? 0.745 13.684 -22.832 1.00 81.94 1080 PHE A N 1
ATOM 8440 C CA . PHE A 1 1080 ? -0.030 12.598 -22.241 1.00 81.94 1080 PHE A CA 1
ATOM 8441 C C . PHE A 1 1080 ? 0.656 11.266 -22.590 1.00 81.94 1080 PHE A C 1
ATOM 8443 O O . PHE A 1 1080 ? 1.026 11.061 -23.752 1.00 81.94 1080 PHE A O 1
ATOM 8450 N N . GLY A 1 1081 ? 0.820 10.386 -21.602 1.00 81.69 1081 GLY A N 1
ATOM 8451 C CA . GLY A 1 1081 ? 1.357 9.023 -21.721 1.00 81.69 1081 GLY A CA 1
ATOM 8452 C C . GLY A 1 1081 ? 0.383 7.970 -21.173 1.00 81.69 1081 GLY A C 1
ATOM 8453 O O . GLY A 1 1081 ? -0.818 8.230 -21.040 1.00 81.69 1081 GLY A O 1
ATOM 8454 N N . LEU A 1 1082 ? 0.880 6.779 -20.818 1.00 77.38 1082 LEU A N 1
ATOM 8455 C CA . LEU A 1 1082 ? 0.046 5.721 -20.215 1.00 77.38 1082 LEU A CA 1
ATOM 8456 C C . LEU A 1 1082 ? -0.607 6.168 -18.895 1.00 77.38 1082 LEU A C 1
ATOM 8458 O O . LEU A 1 1082 ? -1.759 5.822 -18.626 1.00 77.38 1082 LEU A O 1
ATOM 8462 N N . ALA A 1 1083 ? 0.115 6.951 -18.085 1.00 70.19 1083 ALA A N 1
ATOM 8463 C CA . ALA A 1 1083 ? -0.345 7.439 -16.783 1.00 70.19 1083 ALA A CA 1
ATOM 8464 C C . ALA A 1 1083 ? -1.589 8.342 -16.882 1.00 70.19 1083 ALA A C 1
ATOM 8466 O O . ALA A 1 1083 ? -2.442 8.313 -15.999 1.00 70.19 1083 ALA A O 1
ATOM 8467 N N . ASP A 1 1084 ? -1.728 9.081 -17.985 1.00 70.06 1084 ASP A N 1
ATOM 8468 C CA . ASP A 1 1084 ? -2.870 9.958 -18.272 1.00 70.06 1084 ASP A CA 1
ATOM 8469 C C . ASP A 1 1084 ? -4.075 9.194 -18.860 1.00 70.06 1084 ASP A C 1
ATOM 8471 O O . ASP A 1 1084 ? -5.121 9.776 -19.152 1.00 70.06 1084 ASP A O 1
ATOM 8475 N N . GLY A 1 1085 ? -3.948 7.873 -19.034 1.00 70.06 1085 GLY A N 1
ATOM 8476 C CA . GLY A 1 1085 ? -5.029 6.969 -19.423 1.00 70.06 1085 GLY A CA 1
ATOM 8477 C C . GLY A 1 1085 ? -5.032 6.522 -20.887 1.00 70.06 1085 GLY A C 1
ATOM 8478 O O . GLY A 1 1085 ? -5.938 5.762 -21.259 1.00 70.06 1085 GLY A O 1
ATOM 8479 N N . LEU A 1 1086 ? -4.044 6.935 -21.697 1.00 79.19 1086 LEU A N 1
ATOM 8480 C CA . LEU A 1 1086 ? -3.885 6.494 -23.090 1.00 79.19 1086 LEU A CA 1
ATOM 8481 C C . LEU A 1 1086 ? -3.772 4.954 -23.190 1.00 79.19 1086 LEU A C 1
ATOM 8483 O O . LEU A 1 1086 ? -3.112 4.344 -22.350 1.00 79.19 1086 LEU A O 1
ATOM 8487 N N . PRO A 1 1087 ? -4.361 4.296 -24.213 1.00 75.06 1087 PRO A N 1
ATOM 8488 C CA . PRO A 1 1087 ? -4.260 2.837 -24.356 1.00 75.06 1087 PRO A CA 1
ATOM 8489 C C . PRO A 1 1087 ? -2.859 2.330 -24.743 1.00 75.06 1087 PRO A C 1
ATOM 8491 O O . PRO A 1 1087 ? -2.542 1.177 -24.477 1.00 75.06 1087 PRO A O 1
ATOM 8494 N N . SER A 1 1088 ? -2.053 3.160 -25.411 1.00 84.94 1088 SER A N 1
ATOM 8495 C CA . SER A 1 1088 ? -0.640 2.921 -25.749 1.00 84.94 1088 SER A CA 1
ATOM 8496 C C . SER A 1 1088 ? 0.040 4.272 -26.015 1.00 84.94 1088 SER A C 1
ATOM 8498 O O . SER A 1 1088 ? -0.632 5.223 -26.420 1.00 84.94 1088 SER A O 1
ATOM 8500 N N . GLU A 1 1089 ? 1.353 4.357 -25.790 1.00 88.38 1089 GLU A N 1
ATOM 8501 C CA . GLU A 1 1089 ? 2.183 5.536 -26.095 1.00 88.38 1089 GLU A CA 1
ATOM 8502 C C . GLU A 1 1089 ? 2.582 5.635 -27.580 1.00 88.38 1089 GLU A C 1
ATOM 8504 O O . GLU A 1 1089 ? 2.998 6.698 -28.039 1.00 88.38 1089 GLU A O 1
ATOM 8509 N N . ASN A 1 1090 ? 2.377 4.574 -28.368 1.00 91.88 1090 ASN A N 1
ATOM 8510 C CA . ASN A 1 1090 ? 2.514 4.615 -29.823 1.00 91.88 1090 ASN A CA 1
ATOM 8511 C C . ASN A 1 1090 ? 1.199 5.101 -30.452 1.00 91.88 1090 ASN A C 1
ATOM 8513 O O . ASN A 1 1090 ? 0.242 4.340 -30.630 1.00 91.88 1090 ASN A O 1
ATOM 8517 N N . ILE A 1 1091 ? 1.148 6.393 -30.785 1.00 94.19 1091 ILE A N 1
ATOM 8518 C CA . ILE A 1 1091 ? -0.052 7.057 -31.313 1.00 94.19 1091 ILE A CA 1
ATOM 8519 C C . ILE A 1 1091 ? -0.075 6.927 -32.836 1.00 94.19 1091 ILE A C 1
ATOM 8521 O O . ILE A 1 1091 ? 0.659 7.621 -33.540 1.00 94.19 1091 ILE A O 1
ATOM 8525 N N . SER A 1 1092 ? -0.886 6.008 -33.352 1.00 92.06 1092 SER A N 1
ATOM 8526 C CA . SER A 1 1092 ? -0.958 5.648 -34.773 1.00 92.06 1092 SER A CA 1
ATOM 8527 C C . SER A 1 1092 ? -1.963 6.466 -35.586 1.00 92.06 1092 SER A C 1
ATOM 8529 O O . SER A 1 1092 ? -1.835 6.510 -36.804 1.00 92.06 1092 SER A O 1
ATOM 8531 N N . ALA A 1 1093 ? -2.934 7.136 -34.954 1.00 93.69 1093 ALA A N 1
ATOM 8532 C CA . ALA A 1 1093 ? -3.886 8.006 -35.650 1.00 93.69 1093 ALA A CA 1
ATOM 8533 C C . ALA A 1 1093 ? -4.364 9.176 -34.779 1.00 93.69 1093 ALA A C 1
ATOM 8535 O O . ALA A 1 1093 ? -4.502 9.051 -33.563 1.00 93.69 1093 ALA A O 1
ATOM 8536 N N . LEU A 1 1094 ? -4.685 10.307 -35.409 1.00 95.38 1094 LEU A N 1
ATOM 8537 C CA . LEU A 1 1094 ? -5.300 11.466 -34.760 1.00 95.38 1094 LEU A CA 1
ATOM 8538 C C . LEU A 1 1094 ? -6.362 12.076 -35.670 1.00 95.38 1094 LEU A C 1
ATOM 8540 O O . LEU A 1 1094 ? -6.115 12.273 -36.856 1.00 95.38 1094 LEU A O 1
ATOM 8544 N N . ALA A 1 1095 ? -7.523 12.419 -35.112 1.00 92.56 1095 ALA A N 1
ATOM 8545 C CA . ALA A 1 1095 ? -8.575 13.107 -35.852 1.00 92.56 1095 ALA A CA 1
ATOM 8546 C C . ALA A 1 1095 ? -9.342 14.096 -34.962 1.00 92.56 1095 ALA A C 1
ATOM 8548 O O . ALA A 1 1095 ? -9.921 13.714 -33.944 1.00 92.56 1095 ALA A O 1
ATOM 8549 N N . ALA A 1 1096 ? -9.383 15.369 -35.362 1.00 89.38 1096 ALA A N 1
ATOM 8550 C CA . ALA A 1 1096 ? -10.243 16.380 -34.749 1.00 89.38 1096 ALA A CA 1
ATOM 8551 C C . ALA A 1 1096 ? -11.653 16.287 -35.362 1.00 89.38 1096 ALA A C 1
ATOM 8553 O O . ALA A 1 1096 ? -11.854 16.580 -36.538 1.00 89.38 1096 ALA A O 1
ATOM 8554 N N . ILE A 1 1097 ? -12.629 15.835 -34.572 1.00 84.62 1097 ILE A N 1
ATOM 8555 C CA . ILE A 1 1097 ? -13.946 15.377 -35.056 1.00 84.62 1097 ILE A CA 1
ATOM 8556 C C . ILE A 1 1097 ? -15.018 16.475 -34.955 1.00 84.62 1097 ILE A C 1
ATOM 8558 O O . ILE A 1 1097 ? -15.897 16.592 -35.821 1.00 84.62 1097 ILE A O 1
ATOM 8562 N N . ARG A 1 1098 ? -14.942 17.285 -33.893 1.00 80.75 1098 ARG A N 1
ATOM 8563 C CA . ARG A 1 1098 ? -15.771 18.467 -33.600 1.00 80.75 1098 ARG A CA 1
ATOM 8564 C C . ARG A 1 1098 ? -14.947 19.463 -32.761 1.00 80.75 1098 ARG A C 1
ATOM 8566 O O . ARG A 1 1098 ? -13.921 19.074 -32.205 1.00 80.75 1098 ARG A O 1
ATOM 8573 N N . PRO A 1 1099 ? -15.371 20.733 -32.625 1.00 76.44 1099 PRO A N 1
ATOM 8574 C CA . PRO A 1 1099 ? -14.774 21.645 -31.651 1.00 76.44 1099 PRO A CA 1
ATOM 8575 C C . PRO A 1 1099 ? -14.797 21.040 -30.242 1.00 76.44 1099 PRO A C 1
ATOM 8577 O O . PRO A 1 1099 ? -15.860 20.646 -29.766 1.00 76.44 1099 PRO A O 1
ATOM 8580 N N . GLY A 1 1100 ? -13.627 20.947 -29.608 1.00 71.25 1100 GLY A N 1
ATOM 8581 C CA . GLY A 1 1100 ? -13.458 20.304 -28.302 1.00 71.25 1100 GLY A CA 1
ATOM 8582 C C . GLY A 1 1100 ? -13.493 18.769 -28.305 1.00 71.25 1100 GLY A C 1
ATOM 8583 O O . GLY A 1 1100 ? -13.554 18.183 -27.231 1.00 71.25 1100 GLY A O 1
ATOM 8584 N N . GLU A 1 1101 ? -13.452 18.102 -29.465 1.00 83.56 1101 GLU A N 1
ATOM 8585 C CA . GLU A 1 1101 ? -13.415 16.635 -29.561 1.00 83.56 1101 GLU A CA 1
ATOM 8586 C C . GLU A 1 1101 ? -12.311 16.154 -30.510 1.00 83.56 1101 GLU A C 1
ATOM 8588 O O . GLU A 1 1101 ? -12.371 16.371 -31.727 1.00 83.56 1101 GLU A O 1
ATOM 8593 N N . VAL A 1 1102 ? -11.343 15.426 -29.953 1.00 88.56 1102 VAL A N 1
ATOM 8594 C CA . VAL A 1 1102 ? -10.253 14.781 -30.693 1.00 88.56 1102 VAL A CA 1
ATOM 8595 C C . VAL A 1 1102 ? -10.234 13.297 -30.349 1.00 88.56 1102 VAL A C 1
ATOM 8597 O O . VAL A 1 1102 ? -10.315 12.915 -29.184 1.00 88.56 1102 VAL A O 1
ATOM 8600 N N . TRP A 1 1103 ? -10.132 12.453 -31.368 1.00 89.94 1103 TRP A N 1
ATOM 8601 C CA . TRP A 1 1103 ? -9.967 11.013 -31.206 1.00 89.94 1103 TRP A CA 1
ATOM 8602 C C . TRP A 1 1103 ? -8.516 10.617 -31.465 1.00 89.94 1103 TRP A C 1
ATOM 8604 O O . TRP A 1 1103 ? -7.888 11.088 -32.416 1.00 89.94 1103 TRP A O 1
ATOM 8614 N N . VAL A 1 1104 ? -8.003 9.756 -30.590 1.00 92.50 1104 VAL A N 1
ATOM 8615 C CA . VAL A 1 1104 ? -6.603 9.335 -30.523 1.00 92.50 1104 VAL A CA 1
ATOM 8616 C C . VAL A 1 1104 ? -6.560 7.828 -30.741 1.00 92.50 1104 VAL A C 1
ATOM 8618 O O . VAL A 1 1104 ? -6.995 7.065 -29.881 1.00 92.50 1104 VAL A O 1
ATOM 8621 N N . GLY A 1 1105 ? -6.083 7.407 -31.910 1.00 90.25 1105 GLY A N 1
ATOM 8622 C CA . GLY A 1 1105 ? -5.840 6.008 -32.246 1.00 90.25 1105 GLY A CA 1
ATOM 8623 C C . GLY A 1 1105 ? -4.420 5.604 -31.874 1.00 90.25 1105 GLY A C 1
ATOM 8624 O O . GLY A 1 1105 ? -3.469 6.357 -32.088 1.00 90.25 1105 GLY A O 1
ATOM 8625 N N . THR A 1 1106 ? -4.284 4.416 -31.304 1.00 89.75 1106 THR A N 1
ATOM 8626 C CA . THR A 1 1106 ? -3.029 3.835 -30.830 1.00 89.75 1106 THR A CA 1
ATOM 8627 C C . THR A 1 1106 ? -2.952 2.368 -31.244 1.00 89.75 1106 THR A C 1
ATOM 8629 O O . THR A 1 1106 ? -3.933 1.785 -31.715 1.00 89.75 1106 THR A O 1
ATOM 8632 N N . GLU A 1 1107 ? -1.805 1.730 -31.025 1.00 83.50 1107 GLU A N 1
ATOM 8633 C CA . GLU A 1 1107 ? -1.626 0.298 -31.308 1.00 83.50 1107 GLU A CA 1
ATOM 8634 C C . GLU A 1 1107 ? -2.505 -0.628 -30.443 1.00 83.50 1107 GLU A C 1
ATOM 8636 O O . GLU A 1 1107 ? -2.735 -1.778 -30.810 1.00 83.50 1107 GLU A O 1
ATOM 8641 N N . MET A 1 1108 ? -3.064 -0.128 -29.336 1.00 79.81 1108 MET A N 1
ATOM 8642 C CA . MET A 1 1108 ? -3.877 -0.915 -28.394 1.00 79.81 1108 MET A CA 1
ATOM 8643 C C . MET A 1 1108 ? -5.354 -0.497 -28.342 1.00 79.81 1108 MET A C 1
ATOM 8645 O O . MET A 1 1108 ? -6.137 -1.093 -27.596 1.00 79.81 1108 MET A O 1
ATOM 8649 N N . GLY A 1 1109 ? -5.767 0.501 -29.124 1.00 81.12 1109 GLY A N 1
ATOM 8650 C CA . GLY A 1 1109 ? -7.159 0.940 -29.188 1.00 81.12 1109 GLY A CA 1
ATOM 8651 C C . GLY A 1 1109 ? -7.338 2.365 -29.697 1.00 81.12 1109 GLY A C 1
ATOM 8652 O O . GLY A 1 1109 ? -6.407 2.990 -30.192 1.00 81.12 1109 GLY A O 1
ATOM 8653 N N . ALA A 1 1110 ? -8.539 2.910 -29.522 1.00 83.38 1110 ALA A N 1
ATOM 8654 C CA . ALA A 1 1110 ? -8.783 4.346 -29.641 1.00 83.38 1110 ALA A CA 1
ATOM 8655 C C . ALA A 1 1110 ? -9.387 4.911 -28.352 1.00 83.38 1110 ALA A C 1
ATOM 8657 O O . ALA A 1 1110 ? -10.192 4.250 -27.695 1.00 83.38 1110 ALA A O 1
ATOM 8658 N N . ILE A 1 1111 ? -9.024 6.148 -28.016 1.00 81.75 1111 ILE A N 1
ATOM 8659 C CA . ILE A 1 1111 ? -9.573 6.904 -26.885 1.00 81.75 1111 ILE A CA 1
ATOM 8660 C C . ILE A 1 1111 ? -10.060 8.286 -27.335 1.00 81.75 1111 ILE A C 1
ATOM 8662 O O . ILE A 1 1111 ? -9.609 8.834 -28.346 1.00 81.75 1111 ILE A O 1
ATOM 8666 N N . ARG A 1 1112 ? -11.012 8.837 -26.582 1.00 82.06 1112 ARG A N 1
ATOM 8667 C CA . ARG A 1 1112 ? -11.725 10.073 -26.890 1.00 82.06 1112 ARG A CA 1
ATOM 8668 C C . ARG A 1 1112 ? -11.299 11.180 -25.927 1.00 82.06 1112 ARG A C 1
ATOM 8670 O O . ARG A 1 1112 ? -11.574 11.106 -24.730 1.00 82.06 1112 ARG A O 1
ATOM 8677 N N . TYR A 1 1113 ? -10.663 12.224 -26.446 1.00 78.38 1113 TYR A N 1
ATOM 8678 C CA . TYR A 1 1113 ? -10.462 13.467 -25.709 1.00 78.38 1113 TYR A CA 1
ATOM 8679 C C . TYR A 1 1113 ? -11.682 14.372 -25.895 1.00 78.38 1113 TYR A C 1
ATOM 8681 O O . TYR A 1 1113 ? -12.089 14.658 -27.026 1.00 78.38 1113 TYR A O 1
ATOM 8689 N N . LEU A 1 1114 ? -12.252 14.823 -24.777 1.00 67.50 1114 LEU A N 1
ATOM 8690 C CA . LEU A 1 1114 ? -13.333 15.799 -24.735 1.00 67.50 1114 LEU A CA 1
ATOM 8691 C C . LEU A 1 1114 ? -12.919 16.977 -23.866 1.00 67.50 1114 LEU A C 1
ATOM 8693 O O . LEU A 1 1114 ? -12.567 16.811 -22.700 1.00 67.50 1114 LEU A O 1
ATOM 8697 N N . GLU A 1 1115 ? -13.037 18.177 -24.414 1.00 63.16 1115 GLU A N 1
ATOM 8698 C CA . GLU A 1 1115 ? -13.014 19.381 -23.599 1.00 63.16 1115 GLU A CA 1
ATOM 8699 C C . GLU A 1 1115 ? -14.340 19.553 -22.850 1.00 63.16 1115 GLU A C 1
ATOM 8701 O O . GLU A 1 1115 ? -15.400 19.223 -23.397 1.00 63.16 1115 GLU A O 1
ATOM 8706 N N . PRO A 1 1116 ? -14.330 20.140 -21.639 1.00 44.22 1116 PRO A N 1
ATOM 8707 C CA . PRO A 1 1116 ? -15.537 20.544 -20.948 1.00 44.22 1116 PRO A CA 1
ATOM 8708 C C . PRO A 1 1116 ? -16.161 21.704 -21.724 1.00 44.22 1116 PRO A C 1
ATOM 8710 O O . PRO A 1 1116 ? -15.837 22.877 -21.524 1.00 44.22 1116 PRO A O 1
ATOM 8713 N N . LEU A 1 1117 ? -17.073 21.378 -22.640 1.00 37.41 1117 LEU A N 1
ATOM 8714 C CA . LEU A 1 1117 ? -17.972 22.364 -23.219 1.00 37.41 1117 LEU A CA 1
ATOM 8715 C C . LEU A 1 1117 ? -18.726 23.028 -22.065 1.00 37.41 1117 LEU A C 1
ATOM 8717 O O . LEU A 1 1117 ? -19.541 22.386 -21.401 1.00 37.41 1117 LEU A O 1
ATOM 8721 N N . LEU A 1 1118 ? -18.452 24.317 -21.841 1.00 33.19 1118 LEU A N 1
ATOM 8722 C CA . LEU A 1 1118 ? -19.165 25.163 -20.886 1.00 33.19 1118 LEU A CA 1
ATOM 8723 C C . LEU A 1 1118 ? -20.635 25.292 -21.308 1.00 33.19 1118 LEU A C 1
ATOM 8725 O O . LEU A 1 1118 ? -21.046 26.247 -21.973 1.00 33.19 1118 LEU A O 1
ATOM 8729 N N . LEU A 1 1119 ? -21.432 24.302 -20.912 1.00 28.97 1119 LEU A N 1
ATOM 8730 C CA . LEU A 1 1119 ? -22.873 24.265 -21.089 1.00 28.97 1119 LEU A CA 1
ATOM 8731 C C . LEU A 1 1119 ? -23.518 25.319 -20.178 1.00 28.97 1119 LEU A C 1
ATOM 8733 O O . LEU A 1 1119 ? -23.952 25.042 -19.066 1.00 28.97 1119 LEU A O 1
ATOM 8737 N N . PHE A 1 1120 ? -23.611 26.527 -20.739 1.00 32.94 1120 PHE A N 1
ATOM 8738 C CA . PHE A 1 1120 ? -24.365 27.693 -20.272 1.00 32.94 1120 PHE A CA 1
ATOM 8739 C C . PHE A 1 1120 ? -23.764 28.522 -19.123 1.00 32.94 1120 PHE A C 1
ATOM 8741 O O . PHE A 1 1120 ? -24.260 28.530 -18.000 1.00 32.94 1120 PHE A O 1
ATOM 8748 N N . ALA A 1 1121 ? -22.839 29.417 -19.484 1.00 25.44 1121 ALA A N 1
ATOM 8749 C CA . ALA A 1 1121 ? -22.744 30.744 -18.867 1.00 25.44 1121 ALA A CA 1
ATOM 8750 C C . ALA A 1 1121 ? -22.558 31.821 -19.962 1.00 25.44 1121 ALA A C 1
ATOM 8752 O O . ALA A 1 1121 ? -21.715 31.641 -20.844 1.00 25.44 1121 ALA A O 1
ATOM 8753 N N . PRO A 1 1122 ? -23.333 32.926 -19.976 1.00 29.86 1122 PRO A N 1
ATOM 8754 C CA . PRO A 1 1122 ? -23.167 33.987 -20.971 1.00 29.86 1122 PRO A CA 1
ATOM 8755 C C . PRO A 1 1122 ? -21.920 34.847 -20.674 1.00 29.86 1122 PRO A C 1
ATOM 8757 O O . PRO A 1 1122 ? -21.617 35.098 -19.506 1.00 29.86 1122 PRO A O 1
ATOM 8760 N N . PRO A 1 1123 ? -21.205 35.346 -21.700 1.00 28.83 1123 PRO A N 1
ATOM 8761 C CA . PRO A 1 1123 ? -19.939 36.048 -21.506 1.00 28.83 1123 PRO A CA 1
ATOM 8762 C C . PRO A 1 1123 ? -20.131 37.434 -20.876 1.00 28.83 1123 PRO A C 1
ATOM 8764 O O . PRO A 1 1123 ? -20.794 38.306 -21.440 1.00 28.83 1123 PRO A O 1
ATOM 8767 N N . VAL A 1 1124 ? -19.485 37.663 -19.731 1.00 29.36 1124 VAL A N 1
ATOM 8768 C CA . VAL A 1 1124 ? -19.331 38.999 -19.137 1.00 29.36 1124 VAL A CA 1
ATOM 8769 C C . VAL A 1 1124 ? -18.125 39.684 -19.786 1.00 29.36 1124 VAL A C 1
ATOM 8771 O O . VAL A 1 1124 ? -17.018 39.151 -19.770 1.00 29.36 1124 VAL A O 1
ATOM 8774 N N . SER A 1 1125 ? -18.331 40.859 -20.383 1.00 27.84 1125 SER A N 1
ATOM 8775 C CA . SER A 1 1125 ? -17.291 41.549 -21.157 1.00 27.84 1125 SER A CA 1
ATOM 8776 C C . SER A 1 1125 ? -16.126 42.059 -20.288 1.00 27.84 1125 SER A C 1
ATOM 8778 O O . SER A 1 1125 ? -16.370 42.677 -19.247 1.00 27.84 1125 SER A O 1
ATOM 8780 N N . PRO A 1 1126 ? -14.860 41.908 -20.727 1.00 31.56 1126 PRO A N 1
ATOM 8781 C CA . PRO A 1 1126 ? -13.705 42.413 -19.991 1.00 31.56 1126 PRO A CA 1
ATOM 8782 C C . PRO A 1 1126 ? -13.620 43.943 -20.083 1.00 31.56 1126 PRO A C 1
ATOM 8784 O O . PRO A 1 1126 ? -13.608 44.510 -21.177 1.00 31.56 1126 PRO A O 1
ATOM 8787 N N . THR A 1 1127 ? -13.521 44.622 -18.936 1.00 30.88 1127 THR A N 1
ATOM 8788 C CA . THR A 1 1127 ? -13.296 46.080 -18.877 1.00 30.88 1127 THR A CA 1
ATOM 8789 C C . THR A 1 1127 ? -11.879 46.375 -18.376 1.00 30.88 1127 THR A C 1
ATOM 8791 O O . THR A 1 1127 ? -11.385 45.704 -17.477 1.00 30.88 1127 THR A O 1
ATOM 8794 N N . ALA A 1 1128 ? -11.213 47.349 -19.000 1.00 29.25 1128 ALA A N 1
ATOM 8795 C CA . ALA A 1 1128 ? -9.759 47.523 -18.980 1.00 29.25 1128 ALA A CA 1
ATOM 8796 C C . ALA A 1 1128 ? -9.084 47.719 -17.602 1.00 29.25 1128 ALA A C 1
ATOM 8798 O O . ALA A 1 1128 ? -9.568 48.454 -16.742 1.00 29.25 1128 ALA A O 1
ATOM 8799 N N . MET A 1 1129 ? -7.872 47.164 -17.486 1.00 35.84 1129 MET A N 1
ATOM 8800 C CA . MET A 1 1129 ? -6.866 47.483 -16.462 1.00 35.84 1129 MET A CA 1
ATOM 8801 C C . MET A 1 1129 ? -6.322 48.921 -16.609 1.00 35.84 1129 MET A C 1
ATOM 8803 O O . MET A 1 1129 ? -5.935 49.301 -17.717 1.00 35.84 1129 MET A O 1
ATOM 8807 N N . PRO A 1 1130 ? -6.175 49.690 -15.513 1.00 29.39 1130 PRO A N 1
ATOM 8808 C CA . PRO A 1 1130 ? -5.319 50.881 -15.455 1.00 29.39 1130 PRO A CA 1
ATOM 8809 C C . PRO A 1 1130 ? -3.906 50.573 -14.914 1.00 29.39 1130 PRO A C 1
ATOM 8811 O O . PRO A 1 1130 ? -3.730 49.740 -14.028 1.00 29.39 1130 PRO A O 1
ATOM 8814 N N . THR A 1 1131 ? -2.894 51.283 -15.417 1.00 26.08 1131 THR A N 1
ATOM 8815 C CA . THR A 1 1131 ? -1.470 51.171 -15.021 1.00 26.08 1131 THR A CA 1
ATOM 8816 C C . THR A 1 1131 ? -1.101 51.991 -13.758 1.00 26.08 1131 THR A C 1
ATOM 8818 O O . THR A 1 1131 ? -1.862 52.884 -13.385 1.00 26.08 1131 THR A O 1
ATOM 8821 N N . PRO A 1 1132 ? 0.043 51.720 -13.081 1.00 38.00 1132 PRO A N 1
ATOM 8822 C CA . PRO A 1 1132 ? 0.236 52.057 -11.656 1.00 38.00 1132 PRO A CA 1
ATOM 8823 C C . PRO A 1 1132 ? 1.020 53.352 -11.315 1.00 38.00 1132 PRO A C 1
ATOM 8825 O O . PRO A 1 1132 ? 1.669 53.954 -12.169 1.00 38.00 1132 PRO A O 1
ATOM 8828 N N . HIS A 1 1133 ? 1.054 53.646 -9.998 1.00 27.20 1133 HIS A N 1
ATOM 8829 C CA . HIS A 1 1133 ? 1.900 54.609 -9.246 1.00 27.20 1133 HIS A CA 1
ATOM 8830 C C . HIS A 1 1133 ? 1.505 56.108 -9.291 1.00 27.20 1133 HIS A C 1
ATOM 8832 O O . HIS A 1 1133 ? 0.838 56.521 -10.238 1.00 27.20 1133 HIS A O 1
ATOM 8838 N N . PRO A 1 1134 ? 1.925 56.953 -8.305 1.00 30.55 1134 PRO A N 1
ATOM 8839 C CA . PRO A 1 1134 ? 2.801 56.690 -7.138 1.00 30.55 1134 PRO A CA 1
ATOM 8840 C C . PRO A 1 1134 ? 2.237 57.099 -5.739 1.00 30.55 1134 PRO A C 1
ATOM 8842 O O . PRO A 1 1134 ? 1.260 57.827 -5.664 1.00 30.55 1134 PRO A O 1
ATOM 8845 N N . THR A 1 1135 ? 2.912 56.647 -4.659 1.00 27.41 1135 THR A N 1
ATOM 8846 C CA . THR A 1 1135 ? 3.124 57.260 -3.298 1.00 27.41 1135 THR A CA 1
ATOM 8847 C C . THR A 1 1135 ? 2.045 58.184 -2.666 1.00 27.41 1135 THR A C 1
ATOM 8849 O O . THR A 1 1135 ? 1.634 59.145 -3.299 1.00 27.41 1135 THR A O 1
ATOM 8852 N N . THR A 1 1136 ? 1.653 58.082 -1.382 1.00 25.72 1136 THR A N 1
ATOM 8853 C CA . THR A 1 1136 ? 2.495 58.154 -0.149 1.00 25.72 1136 THR A CA 1
ATOM 8854 C C . THR A 1 1136 ? 1.789 57.670 1.144 1.00 25.72 1136 THR A C 1
ATOM 8856 O O . THR A 1 1136 ? 0.590 57.870 1.282 1.00 25.72 1136 THR A O 1
ATOM 8859 N N . ASP A 1 1137 ? 2.591 57.200 2.115 1.00 27.12 1137 ASP A N 1
ATOM 8860 C CA . ASP A 1 1137 ? 2.424 57.217 3.595 1.00 27.12 1137 ASP A CA 1
ATOM 8861 C C . ASP A 1 1137 ? 1.151 56.682 4.320 1.00 27.12 1137 ASP A C 1
ATOM 8863 O O . ASP A 1 1137 ? 0.121 57.341 4.333 1.00 27.12 1137 ASP A O 1
ATOM 8867 N N . ARG A 1 1138 ? 1.379 55.614 5.124 1.00 27.39 1138 ARG A N 1
ATOM 8868 C CA . ARG A 1 1138 ? 1.025 55.415 6.568 1.00 27.39 1138 ARG A CA 1
ATOM 8869 C C . ARG A 1 1138 ? -0.469 55.393 6.993 1.00 27.39 1138 ARG A C 1
ATOM 8871 O O . ARG A 1 1138 ? -1.295 56.097 6.444 1.00 27.39 1138 ARG A O 1
ATOM 8878 N N . GLU A 1 1139 ? -0.907 54.631 8.005 1.00 25.61 1139 GLU A N 1
ATOM 8879 C CA . GLU A 1 1139 ? -0.236 54.024 9.180 1.00 25.61 1139 GLU A CA 1
ATOM 8880 C C . GLU A 1 1139 ? -0.589 52.524 9.392 1.00 25.61 1139 GLU A C 1
ATOM 8882 O O . GLU A 1 1139 ? -1.297 51.920 8.595 1.00 25.61 1139 GLU A O 1
ATOM 8887 N N . HIS A 1 1140 ? -0.095 51.933 10.492 1.00 26.98 1140 HIS A N 1
ATOM 8888 C CA . HIS A 1 1140 ? -0.433 50.596 11.021 1.00 26.98 1140 HIS A CA 1
ATOM 8889 C C . HIS A 1 1140 ? -0.034 49.356 10.195 1.00 26.98 1140 HIS A C 1
ATOM 8891 O O . HIS A 1 1140 ? -0.848 48.491 9.888 1.00 26.98 1140 HIS A O 1
ATOM 8897 N N . ILE A 1 1141 ? 1.279 49.180 10.016 1.00 22.55 1141 ILE A N 1
ATOM 8898 C CA . ILE A 1 1141 ? 1.899 47.845 10.019 1.00 22.55 1141 ILE A CA 1
ATOM 8899 C C . ILE A 1 1141 ? 2.803 47.761 11.253 1.00 22.55 1141 ILE A C 1
ATOM 8901 O O . ILE A 1 1141 ? 3.677 48.609 11.427 1.00 22.55 1141 ILE A O 1
ATOM 8905 N N . ILE A 1 1142 ? 2.626 46.731 12.085 1.00 24.77 1142 ILE A N 1
ATOM 8906 C CA . ILE A 1 1142 ? 3.647 46.289 13.045 1.00 24.77 1142 ILE A CA 1
ATOM 8907 C C . ILE A 1 1142 ? 4.084 44.891 12.620 1.00 24.77 1142 ILE A C 1
ATOM 8909 O O . ILE A 1 1142 ? 3.310 43.940 12.673 1.00 24.77 1142 ILE A O 1
ATOM 8913 N N . SER A 1 1143 ? 5.332 44.776 12.177 1.00 22.66 1143 SER A N 1
ATOM 8914 C CA . SER A 1 1143 ? 5.963 43.499 11.857 1.00 22.66 1143 SER A CA 1
ATOM 8915 C C . SER A 1 1143 ? 6.288 42.734 13.138 1.00 22.66 1143 SER A C 1
ATOM 8917 O O . SER A 1 1143 ? 7.037 43.255 13.969 1.00 22.66 1143 SER A O 1
ATOM 8919 N N . TYR A 1 1144 ? 5.842 41.485 13.262 1.00 22.50 1144 TYR A N 1
ATOM 8920 C CA . TYR A 1 1144 ? 6.411 40.575 14.253 1.00 22.50 1144 TYR A CA 1
ATOM 8921 C C . TYR A 1 1144 ? 7.661 39.903 13.669 1.00 22.50 1144 TYR A C 1
ATOM 8923 O O . TYR A 1 1144 ? 7.570 39.044 12.797 1.00 22.50 1144 TYR A O 1
ATOM 8931 N N . ARG A 1 1145 ? 8.848 40.309 14.136 1.00 24.94 1145 ARG A N 1
ATOM 8932 C CA . ARG A 1 1145 ? 10.059 39.484 14.027 1.00 24.94 1145 ARG A CA 1
ATOM 8933 C C . ARG A 1 1145 ? 10.160 38.668 15.311 1.00 24.94 1145 ARG A C 1
ATOM 8935 O O . ARG A 1 1145 ? 10.415 39.241 16.363 1.00 24.94 1145 ARG A O 1
ATOM 8942 N N . GLY A 1 1146 ? 9.951 37.358 15.203 1.00 23.33 1146 GLY A N 1
ATOM 8943 C CA . GLY A 1 1146 ? 9.940 36.410 16.323 1.00 23.33 1146 GLY A CA 1
ATOM 8944 C C . GLY A 1 1146 ? 11.154 35.479 16.382 1.00 23.33 1146 GLY A C 1
ATOM 8945 O O . GLY A 1 1146 ? 11.002 34.333 16.776 1.00 23.33 1146 GLY A O 1
ATOM 8946 N N . GLY A 1 1147 ? 12.341 35.929 15.966 1.00 26.06 1147 GLY A N 1
ATOM 8947 C CA . GLY A 1 1147 ? 13.587 35.199 16.230 1.00 26.06 1147 GLY A CA 1
ATOM 8948 C C . GLY A 1 1147 ? 14.199 35.697 17.537 1.00 26.06 1147 GLY A C 1
ATOM 8949 O O . GLY A 1 1147 ? 14.701 36.821 17.560 1.00 26.06 1147 GLY A O 1
ATOM 8950 N N . GLY A 1 1148 ? 14.123 34.907 18.612 1.00 23.30 1148 GLY A N 1
ATOM 8951 C CA . GLY A 1 1148 ? 14.542 35.356 19.943 1.00 23.30 1148 GLY A CA 1
ATOM 8952 C C . GLY A 1 1148 ? 14.461 34.294 21.042 1.00 23.30 1148 GLY A C 1
ATOM 8953 O O . GLY A 1 1148 ? 13.482 34.240 21.771 1.00 23.30 1148 GLY A O 1
ATOM 8954 N N . GLU A 1 1149 ? 15.537 33.514 21.161 1.00 24.50 1149 GLU A N 1
ATOM 8955 C CA . GLU A 1 1149 ? 16.118 33.022 22.422 1.00 24.50 1149 GLU A CA 1
ATOM 8956 C C . GLU A 1 1149 ? 15.187 32.464 23.525 1.00 24.50 1149 GLU A C 1
ATOM 8958 O O . GLU A 1 1149 ? 14.752 33.184 24.423 1.00 24.50 1149 GLU A O 1
ATOM 8963 N N . PHE A 1 1150 ? 15.144 31.130 23.638 1.00 22.66 1150 PHE A N 1
ATOM 8964 C CA . PHE A 1 1150 ? 15.423 30.520 24.945 1.00 22.66 1150 PHE A CA 1
ATOM 8965 C C . PHE A 1 1150 ? 16.947 30.487 25.140 1.00 22.66 1150 PHE A C 1
ATOM 8967 O O . PHE A 1 1150 ? 17.624 29.532 24.764 1.00 22.66 1150 PHE A O 1
ATOM 8974 N N . ALA A 1 1151 ? 17.511 31.571 25.677 1.00 22.52 1151 ALA A N 1
ATOM 8975 C CA . ALA A 1 1151 ? 18.927 31.609 26.032 1.00 22.52 1151 ALA A CA 1
ATOM 8976 C C . ALA A 1 1151 ? 19.196 30.691 27.245 1.00 22.52 1151 ALA A C 1
ATOM 8978 O O . ALA A 1 1151 ? 18.427 30.720 28.212 1.00 22.52 1151 ALA A O 1
ATOM 8979 N N . PRO A 1 1152 ? 20.282 29.895 27.250 1.00 26.30 1152 PRO A N 1
ATOM 8980 C CA . PRO A 1 1152 ? 20.600 29.024 28.374 1.00 26.30 1152 PRO A CA 1
ATOM 8981 C C . PRO A 1 1152 ? 20.995 29.840 29.610 1.00 26.30 1152 PRO A C 1
ATOM 8983 O O . PRO A 1 1152 ? 21.655 30.878 29.510 1.00 26.30 1152 PRO A O 1
ATOM 8986 N N . ALA A 1 1153 ? 20.673 29.323 30.798 1.00 22.16 1153 ALA A N 1
ATOM 8987 C CA . ALA A 1 1153 ? 21.071 29.902 32.081 1.00 22.16 1153 ALA A CA 1
ATOM 8988 C C . ALA A 1 1153 ? 22.577 29.691 32.373 1.00 22.16 1153 ALA A C 1
ATOM 8990 O O . ALA A 1 1153 ? 22.965 29.005 33.319 1.00 22.16 1153 ALA A O 1
ATOM 8991 N N . LEU A 1 1154 ? 23.445 30.292 31.554 1.00 23.36 1154 LEU A N 1
ATOM 8992 C CA . LEU A 1 1154 ? 24.900 30.262 31.705 1.00 23.36 1154 LEU A CA 1
ATOM 8993 C C . LEU A 1 1154 ? 25.370 31.112 32.898 1.00 23.36 1154 LEU A C 1
ATOM 8995 O O . LEU A 1 1154 ? 25.883 32.222 32.748 1.00 23.36 1154 LEU A O 1
ATOM 8999 N N . SER A 1 1155 ? 25.306 30.546 34.104 1.00 22.16 1155 SER A N 1
ATOM 9000 C CA . SER A 1 1155 ? 26.138 30.999 35.223 1.00 22.16 1155 SER A CA 1
ATOM 9001 C C . SER A 1 1155 ? 27.587 30.525 35.023 1.00 22.16 1155 SER A C 1
ATOM 9003 O O . SER A 1 1155 ? 28.048 29.582 35.668 1.00 22.16 1155 SER A O 1
ATOM 9005 N N . ALA A 1 1156 ? 28.312 31.160 34.096 1.00 24.28 1156 ALA A N 1
ATOM 9006 C CA . ALA A 1 1156 ? 29.717 30.860 33.812 1.00 24.28 1156 ALA A CA 1
ATOM 9007 C C . ALA A 1 1156 ? 30.610 31.175 35.035 1.00 24.28 1156 ALA A C 1
ATOM 9009 O O . ALA A 1 1156 ? 31.003 32.317 35.270 1.00 24.28 1156 ALA A O 1
ATOM 9010 N N . GLY A 1 1157 ? 30.907 30.141 35.831 1.00 22.73 1157 GLY A N 1
ATOM 9011 C CA . GLY A 1 1157 ? 31.403 30.252 37.211 1.00 22.73 1157 GLY A CA 1
ATOM 9012 C C . GLY A 1 1157 ? 32.878 29.908 37.456 1.00 22.73 1157 GLY A C 1
ATOM 9013 O O . GLY A 1 1157 ? 33.214 29.561 38.580 1.00 22.73 1157 GLY A O 1
ATOM 9014 N N . GLN A 1 1158 ? 33.739 30.029 36.438 1.00 24.88 1158 GLN A N 1
ATOM 9015 C CA . GLN A 1 1158 ? 35.202 29.820 36.479 1.00 24.88 1158 GLN A CA 1
ATOM 9016 C C . GLN A 1 1158 ? 35.704 28.399 36.811 1.00 24.88 1158 GLN A C 1
ATOM 9018 O O . GLN A 1 1158 ? 35.496 27.856 37.891 1.00 24.88 1158 GLN A O 1
ATOM 9023 N N . GLY A 1 1159 ? 36.533 27.850 35.918 1.00 24.25 1159 GLY A N 1
ATOM 9024 C CA . GLY A 1 1159 ? 37.441 26.765 36.282 1.00 24.25 1159 GLY A CA 1
ATOM 9025 C C . GLY A 1 1159 ? 38.589 27.299 37.142 1.00 24.25 1159 GLY A C 1
ATOM 9026 O O . GLY A 1 1159 ? 39.439 28.032 36.638 1.00 24.25 1159 GLY A O 1
ATOM 9027 N N . PHE A 1 1160 ? 38.638 26.912 38.419 1.00 22.92 1160 PHE A N 1
ATOM 9028 C CA . PHE A 1 1160 ? 39.784 27.152 39.300 1.00 22.92 1160 PHE A CA 1
ATOM 9029 C C . PHE A 1 1160 ? 40.485 25.835 39.655 1.00 22.92 1160 PHE A C 1
ATOM 9031 O O . PHE A 1 1160 ? 39.881 24.906 40.187 1.00 22.92 1160 PHE A O 1
ATOM 9038 N N . ALA A 1 1161 ? 41.785 25.780 39.362 1.00 24.41 1161 ALA A N 1
ATOM 9039 C CA . ALA A 1 1161 ? 42.688 24.700 39.758 1.00 24.41 1161 ALA A CA 1
ATOM 9040 C C . ALA A 1 1161 ? 43.064 24.815 41.268 1.00 24.41 1161 ALA A C 1
ATOM 9042 O O . ALA A 1 1161 ? 42.644 25.762 41.936 1.00 24.41 1161 ALA A O 1
ATOM 9043 N N . PRO A 1 1162 ? 43.783 23.841 41.861 1.00 33.97 1162 PRO A N 1
ATOM 9044 C CA . PRO A 1 1162 ? 43.373 23.233 43.129 1.00 33.97 1162 PRO A CA 1
ATOM 9045 C C . PRO A 1 1162 ? 43.878 23.927 44.406 1.00 33.97 1162 PRO A C 1
ATOM 9047 O O . PRO A 1 1162 ? 44.932 24.566 44.398 1.00 33.97 1162 PRO A O 1
ATOM 9050 N N . PRO A 1 1163 ? 43.244 23.644 45.562 1.00 27.17 1163 PRO A N 1
ATOM 9051 C CA . PRO A 1 1163 ? 43.919 23.677 46.852 1.00 27.17 1163 PRO A CA 1
ATOM 9052 C C . PRO A 1 1163 ? 44.800 22.425 47.024 1.00 27.17 1163 PRO A C 1
ATOM 9054 O O . PRO A 1 1163 ? 44.330 21.288 46.975 1.00 27.17 1163 PRO A O 1
ATOM 9057 N N . LEU A 1 1164 ? 46.097 22.633 47.244 1.00 24.69 1164 LEU A N 1
ATOM 9058 C CA . LEU A 1 1164 ? 47.060 21.581 47.583 1.00 24.69 1164 LEU A CA 1
ATOM 9059 C C . LEU A 1 1164 ? 47.169 21.420 49.110 1.00 24.69 1164 LEU A C 1
ATOM 9061 O O . LEU A 1 1164 ? 47.231 22.419 49.820 1.00 24.69 1164 LEU A O 1
ATOM 9065 N N . GLN A 1 1165 ? 47.358 20.175 49.570 1.00 25.56 1165 GLN A N 1
ATOM 9066 C CA . GLN A 1 1165 ? 47.690 19.784 50.958 1.00 25.56 1165 GLN A CA 1
ATOM 9067 C C . GLN A 1 1165 ? 46.518 19.923 51.975 1.00 25.56 1165 GLN A C 1
ATOM 9069 O O . GLN A 1 1165 ? 45.602 20.708 51.780 1.00 25.56 1165 GLN A O 1
ATOM 9074 N N . ALA A 1 1166 ? 46.450 19.137 53.061 1.00 25.08 1166 ALA A N 1
ATOM 9075 C CA . ALA A 1 1166 ? 47.528 18.377 53.701 1.00 25.08 1166 ALA A CA 1
ATOM 9076 C C . ALA A 1 1166 ? 47.147 16.982 54.259 1.00 25.08 1166 ALA A C 1
ATOM 9078 O O . ALA A 1 1166 ? 46.097 16.785 54.857 1.00 25.08 1166 ALA A O 1
ATOM 9079 N N . THR A 1 1167 ? 48.112 16.060 54.139 1.00 25.95 1167 THR A N 1
ATOM 9080 C CA . THR A 1 1167 ? 48.474 14.987 55.094 1.00 25.95 1167 THR A CA 1
ATOM 9081 C C . THR A 1 1167 ? 47.399 14.082 55.722 1.00 25.95 1167 THR A C 1
ATOM 9083 O O . THR A 1 1167 ? 46.797 14.421 56.736 1.00 25.95 1167 THR A O 1
ATOM 9086 N N . SER A 1 1168 ? 47.439 12.800 55.349 1.00 28.97 1168 SER A N 1
ATOM 9087 C CA . SER A 1 1168 ? 47.950 11.760 56.268 1.00 28.97 1168 SER A CA 1
ATOM 9088 C C . SER A 1 1168 ? 48.606 10.613 55.472 1.00 28.97 1168 SER A C 1
ATOM 9090 O O . SER A 1 1168 ? 48.466 10.551 54.251 1.00 28.97 1168 SER A O 1
ATOM 9092 N N . THR A 1 1169 ? 49.428 9.786 56.125 1.00 28.23 1169 THR A N 1
ATOM 9093 C CA . THR A 1 1169 ? 50.446 8.921 55.474 1.00 28.23 1169 THR A CA 1
ATOM 9094 C C . THR A 1 1169 ? 50.401 7.465 56.025 1.00 28.23 1169 THR A C 1
ATOM 9096 O O . THR A 1 1169 ? 49.523 7.182 56.837 1.00 28.23 1169 THR A O 1
ATOM 9099 N N . PRO A 1 1170 ? 51.195 6.471 55.550 1.00 49.03 1170 PRO A N 1
ATOM 9100 C CA . PRO A 1 1170 ? 50.608 5.219 55.042 1.00 49.03 1170 PRO A CA 1
ATOM 9101 C C . PRO A 1 1170 ? 51.078 3.938 55.768 1.00 49.03 1170 PRO A C 1
ATOM 9103 O O . PRO A 1 1170 ? 51.978 3.991 56.606 1.00 49.03 1170 PRO A O 1
ATOM 9106 N N . THR A 1 1171 ? 50.617 2.753 55.321 1.00 27.25 1171 THR A N 1
ATOM 9107 C CA . THR A 1 1171 ? 51.338 1.489 55.608 1.00 27.25 1171 THR A CA 1
ATOM 9108 C C . THR A 1 1171 ? 51.286 0.422 54.492 1.00 27.25 1171 THR A C 1
ATOM 9110 O O . THR A 1 1171 ? 50.257 -0.199 54.278 1.00 27.25 1171 THR A O 1
ATOM 9113 N N . ARG A 1 1172 ? 52.445 0.218 53.833 1.00 26.56 1172 ARG A N 1
ATOM 9114 C CA . ARG A 1 1172 ? 53.099 -1.039 53.348 1.00 26.56 1172 ARG A CA 1
ATOM 9115 C C . ARG A 1 1172 ? 52.240 -2.230 52.844 1.00 26.56 1172 ARG A C 1
ATOM 9117 O O . ARG A 1 1172 ? 51.447 -2.766 53.598 1.00 26.56 1172 ARG A O 1
ATOM 9124 N N . LEU A 1 1173 ? 52.407 -2.721 51.601 1.00 27.47 1173 LEU A N 1
ATOM 9125 C CA . LEU A 1 1173 ? 53.512 -3.577 51.062 1.00 27.47 1173 LEU A CA 1
ATOM 9126 C C . LEU A 1 1173 ? 53.748 -4.926 51.798 1.00 27.47 1173 LEU A C 1
ATOM 9128 O O . LEU A 1 1173 ? 53.778 -4.887 53.029 1.00 27.47 1173 LEU A O 1
ATOM 9132 N N . PRO A 1 1174 ? 54.126 -6.049 51.119 1.00 42.00 1174 PRO A N 1
ATOM 9133 C CA . PRO A 1 1174 ? 54.257 -6.306 49.663 1.00 42.00 1174 PRO A CA 1
ATOM 9134 C C . PRO A 1 1174 ? 53.704 -7.682 49.165 1.00 42.00 1174 PRO A C 1
ATOM 9136 O O . PRO A 1 1174 ? 53.202 -8.493 49.937 1.00 42.00 1174 PRO A O 1
ATOM 9139 N N . SER A 1 1175 ? 53.876 -7.976 47.866 1.00 35.56 1175 SER A N 1
ATOM 9140 C CA . SER A 1 1175 ? 53.737 -9.315 47.241 1.00 35.56 1175 SER A CA 1
ATOM 9141 C C . SER A 1 1175 ? 54.789 -10.334 47.741 1.00 35.56 1175 SER A C 1
ATOM 9143 O O . SER A 1 1175 ? 55.787 -9.935 48.349 1.00 35.56 1175 SER A O 1
ATOM 9145 N N . PRO A 1 1176 ? 54.657 -11.638 47.402 1.00 43.69 1176 PRO A N 1
ATOM 9146 C CA . PRO A 1 1176 ? 55.570 -12.184 46.379 1.00 43.69 1176 PRO A CA 1
ATOM 9147 C C . PRO A 1 1176 ? 54.975 -13.255 45.430 1.00 43.69 1176 PRO A C 1
ATOM 9149 O O . PRO A 1 1176 ? 53.862 -13.741 45.595 1.00 43.69 1176 PRO A O 1
ATOM 9152 N N . THR A 1 1177 ? 55.766 -13.617 44.416 1.00 28.84 1177 THR A N 1
ATOM 9153 C CA . THR A 1 1177 ? 55.459 -14.530 43.298 1.00 28.84 1177 THR A CA 1
ATOM 9154 C C . THR A 1 1177 ? 55.880 -15.991 43.536 1.00 28.84 1177 THR A C 1
ATOM 9156 O O . THR A 1 1177 ? 56.854 -16.226 44.252 1.00 28.84 1177 THR A O 1
ATOM 9159 N N . ARG A 1 1178 ? 55.246 -16.954 42.827 1.00 30.38 1178 ARG A N 1
ATOM 9160 C CA . ARG A 1 1178 ? 55.872 -17.921 41.866 1.00 30.38 1178 ARG A CA 1
ATOM 9161 C C . ARG A 1 1178 ? 55.055 -19.212 41.634 1.00 30.38 1178 ARG A C 1
ATOM 9163 O O . ARG A 1 1178 ? 54.568 -19.797 42.588 1.00 30.38 1178 ARG A O 1
ATOM 9170 N N . GLY A 1 1179 ? 55.130 -19.750 40.405 1.00 26.98 1179 GLY A N 1
ATOM 9171 C CA . GLY A 1 1179 ? 55.300 -21.202 40.187 1.00 26.98 1179 GLY A CA 1
ATOM 9172 C C . GLY A 1 1179 ? 54.162 -21.993 39.519 1.00 26.98 1179 GLY A C 1
ATOM 9173 O O . GLY A 1 1179 ? 53.295 -22.526 40.198 1.00 26.98 1179 GLY A O 1
ATOM 9174 N N . THR A 1 1180 ? 54.256 -22.182 38.200 1.00 33.72 1180 THR A N 1
ATOM 9175 C CA . THR A 1 1180 ? 53.723 -23.348 37.451 1.00 33.72 1180 THR A CA 1
ATOM 9176 C C . THR A 1 1180 ? 54.561 -24.621 37.763 1.00 33.72 1180 THR A C 1
ATOM 9178 O O . THR A 1 1180 ? 55.634 -24.445 38.353 1.00 33.72 1180 THR A O 1
ATOM 9181 N N . PRO A 1 1181 ? 54.184 -25.879 37.386 1.00 43.41 1181 PRO A N 1
ATOM 9182 C CA . PRO A 1 1181 ? 53.219 -26.290 36.342 1.00 43.41 1181 PRO A CA 1
ATOM 9183 C C . PRO A 1 1181 ? 52.309 -27.524 36.643 1.00 43.41 1181 PRO A C 1
ATOM 9185 O O . PRO A 1 1181 ? 52.335 -28.118 37.717 1.00 43.41 1181 PRO A O 1
ATOM 9188 N N . THR A 1 1182 ? 51.535 -27.932 35.627 1.00 33.41 1182 THR A N 1
ATOM 9189 C CA . THR A 1 1182 ? 50.918 -29.265 35.388 1.00 33.41 1182 THR A CA 1
ATOM 9190 C C . THR A 1 1182 ? 51.968 -30.409 35.332 1.00 33.41 1182 THR A C 1
ATOM 9192 O O . THR A 1 1182 ? 53.139 -30.085 35.115 1.00 33.41 1182 THR A O 1
ATOM 9195 N N . PRO A 1 1183 ? 51.631 -31.726 35.485 1.00 43.31 1183 PRO A N 1
ATOM 9196 C CA . PRO A 1 1183 ? 50.620 -32.442 34.671 1.00 43.31 1183 PRO A CA 1
ATOM 9197 C C . PRO A 1 1183 ? 49.813 -33.602 35.325 1.00 43.31 1183 PRO A C 1
ATOM 9199 O O . PRO A 1 1183 ? 50.083 -34.061 36.431 1.00 43.31 1183 PRO A O 1
ATOM 9202 N N . THR A 1 1184 ? 48.839 -34.119 34.565 1.00 33.53 1184 THR A N 1
ATOM 9203 C CA . THR A 1 1184 ? 48.098 -35.391 34.752 1.00 33.53 1184 THR A CA 1
ATOM 9204 C C . THR A 1 1184 ? 48.997 -36.631 34.520 1.00 33.53 1184 THR A C 1
ATOM 9206 O O . THR A 1 1184 ? 50.010 -36.501 33.829 1.00 33.53 1184 THR A O 1
ATOM 9209 N N . PRO A 1 1185 ? 48.670 -37.842 35.045 1.00 43.81 1185 PRO A N 1
ATOM 9210 C CA . PRO A 1 1185 ? 47.691 -38.727 34.379 1.00 43.81 1185 PRO A CA 1
ATOM 9211 C C . PRO A 1 1185 ? 46.826 -39.620 35.315 1.00 43.81 1185 PRO A C 1
ATOM 9213 O O . PRO A 1 1185 ? 46.899 -39.553 36.538 1.00 43.81 1185 PRO A O 1
ATOM 9216 N N . SER A 1 1186 ? 45.968 -40.451 34.712 1.00 37.88 1186 SER A N 1
ATOM 9217 C CA . SER A 1 1186 ? 44.844 -41.189 35.317 1.00 37.88 1186 SER A CA 1
ATOM 9218 C C . SER A 1 1186 ? 45.152 -42.586 35.896 1.00 37.88 1186 SER A C 1
ATOM 9220 O O . SER A 1 1186 ? 46.017 -43.302 35.388 1.00 37.88 1186 SER A O 1
ATOM 9222 N N . ARG A 1 1187 ? 44.339 -43.038 36.877 1.00 28.80 1187 ARG A N 1
ATOM 9223 C CA . ARG A 1 1187 ? 43.950 -44.460 37.076 1.00 28.80 1187 ARG A CA 1
ATOM 9224 C C . ARG A 1 1187 ? 42.769 -44.660 38.052 1.00 28.80 1187 ARG A C 1
ATOM 9226 O O . ARG A 1 1187 ? 42.715 -44.036 39.102 1.00 28.80 1187 ARG A O 1
ATOM 9233 N N . LEU A 1 1188 ? 41.869 -45.582 37.694 1.00 41.38 1188 LEU A N 1
ATOM 9234 C CA . LEU A 1 1188 ? 40.771 -46.177 38.496 1.00 41.38 1188 LEU A CA 1
ATOM 9235 C C . LEU A 1 1188 ? 41.261 -47.500 39.160 1.00 41.38 1188 LEU A C 1
ATOM 9237 O O . LEU A 1 1188 ? 42.292 -47.999 38.687 1.00 41.38 1188 LEU A O 1
ATOM 9241 N N . PRO A 1 1189 ? 40.616 -48.091 40.211 1.00 50.91 1189 PRO A N 1
ATOM 9242 C CA . PRO A 1 1189 ? 39.250 -48.664 40.134 1.00 50.91 1189 PRO A CA 1
ATOM 9243 C C . PRO A 1 1189 ? 38.397 -48.736 41.444 1.00 50.91 1189 PRO A C 1
ATOM 9245 O O . PRO A 1 1189 ? 38.759 -48.206 42.489 1.00 50.91 1189 PRO A O 1
ATOM 9248 N N . SER A 1 1190 ? 37.241 -49.414 41.332 1.00 40.19 1190 SER A N 1
ATOM 9249 C CA . SER A 1 1190 ? 36.143 -49.681 42.296 1.00 40.19 1190 SER A CA 1
ATOM 9250 C C . SER A 1 1190 ? 36.497 -50.570 43.518 1.00 40.19 1190 SER A C 1
ATOM 9252 O O . SER A 1 1190 ? 37.593 -51.134 43.547 1.00 40.19 1190 SER A O 1
ATOM 9254 N N . PRO A 1 1191 ? 35.577 -50.774 44.502 1.00 51.25 1191 PRO A N 1
ATOM 9255 C CA . PRO A 1 1191 ? 34.682 -51.961 44.462 1.00 51.25 1191 PRO A CA 1
ATOM 9256 C C . PRO A 1 1191 ? 33.289 -51.842 45.158 1.00 51.25 1191 PRO A C 1
ATOM 9258 O O . PRO A 1 1191 ? 32.974 -50.856 45.816 1.00 51.25 1191 PRO A O 1
ATOM 9261 N N . THR A 1 1192 ? 32.473 -52.905 45.051 1.00 38.97 1192 THR A N 1
ATOM 9262 C CA . THR A 1 1192 ? 31.121 -53.093 45.647 1.00 38.97 1192 THR A CA 1
ATOM 9263 C C . THR A 1 1192 ? 31.099 -54.243 46.682 1.00 38.97 1192 THR A C 1
ATOM 9265 O O . THR A 1 1192 ? 31.887 -55.178 46.534 1.00 38.97 1192 THR A O 1
ATOM 9268 N N . PRO A 1 1193 ? 30.174 -54.252 47.671 1.00 49.94 1193 PRO A N 1
ATOM 9269 C CA . PRO A 1 1193 ? 29.737 -55.485 48.362 1.00 49.94 1193 PRO A CA 1
ATOM 9270 C C . PRO A 1 1193 ? 28.184 -55.701 48.439 1.00 49.94 1193 PRO A C 1
ATOM 9272 O O . PRO A 1 1193 ? 27.440 -54.776 48.120 1.00 49.94 1193 PRO A O 1
ATOM 9275 N N . PRO A 1 1194 ? 27.675 -56.915 48.797 1.00 68.12 1194 PRO A N 1
ATOM 9276 C CA . PRO A 1 1194 ? 26.386 -57.446 48.273 1.00 68.12 1194 PRO A CA 1
ATOM 9277 C C . PRO A 1 1194 ? 25.449 -58.193 49.292 1.00 68.12 1194 PRO A C 1
ATOM 9279 O O . PRO A 1 1194 ? 25.690 -58.131 50.492 1.00 68.12 1194 PRO A O 1
ATOM 9282 N N . VAL A 1 1195 ? 24.451 -58.971 48.790 1.00 37.94 1195 VAL A N 1
ATOM 9283 C CA . VAL A 1 1195 ? 23.928 -60.308 49.270 1.00 37.94 1195 VAL A CA 1
ATOM 9284 C C . VAL A 1 1195 ? 22.378 -60.507 49.434 1.00 37.94 1195 VAL A C 1
ATOM 9286 O O . VAL A 1 1195 ? 21.716 -59.865 50.235 1.00 37.94 1195 VAL A O 1
ATOM 9289 N N . THR A 1 1196 ? 21.874 -61.504 48.677 1.00 38.44 1196 THR A N 1
ATOM 9290 C CA . THR A 1 1196 ? 20.627 -62.348 48.621 1.00 38.44 1196 THR A CA 1
ATOM 9291 C C . THR A 1 1196 ? 19.590 -62.485 49.774 1.00 38.44 1196 THR A C 1
ATOM 9293 O O . THR A 1 1196 ? 20.006 -62.503 50.927 1.00 38.44 1196 THR A O 1
ATOM 9296 N N . ALA A 1 1197 ? 18.314 -62.861 49.459 1.00 32.75 1197 ALA A N 1
ATOM 9297 C CA . ALA A 1 1197 ? 17.576 -64.085 49.943 1.00 32.75 1197 ALA A CA 1
ATOM 9298 C C . ALA A 1 1197 ? 16.027 -64.122 49.646 1.00 32.75 1197 ALA A C 1
ATOM 9300 O O . ALA A 1 1197 ? 15.485 -63.208 49.034 1.00 32.75 1197 ALA A O 1
ATOM 9301 N N . SER A 1 1198 ? 15.318 -65.200 50.054 1.00 27.97 1198 SER A N 1
ATOM 9302 C CA . SER A 1 1198 ? 13.843 -65.493 49.963 1.00 27.97 1198 SER A CA 1
ATOM 9303 C C . SER A 1 1198 ? 13.330 -66.065 51.331 1.00 27.97 1198 SER A C 1
ATOM 9305 O O . SER A 1 1198 ? 14.147 -66.014 52.252 1.00 27.97 1198 SER A O 1
ATOM 9307 N N . PRO A 1 1199 ? 12.145 -66.726 51.556 1.00 60.38 1199 PRO A N 1
ATOM 9308 C CA . PRO A 1 1199 ? 10.809 -66.804 50.888 1.00 60.38 1199 PRO A CA 1
ATOM 9309 C C . PRO A 1 1199 ? 9.535 -66.835 51.845 1.00 60.38 1199 PRO A C 1
ATOM 9311 O O . PRO A 1 1199 ? 9.656 -66.854 53.065 1.00 60.38 1199 PRO A O 1
ATOM 9314 N N . THR A 1 1200 ? 8.316 -67.042 51.281 1.00 33.59 1200 THR A N 1
ATOM 9315 C CA . THR A 1 1200 ? 7.079 -67.740 51.826 1.00 33.59 1200 THR A CA 1
ATOM 9316 C C . THR A 1 1200 ? 6.027 -67.099 52.815 1.00 33.59 1200 THR A C 1
ATOM 9318 O O . THR A 1 1200 ? 6.380 -66.191 53.557 1.00 33.59 1200 THR A O 1
ATOM 9321 N N . PRO A 1 1201 ? 4.724 -67.559 52.830 1.00 71.75 1201 PRO A N 1
ATOM 9322 C CA . PRO A 1 1201 ? 3.538 -66.961 53.534 1.00 71.75 1201 PRO A CA 1
ATOM 9323 C C . PRO A 1 1201 ? 2.828 -67.884 54.592 1.00 71.75 1201 PRO A C 1
ATOM 9325 O O . PRO A 1 1201 ? 3.305 -69.011 54.765 1.00 71.75 1201 PRO A O 1
ATOM 9328 N N . PRO A 1 1202 ? 1.725 -67.489 55.316 1.00 54.12 1202 PRO A N 1
ATOM 9329 C CA . PRO A 1 1202 ? 0.279 -67.682 54.913 1.00 54.12 1202 PRO A CA 1
ATOM 9330 C C . PRO A 1 1202 ? -0.750 -66.664 55.580 1.00 54.12 1202 PRO A C 1
ATOM 9332 O O . PRO A 1 1202 ? -0.269 -65.683 56.139 1.00 54.12 1202 PRO A O 1
ATOM 9335 N N . PRO A 1 1203 ? -2.109 -66.859 55.712 1.00 60.84 1203 PRO A N 1
ATOM 9336 C CA . PRO A 1 1203 ? -3.214 -67.188 54.755 1.00 60.84 1203 PRO A CA 1
ATOM 9337 C C . PRO A 1 1203 ? -4.594 -66.412 54.878 1.00 60.84 1203 PRO A C 1
ATOM 9339 O O . PRO A 1 1203 ? -4.994 -66.019 55.969 1.00 60.84 1203 PRO A O 1
ATOM 9342 N N . SER A 1 1204 ? -5.441 -66.467 53.816 1.00 43.62 1204 SER A N 1
ATOM 9343 C CA . SER A 1 1204 ? -6.957 -66.541 53.793 1.00 43.62 1204 SER A CA 1
ATOM 9344 C C . SER A 1 1204 ? -7.846 -65.347 54.273 1.00 43.62 1204 SER A C 1
ATOM 9346 O O . SER A 1 1204 ? -7.352 -64.503 55.003 1.00 43.62 1204 SER A O 1
ATOM 9348 N N . THR A 1 1205 ? -9.140 -65.145 53.906 1.00 36.22 1205 THR A N 1
ATOM 9349 C CA . THR A 1 1205 ? -10.279 -65.965 53.345 1.00 36.22 1205 THR A CA 1
ATOM 9350 C C . THR A 1 1205 ? -11.183 -65.164 52.340 1.00 36.22 1205 THR A C 1
ATOM 9352 O O . THR A 1 1205 ? -11.510 -64.032 52.676 1.00 36.22 1205 THR A O 1
ATOM 9355 N N . THR A 1 1206 ? -11.475 -65.563 51.070 1.00 39.53 1206 THR A N 1
ATOM 9356 C CA . THR A 1 1206 ? -12.571 -66.430 50.459 1.00 39.53 1206 THR A CA 1
ATOM 9357 C C . THR A 1 1206 ? -14.019 -65.838 50.360 1.00 39.53 1206 THR A C 1
ATOM 9359 O O . THR A 1 1206 ? -14.283 -64.953 51.169 1.00 39.53 1206 THR A O 1
ATOM 9362 N N . PRO A 1 1207 ? -14.988 -66.287 49.474 1.00 62.06 1207 PRO A N 1
ATOM 9363 C CA . PRO A 1 1207 ? -15.017 -67.422 48.481 1.00 62.06 1207 PRO A CA 1
ATOM 9364 C C . PRO A 1 1207 ? -15.832 -67.330 47.105 1.00 62.06 1207 PRO A C 1
ATOM 9366 O O . PRO A 1 1207 ? -17.044 -67.167 47.141 1.00 62.06 1207 PRO A O 1
ATOM 9369 N N . THR A 1 1208 ? -15.215 -67.691 45.940 1.00 36.28 1208 THR A N 1
ATOM 9370 C CA . THR A 1 1208 ? -15.672 -68.584 44.773 1.00 36.28 1208 THR A CA 1
ATOM 9371 C C . THR A 1 1208 ? -17.031 -68.437 43.990 1.00 36.28 1208 THR A C 1
ATOM 9373 O O . THR A 1 1208 ? -17.852 -67.654 44.452 1.00 36.28 1208 THR A O 1
ATOM 9376 N N . PRO A 1 1209 ? -17.369 -69.194 42.870 1.00 63.25 1209 PRO A N 1
ATOM 9377 C CA . PRO A 1 1209 ? -16.673 -70.234 42.015 1.00 63.25 1209 PRO A CA 1
ATOM 9378 C C . PRO A 1 1209 ? -16.762 -70.130 40.424 1.00 63.25 1209 PRO A C 1
ATOM 9380 O O . PRO A 1 1209 ? -17.339 -69.188 39.893 1.00 63.25 1209 PRO A O 1
ATOM 9383 N N . SER A 1 1210 ? -16.208 -71.122 39.661 1.00 40.44 1210 SER A N 1
ATOM 9384 C CA . SER A 1 1210 ? -16.150 -71.294 38.146 1.00 40.44 1210 SER A CA 1
ATOM 9385 C C . SER A 1 1210 ? -16.828 -72.632 37.643 1.00 40.44 1210 SER A C 1
ATOM 9387 O O . SER A 1 1210 ? -17.720 -73.001 38.410 1.00 40.44 1210 SER A O 1
ATOM 9389 N N . PRO A 1 1211 ? -16.541 -73.426 36.527 1.00 66.25 1211 PRO A N 1
ATOM 9390 C CA . PRO A 1 1211 ? -15.424 -73.554 35.506 1.00 66.25 1211 PRO A CA 1
ATOM 9391 C C . PRO A 1 1211 ? -15.783 -74.089 34.026 1.00 66.25 1211 PRO A C 1
ATOM 9393 O O . PRO A 1 1211 ? -16.931 -73.998 33.603 1.00 66.25 1211 PRO A O 1
ATOM 9396 N N . THR A 1 1212 ? -14.839 -74.762 33.288 1.00 31.88 1212 THR A N 1
ATOM 9397 C CA . THR A 1 1212 ? -14.950 -75.912 32.270 1.00 31.88 1212 THR A CA 1
ATOM 9398 C C . THR A 1 1212 ? -14.910 -75.749 30.673 1.00 31.88 1212 THR A C 1
ATOM 9400 O O . THR A 1 1212 ? -15.124 -74.633 30.217 1.00 31.88 1212 THR A O 1
ATOM 9403 N N . PRO A 1 1213 ? -14.501 -76.770 29.809 1.00 67.38 1213 PRO A N 1
ATOM 9404 C CA . PRO A 1 1213 ? -13.450 -76.611 28.722 1.00 67.38 1213 PRO A CA 1
ATOM 9405 C C . PRO A 1 1213 ? -13.460 -77.468 27.361 1.00 67.38 1213 PRO A C 1
ATOM 9407 O O . PRO A 1 1213 ? -14.384 -78.242 27.125 1.00 67.38 1213 PRO A O 1
ATOM 9410 N N . SER A 1 1214 ? -12.345 -77.438 26.551 1.00 34.12 1214 SER A N 1
ATOM 9411 C CA . SER A 1 1214 ? -11.730 -78.504 25.633 1.00 34.12 1214 SER A CA 1
ATOM 9412 C C . SER A 1 1214 ? -11.793 -78.390 24.041 1.00 34.12 1214 SER A C 1
ATOM 9414 O O . SER A 1 1214 ? -12.507 -77.514 23.572 1.00 34.12 1214 SER A O 1
ATOM 9416 N N . PRO A 1 1215 ? -11.072 -79.194 23.165 1.00 69.12 1215 PRO A N 1
ATOM 9417 C CA . PRO A 1 1215 ? -9.603 -79.114 22.822 1.00 69.12 1215 PRO A CA 1
ATOM 9418 C C . PRO A 1 1215 ? -9.063 -79.423 21.343 1.00 69.12 1215 PRO A C 1
ATOM 9420 O O . PRO A 1 1215 ? -9.797 -79.922 20.491 1.00 69.12 1215 PRO A O 1
ATOM 9423 N N . THR A 1 1216 ? -7.710 -79.311 21.125 1.00 37.50 1216 THR A N 1
ATOM 9424 C CA . THR A 1 1216 ? -6.769 -79.774 20.000 1.00 37.50 1216 THR A CA 1
ATOM 9425 C C . THR A 1 1216 ? -6.369 -78.769 18.856 1.00 37.50 1216 THR A C 1
ATOM 9427 O O . THR A 1 1216 ? -7.007 -77.729 18.792 1.00 37.50 1216 THR A O 1
ATOM 9430 N N . ARG A 1 1217 ? -5.335 -78.898 17.955 1.00 36.19 1217 ARG A N 1
ATOM 9431 C CA . ARG A 1 1217 ? -4.316 -79.953 17.562 1.00 36.19 1217 ARG A CA 1
ATOM 9432 C C . ARG A 1 1217 ? -2.886 -79.433 17.075 1.00 36.19 1217 ARG A C 1
ATOM 9434 O O . ARG A 1 1217 ? -2.319 -78.621 17.792 1.00 36.19 1217 ARG A O 1
ATOM 9441 N N . THR A 1 1218 ? -2.237 -79.942 15.982 1.00 34.16 1218 THR A N 1
ATOM 9442 C CA . THR A 1 1218 ? -0.749 -79.880 15.635 1.00 34.16 1218 THR A CA 1
ATOM 9443 C C . THR A 1 1218 ? -0.379 -80.140 14.122 1.00 34.16 1218 THR A C 1
ATOM 9445 O O . THR A 1 1218 ? -1.292 -80.629 13.452 1.00 34.16 1218 THR A O 1
ATOM 9448 N N . PRO A 1 1219 ? 0.894 -80.056 13.564 1.00 69.56 1219 PRO A N 1
ATOM 9449 C CA . PRO A 1 1219 ? 2.165 -79.279 13.838 1.00 69.56 1219 PRO A CA 1
ATOM 9450 C C . PRO A 1 1219 ? 3.097 -78.846 12.603 1.00 69.56 1219 PRO A C 1
ATOM 9452 O O . PRO A 1 1219 ? 2.764 -79.105 11.453 1.00 69.56 1219 PRO A O 1
ATOM 9455 N N . THR A 1 1220 ? 4.340 -78.339 12.878 1.00 33.34 1220 THR A N 1
ATOM 9456 C CA . THR A 1 1220 ? 5.647 -78.256 12.082 1.00 33.34 1220 THR A CA 1
ATOM 9457 C C . THR A 1 1220 ? 5.933 -77.151 11.012 1.00 33.34 1220 THR A C 1
ATOM 9459 O O . THR A 1 1220 ? 5.005 -76.779 10.312 1.00 33.34 1220 THR A O 1
ATOM 9462 N N . ALA A 1 1221 ? 7.176 -76.642 10.744 1.00 37.53 1221 ALA A N 1
ATOM 9463 C CA . ALA A 1 1221 ? 8.465 -76.488 11.506 1.00 37.53 1221 ALA A CA 1
ATOM 9464 C C . ALA A 1 1221 ? 9.595 -75.633 10.786 1.00 37.53 1221 ALA A C 1
ATOM 9466 O O . ALA A 1 1221 ? 9.730 -75.747 9.577 1.00 37.53 1221 ALA A O 1
ATOM 9467 N N . THR A 1 1222 ? 10.387 -74.857 11.576 1.00 32.50 1222 THR A N 1
ATOM 9468 C CA . THR A 1 1222 ? 11.805 -74.284 11.557 1.00 32.50 1222 THR A CA 1
ATOM 9469 C C . THR A 1 1222 ? 12.848 -74.518 10.395 1.00 32.50 1222 THR A C 1
ATOM 9471 O O . THR A 1 1222 ? 12.509 -75.285 9.502 1.00 32.50 1222 THR A O 1
ATOM 9474 N N . PRO A 1 1223 ? 14.128 -73.970 10.347 1.00 55.81 1223 PRO A N 1
ATOM 9475 C CA . PRO A 1 1223 ? 15.010 -73.251 11.324 1.00 55.81 1223 PRO A CA 1
ATOM 9476 C C . PRO A 1 1223 ? 15.805 -71.976 10.805 1.00 55.81 1223 PRO A C 1
ATOM 9478 O O . PRO A 1 1223 ? 15.172 -71.034 10.346 1.00 55.81 1223 PRO A O 1
ATOM 9481 N N . THR A 1 1224 ? 17.151 -71.869 10.981 1.00 38.47 1224 THR A N 1
ATOM 9482 C CA . THR A 1 1224 ? 17.933 -70.619 11.273 1.00 38.47 1224 THR A CA 1
ATOM 9483 C C . THR A 1 1224 ? 19.326 -70.427 10.584 1.00 38.47 1224 THR A C 1
ATOM 9485 O O . THR A 1 1224 ? 19.922 -71.388 10.113 1.00 38.47 1224 THR A O 1
ATOM 9488 N N . HIS A 1 1225 ? 19.888 -69.197 10.708 1.00 33.72 1225 HIS A N 1
ATOM 9489 C CA . HIS A 1 1225 ? 21.327 -68.774 10.742 1.00 33.72 1225 HIS A CA 1
ATOM 9490 C C . HIS A 1 1225 ? 22.191 -68.477 9.471 1.00 33.72 1225 HIS A C 1
ATOM 9492 O O . HIS A 1 1225 ? 22.238 -69.228 8.505 1.00 33.72 1225 HIS A O 1
ATOM 9498 N N . THR A 1 1226 ? 23.075 -67.468 9.650 1.00 28.23 1226 THR A N 1
ATOM 9499 C CA . THR A 1 1226 ? 24.427 -67.232 9.046 1.00 28.23 1226 THR A CA 1
ATOM 9500 C C . THR A 1 1226 ? 24.602 -66.605 7.639 1.00 28.23 1226 THR A C 1
ATOM 9502 O O . THR A 1 1226 ? 23.642 -66.264 6.962 1.00 28.23 1226 THR A O 1
ATOM 9505 N N . SER A 1 1227 ? 25.869 -66.288 7.312 1.00 33.34 1227 SER A N 1
ATOM 9506 C CA . SER A 1 1227 ? 26.377 -65.314 6.324 1.00 33.34 1227 SER A CA 1
ATOM 9507 C C . SER A 1 1227 ? 26.747 -65.886 4.933 1.00 33.34 1227 SER A C 1
ATOM 9509 O O . SER A 1 1227 ? 26.593 -67.075 4.679 1.00 33.34 1227 SER A O 1
ATOM 9511 N N . THR A 1 1228 ? 27.274 -65.020 4.050 1.00 38.31 1228 THR A N 1
ATOM 9512 C CA . THR A 1 1228 ? 27.892 -65.274 2.716 1.00 38.31 1228 THR A CA 1
ATOM 9513 C C . THR A 1 1228 ? 28.869 -66.475 2.665 1.00 38.31 1228 THR A C 1
ATOM 9515 O O . THR A 1 1228 ? 29.440 -66.781 3.717 1.00 38.31 1228 THR A O 1
ATOM 9518 N N . PRO A 1 1229 ? 29.142 -67.133 1.493 1.00 49.75 1229 PRO A N 1
ATOM 9519 C CA . PRO A 1 1229 ? 29.269 -66.553 0.130 1.00 49.75 1229 PRO A CA 1
ATOM 9520 C C . PRO A 1 1229 ? 28.775 -67.426 -1.084 1.00 49.75 1229 PRO A C 1
ATOM 9522 O O . PRO A 1 1229 ? 28.002 -68.363 -0.926 1.00 49.75 1229 PRO A O 1
ATOM 9525 N N . THR A 1 1230 ? 29.227 -67.084 -2.307 1.00 35.41 1230 THR A N 1
ATOM 9526 C CA . THR A 1 1230 ? 29.124 -67.767 -3.639 1.00 35.41 1230 THR A CA 1
ATOM 9527 C C . THR A 1 1230 ? 29.857 -69.140 -3.720 1.00 35.41 1230 THR A C 1
ATOM 9529 O O . THR A 1 1230 ? 30.643 -69.385 -2.802 1.00 35.41 1230 THR A O 1
ATOM 9532 N N . PRO A 1 1231 ? 29.701 -70.036 -4.759 1.00 51.78 1231 PRO A N 1
ATOM 9533 C CA . PRO A 1 1231 ? 29.645 -69.770 -6.227 1.00 51.78 1231 PRO A CA 1
ATOM 9534 C C . PRO A 1 1231 ? 28.782 -70.722 -7.146 1.00 51.78 1231 PRO A C 1
ATOM 9536 O O . PRO A 1 1231 ? 27.928 -71.463 -6.677 1.00 51.78 1231 PRO A O 1
ATOM 9539 N N . SER A 1 1232 ? 29.009 -70.636 -8.476 1.00 32.94 1232 SER A N 1
ATOM 9540 C CA . SER A 1 1232 ? 28.330 -71.221 -9.683 1.00 32.94 1232 SER A CA 1
ATOM 9541 C C . SER A 1 1232 ? 28.748 -72.696 -10.045 1.00 32.94 1232 SER A C 1
ATOM 9543 O O . SER A 1 1232 ? 29.365 -73.295 -9.164 1.00 32.94 1232 SER A O 1
ATOM 9545 N N . PRO A 1 1233 ? 28.559 -73.322 -11.267 1.00 61.00 1233 PRO A N 1
ATOM 9546 C CA . PRO A 1 1233 ? 28.012 -72.889 -12.594 1.00 61.00 1233 PRO A CA 1
ATOM 9547 C C . PRO A 1 1233 ? 27.199 -73.948 -13.450 1.00 61.00 1233 PRO A C 1
ATOM 9549 O O . PRO A 1 1233 ? 26.805 -74.999 -12.956 1.00 61.00 1233 PRO A O 1
ATOM 9552 N N . THR A 1 1234 ? 27.076 -73.689 -14.779 1.00 32.44 1234 THR A N 1
ATOM 9553 C CA . THR A 1 1234 ? 26.625 -74.502 -15.968 1.00 32.44 1234 THR A CA 1
ATOM 9554 C C . THR A 1 1234 ? 25.199 -74.227 -16.506 1.00 32.44 1234 THR A C 1
ATOM 9556 O O . THR A 1 1234 ? 24.288 -74.039 -15.712 1.00 32.44 1234 THR A O 1
ATOM 9559 N N . GLY A 1 1235 ? 24.921 -74.140 -17.827 1.00 27.30 1235 GLY A N 1
ATOM 9560 C CA . GLY A 1 1235 ? 25.746 -74.345 -19.047 1.00 27.30 1235 GLY A CA 1
ATOM 9561 C C . GLY A 1 1235 ? 25.296 -73.533 -20.301 1.00 27.30 1235 GLY A C 1
ATOM 9562 O O . GLY A 1 1235 ? 24.535 -72.581 -20.183 1.00 27.30 1235 GLY A O 1
ATOM 9563 N N . THR A 1 1236 ? 25.812 -73.878 -21.492 1.00 33.69 1236 THR A N 1
ATOM 9564 C CA . THR A 1 1236 ? 25.968 -73.043 -22.729 1.00 33.69 1236 THR A CA 1
ATOM 9565 C C . THR A 1 1236 ? 25.510 -73.780 -24.023 1.00 33.69 1236 THR A C 1
ATOM 9567 O O . THR A 1 1236 ? 25.072 -74.922 -23.880 1.00 33.69 1236 THR A O 1
ATOM 9570 N N . PRO A 1 1237 ? 25.732 -73.315 -25.292 1.00 65.69 1237 PRO A N 1
ATOM 9571 C CA . PRO A 1 1237 ? 25.829 -71.982 -25.964 1.00 65.69 1237 PRO A CA 1
ATOM 9572 C C . PRO A 1 1237 ? 24.903 -71.959 -27.243 1.00 65.69 1237 PRO A C 1
ATOM 9574 O O . PRO A 1 1237 ? 23.934 -72.720 -27.225 1.00 65.69 1237 PRO A O 1
ATOM 9577 N N . PRO A 1 1238 ? 25.150 -71.254 -28.392 1.00 63.41 1238 PRO A N 1
ATOM 9578 C CA . PRO A 1 1238 ? 26.030 -70.118 -28.795 1.00 63.41 1238 PRO A CA 1
ATOM 9579 C C . PRO A 1 1238 ? 25.198 -68.929 -29.385 1.00 63.41 1238 PRO A C 1
ATOM 9581 O O . PRO A 1 1238 ? 24.012 -68.869 -29.095 1.00 63.41 1238 PRO A O 1
ATOM 9584 N N . THR A 1 1239 ? 25.626 -67.910 -30.163 1.00 33.50 1239 THR A N 1
ATOM 9585 C CA . THR A 1 1239 ? 26.851 -67.426 -30.892 1.00 33.50 1239 THR A CA 1
ATOM 9586 C C . THR A 1 1239 ? 26.681 -65.870 -31.050 1.00 33.50 1239 THR A C 1
ATOM 9588 O O . THR A 1 1239 ? 25.628 -65.380 -30.662 1.00 33.50 1239 THR A O 1
ATOM 9591 N N . ALA A 1 1240 ? 27.529 -64.972 -31.594 1.00 31.00 1240 ALA A N 1
ATOM 9592 C CA . ALA A 1 1240 ? 28.831 -64.974 -32.295 1.00 31.00 1240 ALA A CA 1
ATOM 9593 C C . ALA A 1 1240 ? 29.577 -63.610 -32.092 1.00 31.00 1240 ALA A C 1
ATOM 9595 O O . ALA A 1 1240 ? 29.472 -62.994 -31.037 1.00 31.00 1240 ALA A O 1
ATOM 9596 N N . THR A 1 1241 ? 30.377 -63.153 -33.071 1.00 30.89 1241 THR A N 1
ATOM 9597 C CA . THR A 1 1241 ? 31.117 -61.854 -33.164 1.00 30.89 1241 THR A CA 1
ATOM 9598 C C . THR A 1 1241 ? 31.515 -61.621 -34.660 1.00 30.89 1241 THR A C 1
ATOM 9600 O O . THR A 1 1241 ? 31.221 -62.557 -35.414 1.00 30.89 1241 THR A O 1
ATOM 9603 N N . PRO A 1 1242 ? 32.130 -60.500 -35.175 1.00 50.91 1242 PRO A N 1
ATOM 9604 C CA . PRO A 1 1242 ? 33.216 -59.690 -34.558 1.00 50.91 1242 PRO A CA 1
ATOM 9605 C C . PRO A 1 1242 ? 33.401 -58.160 -34.903 1.00 50.91 1242 PRO A C 1
ATOM 9607 O O . PRO A 1 1242 ? 33.002 -57.664 -35.948 1.00 50.91 1242 PRO A O 1
ATOM 9610 N N . THR A 1 1243 ? 34.169 -57.460 -34.042 1.00 30.28 1243 THR A N 1
ATOM 9611 C CA . THR A 1 1243 ? 35.172 -56.365 -34.292 1.00 30.28 1243 THR A CA 1
ATOM 9612 C C . THR A 1 1243 ? 34.913 -55.097 -35.147 1.00 30.28 1243 THR A C 1
ATOM 9614 O O . THR A 1 1243 ? 34.807 -55.195 -36.367 1.00 30.28 1243 THR A O 1
ATOM 9617 N N . ARG A 1 1244 ? 35.138 -53.905 -34.541 1.00 29.48 1244 ARG A N 1
ATOM 9618 C CA . ARG A 1 1244 ? 36.176 -52.860 -34.868 1.00 29.48 1244 ARG A CA 1
ATOM 9619 C C . ARG A 1 1244 ? 35.972 -51.595 -33.990 1.00 29.48 1244 ARG A C 1
ATOM 9621 O O . ARG A 1 1244 ? 34.890 -51.034 -34.008 1.00 29.48 1244 ARG A O 1
ATOM 9628 N N . THR A 1 1245 ? 36.846 -51.238 -33.038 1.00 29.98 1245 THR A N 1
ATOM 9629 C CA . THR A 1 1245 ? 38.084 -50.406 -33.124 1.00 29.98 1245 THR A CA 1
ATOM 9630 C C . THR A 1 1245 ? 37.930 -48.962 -33.641 1.00 29.98 1245 THR A C 1
ATOM 9632 O O . THR A 1 1245 ? 37.828 -48.770 -34.851 1.00 29.98 1245 THR A O 1
ATOM 9635 N N . ASN A 1 1246 ? 38.085 -47.962 -32.754 1.00 28.95 1246 ASN A N 1
ATOM 9636 C CA . ASN A 1 1246 ? 39.221 -47.013 -32.784 1.00 28.95 1246 ASN A CA 1
ATOM 9637 C C . ASN A 1 1246 ? 39.268 -46.068 -31.557 1.00 28.95 1246 ASN A C 1
ATOM 9639 O O . ASN A 1 1246 ? 38.243 -45.567 -31.109 1.00 28.95 1246 ASN A O 1
ATOM 9643 N N . THR A 1 1247 ? 40.486 -45.782 -31.085 1.00 32.56 1247 THR A N 1
ATOM 9644 C CA . THR A 1 1247 ? 40.856 -44.724 -30.114 1.00 32.56 1247 THR A CA 1
ATOM 9645 C C . THR A 1 1247 ? 42.073 -43.973 -30.681 1.00 32.56 1247 THR A C 1
ATOM 9647 O O . THR A 1 1247 ? 42.791 -44.557 -31.499 1.00 32.56 1247 THR A O 1
ATOM 9650 N N . PRO A 1 1248 ? 42.316 -42.703 -30.306 1.00 47.53 1248 PRO A N 1
ATOM 9651 C CA . PRO A 1 1248 ? 43.509 -42.392 -29.483 1.00 47.53 1248 PRO A CA 1
ATOM 9652 C C . PRO A 1 1248 ? 43.259 -41.263 -28.443 1.00 47.53 1248 PRO A C 1
ATOM 9654 O O . PRO A 1 1248 ? 42.673 -40.243 -28.774 1.00 47.53 1248 PRO A O 1
ATOM 9657 N N . THR A 1 1249 ? 43.497 -41.467 -27.137 1.00 33.31 1249 THR A N 1
ATOM 9658 C CA . THR A 1 1249 ? 44.722 -41.120 -26.348 1.00 33.31 1249 THR A CA 1
ATOM 9659 C C . THR A 1 1249 ? 45.117 -39.627 -26.302 1.00 33.31 1249 THR A C 1
ATOM 9661 O O . THR A 1 1249 ? 45.184 -38.997 -27.347 1.00 33.31 1249 THR A O 1
ATOM 9664 N N . GLY A 1 1250 ? 45.507 -39.046 -25.154 1.00 26.62 1250 GLY A N 1
ATOM 9665 C CA . GLY A 1 1250 ? 45.781 -39.683 -23.851 1.00 26.62 1250 GLY A CA 1
ATOM 9666 C C . GLY A 1 1250 ? 46.166 -38.728 -22.697 1.00 26.62 1250 GLY A C 1
ATOM 9667 O O . GLY A 1 1250 ? 45.825 -37.553 -22.706 1.00 26.62 1250 GLY A O 1
ATOM 9668 N N . THR A 1 1251 ? 46.840 -39.282 -21.684 1.00 29.34 1251 THR A N 1
ATOM 9669 C CA . THR A 1 1251 ? 47.085 -38.772 -20.308 1.00 29.34 1251 THR A CA 1
ATOM 9670 C C . THR A 1 1251 ? 48.565 -39.014 -19.901 1.00 29.34 1251 THR A C 1
ATOM 9672 O O . THR A 1 1251 ? 49.304 -39.532 -20.743 1.00 29.34 1251 THR A O 1
ATOM 9675 N N . PRO A 1 1252 ? 49.032 -38.872 -18.631 1.00 56.22 1252 PRO A N 1
ATOM 9676 C CA . PRO A 1 1252 ? 48.854 -37.888 -17.530 1.00 56.22 1252 PRO A CA 1
ATOM 9677 C C . PRO A 1 1252 ? 50.279 -37.301 -17.181 1.00 56.22 1252 PRO A C 1
ATOM 9679 O O . PRO A 1 1252 ? 50.971 -36.999 -18.152 1.00 56.22 1252 PRO A O 1
ATOM 9682 N N . PRO A 1 1253 ? 50.856 -37.214 -15.940 1.00 51.47 1253 PRO A N 1
ATOM 9683 C CA . PRO A 1 1253 ? 50.346 -37.156 -14.547 1.00 51.47 1253 PRO A CA 1
ATOM 9684 C C . PRO A 1 1253 ? 51.006 -36.114 -13.589 1.00 51.47 1253 PRO A C 1
ATOM 9686 O O . PRO A 1 1253 ? 51.972 -35.444 -13.935 1.00 51.47 1253 PRO A O 1
ATOM 9689 N N . THR A 1 1254 ? 50.548 -36.162 -12.320 1.00 30.22 1254 THR A N 1
ATOM 9690 C CA . THR A 1 1254 ? 51.209 -35.856 -11.011 1.00 30.22 1254 THR A CA 1
ATOM 9691 C C . THR A 1 1254 ? 50.752 -34.585 -10.278 1.00 30.22 1254 T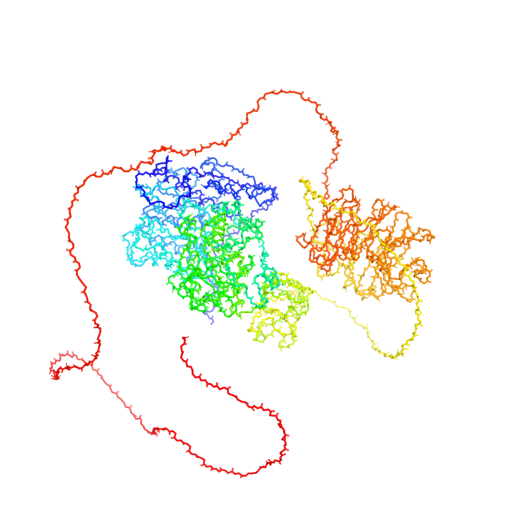HR A C 1
ATOM 9693 O O . THR A 1 1254 ? 50.489 -33.579 -10.919 1.00 30.22 1254 THR A O 1
ATOM 9696 N N . ALA A 1 1255 ? 50.641 -34.550 -8.938 1.00 28.73 1255 ALA A N 1
ATOM 9697 C CA . ALA A 1 1255 ? 50.535 -35.614 -7.914 1.00 28.73 1255 ALA A CA 1
ATOM 9698 C C . ALA A 1 1255 ? 49.959 -35.027 -6.599 1.00 28.73 1255 ALA A C 1
ATOM 9700 O O . ALA A 1 1255 ? 50.072 -33.830 -6.358 1.00 28.73 1255 ALA A O 1
ATOM 9701 N N . THR A 1 1256 ? 49.381 -35.861 -5.728 1.00 31.70 1256 THR A N 1
ATOM 9702 C CA . THR A 1 1256 ? 48.917 -35.461 -4.381 1.00 31.70 1256 THR A CA 1
ATOM 9703 C C . THR A 1 1256 ? 50.095 -35.267 -3.414 1.00 31.70 1256 THR A C 1
ATOM 9705 O O . THR A 1 1256 ? 51.083 -36.001 -3.499 1.00 31.70 1256 THR A O 1
ATOM 9708 N N . PRO A 1 1257 ? 49.962 -34.370 -2.423 1.00 45.25 1257 PRO A N 1
ATOM 9709 C CA . PRO A 1 1257 ? 50.016 -34.871 -1.045 1.00 45.25 1257 PRO A CA 1
ATOM 9710 C C . PRO A 1 1257 ? 48.948 -34.276 -0.105 1.00 45.25 1257 PRO A C 1
ATOM 9712 O O . PRO A 1 1257 ? 48.314 -33.265 -0.381 1.00 45.25 1257 PRO A O 1
ATOM 9715 N N . THR A 1 1258 ? 48.793 -34.935 1.044 1.00 31.75 1258 THR A N 1
ATOM 9716 C CA . THR A 1 1258 ? 48.122 -34.467 2.277 1.00 31.75 1258 THR A CA 1
ATOM 9717 C C . THR A 1 1258 ? 48.566 -33.045 2.691 1.00 31.75 1258 THR A C 1
ATOM 9719 O O . THR A 1 1258 ? 49.701 -32.684 2.389 1.00 31.75 1258 THR A O 1
ATOM 9722 N N . ARG A 1 1259 ? 47.843 -32.273 3.527 1.00 29.72 1259 ARG A N 1
ATOM 9723 C CA . ARG A 1 1259 ? 47.436 -32.643 4.907 1.00 29.72 1259 ARG A CA 1
ATOM 9724 C C . ARG A 1 1259 ? 46.651 -31.509 5.620 1.00 29.72 1259 ARG A C 1
ATOM 9726 O O . ARG A 1 1259 ? 46.972 -30.361 5.370 1.00 29.72 1259 ARG A O 1
ATOM 9733 N N . THR A 1 1260 ? 45.790 -31.867 6.589 1.00 30.61 1260 THR A N 1
ATOM 9734 C CA . THR A 1 1260 ? 45.376 -31.105 7.813 1.00 30.61 1260 THR A CA 1
ATOM 9735 C C . THR A 1 1260 ? 45.002 -29.616 7.745 1.00 30.61 1260 THR A C 1
ATOM 9737 O O . THR A 1 1260 ? 45.890 -28.806 7.520 1.00 30.61 1260 THR A O 1
ATOM 9740 N N . ASN A 1 1261 ? 43.797 -29.321 8.263 1.00 28.86 1261 ASN A N 1
ATOM 9741 C CA . ASN A 1 1261 ? 43.361 -28.097 8.968 1.00 28.86 1261 ASN A CA 1
ATOM 9742 C C . ASN A 1 1261 ? 43.414 -26.770 8.172 1.00 28.86 1261 ASN A C 1
ATOM 9744 O O . ASN A 1 1261 ? 44.341 -26.523 7.413 1.00 28.86 1261 ASN A O 1
ATOM 9748 N N . THR A 1 1262 ? 42.487 -25.836 8.375 1.00 31.81 1262 THR A N 1
ATOM 9749 C CA . THR A 1 1262 ? 41.390 -25.757 9.367 1.00 31.81 1262 THR A CA 1
ATOM 9750 C C . THR A 1 1262 ? 40.030 -26.024 8.751 1.00 31.81 1262 THR A C 1
ATOM 9752 O O . THR A 1 1262 ? 39.753 -25.389 7.714 1.00 31.81 1262 THR A O 1
#

Secondary structure (DSSP, 8-state):
-GGGSGGGS------PPPPPPP-PPS-------EEEEEE-GGG----S-------TT-PSTT--HHHHHHHHHHHHHHHHHHHHHGGGS--EEEE-STTTHHHHHHHHHSTTSTTTT-EEEEE-SHHHHHHHHTTTS-EEEEE-TTSTTHHHHHHHHHHHHTEEEEETT-TTHHHHHTTS-EEEE-TTS-SSHHHHHHHHIIIIIITT-S-TTEEEE---SHHHHHHHHT---SS--S-TTHHHHHHHT-EEE-----SSS--TT-TTSPTTHHHHHHHHHHHHHHHHHTTS-EEEEE---TTTSSSSGGG---SS-HHHHHHHHHHHHHHTTEEEES---SSSS-----HHHHTTS---S--PPPPPPPHHHHHHTT-EETTEE-S-EEEEEEEEEESSHHHHHHTHHHHTT-TTTTSS-EEEEE-GGGGGT-HHHHHHHHHH--TTEEEEB-TTSSSB--SSSS-TTTHHHHHHHHHHHHHHHT--EEEEE--GGG-SPPHHHHHHHTTT--SEEEE-TTTS-SSSSEEETTEEEEE--SS-S-S---HHHHHHHHHHHHHHHHHHH-SS-EEEEEEEES--HHHHHHHHHHHHHH-GGG-EEE--HHHHHHHHHHHTT------EEEPPPB--SEEETT-EEEEEEEEEE-SSSPBPTTTEEEEEEEEEGGG--SPPTTTTS--EEEE-SS-B-TT-EEEEEEEEEPPSS-EEEEEEEEEEETTTEESSSSS---EEEEEEEEPPPPPPP----------------------------------------PPPPPPPP--PPPS--PPPPPB--S-BSS-EEEEEE-TTS-EEEEETTEEEEEE--TT--TTS-EEEEE-GGGT-S-S-EEEEEE-TTS-EEEEEBSS-EEEEETTEEEEE-TTTT-S-SBEEEEEE-TTSPEEEEETTEEEEE-SS-EEEE-TTTSS-S-S-EEEEEE-TTS-EEEEEBTTEEEEE-TTS--EEEE-GGGT-S-SBEEEEEE-TT--EEEEESSS-EEEE-SS-EEEE-TTTSS-S-S-EEEEEE-TTS-EEEEE-SSTT--EEEEETTTTEEEEE-GGGT-S-SSEEEEEEEETTEEEEEETTEEEEEE-----S-PPPPP-PPPP-----------------------------PPPP--------------------------------------------------------------------------------------------------

Radius of gyration: 41.85 Å; chains: 1; bounding box: 102×138×122 Å